Protein AF-W9IWP2-F1 (afdb_monomer_lite)

Sequence (991 aa):
MSSIQVEEDVYDVLVIGAGPCGLAISARLHEHTPAALFTDEEHRRFHWISKYGNKMPLKHVRSGKISPPKHAAKPQYKMLVLDADSDTWMGRWNRLFKMYDISHLRSPMLWHVDPLDRDALLAHAYANDRADELVEIRNCVGKEVSKHGRKKSGQRACGRRQEARVDINVRERNDYYNPSTSLFCDHCEKVAARYNLSSNMIRKEALQHLDYDEVKGISIDGEKLFTVTSNKVRRYARTVVLAVGPANVAKIPHIPSMPDGKLPQTCHSMHITEFPDPIVKARIAAKRTTNILVVGGGLTSAQLTDLAIRKGVTKVWHVMRGPLRIKHFDVGLEWMGKFKNAKQAQFYYADSDDERIEMIKEARGGGSITPVFHKRLKKHLLTKKLELFTETSLVDAQFDADNGTWSVQTNPPIDMPAMDYMYFATGIQTDFSSLPYLQTILEKYPIEGRGGFPCINNDLMWNDDVPLFMMGRLAALRLGPAAPNLGGAQVGAERIAWAIEDRVARPGDDEGEDYRKGYLSGHGNMYSSLACYIAPPPGSFSWTSLLRTKPQTLPITNTKEVRSLSFFHHVVAPVLSGPFDGSFWTYFVVQMAQSEPAARHAVLAISSLFESFEPTKESVADEFAIMHYNKAIGILTHDTKPCIDTVLLVCTLFICIEFLRGNQEAAITHASHGVQLLNSAGHKSRLSNTFAQMSIFPLFFVDEGAEFPLLQGDEGADLKNPVFYTISEAQNALEHLCIRVIRLVRDGNPYRLEVTDEPLQEWMFDEQAEAKQDLEAWEFAFERFRSRRGFAEREDTPTLAVITRHRLMKIWIVNCFRRGEMGYDGMKEDFITIVDCARKAAENLEAQHATPGKFMFDTGFNPMLHFTIFKCRYLALRVEALSLMRRLSSQQEALWNATLLYDMSRRIIEVEHGIDLSEDYDLYDERLPPDENRVRGFFFREGPEAESVIWDKNAETVYFLMGHPEGGVMFRKEYVRNKDLVSDCGQTFWM

Radius of gyration: 37.24 Å; chains: 1; bounding box: 84×76×112 Å

Organism: NCBI:txid660029

InterPro domains:
  IPR021858 Fungal transcription factor [PF11951] (565-684)
  IPR025700 L-lysine 6-monooxygenase/L-ornithine 5-monooxygenase [PF13434] (210-365)
  IPR036188 FAD/NAD(P)-binding domain superfamily [G3DSA:3.50.50.60] (3-62)
  IPR036188 FAD/NAD(P)-binding domain superfamily [G3DSA:3.50.50.60] (167-507)
  IPR036188 FAD/NAD(P)-binding domain superfamily [SSF51905] (11-503)

pLDDT: mean 83.32, std 17.32, range [24.81, 98.69]

Secondary structure (DSSP, 8-state):
----EEEEEEEEEEEE--SHHHHHHHHHHH-SS----EETTHHHH-TTTGGGGGGS-EE-TTT-PEEPPS--------EEEEESS-SSTTHHHHHHHHHTT--B-SS-TT--S-SS-TTHHHHHHHHTT-GGGPEE-TTTEEPPPPHHHHHHHTT---S--------EEGGGGGGSEEPBHHHHHHHHHHHHHHTT--GGGEEE--EEEEEEEE-TTT-STT-EEEEEEESSEEEEEEEEEE--TT-SPP-PPP-TTPPSSS-TTEEEGGG-SSSS-HHHHHHHHTT---EEEEE-SSHHHHHHHHHHHHTT-SEEEEE-SS---B-SSSS-GGGTSTTHHHHHHHHHH-SSHHHHHHHHHHHH-S--B-HHHHHHHHHHHHTTSEEEESS-EEEEEEEETTTTEEEEEEES----PPBSEEEE-------GGG-GGGHHHHHHS---EETTEE---TTSEEETTEEEEE-GGGGHHHH-TTTTSHHHHHHHHHHHHHHHHTTSPPTTTTS---TTGGGTTT-S-GGGGG-SS-PPPTT---STTTSS----------HHHHHHHHHIIIIITTTTTTTS-THIIIIIIHHHHHH-HHHHHHHHHHHHHHHT--TTS-----HHHHHHHHHHHHHHHHSSS--HHHHHHHHHHHHHHHHHHT-HHHHHHHHHHHHHHHHHTTT-STTHHHHHHHTTTHHHHSPTT--PPP----TT--TTS---SSHHHHHHHHHHHHHHHHHHHHHHHHHHTTS--PPPPHHHHHHHHHHHHHHHHHHHHHHHHHTTS-TGGGG-HHHHHHHHHHHHHHHHHHHTT-SSGGGGGGGHHHHHHHHHHHHHHHHHHHHTT----SEESS--HHHHHHHHHHH---HHHHHHHHHHHHHH--SEETTEEHHHHHHHHHHHHHHHHT--TTS---TT--PPPPGGGSEEEEESSSSTT-------TT-SEEEEEEE-TTSSEEEEEEE-S--S--S----EE--

Structure (mmCIF, N/CA/C/O backbone):
data_AF-W9IWP2-F1
#
_entry.id   AF-W9IWP2-F1
#
loop_
_atom_site.group_PDB
_atom_site.id
_atom_site.type_symbol
_atom_site.label_atom_id
_atom_site.label_alt_id
_atom_site.label_comp_id
_atom_site.label_asym_id
_atom_site.label_entity_id
_atom_site.label_seq_id
_atom_site.pdbx_PDB_ins_code
_atom_site.Cartn_x
_atom_site.Cartn_y
_atom_site.Cartn_z
_atom_site.occupancy
_atom_site.B_iso_or_equiv
_atom_site.auth_seq_id
_atom_site.auth_comp_id
_atom_site.auth_asym_id
_atom_site.auth_atom_id
_atom_site.pdbx_PDB_model_num
ATOM 1 N N . MET A 1 1 ? -10.532 40.175 28.109 1.00 44.94 1 MET A N 1
ATOM 2 C CA . MET A 1 1 ? -9.896 38.888 27.763 1.00 44.94 1 MET A CA 1
ATOM 3 C C . MET A 1 1 ? -8.582 38.842 28.515 1.00 44.94 1 MET A C 1
ATOM 5 O O . MET A 1 1 ? -7.728 39.669 28.232 1.00 44.94 1 MET A O 1
ATOM 9 N N . SER A 1 2 ? -8.471 38.011 29.554 1.00 45.62 2 SER A N 1
ATOM 10 C CA . SER A 1 2 ? -7.215 37.845 30.297 1.00 45.62 2 SER A CA 1
ATOM 11 C C . SER A 1 2 ? -6.118 37.446 29.315 1.00 45.62 2 SER A C 1
ATOM 13 O O . SER A 1 2 ? -6.330 36.517 28.535 1.00 45.62 2 SER A O 1
ATOM 15 N N . SER A 1 3 ? -4.988 38.151 29.316 1.00 64.75 3 SER A N 1
ATOM 16 C CA . SER A 1 3 ? -3.818 37.776 28.523 1.00 64.75 3 SER A CA 1
ATOM 17 C C . SER A 1 3 ? -3.474 36.316 28.828 1.00 64.75 3 SER A C 1
ATOM 19 O O . SER A 1 3 ? -3.171 35.997 29.979 1.00 64.75 3 SER A O 1
ATOM 21 N N . ILE A 1 4 ? -3.589 35.425 27.836 1.00 79.50 4 ILE A N 1
ATOM 22 C CA . ILE A 1 4 ? -3.108 34.043 27.963 1.00 79.50 4 ILE A CA 1
ATOM 23 C C . ILE A 1 4 ? -1.634 34.122 28.358 1.00 79.50 4 ILE A C 1
ATOM 25 O O . ILE A 1 4 ? -0.873 34.870 27.744 1.00 79.50 4 ILE A O 1
ATOM 29 N N . GLN A 1 5 ? -1.251 33.392 29.403 1.00 89.50 5 GLN A N 1
ATOM 30 C CA . GLN A 1 5 ? 0.135 33.345 29.848 1.00 89.50 5 GLN A CA 1
ATOM 31 C C . GLN A 1 5 ? 0.998 32.764 28.721 1.00 89.50 5 GLN A C 1
ATOM 33 O O . GLN A 1 5 ? 0.624 31.761 28.114 1.00 89.50 5 GLN A O 1
ATOM 38 N N . VAL A 1 6 ? 2.135 33.391 28.431 1.00 89.00 6 VAL A N 1
ATOM 39 C CA . VAL A 1 6 ? 3.089 32.916 27.422 1.00 89.00 6 VAL A CA 1
ATOM 40 C C . VAL A 1 6 ? 4.290 32.326 28.147 1.00 89.00 6 VAL A C 1
ATOM 42 O O . VAL A 1 6 ? 4.823 32.943 29.066 1.00 89.00 6 VAL A O 1
ATOM 45 N N . GLU A 1 7 ? 4.677 31.118 27.759 1.00 90.56 7 GLU A N 1
ATOM 46 C CA . GLU A 1 7 ? 5.910 30.465 28.186 1.00 90.56 7 GLU A CA 1
ATOM 47 C C . GLU A 1 7 ? 6.862 30.472 26.988 1.00 90.56 7 GLU A C 1
ATOM 49 O O . GLU A 1 7 ? 6.531 29.931 25.932 1.00 90.56 7 GLU A O 1
ATOM 54 N N . GLU A 1 8 ? 8.001 31.145 27.133 1.00 87.12 8 GLU A N 1
ATOM 55 C CA . GLU A 1 8 ? 8.959 31.362 26.038 1.00 87.12 8 GLU A CA 1
ATOM 56 C C . GLU A 1 8 ? 9.860 30.145 25.788 1.00 87.12 8 GLU A C 1
ATOM 58 O O . GLU A 1 8 ? 10.489 30.040 24.738 1.00 87.12 8 GLU A O 1
ATOM 63 N N . ASP A 1 9 ? 9.869 29.188 26.716 1.00 88.56 9 ASP A N 1
ATOM 64 C CA . ASP A 1 9 ? 10.590 27.931 26.582 1.00 88.56 9 ASP A CA 1
ATOM 65 C C . ASP A 1 9 ? 10.103 27.118 25.371 1.00 88.56 9 ASP A C 1
ATOM 67 O O . ASP A 1 9 ? 8.914 26.817 25.223 1.00 88.56 9 ASP A O 1
ATOM 71 N N . VAL A 1 10 ? 11.057 26.681 24.546 1.00 92.81 10 VAL A N 1
ATOM 72 C CA . VAL A 1 10 ? 10.806 25.775 23.420 1.00 92.81 10 VAL A CA 1
ATOM 73 C C . VAL A 1 10 ? 10.942 24.328 23.888 1.00 92.81 10 VAL A C 1
ATOM 75 O O . VAL A 1 10 ? 11.958 23.943 24.468 1.00 92.81 10 VAL A O 1
ATOM 78 N N . TYR A 1 11 ? 9.912 23.522 23.644 1.00 93.94 11 TYR A N 1
ATOM 79 C CA . TYR A 1 11 ? 9.922 22.076 23.872 1.00 93.94 11 TYR A CA 1
ATOM 80 C C . TYR A 1 11 ? 10.391 21.335 22.616 1.00 93.94 11 TYR A C 1
ATOM 82 O O . TYR A 1 11 ? 10.051 21.718 21.497 1.00 93.94 11 TYR A O 1
ATOM 90 N N . ASP A 1 12 ? 11.107 20.226 22.781 1.00 92.62 12 ASP A N 1
ATOM 91 C CA . ASP A 1 12 ? 11.477 19.378 21.642 1.00 92.62 12 ASP A CA 1
ATOM 92 C C . ASP A 1 12 ? 10.251 18.628 21.120 1.00 92.62 12 ASP A C 1
ATOM 94 O O . ASP A 1 12 ? 9.987 18.593 19.918 1.00 92.62 12 ASP A O 1
ATOM 98 N N . VAL A 1 13 ? 9.469 18.063 22.045 1.00 95.00 13 VAL A N 1
ATOM 99 C CA . VAL A 1 13 ? 8.292 17.248 21.735 1.00 95.00 13 VAL A CA 1
ATOM 100 C C . VAL A 1 13 ? 7.139 17.623 22.655 1.00 95.00 13 VAL A C 1
ATOM 102 O O . VAL A 1 13 ? 7.242 17.525 23.878 1.00 95.00 13 VAL A O 1
ATOM 105 N N . LEU A 1 14 ? 6.001 17.984 22.071 1.00 97.31 14 LEU A N 1
ATOM 106 C CA . LEU A 1 14 ? 4.769 18.222 22.811 1.00 97.31 14 LEU A CA 1
ATOM 107 C C . LEU A 1 14 ? 3.698 17.210 22.387 1.00 97.31 14 LEU A C 1
ATOM 109 O O . LEU A 1 14 ? 3.290 17.148 21.229 1.00 97.31 14 LEU A O 1
ATOM 113 N N . VAL A 1 15 ? 3.234 16.393 23.331 1.00 97.94 15 VAL A N 1
ATOM 114 C CA . VAL A 1 15 ? 2.224 15.352 23.090 1.00 97.94 15 VAL A CA 1
ATOM 115 C C . VAL A 1 15 ? 0.855 15.843 23.553 1.00 97.94 15 VAL A C 1
ATOM 117 O O . VAL A 1 15 ? 0.683 16.269 24.692 1.00 97.94 15 VAL A O 1
ATOM 120 N N . ILE A 1 16 ? -0.152 15.755 22.688 1.00 98.06 16 ILE A N 1
ATOM 121 C CA . ILE A 1 16 ? -1.538 16.101 23.007 1.00 98.06 16 ILE A CA 1
ATOM 122 C C . ILE A 1 16 ? -2.324 14.814 23.271 1.00 98.06 16 ILE A C 1
ATOM 124 O O . ILE A 1 16 ? -2.681 14.085 22.345 1.00 98.06 16 ILE A O 1
ATOM 128 N N . GLY A 1 17 ? -2.618 14.561 24.543 1.00 96.81 17 GLY A N 1
ATOM 129 C CA . GLY A 1 17 ? -3.380 13.428 25.061 1.00 96.81 17 GLY A CA 1
ATOM 130 C C . GLY A 1 17 ? -2.537 12.516 25.952 1.00 96.81 17 GLY A C 1
ATOM 131 O O . GLY A 1 17 ? -1.550 11.942 25.503 1.00 96.81 17 GLY A O 1
ATOM 132 N N . ALA A 1 18 ? -2.981 12.299 27.193 1.00 96.44 18 ALA A N 1
ATOM 133 C CA . ALA A 1 18 ? -2.338 11.428 28.183 1.00 96.44 18 ALA A CA 1
ATOM 134 C C . ALA A 1 18 ? -2.996 10.031 28.266 1.00 96.44 18 ALA A C 1
ATOM 136 O O . ALA A 1 18 ? -3.020 9.381 29.313 1.00 96.44 18 ALA A O 1
ATOM 137 N N . GLY A 1 19 ? -3.597 9.571 27.165 1.00 95.25 19 GLY A N 1
ATOM 138 C CA . GLY A 1 19 ? -4.181 8.233 27.042 1.00 95.25 19 GLY A CA 1
ATOM 139 C C . GLY A 1 19 ? -3.151 7.151 26.679 1.00 95.25 19 GLY A C 1
ATOM 140 O O . GLY A 1 19 ? -1.949 7.409 26.701 1.00 95.25 19 GLY A O 1
ATOM 141 N N . PRO A 1 20 ? -3.602 5.951 26.259 1.00 95.38 20 PRO A N 1
ATOM 142 C CA . PRO A 1 20 ? -2.693 4.859 25.908 1.00 95.38 20 PRO A CA 1
ATOM 143 C C . PRO A 1 20 ? -1.711 5.210 24.784 1.00 95.38 20 PRO A C 1
ATOM 145 O O . PRO A 1 20 ? -0.554 4.818 24.840 1.00 95.38 20 PRO A O 1
ATOM 148 N N . CYS A 1 21 ? -2.163 5.956 23.769 1.00 96.69 21 CYS A N 1
ATOM 149 C CA . CYS A 1 21 ? -1.297 6.417 22.682 1.00 96.69 21 CYS A CA 1
ATOM 150 C C . CYS A 1 21 ? -0.215 7.375 23.195 1.00 96.69 21 CYS A C 1
ATOM 152 O O . CYS A 1 21 ? 0.953 7.162 22.896 1.00 96.69 21 CYS A O 1
ATOM 154 N N . GLY A 1 22 ? -0.592 8.362 24.017 1.00 96.50 22 GLY A N 1
ATOM 155 C CA . GLY A 1 22 ? 0.349 9.309 24.619 1.00 96.50 22 GLY A CA 1
ATOM 156 C C . GLY A 1 22 ? 1.393 8.619 25.493 1.00 96.50 22 GLY A C 1
ATOM 157 O O . GLY A 1 22 ? 2.582 8.865 25.339 1.00 96.50 22 GLY A O 1
ATOM 158 N N . LEU A 1 23 ? 0.959 7.688 26.348 1.00 96.69 23 LEU A N 1
ATOM 159 C CA . LEU A 1 23 ? 1.875 6.933 27.201 1.00 96.69 23 LEU A CA 1
ATOM 160 C C . LEU A 1 23 ? 2.823 6.058 26.371 1.00 96.69 23 LEU A C 1
ATOM 162 O O . LEU A 1 23 ? 4.014 6.020 26.660 1.00 96.69 23 LEU A O 1
ATOM 166 N N . ALA A 1 24 ? 2.321 5.400 25.321 1.00 96.88 24 ALA A N 1
ATOM 167 C CA . ALA A 1 24 ? 3.144 4.572 24.443 1.00 96.88 24 ALA A CA 1
ATOM 168 C C . ALA A 1 24 ? 4.229 5.390 23.723 1.00 96.88 24 ALA A C 1
ATOM 170 O O . ALA A 1 24 ? 5.384 4.972 23.724 1.00 96.88 24 ALA A O 1
ATOM 171 N N . ILE A 1 25 ? 3.902 6.559 23.148 1.00 96.44 25 ILE A N 1
ATOM 172 C CA . ILE A 1 25 ? 4.914 7.402 22.484 1.00 96.44 25 ILE A CA 1
ATOM 173 C C . ILE A 1 25 ? 5.902 8.007 23.486 1.00 96.44 25 ILE A C 1
ATOM 175 O O . ILE A 1 25 ? 7.107 7.962 23.247 1.00 96.44 25 ILE A O 1
ATOM 179 N N . SER A 1 26 ? 5.431 8.497 24.637 1.00 95.69 26 SER A N 1
ATOM 180 C CA . SER A 1 26 ? 6.316 9.041 25.671 1.00 95.69 26 SER A CA 1
ATOM 181 C C . SER A 1 26 ? 7.266 7.976 26.220 1.00 95.69 26 SER A C 1
ATOM 183 O O . SER A 1 26 ? 8.462 8.237 26.321 1.00 95.69 26 SER A O 1
ATOM 185 N N . ALA A 1 27 ? 6.782 6.761 26.497 1.00 95.06 27 ALA A N 1
ATOM 186 C CA . ALA A 1 27 ? 7.630 5.643 26.910 1.00 95.06 27 ALA A CA 1
ATOM 187 C C . ALA A 1 27 ? 8.617 5.253 25.807 1.00 95.06 27 ALA A C 1
ATOM 189 O O . ALA A 1 27 ? 9.805 5.077 26.065 1.00 95.06 27 ALA A O 1
ATOM 190 N N . ARG A 1 28 ? 8.155 5.174 24.555 1.00 93.12 28 ARG A N 1
ATOM 191 C CA . ARG A 1 28 ? 8.997 4.769 23.429 1.00 93.12 28 ARG A CA 1
ATOM 192 C C . ARG A 1 28 ? 10.138 5.748 23.148 1.00 93.12 28 ARG A C 1
ATOM 194 O O . ARG A 1 28 ? 11.243 5.300 22.833 1.00 93.12 28 ARG A O 1
ATOM 201 N N . LEU A 1 29 ? 9.898 7.051 23.290 1.00 91.75 29 LEU A N 1
ATOM 202 C CA . LEU A 1 29 ? 10.927 8.086 23.144 1.00 91.75 29 LEU A CA 1
ATOM 203 C C . LEU A 1 29 ? 12.030 7.968 24.212 1.00 91.75 29 LEU A C 1
ATOM 205 O O . LEU A 1 29 ? 13.178 8.274 23.908 1.00 91.75 29 LEU A O 1
ATOM 209 N N . HIS A 1 30 ? 11.710 7.445 25.401 1.00 90.56 30 HIS A N 1
ATOM 210 C CA . HIS A 1 30 ? 12.668 7.201 26.490 1.00 90.56 30 HIS A CA 1
ATOM 211 C C . HIS A 1 30 ? 13.290 5.791 26.471 1.00 90.56 30 HIS A C 1
ATOM 213 O O . HIS A 1 30 ? 14.287 5.551 27.144 1.00 90.56 30 HIS A O 1
ATOM 219 N N . GLU A 1 31 ? 12.728 4.844 25.714 1.00 88.88 31 GLU A N 1
ATOM 220 C CA . GLU A 1 31 ? 13.259 3.482 25.606 1.00 88.88 31 GLU A CA 1
ATOM 221 C C . GLU A 1 31 ? 14.406 3.401 24.590 1.00 88.88 31 GLU A C 1
ATOM 223 O O . GLU A 1 31 ? 14.216 3.659 23.396 1.00 88.88 31 GLU A O 1
ATOM 228 N N . HIS A 1 32 ? 15.583 2.992 25.060 1.00 80.56 32 HIS A N 1
ATOM 229 C CA . HIS A 1 32 ? 16.807 2.844 24.271 1.00 80.56 32 HIS A CA 1
ATOM 230 C C . HIS A 1 32 ? 16.833 1.545 23.455 1.00 80.56 32 HIS A C 1
ATOM 232 O O . HIS A 1 32 ? 17.329 1.522 22.330 1.00 80.56 32 HIS A O 1
ATOM 238 N N . THR A 1 33 ? 16.283 0.468 24.008 1.00 79.06 33 THR A N 1
ATOM 239 C CA . THR A 1 33 ? 16.289 -0.889 23.455 1.00 79.06 33 THR A CA 1
ATOM 240 C C . THR A 1 33 ? 14.866 -1.445 23.410 1.00 79.06 33 THR A C 1
ATOM 242 O O . THR A 1 33 ? 14.516 -2.318 24.203 1.00 79.06 33 THR A O 1
ATOM 245 N N . PRO A 1 34 ? 14.011 -0.933 22.512 1.00 83.88 34 PRO A N 1
ATOM 246 C CA . PRO A 1 34 ? 12.625 -1.369 22.439 1.00 83.88 34 PRO A CA 1
ATOM 247 C C . PRO A 1 34 ? 12.527 -2.799 21.891 1.00 83.88 34 PRO A C 1
ATOM 249 O O . PRO A 1 34 ? 13.436 -3.316 21.235 1.00 83.88 34 PRO A O 1
ATOM 252 N N . ALA A 1 35 ? 11.387 -3.434 22.120 1.00 81.06 35 ALA A N 1
ATOM 253 C CA . ALA A 1 35 ? 11.059 -4.735 21.580 1.00 81.06 35 ALA A CA 1
ATOM 254 C C . ALA A 1 35 ? 11.032 -4.702 20.050 1.00 81.06 35 ALA A C 1
ATOM 256 O O . ALA A 1 35 ? 10.529 -3.769 19.421 1.00 81.06 35 ALA A O 1
ATOM 257 N N . ALA A 1 36 ? 11.481 -5.793 19.435 1.00 77.94 36 ALA A N 1
ATOM 258 C CA . ALA A 1 36 ? 11.299 -5.995 18.008 1.00 77.94 36 ALA A CA 1
ATOM 259 C C . ALA A 1 36 ? 9.818 -6.274 17.691 1.00 77.94 36 ALA A C 1
ATOM 261 O O . ALA A 1 36 ? 9.361 -7.420 17.744 1.00 77.94 36 ALA A O 1
ATOM 262 N N . LEU A 1 37 ? 9.070 -5.221 17.349 1.00 77.12 37 LEU A N 1
ATOM 263 C CA . LEU A 1 37 ? 7.677 -5.327 16.894 1.00 77.12 37 LEU A CA 1
ATOM 264 C C . LEU A 1 37 ? 7.561 -5.912 15.480 1.00 77.12 37 LEU A C 1
ATOM 266 O O . LEU A 1 37 ? 6.516 -6.462 15.132 1.00 77.12 37 LEU A O 1
ATOM 270 N N . PHE A 1 38 ? 8.632 -5.807 14.687 1.00 74.75 38 PHE A N 1
ATOM 271 C CA . PHE A 1 38 ? 8.709 -6.309 13.320 1.00 74.75 38 PHE A CA 1
ATOM 272 C C . PHE A 1 38 ? 9.781 -7.388 13.194 1.00 74.75 38 PHE A C 1
ATOM 274 O O . PHE A 1 38 ? 10.865 -7.328 13.786 1.00 74.75 38 PHE A O 1
ATOM 281 N N . THR A 1 39 ? 9.474 -8.396 12.393 1.00 70.56 39 THR A N 1
ATOM 282 C CA . THR A 1 39 ? 10.442 -9.416 12.002 1.00 70.56 39 THR A CA 1
ATOM 283 C C . THR A 1 39 ? 11.390 -8.905 10.923 1.00 70.56 39 THR A C 1
ATOM 285 O O . THR A 1 39 ? 11.080 -7.963 10.207 1.00 70.56 39 THR A O 1
ATOM 288 N N . ASP A 1 40 ? 12.538 -9.552 10.733 1.00 64.44 40 ASP A N 1
ATOM 289 C CA . ASP A 1 40 ? 13.454 -9.240 9.629 1.00 64.44 40 ASP A CA 1
ATOM 290 C C . ASP A 1 40 ? 12.851 -9.524 8.241 1.00 64.44 40 ASP A C 1
ATOM 292 O O . ASP A 1 40 ? 13.330 -9.012 7.237 1.00 64.44 40 ASP A O 1
ATOM 296 N N . GLU A 1 41 ? 11.816 -10.356 8.147 1.00 65.94 41 GLU A N 1
ATOM 297 C CA . GLU A 1 41 ? 11.023 -10.558 6.934 1.00 65.94 41 GLU A CA 1
ATOM 298 C C . GLU A 1 41 ? 9.992 -9.443 6.756 1.00 65.94 41 GLU A C 1
ATOM 300 O O . GLU A 1 41 ? 9.857 -8.910 5.660 1.00 65.94 41 GLU A O 1
ATOM 305 N N . GLU A 1 42 ? 9.324 -9.021 7.829 1.00 66.88 42 GLU A N 1
ATOM 306 C CA . GLU A 1 42 ? 8.465 -7.835 7.835 1.00 66.88 42 GLU A CA 1
ATOM 307 C C . GLU A 1 42 ? 9.224 -6.527 7.762 1.00 66.88 42 GLU A C 1
ATOM 309 O O . GLU A 1 42 ? 8.520 -5.576 7.483 1.00 66.88 42 GLU A O 1
ATOM 314 N N . HIS A 1 43 ? 10.553 -6.500 7.999 1.00 66.06 43 HIS A N 1
ATOM 315 C CA . HIS A 1 43 ? 11.559 -5.467 7.661 1.00 66.06 43 HIS A CA 1
ATOM 316 C C . HIS A 1 43 ? 11.999 -5.562 6.180 1.00 66.06 43 HIS A C 1
ATOM 318 O O . HIS A 1 43 ? 12.705 -4.720 5.631 1.00 66.06 43 HIS A O 1
ATOM 324 N N . ARG A 1 44 ? 11.541 -6.604 5.485 1.00 64.62 44 ARG A N 1
ATOM 325 C CA . ARG A 1 44 ? 11.775 -6.816 4.061 1.00 64.62 44 ARG A CA 1
ATOM 326 C C . ARG A 1 44 ? 10.546 -6.754 3.155 1.00 64.62 44 ARG A C 1
ATOM 328 O O . ARG A 1 44 ? 10.684 -6.416 1.996 1.00 64.62 44 ARG A O 1
ATOM 335 N N . ARG A 1 45 ? 9.327 -6.868 3.692 1.00 64.12 45 ARG A N 1
ATOM 336 C CA . ARG A 1 45 ? 8.007 -6.488 3.095 1.00 64.12 45 ARG A CA 1
ATOM 337 C C . ARG A 1 45 ? 7.403 -5.027 2.974 1.00 64.12 45 ARG A C 1
ATOM 339 O O . ARG A 1 45 ? 7.051 -4.632 1.887 1.00 64.12 45 ARG A O 1
ATOM 346 N N . PHE A 1 46 ? 7.243 -4.179 3.990 1.00 66.19 46 PHE A N 1
ATOM 347 C CA . PHE A 1 46 ? 6.605 -2.844 3.969 1.00 66.19 46 PHE A CA 1
ATOM 348 C C . PHE A 1 46 ? 7.486 -1.573 3.803 1.00 66.19 46 PHE A C 1
ATOM 350 O O . PHE A 1 46 ? 8.131 -1.161 4.763 1.00 66.19 46 PHE A O 1
ATOM 357 N N . HIS A 1 47 ? 7.377 -0.856 2.662 1.00 64.94 47 HIS A N 1
ATOM 358 C CA . HIS A 1 47 ? 8.185 0.326 2.226 1.00 64.94 47 HIS A CA 1
ATOM 359 C C . HIS A 1 47 ? 8.673 1.312 3.293 1.00 64.94 47 HIS A C 1
ATOM 361 O O . HIS A 1 47 ? 9.818 1.770 3.268 1.00 64.94 47 HIS A O 1
ATOM 367 N N . TRP A 1 48 ? 7.813 1.607 4.251 1.00 65.88 48 TRP A N 1
ATOM 368 C CA . TRP A 1 48 ? 8.033 2.620 5.265 1.00 65.88 48 TRP A CA 1
ATOM 369 C C . TRP A 1 48 ? 9.017 2.210 6.380 1.00 65.88 48 TRP A C 1
ATOM 371 O O . TRP A 1 48 ? 9.642 3.082 6.966 1.00 65.88 48 TRP A O 1
ATOM 381 N N . ILE A 1 49 ? 9.218 0.916 6.672 1.00 64.06 49 ILE A N 1
ATOM 382 C CA . ILE A 1 49 ? 10.082 0.494 7.802 1.00 64.06 49 ILE A CA 1
ATOM 383 C C . ILE A 1 49 ? 11.593 0.589 7.435 1.00 64.06 49 ILE A C 1
ATOM 385 O O . ILE A 1 49 ? 12.403 1.002 8.251 1.00 64.06 49 ILE A O 1
ATOM 389 N N . SER A 1 50 ? 12.000 0.253 6.203 1.00 61.62 50 SER A N 1
ATOM 390 C CA . SER A 1 50 ? 13.414 0.195 5.730 1.00 61.62 50 SER A CA 1
ATOM 391 C C . SER A 1 50 ? 14.091 1.547 5.701 1.00 61.62 50 SER A C 1
ATOM 393 O O . SER A 1 50 ? 15.318 1.572 5.748 1.00 61.62 50 SER A O 1
ATOM 395 N N . LYS A 1 51 ? 13.329 2.649 5.682 1.00 65.94 51 LYS A N 1
ATOM 396 C CA . LYS A 1 51 ? 13.872 3.992 5.927 1.00 65.94 51 LYS A CA 1
ATOM 397 C C . LYS A 1 51 ? 14.694 4.023 7.224 1.00 65.94 51 LYS A C 1
ATOM 399 O O . LYS A 1 51 ? 15.718 4.692 7.289 1.00 65.94 51 LYS A O 1
ATOM 404 N N . TYR A 1 52 ? 14.295 3.232 8.221 1.00 63.84 52 TYR A N 1
ATOM 405 C CA . TYR A 1 52 ? 14.953 3.148 9.522 1.00 63.84 52 TYR A CA 1
ATOM 406 C C . TYR A 1 52 ? 16.028 2.050 9.600 1.00 63.84 52 TYR A C 1
ATOM 408 O O . TYR A 1 52 ? 16.814 2.034 10.544 1.00 63.84 52 TYR A O 1
ATOM 416 N N . GLY A 1 53 ? 16.147 1.181 8.588 1.00 62.62 53 GLY A N 1
ATOM 417 C CA . GLY A 1 53 ? 17.263 0.247 8.399 1.00 62.62 53 GLY A CA 1
ATOM 418 C C . GLY A 1 53 ? 17.719 -0.488 9.671 1.00 62.62 53 GLY A C 1
ATOM 419 O O . GLY A 1 53 ? 16.943 -1.147 10.352 1.00 62.62 53 GLY A O 1
ATOM 420 N N . ASN A 1 54 ? 19.006 -0.357 10.011 1.00 58.91 54 ASN A N 1
ATOM 421 C CA . ASN A 1 54 ? 19.608 -0.975 11.205 1.00 58.91 54 ASN A CA 1
ATOM 422 C C . ASN A 1 54 ? 19.376 -0.180 12.509 1.00 58.91 54 ASN A C 1
ATOM 424 O O . ASN A 1 54 ? 19.990 -0.495 13.532 1.00 58.91 54 ASN A O 1
ATOM 428 N N . LYS A 1 55 ? 18.576 0.895 12.473 1.00 62.16 55 LYS A N 1
ATOM 429 C CA . LYS A 1 55 ? 18.236 1.674 13.670 1.00 62.16 55 LYS A CA 1
ATOM 430 C C . LYS A 1 55 ? 17.195 0.926 14.513 1.00 62.16 55 LYS A C 1
ATOM 432 O O . LYS A 1 55 ? 17.263 1.005 15.728 1.00 62.16 55 LYS A O 1
ATOM 437 N N . MET A 1 56 ? 16.321 0.123 13.897 1.00 69.19 56 MET A N 1
ATOM 438 C CA . MET A 1 56 ? 15.279 -0.654 14.584 1.00 69.19 56 MET A CA 1
ATOM 439 C C . MET A 1 56 ? 15.761 -2.012 15.125 1.00 69.19 56 MET A C 1
ATOM 441 O O . MET A 1 56 ? 16.527 -2.704 14.447 1.00 69.19 56 MET A O 1
ATOM 445 N N . PRO A 1 57 ? 15.247 -2.467 16.285 1.00 69.94 57 PRO A N 1
ATOM 446 C CA . PRO A 1 57 ? 15.402 -3.851 16.706 1.00 69.94 57 PRO A CA 1
ATOM 447 C C . PRO A 1 57 ? 14.527 -4.781 15.868 1.00 69.94 57 PRO A C 1
ATOM 449 O O . PRO A 1 57 ? 13.339 -4.532 15.656 1.00 69.94 57 PRO A O 1
ATOM 452 N N . LEU A 1 58 ? 15.118 -5.887 15.412 1.00 70.69 58 LEU A N 1
ATOM 453 C CA . LEU A 1 58 ? 14.474 -6.832 14.498 1.00 70.69 58 LEU A CA 1
ATOM 454 C C . LEU A 1 58 ? 14.530 -8.257 15.014 1.00 70.69 58 LEU A C 1
ATOM 456 O O . LEU A 1 58 ? 15.588 -8.746 15.410 1.00 70.69 58 LEU A O 1
ATOM 460 N N . LYS A 1 59 ? 13.395 -8.954 14.936 1.00 75.44 59 LYS A N 1
ATOM 461 C CA . LYS A 1 59 ? 13.311 -10.379 15.260 1.00 75.44 59 LYS A CA 1
ATOM 462 C C . LYS A 1 59 ? 13.579 -11.212 14.010 1.00 75.44 59 LYS A C 1
ATOM 464 O O . LYS A 1 59 ? 12.785 -11.205 13.073 1.00 75.44 59 LYS A O 1
ATOM 469 N N . HIS A 1 60 ? 14.668 -11.970 13.992 1.00 71.62 60 HIS A N 1
ATOM 470 C CA . HIS A 1 60 ? 15.010 -12.825 12.858 1.00 71.62 60 HIS A CA 1
ATOM 471 C C . HIS A 1 60 ? 14.125 -14.072 12.803 1.00 71.62 60 HIS A C 1
ATOM 473 O O . HIS A 1 60 ? 14.199 -14.920 13.692 1.00 71.62 60 HIS A O 1
ATOM 479 N N . VAL A 1 61 ? 13.328 -14.235 11.740 1.00 69.75 61 VAL A N 1
ATOM 480 C CA . VAL A 1 61 ? 12.339 -15.329 11.632 1.00 69.75 61 VAL A CA 1
ATOM 481 C C . VAL A 1 61 ? 12.992 -16.713 11.710 1.00 69.75 61 VAL A C 1
ATOM 483 O O . VAL A 1 61 ? 12.452 -17.619 12.338 1.00 69.75 61 VAL A O 1
ATOM 486 N N . ARG A 1 62 ? 14.170 -16.887 11.094 1.00 63.41 62 ARG A N 1
ATOM 487 C CA . ARG A 1 62 ? 14.849 -18.194 11.015 1.00 63.41 62 ARG A CA 1
ATOM 488 C C . ARG A 1 62 ? 15.599 -18.581 12.288 1.00 63.41 62 ARG A C 1
ATOM 490 O O . ARG A 1 62 ? 15.659 -19.761 12.608 1.00 63.41 62 ARG A O 1
ATOM 497 N N . SER A 1 63 ? 16.203 -17.615 12.979 1.00 67.44 63 SER A N 1
ATOM 498 C CA . SER A 1 63 ? 17.067 -17.881 14.139 1.00 67.44 63 SER A CA 1
ATOM 499 C C . SER A 1 63 ? 16.407 -17.558 15.478 1.00 67.44 63 SER A C 1
ATOM 501 O O . SER A 1 63 ? 16.939 -17.935 16.517 1.00 67.44 63 SER A O 1
ATOM 503 N N . GLY A 1 64 ? 15.295 -16.817 15.473 1.00 65.44 64 GLY A N 1
ATOM 504 C CA . GLY A 1 64 ? 14.661 -16.276 16.673 1.00 65.44 64 GLY A CA 1
ATOM 505 C C . GLY A 1 64 ? 15.467 -15.176 17.373 1.00 65.44 64 GLY A C 1
ATOM 506 O O . GLY A 1 64 ? 14.967 -14.600 18.335 1.00 65.44 64 GLY A O 1
ATOM 507 N N . LYS A 1 65 ? 16.687 -14.866 16.904 1.00 73.50 65 LYS A N 1
ATOM 508 C CA . LYS A 1 65 ? 17.558 -13.845 17.501 1.00 73.50 65 LYS A CA 1
ATOM 509 C C . LYS A 1 65 ? 16.977 -12.450 17.284 1.00 73.50 65 LYS A C 1
ATOM 511 O O . LYS A 1 65 ? 16.440 -12.166 16.214 1.00 73.50 65 LYS A O 1
ATOM 516 N N . ILE A 1 66 ? 17.127 -11.585 18.281 1.00 74.75 66 ILE A N 1
ATOM 517 C CA . ILE A 1 66 ? 16.782 -10.165 18.189 1.00 74.75 66 ILE A CA 1
ATOM 518 C C . ILE A 1 66 ? 18.068 -9.391 17.899 1.00 74.75 66 ILE A C 1
ATOM 520 O O . ILE A 1 66 ? 19.040 -9.515 18.644 1.00 74.75 66 ILE A O 1
ATOM 524 N N . SER A 1 67 ? 18.087 -8.635 16.803 1.00 69.88 67 SER A N 1
ATOM 525 C CA . SER A 1 67 ? 19.177 -7.705 16.503 1.00 69.88 67 SER A CA 1
ATOM 526 C C . SER A 1 67 ? 19.015 -6.437 17.340 1.00 69.88 67 SER A C 1
ATOM 528 O O . SER A 1 67 ? 17.937 -5.842 17.281 1.00 69.88 67 SER A O 1
ATOM 530 N N . PRO A 1 68 ? 20.035 -6.016 18.109 1.00 63.38 68 PRO A N 1
ATOM 531 C CA . PRO A 1 68 ? 19.975 -4.773 18.868 1.00 63.38 68 PRO A CA 1
ATOM 532 C C . PRO A 1 68 ? 20.088 -3.548 17.939 1.00 63.38 68 PRO A C 1
ATOM 534 O O . PRO A 1 68 ? 20.715 -3.645 16.878 1.00 63.38 68 PRO A O 1
ATOM 537 N N . PRO A 1 69 ? 19.522 -2.390 18.328 1.00 64.12 69 PRO A N 1
ATOM 538 C CA . PRO A 1 69 ? 19.698 -1.143 17.586 1.00 64.12 69 PRO A CA 1
ATOM 539 C C . PRO A 1 69 ? 21.177 -0.712 17.585 1.00 64.12 69 PRO A C 1
ATOM 541 O O . PRO A 1 69 ? 21.871 -0.837 18.594 1.00 64.12 69 PRO A O 1
ATOM 544 N N . LYS A 1 70 ? 21.682 -0.193 16.453 1.00 55.41 70 LYS A N 1
ATOM 545 C CA . LYS A 1 70 ? 23.106 0.190 16.288 1.00 55.41 70 LYS A CA 1
ATOM 546 C C . LYS A 1 70 ? 23.572 1.379 17.147 1.00 55.41 70 LYS A C 1
ATOM 548 O O . LYS A 1 70 ? 24.778 1.588 17.257 1.00 55.41 70 LYS A O 1
ATOM 553 N N . HIS A 1 71 ? 22.664 2.157 17.736 1.00 57.69 71 HIS A N 1
ATOM 554 C CA . HIS A 1 71 ? 22.999 3.348 18.523 1.00 57.69 71 HIS A CA 1
ATOM 555 C C . HIS A 1 71 ? 22.367 3.270 19.916 1.00 57.69 71 HIS A C 1
ATOM 557 O O . HIS A 1 71 ? 21.151 3.167 20.034 1.00 57.69 71 HIS A O 1
ATOM 563 N N . ALA A 1 72 ? 23.199 3.314 20.962 1.00 50.03 72 ALA A N 1
ATOM 564 C CA . ALA A 1 72 ? 22.765 3.160 22.353 1.00 50.03 72 ALA A CA 1
ATOM 565 C C . ALA A 1 72 ? 22.352 4.485 23.033 1.00 50.03 72 ALA A C 1
ATOM 567 O O . ALA A 1 72 ? 21.569 4.470 23.980 1.00 50.03 72 ALA A O 1
ATOM 568 N N . ALA A 1 73 ? 22.842 5.636 22.557 1.00 58.28 73 ALA A N 1
ATOM 569 C CA . ALA A 1 73 ? 22.548 6.940 23.154 1.00 58.28 73 ALA A CA 1
ATOM 570 C C . ALA A 1 73 ? 21.410 7.644 22.399 1.00 58.28 73 ALA A C 1
ATOM 572 O O . ALA A 1 73 ? 21.560 7.986 21.225 1.00 58.28 73 ALA A O 1
ATOM 573 N N . LYS A 1 74 ? 20.275 7.848 23.077 1.00 64.19 74 LYS A N 1
ATOM 574 C CA . LYS A 1 74 ? 19.157 8.662 22.582 1.00 64.19 74 LYS A CA 1
ATOM 575 C C . LYS A 1 74 ? 19.261 10.099 23.106 1.00 64.19 74 LYS A C 1
ATOM 577 O O . LYS A 1 74 ? 19.744 10.268 24.227 1.00 64.19 74 LYS A O 1
ATOM 582 N N . PRO A 1 75 ? 18.784 11.110 22.354 1.00 66.94 75 PRO A N 1
ATOM 583 C CA . PRO A 1 75 ? 18.658 12.467 22.873 1.00 66.94 75 PRO A CA 1
ATOM 584 C C . PRO A 1 75 ? 17.710 12.478 24.074 1.00 66.94 75 PRO A C 1
ATOM 586 O O . PRO A 1 75 ? 16.682 11.797 24.067 1.00 66.94 75 PRO A O 1
ATOM 589 N N . GLN A 1 76 ? 18.033 13.266 25.096 1.00 77.81 76 GLN A N 1
ATOM 590 C CA . GLN A 1 76 ? 17.072 13.567 26.148 1.00 77.81 76 GLN A CA 1
ATOM 591 C C . GLN A 1 76 ? 16.160 14.691 25.651 1.00 77.81 76 GLN A C 1
ATOM 593 O O . GLN A 1 76 ? 16.609 15.820 25.486 1.00 77.81 76 GLN A O 1
ATOM 598 N N . TYR A 1 77 ? 14.889 14.378 25.402 1.00 86.81 77 TYR A N 1
ATOM 599 C CA . TYR A 1 77 ? 13.917 15.352 24.906 1.00 86.81 77 TYR A CA 1
ATOM 600 C C . TYR A 1 77 ? 13.335 16.190 26.042 1.00 86.81 77 TYR A C 1
ATOM 602 O O . TYR A 1 77 ? 12.815 15.647 27.022 1.00 86.81 77 TYR A O 1
ATOM 610 N N . LYS A 1 78 ? 13.300 17.513 25.872 1.00 90.81 78 LYS A N 1
ATOM 611 C CA . LYS A 1 78 ? 12.440 18.391 26.666 1.00 90.81 78 LYS A CA 1
ATOM 612 C C . LYS A 1 78 ? 10.991 18.181 26.226 1.00 90.81 78 LYS A C 1
ATOM 614 O O . LYS A 1 78 ? 10.539 18.745 25.228 1.00 90.81 78 LYS A O 1
ATOM 619 N N . MET A 1 79 ? 10.272 17.331 26.960 1.00 92.88 79 MET A N 1
ATOM 620 C CA . MET A 1 79 ? 8.922 16.881 26.613 1.00 92.88 79 MET A CA 1
ATOM 621 C C . MET A 1 79 ? 7.842 17.454 27.535 1.00 92.88 79 MET A C 1
ATOM 623 O O . MET A 1 79 ? 8.046 17.588 28.741 1.00 92.88 79 MET A O 1
ATOM 627 N N . LEU A 1 80 ? 6.664 17.725 26.970 1.00 95.88 80 LEU A N 1
ATOM 628 C CA . LEU A 1 80 ? 5.448 18.056 27.716 1.00 95.88 80 LEU A CA 1
ATOM 629 C C . LEU A 1 80 ? 4.247 17.288 27.165 1.00 95.88 80 LEU A C 1
ATOM 631 O O . LEU A 1 80 ? 4.131 17.086 25.957 1.00 95.88 80 LEU A O 1
ATOM 635 N N . VAL A 1 81 ? 3.323 16.905 28.044 1.00 97.44 81 VAL A N 1
ATOM 636 C CA . VAL A 1 81 ? 2.068 16.247 27.674 1.00 97.44 81 VAL A CA 1
ATOM 637 C C . VAL A 1 81 ? 0.893 17.118 28.113 1.00 97.44 81 VAL A C 1
ATOM 639 O O . VAL A 1 81 ? 0.795 17.491 29.280 1.00 97.44 81 VAL A O 1
ATOM 642 N N . LEU A 1 82 ? -0.022 17.435 27.199 1.00 97.06 82 LEU A N 1
ATOM 643 C CA . LEU A 1 82 ? -1.253 18.169 27.505 1.00 97.06 82 LEU A CA 1
ATOM 644 C C . LEU A 1 82 ? -2.452 17.230 27.417 1.00 97.06 82 LEU A C 1
ATOM 646 O O . LEU A 1 82 ? -2.636 16.565 26.400 1.00 97.06 82 LEU A O 1
ATOM 650 N N . ASP A 1 83 ? -3.295 17.190 28.443 1.00 96.19 83 ASP A N 1
ATOM 651 C CA . ASP A 1 83 ? -4.534 16.414 28.422 1.00 96.19 83 ASP A CA 1
ATOM 652 C C . ASP A 1 83 ? -5.714 17.241 28.936 1.00 96.19 83 ASP A C 1
ATOM 654 O O . ASP A 1 83 ? -5.647 17.912 29.964 1.00 96.19 83 ASP A O 1
ATOM 658 N N . ALA A 1 84 ? -6.828 17.204 28.206 1.00 93.94 84 ALA A N 1
ATOM 659 C CA . ALA A 1 84 ? -7.995 18.018 28.531 1.00 93.94 84 ALA A CA 1
ATOM 660 C C . ALA A 1 84 ? -8.732 17.532 29.794 1.00 93.94 84 ALA A C 1
ATOM 662 O O . ALA A 1 84 ? -9.427 18.308 30.454 1.00 93.94 84 ALA A O 1
ATOM 663 N N . ASP A 1 85 ? -8.615 16.245 30.127 1.00 90.50 85 ASP A N 1
ATOM 664 C CA . ASP A 1 85 ? -9.400 15.582 31.161 1.00 90.50 85 ASP A CA 1
ATOM 665 C C . ASP A 1 85 ? -8.632 15.447 32.489 1.00 90.50 85 ASP A C 1
ATOM 667 O O . ASP A 1 85 ? -9.253 15.534 33.557 1.00 90.50 85 ASP A O 1
ATOM 671 N N . SER A 1 86 ? -7.310 15.243 32.438 1.00 91.81 86 SER A N 1
ATOM 672 C CA . SER A 1 86 ? -6.494 14.841 33.593 1.00 91.81 86 SER A CA 1
ATOM 673 C C . SER A 1 86 ? -5.083 15.441 33.599 1.00 91.81 86 SER A C 1
ATOM 675 O O . SER A 1 86 ? -4.554 15.833 32.571 1.00 91.81 86 SER A O 1
ATOM 677 N N . ASP A 1 87 ? -4.452 15.469 34.768 1.00 93.50 87 ASP A N 1
ATOM 678 C CA . ASP A 1 87 ? -3.015 15.712 34.992 1.00 93.50 87 ASP A CA 1
ATOM 679 C C . ASP A 1 87 ? -2.246 14.408 35.295 1.00 93.50 87 ASP A C 1
ATOM 681 O O . ASP A 1 87 ? -1.108 14.414 35.755 1.00 93.50 87 ASP A O 1
ATOM 685 N N . THR A 1 88 ? -2.879 13.264 35.040 1.00 93.81 88 THR A N 1
ATOM 686 C CA . THR A 1 88 ? -2.323 11.924 35.255 1.00 93.81 88 THR A CA 1
ATOM 687 C C . THR A 1 88 ? -2.512 11.059 34.018 1.00 93.81 88 THR A C 1
ATOM 689 O O . THR A 1 88 ? -3.510 11.189 33.295 1.00 93.81 88 THR A O 1
ATOM 692 N N . TRP A 1 89 ? -1.573 10.136 33.796 1.00 95.31 89 TRP A N 1
ATOM 693 C CA . TRP A 1 89 ? -1.674 9.142 32.733 1.00 95.31 89 TRP A CA 1
ATOM 694 C C . TRP A 1 89 ? -2.959 8.331 32.859 1.00 95.31 89 TRP A C 1
ATOM 696 O O . TRP A 1 89 ? -3.398 7.975 33.952 1.00 95.31 89 TRP A O 1
ATOM 706 N N . MET A 1 90 ? -3.564 8.015 31.716 1.00 94.12 90 MET A N 1
ATOM 707 C CA . MET A 1 90 ? -4.757 7.175 31.620 1.00 94.12 90 MET A CA 1
ATOM 708 C C . MET A 1 90 ? -5.985 7.746 32.353 1.00 94.12 90 MET A C 1
ATOM 710 O O . MET A 1 90 ? -6.973 7.034 32.512 1.00 94.12 90 MET A O 1
ATOM 714 N N . GLY A 1 91 ? -5.996 9.024 32.753 1.00 92.75 91 GLY A N 1
ATOM 715 C CA . GLY A 1 91 ? -7.049 9.589 33.606 1.00 92.75 91 GLY A CA 1
ATOM 716 C C . GLY A 1 91 ? -8.469 9.418 33.051 1.00 92.75 91 GLY A C 1
ATOM 717 O O . GLY A 1 91 ? -9.339 8.842 33.712 1.00 92.75 91 GLY A O 1
ATOM 718 N N . ARG A 1 92 ? -8.712 9.832 31.796 1.00 91.00 92 ARG A N 1
ATOM 719 C CA . ARG A 1 92 ? -10.016 9.620 31.133 1.00 91.00 92 ARG A CA 1
ATOM 720 C C . ARG A 1 92 ? -10.345 8.133 30.981 1.00 91.00 92 ARG A C 1
ATOM 722 O O . ARG A 1 92 ? -11.495 7.737 31.166 1.00 91.00 92 ARG A O 1
ATOM 729 N N . TRP A 1 93 ? -9.348 7.319 30.639 1.00 91.81 93 TRP A N 1
ATOM 730 C CA . TRP A 1 93 ? -9.504 5.879 30.438 1.00 91.81 93 TRP A CA 1
ATOM 731 C C . TRP A 1 93 ? -9.951 5.189 31.730 1.00 91.81 93 TRP A C 1
ATOM 733 O O . TRP A 1 93 ? -10.998 4.546 31.751 1.00 91.81 93 TRP A O 1
ATOM 743 N N . ASN A 1 94 ? -9.225 5.413 32.825 1.00 93.56 94 ASN A N 1
ATOM 744 C CA . ASN A 1 94 ? -9.516 4.877 34.151 1.00 93.56 94 ASN A CA 1
ATOM 745 C C . ASN A 1 94 ? -10.898 5.329 34.639 1.00 93.56 94 ASN A C 1
ATOM 747 O O . ASN A 1 94 ? -11.682 4.515 35.131 1.00 93.56 94 ASN A O 1
ATOM 751 N N . ARG A 1 95 ? -11.246 6.608 34.427 1.00 92.44 95 ARG A N 1
ATOM 752 C CA . ARG A 1 95 ? -12.576 7.148 34.747 1.00 92.44 95 ARG A CA 1
ATOM 753 C C . ARG A 1 95 ? -13.687 6.402 34.007 1.00 92.44 95 ARG A C 1
ATOM 755 O O . ARG A 1 95 ? -14.655 5.989 34.639 1.00 92.44 95 ARG A O 1
ATOM 762 N N . LEU A 1 96 ? -13.555 6.210 32.692 1.00 91.19 96 LEU A N 1
ATOM 763 C CA . LEU A 1 96 ? -14.566 5.528 31.875 1.00 91.19 96 LEU A CA 1
ATOM 764 C C . LEU A 1 96 ? -14.669 4.031 32.199 1.00 91.19 96 LEU A C 1
ATOM 766 O O . LEU A 1 96 ? -15.775 3.509 32.317 1.00 91.19 96 LEU A O 1
ATOM 770 N N . PHE A 1 97 ? -13.541 3.345 32.393 1.00 93.12 97 PHE A N 1
ATOM 771 C CA . PHE A 1 97 ? -13.534 1.926 32.759 1.00 93.12 97 PHE A CA 1
ATOM 772 C C . PHE A 1 97 ? -14.187 1.686 34.121 1.00 93.12 97 PHE A C 1
ATOM 774 O O . PHE A 1 97 ? -14.986 0.759 34.258 1.00 93.12 97 PHE A O 1
ATOM 781 N N . LYS A 1 98 ? -13.920 2.562 35.099 1.00 93.25 98 LYS A N 1
ATOM 782 C CA . LYS A 1 98 ? -14.595 2.551 36.401 1.00 93.25 98 LYS A CA 1
ATOM 783 C C . LYS A 1 98 ? -16.088 2.861 36.268 1.00 93.25 98 LYS A C 1
ATOM 785 O O . LYS A 1 98 ? -16.900 2.157 36.860 1.00 93.25 98 LYS A O 1
ATOM 790 N N . MET A 1 99 ? -16.454 3.875 35.477 1.00 92.75 99 MET A N 1
ATOM 791 C CA . MET A 1 99 ? -17.852 4.270 35.246 1.00 92.75 99 MET A CA 1
ATOM 792 C C . MET A 1 99 ? -18.691 3.117 34.689 1.00 92.75 99 MET A C 1
ATOM 794 O O . MET A 1 99 ? -19.818 2.897 35.123 1.00 92.75 99 MET A O 1
ATOM 798 N N . TYR A 1 100 ? -18.132 2.365 33.741 1.00 92.38 100 TYR A N 1
ATOM 799 C CA . TYR A 1 100 ? -18.822 1.255 33.085 1.00 92.38 100 TYR A CA 1
ATOM 800 C C . TYR A 1 100 ? -18.612 -0.103 33.757 1.00 92.38 100 TYR A C 1
ATOM 802 O O . TYR A 1 100 ? -19.096 -1.109 33.236 1.00 92.38 100 TYR A O 1
ATOM 810 N N . ASP A 1 101 ? -17.919 -0.139 34.900 1.00 92.75 101 ASP A N 1
ATOM 811 C CA . ASP A 1 101 ? -17.626 -1.364 35.648 1.00 92.75 101 ASP A CA 1
ATOM 812 C C . ASP A 1 101 ? -17.008 -2.454 34.746 1.00 92.75 101 ASP A C 1
ATOM 814 O O . ASP A 1 101 ? -17.433 -3.615 34.703 1.00 92.75 101 ASP A O 1
ATOM 818 N N . ILE A 1 102 ? -16.028 -2.037 33.936 1.00 93.19 102 ILE A N 1
ATOM 819 C CA . ILE A 1 102 ? -15.315 -2.915 33.009 1.00 93.19 102 ILE A CA 1
ATOM 820 C C . ILE A 1 102 ? -14.213 -3.621 33.789 1.00 93.19 102 ILE A C 1
ATOM 822 O O . ILE A 1 102 ? -13.191 -3.023 34.120 1.00 93.19 102 ILE A O 1
ATOM 826 N N . SER A 1 103 ? -14.412 -4.910 34.064 1.00 92.88 103 SER A N 1
ATOM 827 C CA . SER A 1 103 ? -13.459 -5.695 34.853 1.00 92.88 103 SER A CA 1
ATOM 828 C C . SER A 1 103 ? -12.253 -6.194 34.061 1.00 92.88 103 SER A C 1
ATOM 830 O O . SER A 1 103 ? -11.192 -6.364 34.648 1.00 92.88 103 SER A O 1
ATOM 832 N N . HIS A 1 104 ? -12.407 -6.443 32.758 1.00 94.31 104 HIS A N 1
ATOM 833 C CA . HIS A 1 104 ? -11.352 -6.973 31.891 1.00 94.31 104 HIS A CA 1
ATOM 834 C C . HIS A 1 104 ? -11.342 -6.247 30.552 1.00 94.31 104 HIS A C 1
ATOM 836 O O . HIS A 1 104 ? -12.391 -5.833 30.041 1.00 94.31 104 HIS A O 1
ATOM 842 N N . LEU A 1 105 ? -10.153 -6.128 29.970 1.00 93.12 105 LEU A N 1
ATOM 843 C CA . LEU A 1 105 ? -9.977 -5.554 28.645 1.00 93.12 105 LEU A CA 1
ATOM 844 C C . LEU A 1 105 ? -10.560 -6.479 27.571 1.00 93.12 105 LEU A C 1
ATOM 846 O O . LEU A 1 105 ? -10.671 -7.689 27.739 1.00 93.12 105 LEU A O 1
ATOM 850 N N . ARG A 1 106 ? -10.905 -5.893 26.421 1.00 90.12 106 ARG A N 1
ATOM 851 C CA . ARG A 1 106 ? -11.181 -6.655 25.193 1.00 90.12 106 ARG A CA 1
ATOM 852 C C . ARG A 1 106 ? -9.893 -7.063 24.473 1.00 90.12 106 ARG A C 1
ATOM 854 O O . ARG A 1 106 ? -9.876 -8.068 23.764 1.00 90.12 106 ARG A O 1
ATOM 861 N N . SER A 1 107 ? -8.845 -6.255 24.617 1.00 90.56 107 SER A N 1
ATOM 862 C CA . SER A 1 107 ? -7.551 -6.467 23.974 1.00 90.56 107 SER A CA 1
ATOM 863 C C . SER A 1 107 ? -6.842 -7.708 24.535 1.00 90.56 107 SER A C 1
ATOM 865 O O . SER A 1 107 ? -6.985 -7.985 25.730 1.00 90.56 107 SER A O 1
ATOM 867 N N . PRO A 1 108 ? -6.108 -8.452 23.690 1.00 91.00 108 PRO A N 1
ATOM 868 C CA . PRO A 1 108 ? -5.243 -9.541 24.131 1.00 91.00 108 PRO A CA 1
ATOM 869 C C . PRO A 1 108 ? -3.987 -9.004 24.844 1.00 91.00 108 PRO A C 1
ATOM 871 O O . PRO A 1 108 ? -3.687 -7.812 24.747 1.00 91.00 108 PRO A O 1
ATOM 874 N N . MET A 1 109 ? -3.240 -9.881 25.522 1.00 89.50 109 MET A N 1
ATOM 875 C CA . MET A 1 109 ? -2.061 -9.520 26.326 1.00 89.50 109 MET A CA 1
ATOM 876 C C . MET A 1 109 ? -0.982 -8.794 25.528 1.00 89.50 109 MET A C 1
ATOM 878 O O . MET A 1 109 ? -0.379 -7.871 26.057 1.00 89.50 109 MET A O 1
ATOM 882 N N . LEU A 1 110 ? -0.784 -9.159 24.258 1.00 86.69 110 LEU A N 1
ATOM 883 C CA . LEU A 1 110 ? 0.232 -8.555 23.387 1.00 86.69 110 LEU A CA 1
ATOM 884 C C . LEU A 1 110 ? -0.056 -7.090 23.001 1.00 86.69 110 LEU A C 1
ATOM 886 O O . LEU A 1 110 ? 0.762 -6.448 22.356 1.00 86.69 110 LEU A O 1
ATOM 890 N N . TRP A 1 111 ? -1.246 -6.570 23.317 1.00 90.25 111 TRP A N 1
ATOM 891 C CA . TRP A 1 111 ? -1.650 -5.198 23.011 1.00 90.25 111 TRP A CA 1
ATOM 892 C C . TRP A 1 111 ? -1.589 -4.339 24.276 1.00 90.25 111 TRP A C 1
ATOM 894 O O . TRP A 1 111 ? -2.604 -4.136 24.948 1.00 90.25 111 TRP A O 1
ATOM 904 N N . HIS A 1 112 ? -0.404 -3.806 24.570 1.00 92.75 112 HIS A N 1
ATOM 905 C CA . HIS A 1 112 ? -0.131 -2.940 25.723 1.00 92.75 112 HIS A CA 1
ATOM 906 C C . HIS A 1 112 ? 0.600 -1.654 25.310 1.00 92.75 112 HIS A C 1
ATOM 908 O O . HIS A 1 112 ? 0.648 -1.335 24.132 1.00 92.75 112 HIS A O 1
ATOM 914 N N . VAL A 1 113 ? 1.092 -0.859 26.262 1.00 92.94 113 VAL A N 1
ATOM 915 C CA . VAL A 1 113 ? 1.788 0.421 25.985 1.00 92.94 113 VAL A CA 1
ATOM 916 C C . VAL A 1 113 ? 3.307 0.337 26.148 1.00 92.94 113 VAL A C 1
ATOM 918 O O . VAL A 1 113 ? 4.013 1.200 25.646 1.00 92.94 113 VAL A O 1
ATOM 921 N N . ASP A 1 114 ? 3.796 -0.690 26.847 1.00 93.75 114 ASP A N 1
ATOM 922 C CA . ASP A 1 114 ? 5.223 -0.898 27.119 1.00 93.75 114 ASP A CA 1
ATOM 923 C C . ASP A 1 114 ? 6.034 -1.137 25.827 1.00 93.75 114 ASP A C 1
ATOM 925 O O . ASP A 1 114 ? 5.687 -2.051 25.071 1.00 93.75 114 ASP A O 1
ATOM 929 N N . PRO A 1 115 ? 7.082 -0.338 25.556 1.00 92.25 115 PRO A N 1
ATOM 930 C CA . PRO A 1 115 ? 7.968 -0.542 24.418 1.00 92.25 115 PRO A CA 1
ATOM 931 C C . PRO A 1 115 ? 9.097 -1.546 24.691 1.00 92.25 115 PRO A C 1
ATOM 933 O O . PRO A 1 115 ? 9.744 -1.936 23.729 1.00 92.25 115 PRO A O 1
ATOM 936 N N . LEU A 1 116 ? 9.368 -1.951 25.939 1.00 88.00 116 LEU A N 1
ATOM 937 C CA . LEU A 1 116 ? 10.550 -2.748 26.306 1.00 88.00 116 LEU A CA 1
ATOM 938 C C . LEU A 1 116 ? 10.505 -4.181 25.767 1.00 88.00 116 LEU A C 1
ATOM 940 O O . LEU A 1 116 ? 11.461 -4.668 25.170 1.00 88.00 116 LEU A O 1
ATOM 944 N N . ASP A 1 117 ? 9.392 -4.870 26.005 1.00 83.44 117 ASP A N 1
ATOM 945 C CA . ASP A 1 117 ? 9.205 -6.273 25.640 1.00 83.44 117 ASP A CA 1
ATOM 946 C C . ASP A 1 117 ? 7.780 -6.475 25.119 1.00 83.44 117 ASP A C 1
ATOM 948 O O . ASP A 1 117 ? 6.819 -5.942 25.667 1.00 83.44 117 ASP A O 1
ATOM 952 N N . ARG A 1 118 ? 7.643 -7.276 24.064 1.00 83.06 118 ARG A N 1
ATOM 953 C CA . ARG A 1 118 ? 6.358 -7.677 23.486 1.00 83.06 118 ARG A CA 1
ATOM 954 C C . ARG A 1 118 ? 5.507 -8.484 24.470 1.00 83.06 118 ARG A C 1
ATOM 956 O O . ARG A 1 118 ? 4.283 -8.458 24.384 1.00 83.06 118 ARG A O 1
ATOM 963 N N . ASP A 1 119 ? 6.152 -9.209 25.379 1.00 86.38 119 ASP A N 1
ATOM 964 C CA . ASP A 1 119 ? 5.480 -10.048 26.365 1.00 86.38 119 ASP A CA 1
ATOM 965 C C . ASP A 1 119 ? 5.448 -9.353 27.752 1.00 86.38 119 ASP A C 1
ATOM 967 O O . ASP A 1 119 ? 5.127 -9.983 28.761 1.00 86.38 119 ASP A O 1
ATOM 971 N N . ALA A 1 120 ? 5.737 -8.042 27.827 1.00 89.94 120 ALA A N 1
ATOM 972 C CA . ALA A 1 120 ? 5.925 -7.303 29.083 1.00 89.94 120 ALA A CA 1
ATOM 973 C C . ALA A 1 120 ? 4.719 -7.368 30.028 1.00 89.94 120 ALA A C 1
ATOM 975 O O . ALA A 1 120 ? 4.885 -7.547 31.234 1.00 89.94 120 ALA A O 1
ATOM 976 N N . LEU A 1 121 ? 3.495 -7.255 29.504 1.00 92.75 121 LEU A N 1
ATOM 977 C CA . LEU A 1 121 ? 2.290 -7.346 30.331 1.00 92.75 121 LEU A CA 1
ATOM 978 C C . LEU A 1 121 ? 2.085 -8.765 30.891 1.00 92.75 121 LEU A C 1
ATOM 980 O O . LEU A 1 121 ? 1.628 -8.927 32.023 1.00 92.75 121 LEU A O 1
ATOM 984 N N . LEU A 1 122 ? 2.447 -9.795 30.120 1.00 90.69 122 LEU A N 1
ATOM 985 C CA . LEU A 1 122 ? 2.393 -11.186 30.567 1.00 90.69 122 LEU A CA 1
ATOM 986 C C . LEU A 1 122 ? 3.457 -11.447 31.638 1.00 90.69 122 LEU A C 1
ATOM 988 O O . LEU A 1 122 ? 3.141 -11.982 32.699 1.00 90.69 122 LEU A O 1
ATOM 992 N N . ALA A 1 123 ? 4.693 -11.011 31.392 1.00 89.56 123 ALA A N 1
ATOM 993 C CA . ALA A 1 123 ? 5.785 -11.091 32.354 1.00 89.56 123 ALA A CA 1
ATOM 994 C C . ALA A 1 123 ? 5.438 -10.358 33.656 1.00 89.56 123 ALA A C 1
ATOM 996 O O . ALA A 1 123 ? 5.661 -10.889 34.740 1.00 89.56 123 ALA A O 1
ATOM 997 N N . HIS A 1 124 ? 4.815 -9.180 33.564 1.00 92.31 124 HIS A N 1
ATOM 998 C CA . HIS A 1 124 ? 4.334 -8.424 34.719 1.00 92.31 124 HIS A CA 1
ATOM 999 C C . HIS A 1 124 ? 3.268 -9.189 35.508 1.00 92.31 124 HIS A C 1
ATOM 1001 O O . HIS A 1 124 ? 3.324 -9.199 36.735 1.00 92.31 124 HIS A O 1
ATOM 1007 N N . ALA A 1 125 ? 2.327 -9.857 34.836 1.00 93.31 125 ALA A N 1
ATOM 1008 C CA . ALA A 1 125 ? 1.319 -10.678 35.506 1.00 93.31 125 ALA A CA 1
ATOM 1009 C C . ALA A 1 125 ? 1.959 -11.810 36.323 1.00 93.31 125 ALA A C 1
ATOM 1011 O O . ALA A 1 125 ? 1.621 -11.987 37.490 1.00 93.31 125 ALA A O 1
ATOM 1012 N N . TYR A 1 126 ? 2.921 -12.532 35.742 1.00 91.50 126 TYR A N 1
ATOM 1013 C CA . TYR A 1 126 ? 3.627 -13.609 36.440 1.00 91.50 126 TYR A CA 1
ATOM 1014 C C . TYR A 1 126 ? 4.547 -13.098 37.549 1.00 91.50 126 TYR A C 1
ATOM 1016 O O . TYR A 1 126 ? 4.527 -13.640 38.645 1.00 91.50 126 TYR A O 1
ATOM 1024 N N . ALA A 1 127 ? 5.311 -12.032 37.303 1.00 90.62 127 ALA A N 1
ATOM 1025 C CA . ALA A 1 127 ? 6.260 -11.481 38.272 1.00 90.62 127 ALA A CA 1
ATOM 1026 C C . ALA A 1 127 ? 5.594 -10.892 39.527 1.00 90.62 127 ALA A C 1
ATOM 1028 O O . ALA A 1 127 ? 6.285 -10.591 40.495 1.00 90.62 127 ALA A O 1
ATOM 1029 N N . ASN A 1 128 ? 4.278 -10.676 39.496 1.00 93.69 128 ASN A N 1
ATOM 1030 C CA . ASN A 1 128 ? 3.505 -10.167 40.628 1.00 93.69 128 ASN A CA 1
ATOM 1031 C C . ASN A 1 128 ? 2.480 -11.192 41.139 1.00 93.69 128 ASN A C 1
ATOM 1033 O O . ASN A 1 128 ? 1.610 -10.814 41.914 1.00 93.69 128 ASN A O 1
ATOM 1037 N N . ASP A 1 129 ? 2.558 -12.453 40.693 1.00 94.31 129 ASP A N 1
ATOM 1038 C CA . ASP A 1 129 ? 1.643 -13.538 41.077 1.00 94.31 129 ASP A CA 1
ATOM 1039 C C . ASP A 1 129 ? 0.156 -13.254 40.774 1.00 94.31 129 ASP A C 1
ATOM 1041 O O . ASP A 1 129 ? -0.734 -13.661 41.514 1.00 94.31 129 ASP A O 1
ATOM 1045 N N . ARG A 1 130 ? -0.126 -12.570 39.654 1.00 96.19 130 ARG A N 1
ATOM 1046 C CA . ARG A 1 130 ? -1.477 -12.149 39.212 1.00 96.19 130 ARG A CA 1
ATOM 1047 C C . ARG A 1 130 ? -1.962 -12.879 37.955 1.00 96.19 130 ARG A C 1
ATOM 1049 O O . ARG A 1 130 ? -2.773 -12.361 37.187 1.00 96.19 130 ARG A O 1
ATOM 1056 N N . ALA A 1 131 ? -1.421 -14.064 37.673 1.00 91.56 131 ALA A N 1
ATOM 1057 C CA . ALA A 1 131 ? -1.783 -14.843 36.483 1.00 91.56 131 ALA A CA 1
ATOM 1058 C C . ALA A 1 131 ? -3.237 -15.364 36.519 1.00 91.56 131 ALA A C 1
ATOM 1060 O O . ALA A 1 131 ? -3.809 -15.680 35.477 1.00 91.56 131 ALA A O 1
ATOM 1061 N N . ASP A 1 132 ? -3.848 -15.433 37.701 1.00 94.19 132 ASP A N 1
ATOM 1062 C CA . ASP A 1 132 ? -5.253 -15.781 37.929 1.00 94.19 132 ASP A CA 1
ATOM 1063 C C . ASP A 1 132 ? -6.236 -14.702 37.437 1.00 94.19 132 ASP A C 1
ATOM 1065 O O . ASP A 1 132 ? -7.394 -15.003 37.144 1.00 94.19 132 ASP A O 1
ATOM 1069 N N . GLU A 1 133 ? -5.767 -13.464 37.256 1.00 95.19 133 GLU A N 1
ATOM 1070 C CA . GLU A 1 133 ? -6.533 -12.365 36.658 1.00 95.19 133 GLU A CA 1
ATOM 1071 C C . GLU A 1 133 ? -6.624 -12.441 35.121 1.00 95.19 133 GLU A C 1
ATOM 1073 O O . GLU A 1 133 ? -7.268 -11.600 34.485 1.00 95.19 133 GLU A O 1
ATOM 1078 N N . LEU A 1 134 ? -5.978 -13.434 34.500 1.00 93.75 134 LEU A N 1
ATOM 1079 C CA . LEU A 1 134 ? -5.966 -13.626 33.053 1.00 93.75 134 LEU A CA 1
ATOM 1080 C C . LEU A 1 134 ? -7.123 -14.522 32.605 1.00 93.75 134 LEU A C 1
ATOM 1082 O O . LEU A 1 134 ? -7.212 -15.700 32.954 1.00 93.75 134 LEU A O 1
ATOM 1086 N N . VAL A 1 135 ? -7.990 -13.993 31.740 1.00 91.81 135 VAL A N 1
ATOM 1087 C CA . VAL A 1 135 ? -9.143 -14.740 31.216 1.00 91.81 135 VAL A CA 1
ATOM 1088 C C . VAL A 1 135 ? -8.868 -15.234 29.799 1.00 91.81 135 VAL A C 1
ATOM 1090 O O . VAL A 1 135 ? -8.658 -14.440 28.885 1.00 91.81 135 VAL A O 1
ATOM 1093 N N . GLU A 1 136 ? -8.913 -16.554 29.596 1.00 87.44 136 GLU A N 1
ATOM 1094 C CA . GLU A 1 136 ? -8.706 -17.166 28.276 1.00 87.44 136 GLU A CA 1
ATOM 1095 C C . GLU A 1 136 ? -9.768 -16.702 27.266 1.00 87.44 136 GLU A C 1
ATOM 1097 O O . GLU A 1 136 ? -10.982 -16.801 27.502 1.00 87.44 136 GLU A O 1
ATOM 1102 N N . ILE A 1 137 ? -9.313 -16.287 26.082 1.00 88.38 137 ILE A N 1
ATOM 1103 C CA . ILE A 1 137 ? -10.190 -15.983 24.953 1.00 88.38 137 ILE A CA 1
ATOM 1104 C C . ILE A 1 137 ? -10.560 -17.301 24.258 1.00 88.38 137 ILE A C 1
ATOM 1106 O O . ILE A 1 137 ? -9.878 -17.805 23.368 1.00 88.38 137 ILE A O 1
ATOM 1110 N N . ARG A 1 138 ? -11.664 -17.908 24.697 1.00 81.69 138 ARG A N 1
ATOM 1111 C CA . ARG A 1 138 ? -12.112 -19.212 24.177 1.00 81.69 138 ARG A CA 1
ATOM 1112 C C . ARG A 1 138 ? -12.475 -19.149 22.692 1.00 81.69 138 ARG A C 1
ATOM 1114 O O . ARG A 1 138 ? -13.029 -18.158 22.233 1.00 81.69 138 ARG A O 1
ATOM 1121 N N . ASN A 1 139 ? -12.274 -20.263 21.986 1.00 74.88 139 ASN A N 1
ATOM 1122 C CA . ASN A 1 139 ? -12.661 -20.478 20.582 1.00 74.88 139 ASN A CA 1
ATOM 1123 C C . ASN A 1 139 ? -11.956 -19.588 19.539 1.00 74.88 139 ASN A C 1
ATOM 1125 O O . ASN A 1 139 ? -12.407 -19.554 18.398 1.00 74.88 139 ASN A O 1
ATOM 1129 N N . CYS A 1 140 ? -10.859 -18.906 19.889 1.00 75.56 140 CYS A N 1
ATOM 1130 C CA . CYS A 1 140 ? -10.018 -18.212 18.906 1.00 75.56 140 CYS A CA 1
ATOM 1131 C C . CYS A 1 140 ? -8.671 -18.917 18.659 1.00 75.56 140 CYS A C 1
ATOM 1133 O O . CYS A 1 140 ? -8.143 -18.829 17.554 1.00 75.56 140 CYS A O 1
ATOM 1135 N N . VAL A 1 141 ? -8.163 -19.674 19.642 1.00 76.38 141 VAL A N 1
ATOM 1136 C CA . VAL A 1 141 ? -6.906 -20.444 19.573 1.00 76.38 141 VAL A CA 1
ATOM 1137 C C . VAL A 1 141 ? -7.180 -21.941 19.407 1.00 76.38 141 VAL A C 1
ATOM 1139 O O . VAL A 1 141 ? -8.049 -22.497 20.081 1.00 76.38 141 VAL A O 1
ATOM 1142 N N . GLY A 1 142 ? -6.400 -22.639 18.578 1.00 66.62 142 GLY A N 1
ATOM 1143 C CA . GLY A 1 142 ? -6.534 -24.092 18.429 1.00 66.62 142 GLY A CA 1
ATOM 1144 C C . GLY A 1 142 ? -5.504 -24.739 17.497 1.00 66.62 142 GLY A C 1
ATOM 1145 O O . GLY A 1 142 ? -4.621 -24.075 16.955 1.00 66.62 142 GLY A O 1
ATOM 1146 N N . LYS A 1 143 ? -5.570 -26.076 17.387 1.00 56.38 143 LYS A N 1
ATOM 1147 C CA . LYS A 1 143 ? -4.564 -26.894 16.684 1.00 56.38 143 LYS A CA 1
ATOM 1148 C C . LYS A 1 143 ? -4.610 -26.654 15.177 1.00 56.38 143 LYS A C 1
ATOM 1150 O O . LYS A 1 143 ? -5.674 -26.717 14.569 1.00 56.38 143 LYS A O 1
ATOM 1155 N N . GLU A 1 144 ? -3.440 -26.450 14.578 1.00 54.16 144 GLU A N 1
ATOM 1156 C CA . GLU A 1 144 ? -3.305 -26.327 13.130 1.00 54.16 144 GLU A CA 1
ATOM 1157 C C . GLU A 1 144 ? -3.692 -27.652 12.453 1.00 54.16 144 GLU A C 1
ATOM 1159 O O . GLU A 1 144 ? -3.082 -28.696 12.689 1.00 54.16 144 GLU A O 1
ATOM 1164 N N . VAL A 1 145 ? -4.748 -27.627 11.636 1.00 50.69 145 VAL A N 1
ATOM 1165 C CA . VAL A 1 145 ? -5.208 -28.802 10.886 1.00 50.69 145 VAL A CA 1
ATOM 1166 C C . VAL A 1 145 ? -4.426 -28.863 9.577 1.00 50.69 145 VAL A C 1
ATOM 1168 O O . VAL A 1 145 ? -4.502 -27.945 8.759 1.00 50.69 145 VAL A O 1
ATOM 1171 N N . SER A 1 146 ? -3.664 -29.938 9.364 1.00 49.84 146 SER A N 1
ATOM 1172 C CA . SER A 1 146 ? -2.863 -30.106 8.146 1.00 49.84 146 SER A CA 1
ATOM 1173 C C . SER A 1 146 ? -3.742 -30.127 6.884 1.00 49.84 146 SER A C 1
ATOM 1175 O O . SER A 1 146 ? -4.916 -30.503 6.930 1.00 49.84 146 SER A O 1
ATOM 1177 N N . LYS A 1 147 ? -3.171 -29.780 5.719 1.00 48.22 147 LYS A N 1
ATOM 1178 C CA . LYS A 1 147 ? -3.845 -29.890 4.403 1.00 48.22 147 LYS A CA 1
ATOM 1179 C C . LYS A 1 147 ? -4.420 -31.302 4.178 1.00 48.22 147 LYS A C 1
ATOM 1181 O O . LYS A 1 147 ? -5.511 -31.453 3.636 1.00 48.22 147 LYS A O 1
ATOM 1186 N N . HIS A 1 148 ? -3.721 -32.320 4.687 1.00 42.41 148 HIS A N 1
ATOM 1187 C CA . HIS A 1 148 ? -4.168 -33.714 4.723 1.00 42.41 148 HIS A CA 1
ATOM 1188 C C . HIS A 1 148 ? -5.359 -33.938 5.672 1.00 42.41 148 HIS A C 1
ATOM 1190 O O . HIS A 1 148 ? -6.309 -34.628 5.312 1.00 42.41 148 HIS A O 1
ATOM 1196 N N . GLY A 1 149 ? -5.348 -33.320 6.857 1.00 49.44 149 GLY A N 1
ATOM 1197 C CA . GLY A 1 149 ? -6.452 -33.362 7.819 1.00 49.44 149 GLY A CA 1
ATOM 1198 C C . GLY A 1 149 ? -7.740 -32.730 7.285 1.00 49.44 149 GLY A C 1
ATOM 1199 O O . GLY A 1 149 ? -8.804 -33.321 7.438 1.00 49.44 149 GLY A O 1
ATOM 1200 N N . ARG A 1 150 ? -7.636 -31.600 6.568 1.00 52.62 150 ARG A N 1
ATOM 1201 C CA . ARG A 1 150 ? -8.775 -30.949 5.888 1.00 52.62 150 ARG A CA 1
ATOM 1202 C C . ARG A 1 150 ? -9.378 -31.815 4.776 1.00 52.62 150 ARG A C 1
ATOM 1204 O O . ARG A 1 150 ? -10.596 -31.899 4.661 1.00 52.62 150 ARG A O 1
ATOM 1211 N N . LYS A 1 151 ? -8.543 -32.504 3.986 1.00 49.97 151 LYS A N 1
ATOM 1212 C CA . LYS A 1 151 ? -9.006 -33.427 2.930 1.00 49.97 151 LYS A CA 1
ATOM 1213 C C . LYS A 1 151 ? -9.717 -34.660 3.511 1.00 49.97 151 LYS A C 1
ATOM 1215 O O . LYS A 1 151 ? -10.640 -35.179 2.897 1.00 49.97 151 LYS A O 1
ATOM 1220 N N . LYS A 1 152 ? -9.320 -35.099 4.712 1.00 43.34 152 LYS A N 1
ATOM 1221 C CA . LYS A 1 152 ? -9.900 -36.257 5.415 1.00 43.34 152 LYS A CA 1
ATOM 1222 C C . LYS A 1 152 ? -11.193 -35.918 6.177 1.00 43.34 152 LYS A C 1
ATOM 1224 O O . LYS A 1 152 ? -12.059 -36.780 6.294 1.00 43.34 152 LYS A O 1
ATOM 1229 N N . SER A 1 153 ? -11.351 -34.684 6.673 1.00 48.66 153 SER A N 1
ATOM 1230 C CA . SER A 1 153 ? -12.572 -34.234 7.367 1.00 48.66 153 SER A CA 1
ATOM 1231 C C . SER A 1 153 ? -13.714 -33.856 6.415 1.00 48.66 153 SER A C 1
ATOM 1233 O O . SER A 1 153 ? -14.875 -33.976 6.795 1.00 48.66 153 SER A O 1
ATOM 1235 N N . GLY A 1 154 ? -13.412 -33.486 5.163 1.00 44.69 154 GLY A N 1
ATOM 1236 C CA . GLY A 1 154 ? -14.418 -33.163 4.139 1.00 44.69 154 GLY A CA 1
ATOM 1237 C C . GLY A 1 154 ? -15.358 -34.317 3.760 1.00 44.69 154 GLY A C 1
ATOM 1238 O O . GLY A 1 154 ? -16.410 -34.073 3.183 1.00 44.69 154 GLY A O 1
ATOM 1239 N N . GLN A 1 155 ? -15.026 -35.563 4.121 1.00 44.44 155 GLN A N 1
ATOM 1240 C CA . GLN A 1 155 ? -15.891 -36.734 3.910 1.00 44.44 155 GLN A CA 1
ATOM 1241 C C . GLN A 1 155 ? -16.836 -37.039 5.089 1.00 44.44 155 GLN A C 1
ATOM 1243 O O . GLN A 1 155 ? -17.639 -37.964 4.997 1.00 44.44 155 GLN A O 1
ATOM 1248 N N . ARG A 1 156 ? -16.764 -36.304 6.210 1.00 44.91 156 ARG A N 1
ATOM 1249 C CA . ARG A 1 156 ? -17.600 -36.556 7.399 1.00 44.91 156 ARG A CA 1
ATOM 1250 C C . ARG A 1 156 ? -18.026 -35.258 8.089 1.00 44.91 156 ARG A C 1
ATOM 1252 O O . ARG A 1 156 ? -17.475 -34.921 9.130 1.00 44.91 156 ARG A O 1
ATOM 1259 N N . ALA A 1 157 ? -19.039 -34.567 7.569 1.00 34.91 157 ALA A N 1
ATOM 1260 C CA . ALA A 1 157 ? -19.776 -33.580 8.366 1.00 34.91 157 ALA A CA 1
ATOM 1261 C C . ALA A 1 157 ? -21.204 -33.338 7.843 1.00 34.91 157 ALA A C 1
ATOM 1263 O O . ALA A 1 157 ? -21.502 -32.324 7.223 1.00 34.91 157 ALA A O 1
ATOM 1264 N N . CYS A 1 158 ? -22.114 -34.261 8.159 1.00 37.69 158 CYS A N 1
ATOM 1265 C CA . CYS A 1 158 ? -23.516 -33.923 8.397 1.00 37.69 158 CYS A CA 1
ATOM 1266 C C . CYS A 1 158 ? -23.654 -33.621 9.899 1.00 37.69 158 CYS A C 1
ATOM 1268 O O . CYS A 1 158 ? -23.548 -34.539 10.713 1.00 37.69 158 CYS A O 1
ATOM 1270 N N . GLY A 1 159 ? -23.861 -32.359 10.296 1.00 34.44 159 GLY A N 1
ATOM 1271 C CA . GLY A 1 159 ? -24.209 -32.045 11.688 1.00 34.44 159 GLY A CA 1
ATOM 1272 C C . GLY A 1 159 ? -24.013 -30.591 12.130 1.00 34.44 159 GLY A C 1
ATOM 1273 O O . GLY A 1 159 ? -22.948 -30.007 11.973 1.00 34.44 159 GLY A O 1
ATOM 1274 N N . ARG A 1 160 ? -25.059 -30.037 12.758 1.00 33.59 160 ARG A N 1
ATOM 1275 C CA . ARG A 1 160 ? -25.230 -28.675 13.307 1.00 33.59 160 ARG A CA 1
ATOM 1276 C C . ARG A 1 160 ? -24.234 -28.271 14.419 1.00 33.59 160 ARG A C 1
ATOM 1278 O O . ARG A 1 160 ? -24.638 -28.023 15.556 1.00 33.59 160 ARG A O 1
ATOM 1285 N N . ARG A 1 161 ? -22.944 -28.123 14.124 1.00 33.72 161 ARG A N 1
ATOM 1286 C CA . ARG A 1 161 ? -22.030 -27.334 14.970 1.00 33.72 161 ARG A CA 1
ATOM 1287 C C . ARG A 1 161 ? -21.352 -26.292 14.103 1.00 33.72 161 ARG A C 1
ATOM 1289 O O . ARG A 1 161 ? -20.659 -26.630 13.158 1.00 33.72 161 ARG A O 1
ATOM 1296 N N . GLN A 1 162 ? -21.591 -25.027 14.426 1.00 35.41 162 GLN A N 1
ATOM 1297 C CA . GLN A 1 162 ? -20.872 -23.893 13.863 1.00 35.41 162 GLN A CA 1
ATOM 1298 C C . GLN A 1 162 ? -19.387 -24.101 14.211 1.00 35.41 162 GLN A C 1
ATOM 1300 O O . GLN A 1 162 ? -18.980 -23.868 15.348 1.00 35.41 162 GLN A O 1
ATOM 1305 N N . GLU A 1 163 ? -18.615 -24.684 13.291 1.00 36.47 163 GLU A N 1
ATOM 1306 C CA . GLU A 1 163 ? -17.190 -24.943 13.483 1.00 36.47 163 GLU A CA 1
ATOM 1307 C C . GLU A 1 163 ? -16.503 -23.598 13.718 1.00 36.47 163 GLU A C 1
ATOM 1309 O O . GLU A 1 163 ? -16.479 -22.733 12.841 1.00 36.47 163 GLU A O 1
ATOM 1314 N N . ALA A 1 164 ? -15.987 -23.391 14.931 1.00 40.56 164 ALA A N 1
ATOM 1315 C CA . ALA A 1 164 ? -15.141 -22.249 15.225 1.00 40.56 164 ALA A CA 1
ATOM 1316 C C . ALA A 1 164 ? -13.952 -22.302 14.258 1.00 40.56 164 ALA A C 1
ATOM 1318 O O . ALA A 1 164 ? -13.138 -23.224 14.323 1.00 40.56 164 ALA A O 1
ATOM 1319 N N . ARG A 1 165 ? -13.879 -21.345 13.326 1.00 51.84 165 ARG A N 1
ATOM 1320 C CA . ARG A 1 165 ? -12.702 -21.142 12.480 1.00 51.84 165 ARG A CA 1
ATOM 1321 C C . ARG A 1 165 ? -11.547 -20.764 13.402 1.00 51.84 165 ARG A C 1
ATOM 1323 O O . ARG A 1 165 ? -11.477 -19.653 13.915 1.00 51.84 165 ARG A O 1
ATOM 1330 N N . VAL A 1 166 ? -10.706 -21.743 13.700 1.00 59.59 166 VAL A N 1
ATOM 1331 C CA . VAL A 1 166 ? -9.497 -21.558 14.493 1.00 59.59 166 VAL A CA 1
ATOM 1332 C C . VAL A 1 166 ? -8.435 -20.936 13.589 1.00 59.59 166 VAL A C 1
ATOM 1334 O O . VAL A 1 166 ? -7.832 -21.639 12.779 1.00 59.59 166 VAL A O 1
ATOM 1337 N N . ASP A 1 167 ? -8.216 -19.630 13.740 1.00 65.94 167 ASP A N 1
ATOM 1338 C CA . ASP A 1 167 ? -7.260 -18.861 12.929 1.00 65.94 167 ASP A CA 1
ATOM 1339 C C . ASP A 1 167 ? -5.976 -18.475 13.694 1.00 65.94 167 ASP A C 1
ATOM 1341 O O . ASP A 1 167 ? -5.023 -17.990 13.082 1.00 65.94 167 ASP A O 1
ATOM 1345 N N . ILE A 1 168 ? -5.915 -18.715 15.014 1.00 71.62 168 ILE A N 1
ATOM 1346 C CA . ILE A 1 168 ? -4.730 -18.471 15.857 1.00 71.62 168 ILE A CA 1
ATOM 1347 C C . ILE A 1 168 ? -4.084 -19.798 16.271 1.00 71.62 168 ILE A C 1
ATOM 1349 O O . ILE A 1 168 ? -4.754 -20.726 16.741 1.00 71.62 168 ILE A O 1
ATOM 1353 N N . ASN A 1 169 ? -2.760 -19.877 16.119 1.00 73.94 169 ASN A N 1
ATOM 1354 C CA . ASN A 1 169 ? -1.978 -21.074 16.414 1.00 73.94 169 ASN A CA 1
ATOM 1355 C C . ASN A 1 169 ? -1.876 -21.325 17.932 1.00 73.94 169 ASN A C 1
ATOM 1357 O O . ASN A 1 169 ? -1.672 -20.395 18.705 1.00 73.94 169 ASN A O 1
ATOM 1361 N N . VAL A 1 170 ? -1.933 -22.591 18.372 1.00 77.06 170 VAL A N 1
ATOM 1362 C CA . VAL A 1 170 ? -1.746 -22.972 19.794 1.00 77.06 170 VAL A CA 1
ATOM 1363 C C . VAL A 1 170 ? -0.449 -22.430 20.394 1.00 77.06 170 VAL A C 1
ATOM 1365 O O . VAL A 1 170 ? -0.418 -22.160 21.590 1.00 77.06 170 VAL A O 1
ATOM 1368 N N . ARG A 1 171 ? 0.608 -22.259 19.592 1.00 72.88 171 ARG A N 1
ATOM 1369 C CA . ARG A 1 171 ? 1.887 -21.700 20.056 1.00 72.88 171 ARG A CA 1
ATOM 1370 C C . ARG A 1 171 ? 1.762 -20.274 20.594 1.00 72.88 171 ARG A C 1
ATOM 1372 O O . ARG A 1 171 ? 2.546 -19.895 21.449 1.00 72.88 171 ARG A O 1
ATOM 1379 N N . GLU A 1 172 ? 0.771 -19.524 20.129 1.00 76.62 172 GLU A N 1
ATOM 1380 C CA . GLU A 1 172 ? 0.522 -18.137 20.534 1.00 76.62 172 GLU A CA 1
ATOM 1381 C C . GLU A 1 172 ? -0.502 -18.048 21.673 1.00 76.62 172 GLU A C 1
ATOM 1383 O O . GLU A 1 172 ? -0.903 -16.959 22.054 1.00 76.62 172 GLU A O 1
ATOM 1388 N N . ARG A 1 173 ? -0.952 -19.178 22.240 1.00 83.56 173 ARG A N 1
ATOM 1389 C CA . ARG A 1 173 ? -2.033 -19.229 23.241 1.00 83.56 173 ARG A CA 1
ATOM 1390 C C . ARG A 1 173 ? -1.870 -18.209 24.369 1.00 83.56 173 ARG A C 1
ATOM 1392 O O . ARG A 1 173 ? -2.857 -17.582 24.740 1.00 83.56 173 ARG A O 1
ATOM 1399 N N . ASN A 1 174 ? -0.657 -18.052 24.891 1.00 81.69 174 ASN A N 1
ATOM 1400 C CA . ASN A 1 174 ? -0.374 -17.177 26.031 1.00 81.69 174 ASN A CA 1
ATOM 1401 C C . ASN A 1 174 ? -0.582 -15.688 25.709 1.00 81.69 174 ASN A C 1
ATOM 1403 O O . ASN A 1 174 ? -0.884 -14.909 26.609 1.00 81.69 174 ASN A O 1
ATOM 1407 N N . ASP A 1 175 ? -0.530 -15.311 24.431 1.00 83.75 175 ASP A N 1
ATOM 1408 C CA . ASP A 1 175 ? -0.747 -13.934 23.988 1.00 83.75 175 ASP A CA 1
ATOM 1409 C C . ASP A 1 175 ? -2.248 -13.582 23.973 1.00 83.75 175 ASP A C 1
ATOM 1411 O O . ASP A 1 175 ? -2.623 -12.413 24.060 1.00 83.75 175 ASP A O 1
ATOM 1415 N N . TYR A 1 176 ? -3.134 -14.586 23.917 1.00 88.75 176 TYR A N 1
ATOM 1416 C CA . TYR A 1 176 ? -4.585 -14.433 23.745 1.00 88.75 176 TYR A CA 1
ATOM 1417 C C . TYR A 1 176 ? -5.375 -14.682 25.034 1.00 88.75 176 TYR A C 1
ATOM 1419 O O . TYR A 1 176 ? -6.362 -15.426 25.067 1.00 88.75 176 TYR A O 1
ATOM 1427 N N . TYR A 1 177 ? -4.960 -13.984 26.086 1.00 90.88 177 TYR A N 1
ATOM 1428 C CA . TYR A 1 177 ? -5.728 -13.790 27.313 1.00 90.88 177 TYR A CA 1
ATOM 1429 C C . TYR A 1 177 ? -6.180 -12.332 27.420 1.00 90.88 177 TYR A C 1
ATOM 1431 O O . TYR A 1 177 ? -5.522 -11.425 26.913 1.00 90.88 177 TYR A O 1
ATOM 1439 N N . ASN A 1 178 ? -7.319 -12.096 28.064 1.00 93.25 178 ASN A N 1
ATOM 1440 C CA . ASN A 1 178 ? -7.743 -10.757 28.444 1.00 93.25 178 ASN A CA 1
ATOM 1441 C C . ASN A 1 178 ? -7.256 -10.461 29.870 1.00 93.25 178 ASN A C 1
ATOM 1443 O O . ASN A 1 178 ? -7.670 -11.178 30.788 1.00 93.25 178 ASN A O 1
ATOM 1447 N N . PRO A 1 179 ? -6.429 -9.421 30.079 1.00 95.69 179 PRO A N 1
ATOM 1448 C CA . PRO A 1 179 ? -6.044 -8.997 31.417 1.00 95.69 179 PRO A CA 1
ATOM 1449 C C . PRO A 1 179 ? -7.216 -8.311 32.120 1.00 95.69 179 PRO A C 1
ATOM 1451 O O . PRO A 1 179 ? -8.075 -7.683 31.477 1.00 95.69 179 PRO A O 1
ATOM 1454 N N . SER A 1 180 ? -7.222 -8.368 33.450 1.00 96.44 180 SER A N 1
ATOM 1455 C CA . SER A 1 180 ? -8.075 -7.485 34.238 1.00 96.44 180 SER A CA 1
ATOM 1456 C C . SER A 1 180 ? -7.701 -6.015 33.999 1.00 96.44 180 SER A C 1
ATOM 1458 O O . SER A 1 180 ? -6.567 -5.668 33.653 1.00 96.44 180 SER A O 1
ATOM 1460 N N . THR A 1 181 ? -8.663 -5.121 34.211 1.00 95.56 181 THR A N 1
ATOM 1461 C CA . THR A 1 181 ? -8.426 -3.674 34.154 1.00 95.56 181 THR A CA 1
ATOM 1462 C C . THR A 1 181 ? -7.404 -3.241 35.205 1.00 95.56 181 THR A C 1
ATOM 1464 O O . THR A 1 181 ? -6.554 -2.409 34.911 1.00 95.56 181 THR A O 1
ATOM 1467 N N . SER A 1 182 ? -7.448 -3.825 36.408 1.00 95.62 182 SER A N 1
ATOM 1468 C CA . SER A 1 182 ? -6.506 -3.497 37.486 1.00 95.62 182 SER A CA 1
ATOM 1469 C C . SER A 1 182 ? -5.071 -3.879 37.125 1.00 95.62 182 SER A C 1
ATOM 1471 O O . SER A 1 182 ? -4.167 -3.073 37.323 1.00 95.62 182 SER A O 1
ATOM 1473 N N . LEU A 1 183 ? -4.868 -5.074 36.567 1.00 96.50 183 LEU A N 1
ATOM 1474 C CA . LEU A 1 183 ? -3.561 -5.545 36.118 1.00 96.50 183 LEU A CA 1
ATOM 1475 C C . LEU A 1 183 ? -2.989 -4.644 35.019 1.00 96.50 183 LEU A C 1
ATOM 1477 O O . LEU A 1 183 ? -1.819 -4.275 35.061 1.00 96.50 183 LEU A O 1
ATOM 1481 N N . PHE A 1 184 ? -3.825 -4.250 34.057 1.00 96.50 184 PHE A N 1
ATOM 1482 C CA . PHE A 1 184 ? -3.408 -3.353 32.984 1.00 96.50 184 PHE A CA 1
ATOM 1483 C C . PHE A 1 184 ? -3.051 -1.945 33.489 1.00 96.50 184 PHE A C 1
ATOM 1485 O O . PHE A 1 184 ? -2.049 -1.382 33.055 1.00 96.50 184 PHE A O 1
ATOM 1492 N N . CYS A 1 185 ? -3.840 -1.374 34.406 1.00 95.00 185 CYS A N 1
ATOM 1493 C CA . CYS A 1 185 ? -3.543 -0.067 35.003 1.00 95.00 185 CYS A CA 1
ATOM 1494 C C . CYS A 1 185 ? -2.218 -0.085 35.780 1.00 95.00 185 CYS A C 1
ATOM 1496 O O . CYS A 1 185 ? -1.383 0.783 35.550 1.00 95.00 185 CYS A O 1
ATOM 1498 N N . ASP A 1 186 ? -2.002 -1.103 36.618 1.00 95.56 186 ASP A N 1
ATOM 1499 C CA . ASP A 1 186 ? -0.751 -1.305 37.364 1.00 95.56 186 ASP A CA 1
ATOM 1500 C C . ASP A 1 186 ? 0.455 -1.448 36.415 1.00 95.56 186 ASP A C 1
ATOM 1502 O O . ASP A 1 186 ? 1.506 -0.844 36.619 1.00 95.56 186 ASP A O 1
ATOM 1506 N N . HIS A 1 187 ? 0.298 -2.168 35.302 1.00 95.94 187 HIS A N 1
ATOM 1507 C CA . HIS A 1 187 ? 1.337 -2.239 34.276 1.00 95.94 187 HIS A CA 1
ATOM 1508 C C . HIS A 1 187 ? 1.641 -0.872 33.635 1.00 95.94 187 HIS A C 1
ATOM 1510 O O . HIS A 1 187 ? 2.808 -0.507 33.515 1.00 95.94 187 HIS A O 1
ATOM 1516 N N . CYS A 1 188 ? 0.624 -0.080 33.275 1.00 95.94 188 CYS A N 1
ATOM 1517 C CA . CYS A 1 188 ? 0.818 1.280 32.756 1.00 95.94 188 CYS A CA 1
ATOM 1518 C C . CYS A 1 188 ? 1.536 2.197 33.761 1.00 95.94 188 CYS A C 1
ATOM 1520 O O . CYS A 1 188 ? 2.394 2.983 33.362 1.00 95.94 188 CYS A O 1
ATOM 1522 N N . GLU A 1 189 ? 1.215 2.089 35.052 1.00 94.56 189 GLU A N 1
ATOM 1523 C CA . GLU A 1 189 ? 1.897 2.827 36.121 1.00 94.56 189 GLU A CA 1
ATOM 1524 C C . GLU A 1 189 ? 3.370 2.418 36.225 1.00 94.56 189 GLU A C 1
ATOM 1526 O O . GLU A 1 189 ? 4.240 3.288 36.295 1.00 94.56 189 GLU A O 1
ATOM 1531 N N . LYS A 1 190 ? 3.680 1.117 36.133 1.00 94.06 190 LYS A N 1
ATOM 1532 C CA . LYS A 1 190 ? 5.074 0.647 36.102 1.00 94.06 190 LYS A CA 1
ATOM 1533 C C . LYS A 1 190 ? 5.829 1.096 34.856 1.00 94.06 190 LYS A C 1
ATOM 1535 O O . LYS A 1 190 ? 7.008 1.415 34.970 1.00 94.06 190 LYS A O 1
ATOM 1540 N N . VAL A 1 191 ? 5.181 1.161 33.692 1.00 95.19 191 VAL A N 1
ATOM 1541 C CA . VAL A 1 191 ? 5.779 1.734 32.474 1.00 95.19 191 VAL A CA 1
ATOM 1542 C C . VAL A 1 191 ? 6.111 3.209 32.694 1.00 95.19 191 VAL A C 1
ATOM 1544 O O . VAL A 1 191 ? 7.246 3.618 32.468 1.00 95.19 191 VAL A O 1
ATOM 1547 N N . ALA A 1 192 ? 5.157 4.001 33.193 1.00 94.50 192 ALA A N 1
ATOM 1548 C CA . ALA A 1 192 ? 5.388 5.415 33.477 1.00 94.50 192 ALA A CA 1
ATOM 1549 C C . ALA A 1 192 ? 6.521 5.620 34.497 1.00 94.50 192 ALA A C 1
ATOM 1551 O O . ALA A 1 192 ? 7.382 6.470 34.289 1.00 94.50 192 ALA A O 1
ATOM 1552 N N . ALA A 1 193 ? 6.563 4.808 35.557 1.00 93.19 193 ALA A N 1
ATOM 1553 C CA . ALA A 1 193 ? 7.623 4.852 36.559 1.00 93.19 193 ALA A CA 1
ATOM 1554 C C . ALA A 1 193 ? 8.994 4.469 35.980 1.00 93.19 193 ALA A C 1
ATOM 1556 O O . ALA A 1 193 ? 9.975 5.156 36.249 1.00 93.19 193 ALA A O 1
ATOM 1557 N N . ARG A 1 194 ? 9.071 3.416 35.151 1.00 93.19 194 ARG A N 1
ATOM 1558 C CA . ARG A 1 194 ? 10.331 2.932 34.557 1.00 93.19 194 ARG A CA 1
ATOM 1559 C C . ARG A 1 194 ? 11.036 4.006 33.732 1.00 93.19 194 ARG A C 1
ATOM 1561 O O . ARG A 1 194 ? 12.254 4.117 33.804 1.00 93.19 194 ARG A O 1
ATOM 1568 N N . TYR A 1 195 ? 10.275 4.786 32.968 1.00 91.88 195 TYR A N 1
ATOM 1569 C CA . TYR A 1 195 ? 10.814 5.836 32.098 1.00 91.88 195 TYR A CA 1
ATOM 1570 C C . TYR A 1 195 ? 10.754 7.235 32.722 1.00 91.88 195 TYR A C 1
ATOM 1572 O O . TYR A 1 195 ? 10.904 8.220 32.006 1.00 91.88 195 TYR A O 1
ATOM 1580 N N . ASN A 1 196 ? 10.523 7.345 34.037 1.00 90.06 196 ASN A N 1
ATOM 1581 C CA . ASN A 1 196 ? 10.407 8.622 34.752 1.00 90.06 196 ASN A CA 1
ATOM 1582 C C . ASN A 1 196 ? 9.389 9.596 34.124 1.00 90.06 196 ASN A C 1
ATOM 1584 O O . ASN A 1 196 ? 9.579 10.811 34.133 1.00 90.06 196 ASN A O 1
ATOM 1588 N N . LEU A 1 197 ? 8.275 9.075 33.603 1.00 91.62 197 LEU A N 1
ATOM 1589 C CA . LEU A 1 197 ? 7.191 9.860 33.004 1.00 91.62 197 LEU A CA 1
ATOM 1590 C C . LEU A 1 197 ? 6.262 10.395 34.098 1.00 91.62 197 LEU A C 1
ATOM 1592 O O . LEU A 1 197 ? 5.073 10.063 34.149 1.00 91.62 197 LEU A O 1
ATOM 1596 N N . SER A 1 198 ? 6.826 11.170 35.019 1.00 75.69 198 SER A N 1
ATOM 1597 C CA . SER A 1 198 ? 6.140 11.673 36.205 1.00 75.69 198 SER A CA 1
ATOM 1598 C C . SER A 1 198 ? 4.987 12.624 35.866 1.00 75.69 198 SER A C 1
ATOM 1600 O O . SER A 1 198 ? 4.917 13.22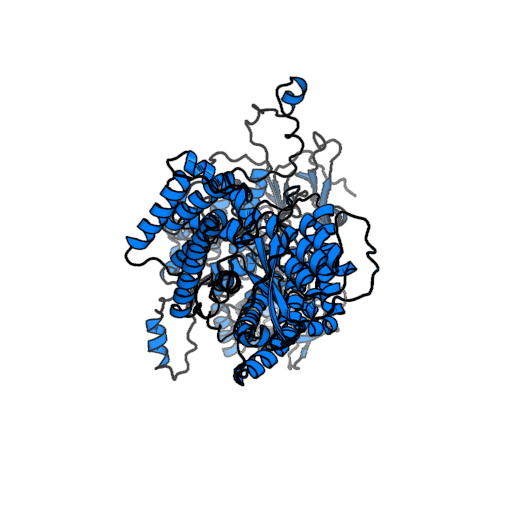5 34.794 1.00 75.69 198 SER A O 1
ATOM 1602 N N . SER A 1 199 ? 4.060 12.786 36.814 1.00 66.88 199 SER A N 1
ATOM 1603 C CA . SER A 1 199 ? 2.864 13.628 36.655 1.00 66.88 199 SER A CA 1
ATOM 1604 C C . SER A 1 199 ? 3.174 15.102 36.380 1.00 66.88 199 SER A C 1
ATOM 1606 O O . SER A 1 199 ? 2.373 15.782 35.753 1.00 66.88 199 SER A O 1
ATOM 1608 N N . ASN A 1 200 ? 4.345 15.604 36.779 1.00 80.38 200 ASN A N 1
ATOM 1609 C CA . ASN A 1 200 ? 4.788 16.972 36.479 1.00 80.38 200 ASN A CA 1
ATOM 1610 C C . ASN A 1 200 ? 4.948 17.257 34.971 1.00 80.38 200 ASN A C 1
ATOM 1612 O O . ASN A 1 200 ? 4.876 18.422 34.577 1.00 80.38 200 ASN A O 1
ATOM 1616 N N . MET A 1 201 ? 5.134 16.224 34.142 1.00 89.00 201 MET A N 1
ATOM 1617 C CA . MET A 1 201 ? 5.198 16.327 32.682 1.00 89.00 201 MET A CA 1
ATOM 1618 C C . MET A 1 201 ? 3.805 16.467 32.046 1.00 89.00 201 MET A C 1
ATOM 1620 O O . MET A 1 201 ? 3.692 16.893 30.898 1.00 89.00 201 MET A O 1
ATOM 1624 N N . ILE A 1 202 ? 2.737 16.128 32.775 1.00 95.19 202 ILE A N 1
ATOM 1625 C CA . ILE A 1 202 ? 1.362 16.183 32.278 1.00 95.19 202 ILE A CA 1
ATOM 1626 C C . ILE A 1 202 ? 0.683 17.439 32.811 1.00 95.19 202 ILE A C 1
ATOM 1628 O O . ILE A 1 202 ? 0.653 17.707 34.012 1.00 95.19 202 ILE A O 1
ATOM 1632 N N . ARG A 1 203 ? 0.079 18.215 31.916 1.00 94.94 203 ARG A N 1
ATOM 1633 C CA . ARG A 1 203 ? -0.728 19.380 32.275 1.00 94.94 203 ARG A CA 1
ATOM 1634 C C . ARG A 1 203 ? -2.177 19.138 31.901 1.00 94.94 203 ARG A C 1
ATOM 1636 O O . ARG A 1 203 ? -2.485 18.824 30.752 1.00 94.94 203 ARG A O 1
ATOM 1643 N N . LYS A 1 204 ? -3.073 19.361 32.867 1.00 95.69 204 LYS A N 1
ATOM 1644 C CA . LYS A 1 204 ? -4.515 19.392 32.619 1.00 95.69 204 LYS A CA 1
ATOM 1645 C C . LYS A 1 204 ? -4.891 20.666 31.861 1.00 95.69 204 LYS A C 1
ATOM 1647 O O . LYS A 1 204 ? -5.244 21.689 32.468 1.00 95.69 204 LYS A O 1
ATOM 1652 N N . GLU A 1 205 ? -4.759 20.604 30.547 1.00 95.31 205 GLU A N 1
ATOM 1653 C CA . GLU A 1 205 ? -4.872 21.699 29.591 1.00 95.31 205 GLU A CA 1
ATOM 1654 C C . GLU A 1 205 ? -5.488 21.180 28.285 1.00 95.31 205 GLU A C 1
ATOM 1656 O O . GLU A 1 205 ? -5.083 20.152 27.748 1.00 95.31 205 GLU A O 1
ATOM 1661 N N . ALA A 1 206 ? -6.480 21.899 27.762 1.00 94.88 206 ALA A N 1
ATOM 1662 C CA . ALA A 1 206 ? -7.120 21.577 26.494 1.00 94.88 206 ALA A CA 1
ATOM 1663 C C . ALA A 1 206 ? -6.481 22.399 25.373 1.00 94.88 206 ALA A C 1
ATOM 1665 O O . ALA A 1 206 ? -6.447 23.628 25.463 1.00 94.88 206 ALA A O 1
ATOM 1666 N N . LEU A 1 207 ? -6.008 21.731 24.319 1.00 96.81 207 LEU A N 1
ATOM 1667 C CA . LEU A 1 207 ? -5.529 22.393 23.107 1.00 96.81 207 LEU A CA 1
ATOM 1668 C C . LEU A 1 207 ? -6.673 23.185 22.457 1.00 96.81 207 LEU A C 1
ATOM 1670 O O . LEU A 1 207 ? -7.748 22.634 22.214 1.00 96.81 207 LEU A O 1
ATOM 1674 N N . GLN A 1 208 ? -6.436 24.464 22.175 1.00 96.06 208 GLN A N 1
ATOM 1675 C CA . GLN A 1 208 ? -7.405 25.354 21.532 1.00 96.06 208 GLN A CA 1
ATOM 1676 C C . GLN A 1 208 ? -6.976 25.755 20.126 1.00 96.06 208 GLN A C 1
ATOM 1678 O O . GLN A 1 208 ? -7.830 25.889 19.254 1.00 96.06 208 GLN A O 1
ATOM 1683 N N . HIS A 1 209 ? -5.674 25.932 19.902 1.00 97.38 209 HIS A N 1
ATOM 1684 C CA . HIS A 1 209 ? -5.145 26.402 18.628 1.00 97.38 209 HIS A CA 1
ATOM 1685 C C . HIS A 1 209 ? -3.713 25.914 18.404 1.00 97.38 209 HIS A C 1
ATOM 1687 O O . HIS A 1 209 ? -2.931 25.807 19.355 1.00 97.38 209 HIS A O 1
ATOM 1693 N N . LEU A 1 210 ? -3.409 25.601 17.146 1.00 97.88 210 LEU A N 1
ATOM 1694 C CA . LEU A 1 210 ? -2.102 25.174 16.674 1.00 97.88 210 LEU A CA 1
ATOM 1695 C C . LEU A 1 210 ? -1.743 25.963 15.409 1.00 97.88 210 LEU A C 1
ATOM 1697 O O . LEU A 1 210 ? -2.546 26.045 14.481 1.00 97.88 210 LEU A O 1
ATOM 1701 N N . ASP A 1 211 ? -0.531 26.507 15.373 1.00 97.81 211 ASP A N 1
ATOM 1702 C CA . ASP A 1 211 ? 0.075 27.151 14.202 1.00 97.81 211 ASP A CA 1
ATOM 1703 C C . ASP A 1 211 ? 1.530 26.691 14.065 1.00 97.81 211 ASP A C 1
ATOM 1705 O O . ASP A 1 211 ? 2.120 26.259 15.055 1.00 97.81 211 ASP A O 1
ATOM 1709 N N . TYR A 1 212 ? 2.095 26.769 12.863 1.00 97.75 212 TYR A N 1
ATOM 1710 C CA . TYR A 1 212 ? 3.473 26.383 12.565 1.00 97.75 212 TYR A CA 1
ATOM 1711 C C . TYR A 1 212 ? 4.131 27.418 11.653 1.00 97.75 212 TYR A C 1
ATOM 1713 O O . TYR A 1 212 ? 3.855 27.477 10.450 1.00 97.75 212 TYR A O 1
ATOM 1721 N N . ASP A 1 213 ? 4.976 28.261 12.241 1.00 96.25 213 ASP A N 1
ATOM 1722 C CA . ASP A 1 213 ? 5.604 29.384 11.548 1.00 96.25 213 ASP A CA 1
ATOM 1723 C C . ASP A 1 213 ? 6.849 29.887 12.291 1.00 96.25 213 ASP A C 1
ATOM 1725 O O . ASP A 1 213 ? 7.172 29.408 13.380 1.00 96.25 213 ASP A O 1
ATOM 1729 N N . GLU A 1 214 ? 7.544 30.859 11.707 1.00 95.19 214 GLU A N 1
ATOM 1730 C CA . GLU A 1 214 ? 8.596 31.595 12.408 1.00 95.19 214 GLU A CA 1
ATOM 1731 C C . GLU A 1 214 ? 7.978 32.481 13.504 1.00 95.19 214 GLU A C 1
ATOM 1733 O O . GLU A 1 214 ? 7.093 33.306 13.258 1.00 95.19 214 GLU A O 1
ATOM 1738 N N . VAL A 1 215 ? 8.443 32.315 14.744 1.00 92.88 215 VAL A N 1
ATOM 1739 C CA . VAL A 1 215 ? 7.946 33.054 15.905 1.00 92.88 215 VAL A CA 1
ATOM 1740 C C . VAL A 1 215 ? 8.950 34.137 16.274 1.00 92.88 215 VAL A C 1
ATOM 1742 O O . VAL A 1 215 ? 10.019 33.869 16.825 1.00 92.88 215 VAL A O 1
ATOM 1745 N N . LYS A 1 216 ? 8.579 35.394 16.016 1.00 89.19 216 LYS A N 1
ATOM 1746 C CA . LYS A 1 216 ? 9.426 36.558 16.296 1.00 89.19 216 LYS A CA 1
ATOM 1747 C C . LYS A 1 216 ? 9.894 36.579 17.757 1.00 89.19 216 LYS A C 1
ATOM 1749 O O . LYS A 1 216 ? 9.077 36.683 18.669 1.00 89.19 216 LYS A O 1
ATOM 1754 N N . GLY A 1 217 ? 11.212 36.560 17.952 1.00 86.56 217 GLY A N 1
ATOM 1755 C CA . GLY A 1 217 ? 11.855 36.622 19.269 1.00 86.56 217 GLY A CA 1
ATOM 1756 C C . GLY A 1 217 ? 12.024 35.275 19.976 1.00 86.56 217 GLY A C 1
ATOM 1757 O O . GLY A 1 217 ? 12.641 35.255 21.033 1.00 86.56 217 GLY A O 1
ATOM 1758 N N . ILE A 1 218 ? 11.516 34.177 19.402 1.00 90.00 218 ILE A N 1
ATOM 1759 C CA . ILE A 1 218 ? 11.674 32.813 19.934 1.00 90.00 218 ILE A CA 1
ATOM 1760 C C . ILE A 1 218 ? 12.437 31.927 18.943 1.00 90.00 218 ILE A C 1
ATOM 1762 O O . ILE A 1 218 ? 13.342 31.206 19.345 1.00 90.00 218 ILE A O 1
ATOM 1766 N N . SER A 1 219 ? 12.090 31.995 17.655 1.00 87.06 219 SER A N 1
ATOM 1767 C CA . SER A 1 219 ? 12.779 31.263 16.592 1.00 87.06 219 SER A CA 1
ATOM 1768 C C . SER A 1 219 ? 14.238 31.699 16.467 1.00 87.06 219 SER A C 1
ATOM 1770 O O . SER A 1 219 ? 14.529 32.893 16.365 1.00 87.06 219 SER A O 1
ATOM 1772 N N . ILE A 1 220 ? 15.145 30.724 16.427 1.00 85.88 220 ILE A N 1
ATOM 1773 C CA . ILE A 1 220 ? 16.573 30.917 16.159 1.00 85.88 220 ILE A CA 1
ATOM 1774 C C . ILE A 1 220 ? 16.849 30.547 14.694 1.00 85.88 220 ILE A C 1
ATOM 1776 O O . ILE A 1 220 ? 16.314 29.562 14.194 1.00 85.88 220 ILE A O 1
ATOM 1780 N N . ASP A 1 221 ? 17.646 31.352 13.985 1.00 84.00 221 ASP A N 1
ATOM 1781 C CA . ASP A 1 221 ? 18.072 31.101 12.594 1.00 84.00 221 ASP A CA 1
ATOM 1782 C C . ASP A 1 221 ? 16.931 30.836 11.587 1.00 84.00 221 ASP A C 1
ATOM 1784 O O . ASP A 1 221 ? 17.079 30.076 10.630 1.00 84.00 221 ASP A O 1
ATOM 1788 N N . GLY A 1 222 ? 15.774 31.477 11.792 1.00 81.75 222 GLY A N 1
ATOM 1789 C CA . GLY A 1 222 ? 14.603 31.317 10.922 1.00 81.75 222 GLY A CA 1
ATOM 1790 C C . GLY A 1 222 ? 13.897 29.965 11.071 1.00 81.75 222 GLY A C 1
ATOM 1791 O O . GLY A 1 222 ? 13.114 29.577 10.202 1.00 81.75 222 GLY A O 1
ATOM 1792 N N . GLU A 1 223 ? 14.161 29.221 12.151 1.00 90.38 223 GLU A N 1
ATOM 1793 C CA . GLU A 1 223 ? 13.480 27.955 12.411 1.00 90.38 223 GLU A CA 1
ATOM 1794 C C . GLU A 1 223 ? 11.975 28.161 12.633 1.00 90.38 223 GLU A C 1
ATOM 1796 O O . GLU A 1 223 ? 11.538 29.037 13.385 1.00 90.38 223 GLU A O 1
ATOM 1801 N N . LYS A 1 224 ? 11.155 27.318 12.005 1.00 94.38 224 LYS A N 1
ATOM 1802 C CA . LYS A 1 224 ? 9.714 27.302 12.264 1.00 94.38 224 LYS A CA 1
ATOM 1803 C C . LYS A 1 224 ? 9.417 26.490 13.517 1.00 94.38 224 LYS A C 1
ATOM 1805 O O . LYS A 1 224 ? 9.966 25.407 13.711 1.00 94.38 224 LYS A O 1
ATOM 1810 N N . LEU A 1 225 ? 8.514 27.000 14.347 1.00 96.31 225 LEU A N 1
ATOM 1811 C CA . LEU A 1 225 ? 8.084 26.362 15.586 1.00 96.31 225 LEU A CA 1
ATOM 1812 C C . LEU A 1 225 ? 6.565 26.235 15.609 1.00 96.31 225 LEU A C 1
ATOM 1814 O O . LEU A 1 225 ? 5.830 27.060 15.060 1.00 96.31 225 LEU A O 1
ATOM 1818 N N . PHE A 1 226 ? 6.074 25.214 16.303 1.00 98.00 226 PHE A N 1
ATOM 1819 C CA . PHE A 1 226 ? 4.667 25.146 16.646 1.00 98.00 226 PHE A CA 1
ATOM 1820 C C . PHE A 1 226 ? 4.353 26.158 17.732 1.00 98.00 226 PHE A C 1
ATOM 1822 O O . PHE A 1 226 ? 4.902 26.072 18.827 1.00 98.00 226 PHE A O 1
ATOM 1829 N N . THR A 1 227 ? 3.406 27.052 17.469 1.00 97.94 227 THR A N 1
ATOM 1830 C CA . THR A 1 227 ? 2.730 27.806 18.524 1.00 97.94 227 THR A CA 1
ATOM 1831 C C . THR A 1 227 ? 1.555 26.973 19.021 1.00 97.94 227 THR A C 1
ATOM 1833 O O . THR A 1 227 ? 0.551 26.808 18.328 1.00 97.94 227 THR A O 1
ATOM 1836 N N . VAL A 1 228 ? 1.680 26.436 20.233 1.00 97.88 228 VAL A N 1
ATOM 1837 C CA . VAL A 1 228 ? 0.680 25.574 20.870 1.00 97.88 228 VAL A CA 1
ATOM 1838 C C . VAL A 1 228 ? -0.078 26.394 21.907 1.00 97.88 228 VAL A C 1
ATOM 1840 O O . VAL A 1 228 ? 0.451 26.706 22.975 1.00 97.88 228 VAL A O 1
ATOM 1843 N N . THR A 1 229 ? -1.327 26.753 21.607 1.00 97.50 229 THR A N 1
ATOM 1844 C CA . THR A 1 229 ? -2.173 27.525 22.527 1.00 97.50 229 THR A CA 1
ATOM 1845 C C . THR A 1 229 ? -3.197 26.611 23.190 1.00 97.50 229 THR A C 1
ATOM 1847 O O . THR A 1 229 ? -4.095 26.069 22.537 1.00 97.50 229 THR A O 1
ATOM 1850 N N . SER A 1 230 ? -3.074 26.446 24.506 1.00 96.25 230 SER A N 1
ATOM 1851 C CA . SER A 1 230 ? -4.076 25.782 25.335 1.00 96.25 230 SER A CA 1
ATOM 1852 C C . SER A 1 230 ? -5.070 26.787 25.919 1.00 96.25 230 SER A C 1
ATOM 1854 O O . SER A 1 230 ? -4.910 28.000 25.807 1.00 96.25 230 SER A O 1
ATOM 1856 N N . ASN A 1 231 ? -6.078 26.284 26.629 1.00 94.94 231 ASN A N 1
ATOM 1857 C CA . ASN A 1 231 ? -7.009 27.108 27.400 1.00 94.94 231 ASN A CA 1
ATOM 1858 C C . ASN A 1 231 ? -6.378 27.870 28.582 1.00 94.94 231 ASN A C 1
ATOM 1860 O O . ASN A 1 231 ? -7.104 28.560 29.298 1.00 94.94 231 ASN A O 1
ATOM 1864 N N . LYS A 1 232 ? -5.072 27.714 28.832 1.00 94.25 232 LYS A N 1
ATOM 1865 C CA . LYS A 1 232 ? -4.352 28.383 29.923 1.00 94.25 232 LYS A CA 1
ATOM 1866 C C . LYS A 1 232 ? -3.100 29.112 29.446 1.00 94.25 232 LYS A C 1
ATOM 1868 O O . LYS A 1 232 ? -2.878 30.248 29.856 1.00 94.25 232 LYS A O 1
ATOM 1873 N N . VAL A 1 233 ? -2.288 28.455 28.619 1.00 95.62 233 VAL A N 1
ATOM 1874 C CA . VAL A 1 233 ? -0.922 28.887 28.304 1.00 95.62 233 VAL A CA 1
ATOM 1875 C C . VAL A 1 233 ? -0.646 28.732 26.809 1.00 95.62 233 VAL A C 1
ATOM 1877 O O . VAL A 1 233 ? -1.113 27.786 26.173 1.00 95.62 233 VAL A O 1
ATOM 1880 N N . ARG A 1 234 ? 0.139 29.653 26.253 1.00 96.25 234 ARG A N 1
ATOM 1881 C CA . ARG A 1 234 ? 0.761 29.533 24.932 1.00 96.25 234 ARG A CA 1
ATOM 1882 C C . ARG A 1 234 ? 2.218 29.109 25.095 1.00 96.25 234 ARG A C 1
ATOM 1884 O O . ARG A 1 234 ? 2.940 29.742 25.860 1.00 96.25 234 ARG A O 1
ATOM 1891 N N . ARG A 1 235 ? 2.626 28.063 24.375 1.00 95.81 235 ARG A N 1
ATOM 1892 C CA . ARG A 1 235 ? 3.990 27.510 24.384 1.00 95.81 235 ARG A CA 1
ATOM 1893 C C . ARG A 1 235 ? 4.494 27.265 22.971 1.00 95.81 235 ARG A C 1
ATOM 1895 O O . ARG A 1 235 ? 3.701 27.272 22.027 1.00 95.81 235 ARG A O 1
ATOM 1902 N N . TYR A 1 236 ? 5.785 26.973 22.863 1.00 97.00 236 TYR A N 1
ATOM 1903 C CA . TYR A 1 236 ? 6.439 26.688 21.595 1.00 97.00 236 TYR A CA 1
ATOM 1904 C C . TYR A 1 236 ? 7.023 25.278 21.578 1.00 97.00 236 TYR A C 1
ATOM 1906 O O . TYR A 1 236 ? 7.525 24.796 22.593 1.00 97.00 236 TYR A O 1
ATOM 1914 N N . ALA A 1 237 ? 6.935 24.593 20.440 1.00 96.06 237 ALA A N 1
ATOM 1915 C CA . ALA A 1 237 ? 7.492 23.253 20.293 1.00 96.06 237 ALA A CA 1
ATOM 1916 C C . ALA A 1 237 ? 8.096 23.031 18.905 1.00 96.06 237 ALA A C 1
ATOM 1918 O O . ALA A 1 237 ? 7.555 23.505 17.910 1.00 96.06 237 ALA A O 1
ATOM 1919 N N . ARG A 1 238 ? 9.180 22.257 18.825 1.00 94.56 238 ARG A N 1
ATOM 1920 C CA . ARG A 1 238 ? 9.761 21.815 17.546 1.00 94.56 238 ARG A CA 1
ATOM 1921 C C . ARG A 1 238 ? 8.886 20.759 16.877 1.00 94.56 238 ARG A C 1
ATOM 1923 O O . ARG A 1 238 ? 8.717 20.771 15.667 1.00 94.56 238 ARG A O 1
ATOM 1930 N N . THR A 1 239 ? 8.309 19.858 17.671 1.00 95.88 239 THR A N 1
ATOM 1931 C CA . THR A 1 239 ? 7.454 18.761 17.203 1.00 95.88 239 THR A CA 1
ATOM 1932 C C . THR A 1 239 ? 6.192 18.637 18.051 1.00 95.88 239 THR A C 1
ATOM 1934 O O . THR A 1 239 ? 6.243 18.767 19.277 1.00 95.88 239 THR A O 1
ATOM 1937 N N . VAL A 1 240 ? 5.062 18.308 17.415 1.00 98.25 240 VAL A N 1
ATOM 1938 C CA . VAL A 1 240 ? 3.792 18.026 18.104 1.00 98.25 240 VAL A CA 1
ATOM 1939 C C . VAL A 1 240 ? 3.258 16.647 17.721 1.00 98.25 240 VAL A C 1
ATOM 1941 O O . VAL A 1 240 ? 3.215 16.302 16.546 1.00 98.25 240 VAL A O 1
ATOM 1944 N N . VAL A 1 241 ? 2.800 15.862 18.702 1.00 98.44 241 VAL A N 1
ATOM 1945 C CA . VAL A 1 241 ? 2.150 14.555 18.486 1.00 98.44 241 VAL A CA 1
ATOM 1946 C C . VAL A 1 241 ? 0.697 14.603 18.957 1.00 98.44 241 VAL A C 1
ATOM 1948 O O . VAL A 1 241 ? 0.425 14.755 20.145 1.00 98.44 241 VAL A O 1
ATOM 1951 N N . LEU A 1 242 ? -0.261 14.415 18.050 1.00 98.12 242 LEU A N 1
ATOM 1952 C CA . LEU A 1 242 ? -1.687 14.328 18.361 1.00 98.12 242 LEU A CA 1
ATOM 1953 C C . LEU A 1 242 ? -2.097 12.888 18.698 1.00 98.12 242 LEU A C 1
ATOM 1955 O O . LEU A 1 242 ? -2.420 12.079 17.828 1.00 98.12 242 LEU A O 1
ATOM 1959 N N . ALA A 1 243 ? -2.152 12.595 19.998 1.00 97.06 243 ALA A N 1
ATOM 1960 C CA . ALA A 1 243 ? -2.610 11.341 20.598 1.00 97.06 243 ALA A CA 1
ATOM 1961 C C . ALA A 1 243 ? -4.015 11.482 21.235 1.00 97.06 243 ALA A C 1
ATOM 1963 O O . ALA A 1 243 ? -4.320 10.917 22.288 1.00 97.06 243 ALA A O 1
ATOM 1964 N N . VAL A 1 244 ? -4.903 12.218 20.562 1.00 93.81 244 VAL A N 1
ATOM 1965 C CA . VAL A 1 244 ? -6.202 12.722 21.065 1.00 93.81 244 VAL A CA 1
ATOM 1966 C C . VAL A 1 244 ? -7.352 11.698 21.081 1.00 93.81 244 VAL A C 1
ATOM 1968 O O . VAL A 1 244 ? -8.528 12.049 21.223 1.00 93.81 244 VAL A O 1
ATOM 1971 N N . GLY A 1 245 ? -7.053 10.408 20.918 1.00 89.69 245 GLY A N 1
ATOM 1972 C CA . GLY A 1 245 ? -8.056 9.342 20.926 1.00 89.69 245 GLY A CA 1
ATOM 1973 C C . GLY A 1 245 ? -9.090 9.496 19.793 1.00 89.69 245 GLY A C 1
ATOM 1974 O O . GLY A 1 245 ? -8.706 9.475 18.625 1.00 89.69 245 GLY A O 1
ATOM 1975 N N . PRO A 1 246 ? -10.404 9.606 20.081 1.00 87.88 246 PRO A N 1
ATOM 1976 C CA . PRO A 1 246 ? -11.427 9.809 19.050 1.00 87.88 246 PRO A CA 1
ATOM 1977 C C . PRO A 1 246 ? -11.327 11.126 18.266 1.00 87.88 246 PRO A C 1
ATOM 1979 O O . PRO A 1 246 ? -11.968 11.207 17.221 1.00 87.88 246 PRO A O 1
ATOM 1982 N N . ALA A 1 247 ? -10.560 12.108 18.764 1.00 88.12 247 ALA A N 1
ATOM 1983 C CA . ALA A 1 247 ? -10.377 13.471 18.245 1.00 88.12 247 ALA A CA 1
ATOM 1984 C C . ALA A 1 247 ? -11.640 14.353 18.226 1.00 88.12 247 ALA A C 1
ATOM 1986 O O . ALA A 1 247 ? -11.638 15.446 18.790 1.00 88.12 247 ALA A O 1
ATOM 1987 N N . ASN A 1 248 ? -12.723 13.880 17.612 1.00 92.88 248 ASN A N 1
ATOM 1988 C CA . ASN A 1 248 ? -13.979 14.610 17.484 1.00 92.88 248 ASN A CA 1
ATOM 1989 C C . ASN A 1 248 ? -14.858 14.474 18.740 1.00 92.88 248 ASN A C 1
ATOM 1991 O O . ASN A 1 248 ? -14.776 13.507 19.506 1.00 92.88 248 ASN A O 1
ATOM 1995 N N . VAL A 1 249 ? -15.747 15.450 18.936 1.00 89.19 249 VAL A N 1
ATOM 1996 C CA . VAL A 1 249 ? -16.728 15.454 20.031 1.00 89.19 249 VAL A CA 1
ATOM 1997 C C . VAL A 1 249 ? -17.844 14.454 19.736 1.00 89.19 249 VAL A C 1
ATOM 1999 O O . VAL A 1 249 ? -18.305 14.327 18.601 1.00 89.19 249 VAL A O 1
ATOM 2002 N N . ALA A 1 250 ? -18.304 13.746 20.766 1.00 90.44 250 ALA A N 1
ATOM 2003 C CA . ALA A 1 250 ? -19.430 12.840 20.623 1.00 90.44 250 ALA A CA 1
ATOM 2004 C C . ALA A 1 250 ? -20.742 13.607 20.424 1.00 90.44 250 ALA A C 1
ATOM 2006 O O . ALA A 1 250 ? -21.055 14.519 21.189 1.00 90.44 250 ALA A O 1
ATOM 2007 N N . LYS A 1 251 ? -21.526 13.211 19.419 1.00 89.88 251 LYS A N 1
ATOM 2008 C CA . LYS A 1 251 ? -22.808 13.838 19.087 1.00 89.88 251 LYS A CA 1
ATOM 2009 C C . LYS A 1 251 ? -23.940 12.830 19.248 1.00 89.88 251 LYS A C 1
ATOM 2011 O O . LYS A 1 251 ? -23.808 11.673 18.850 1.00 89.88 251 LYS A O 1
ATOM 2016 N N . ILE A 1 252 ? -25.043 13.280 19.840 1.00 92.50 252 ILE A N 1
ATOM 2017 C CA . ILE A 1 252 ? -26.305 12.539 19.821 1.00 92.50 252 ILE A CA 1
ATOM 2018 C C . ILE A 1 252 ? -26.902 12.724 18.416 1.00 92.50 252 ILE A C 1
ATOM 2020 O O . ILE A 1 252 ? -26.955 13.865 17.952 1.00 92.50 252 ILE A O 1
ATOM 2024 N N . PRO A 1 253 ? -27.293 11.647 17.708 1.00 91.06 253 PRO A N 1
ATOM 2025 C CA . PRO A 1 253 ? -27.982 11.777 16.429 1.00 91.06 253 PRO A CA 1
ATOM 2026 C C . PRO A 1 253 ? -29.269 12.584 16.604 1.00 91.06 253 PRO A C 1
ATOM 2028 O O . PRO A 1 253 ? -30.038 12.300 17.520 1.00 91.06 253 PRO A O 1
ATOM 2031 N N . HIS A 1 254 ? -29.503 13.565 15.734 1.00 90.50 254 HIS A N 1
ATOM 2032 C CA . HIS A 1 254 ? -30.776 14.275 15.724 1.00 90.50 254 HIS A CA 1
ATOM 2033 C C . HIS A 1 254 ? -31.872 13.323 15.237 1.00 90.50 254 HIS A C 1
ATOM 2035 O O . HIS A 1 254 ? -31.731 12.694 14.186 1.00 90.50 254 HIS A O 1
ATOM 2041 N N . ILE A 1 255 ? -32.928 13.200 16.031 1.00 94.31 255 ILE A N 1
ATOM 2042 C CA . ILE A 1 255 ? -34.121 12.417 15.721 1.00 94.31 255 ILE A CA 1
ATOM 2043 C C . ILE A 1 255 ? -35.274 13.420 15.619 1.00 94.31 255 ILE A C 1
ATOM 2045 O O . ILE A 1 255 ? -35.320 14.339 16.442 1.00 94.31 255 ILE A O 1
ATOM 2049 N N . PRO A 1 256 ? -36.181 13.271 14.640 1.00 95.31 256 PRO A N 1
ATOM 2050 C CA . PRO A 1 256 ? -37.377 14.100 14.540 1.00 95.31 256 PRO A CA 1
ATOM 2051 C C . PRO A 1 256 ? -38.115 14.254 15.882 1.00 95.31 256 PRO A C 1
ATOM 2053 O O . PRO A 1 256 ? -38.061 13.370 16.739 1.00 95.31 256 PRO A O 1
ATOM 2056 N N . SER A 1 257 ? -38.734 15.421 16.077 1.00 94.81 257 SER A N 1
ATOM 2057 C CA . SER A 1 257 ? -39.428 15.858 17.305 1.00 94.81 257 SER A CA 1
ATOM 2058 C C . SER A 1 257 ? -38.571 16.035 18.566 1.00 94.81 257 SER A C 1
ATOM 2060 O O . SER A 1 257 ? -39.095 16.469 19.597 1.00 94.81 257 SER A O 1
ATOM 2062 N N . MET A 1 258 ? -37.255 15.789 18.504 1.00 93.94 258 MET A N 1
ATOM 2063 C CA . MET A 1 258 ? -36.361 16.191 19.589 1.00 93.94 258 MET A CA 1
ATOM 2064 C C . MET A 1 258 ? -36.273 17.723 19.673 1.00 93.94 258 MET A C 1
ATOM 2066 O O . MET A 1 258 ? -36.138 18.379 18.640 1.00 93.94 258 MET A O 1
ATOM 2070 N N . PRO A 1 259 ? -36.297 18.308 20.886 1.00 88.88 259 PRO A N 1
ATOM 2071 C CA . PRO A 1 259 ? -36.160 19.745 21.063 1.00 88.88 259 PRO A CA 1
ATOM 2072 C C . PRO A 1 259 ? -34.760 20.218 20.661 1.00 88.88 259 PRO A C 1
ATOM 2074 O O . PRO A 1 259 ? -33.762 19.525 20.885 1.00 88.88 259 PRO A O 1
ATOM 2077 N N . ASP A 1 260 ? -34.679 21.433 20.127 1.00 83.81 260 ASP A N 1
ATOM 2078 C CA . ASP A 1 260 ? -33.402 22.067 19.821 1.00 83.81 260 ASP A CA 1
ATOM 2079 C C . ASP A 1 260 ? -32.632 22.420 21.106 1.00 83.81 260 ASP A C 1
ATOM 2081 O O . ASP A 1 260 ? -33.191 22.880 22.105 1.00 83.81 260 ASP A O 1
ATOM 2085 N N . GLY A 1 261 ? -31.312 22.220 21.089 1.00 83.88 261 GLY A N 1
ATOM 2086 C CA . GLY A 1 261 ? -30.424 22.574 22.199 1.00 83.88 261 GLY A CA 1
ATOM 2087 C C . GLY A 1 261 ? -30.174 21.442 23.201 1.00 83.88 261 GLY A C 1
ATOM 2088 O O . GLY A 1 261 ? -29.771 20.337 22.831 1.00 83.88 261 GLY A O 1
ATOM 2089 N N . LYS A 1 262 ? -30.285 21.737 24.506 1.00 85.12 262 LYS A N 1
ATOM 2090 C CA . LYS A 1 262 ? -29.929 20.782 25.569 1.00 85.12 262 LYS A CA 1
ATOM 2091 C C . LYS A 1 262 ? -31.042 19.752 25.752 1.00 85.12 262 LYS A C 1
ATOM 2093 O O . LYS A 1 262 ? -32.072 20.043 26.350 1.00 85.12 262 LYS A O 1
ATOM 2098 N N . LEU A 1 263 ? -30.783 18.529 25.303 1.00 92.12 263 LEU A N 1
ATOM 2099 C CA . LEU A 1 263 ? -31.731 17.423 25.398 1.00 92.12 263 LEU A CA 1
ATOM 2100 C C . LEU A 1 263 ? -31.918 16.954 26.861 1.00 92.12 263 LEU A C 1
ATOM 2102 O O . LEU A 1 263 ? -30.936 16.568 27.506 1.00 92.12 263 LEU A O 1
ATOM 2106 N N . PRO A 1 264 ? -33.150 16.952 27.406 1.00 93.25 264 PRO A N 1
ATOM 2107 C CA . PRO A 1 264 ? -33.422 16.472 28.761 1.00 93.25 264 PRO A CA 1
ATOM 2108 C C . PRO A 1 264 ? -33.347 14.942 28.837 1.00 93.25 264 PRO A C 1
ATOM 2110 O O . PRO A 1 264 ? -33.733 14.255 27.902 1.00 93.25 264 PRO A O 1
ATOM 2113 N N . GLN A 1 265 ? -32.888 14.384 29.961 1.00 95.12 265 GLN A N 1
ATOM 2114 C CA . GLN A 1 265 ? -32.897 12.929 30.223 1.00 95.12 265 GLN A CA 1
ATOM 2115 C C . GLN A 1 265 ? -32.325 12.057 29.085 1.00 95.12 265 GLN A C 1
ATOM 2117 O O . GLN A 1 265 ? -32.776 10.940 28.825 1.00 95.12 265 GLN A O 1
ATOM 2122 N N . THR A 1 266 ? -31.317 12.580 28.391 1.00 95.25 266 THR A N 1
ATOM 2123 C CA . THR A 1 266 ? -30.556 11.843 27.387 1.00 95.25 266 THR A CA 1
ATOM 2124 C C . THR A 1 266 ? -29.074 12.106 27.579 1.00 95.25 266 THR A C 1
ATOM 2126 O O . THR A 1 266 ? -28.669 13.167 28.060 1.00 95.25 266 THR A O 1
ATOM 2129 N N . CYS A 1 267 ? -28.241 11.142 27.200 1.00 94.38 267 CYS A N 1
ATOM 2130 C CA . CYS A 1 267 ? -26.800 11.331 27.238 1.00 94.38 267 CYS A CA 1
ATOM 2131 C C . CYS A 1 267 ? -26.099 10.448 26.207 1.00 94.38 267 CYS A C 1
ATOM 2133 O O . CYS A 1 267 ? -26.436 9.273 26.033 1.00 94.38 267 CYS A O 1
ATOM 2135 N N . HIS A 1 268 ? -25.084 10.997 25.539 1.00 95.62 268 HIS A N 1
ATOM 2136 C CA . HIS A 1 268 ? -24.139 10.172 24.797 1.00 95.62 268 HIS A CA 1
ATOM 2137 C C . HIS A 1 268 ? -23.221 9.447 25.785 1.00 95.62 268 HIS A C 1
ATOM 2139 O O . HIS A 1 268 ? -22.772 10.041 26.761 1.00 95.62 268 HIS A O 1
ATOM 2145 N N . SER A 1 269 ? -22.866 8.190 25.514 1.00 94.50 269 SER A N 1
ATOM 2146 C CA . SER A 1 269 ? -22.081 7.351 26.426 1.00 94.50 269 SER A CA 1
ATOM 2147 C C . SER A 1 269 ? -20.825 8.067 26.946 1.00 94.50 269 SER A C 1
ATOM 2149 O O . SER A 1 269 ? -20.571 8.108 28.146 1.00 94.50 269 SER A O 1
ATOM 2151 N N . MET A 1 270 ? -20.094 8.731 26.052 1.00 90.75 270 MET A N 1
ATOM 2152 C CA . MET A 1 270 ? -18.865 9.481 26.353 1.00 90.75 270 MET A CA 1
ATOM 2153 C C . MET A 1 270 ? -19.025 10.677 27.307 1.00 90.75 270 MET A C 1
ATOM 2155 O O . MET A 1 270 ? -18.006 11.198 27.759 1.00 90.75 270 MET A O 1
ATOM 2159 N N . HIS A 1 271 ? -20.253 11.118 27.593 1.00 91.12 271 HIS A N 1
ATOM 2160 C CA . HIS A 1 271 ? -20.566 12.253 28.470 1.00 91.12 271 HIS A CA 1
ATOM 2161 C C . HIS A 1 271 ? -21.217 11.823 29.796 1.00 91.12 271 HIS A C 1
ATOM 2163 O O . HIS A 1 271 ? -21.628 12.673 30.581 1.00 91.12 271 HIS A O 1
ATOM 2169 N N . ILE A 1 272 ? -21.303 10.517 30.068 1.00 92.19 272 ILE A N 1
ATOM 2170 C CA . ILE A 1 272 ? -21.848 9.997 31.326 1.00 92.19 272 ILE A CA 1
ATOM 2171 C C . ILE A 1 272 ? -20.922 10.383 32.488 1.00 92.19 272 ILE A C 1
ATOM 2173 O O . ILE A 1 272 ? -19.748 10.006 32.515 1.00 92.19 272 ILE A O 1
ATOM 2177 N N . THR A 1 273 ? -21.469 11.110 33.462 1.00 89.44 273 THR A N 1
ATOM 2178 C CA . THR A 1 273 ? -20.779 11.539 34.690 1.00 89.44 273 THR A CA 1
ATOM 2179 C C . THR A 1 273 ? -21.183 10.727 35.920 1.00 89.44 273 THR A C 1
ATOM 2181 O O . THR A 1 273 ? -20.374 10.578 36.830 1.00 89.44 273 THR A O 1
ATOM 2184 N N . GLU A 1 274 ? -22.392 10.165 35.932 1.00 92.19 274 GLU A N 1
ATOM 2185 C CA . GLU A 1 274 ? -22.895 9.228 36.940 1.00 92.19 274 GLU A CA 1
ATOM 2186 C C . GLU A 1 274 ? -23.780 8.173 36.259 1.00 92.19 274 GLU A C 1
ATOM 2188 O O . GLU A 1 274 ? -24.464 8.472 35.276 1.00 92.19 274 GLU A O 1
ATOM 2193 N N . PHE A 1 275 ? -23.754 6.930 36.757 1.00 93.94 275 PHE A N 1
ATOM 2194 C CA . PHE A 1 275 ? -24.552 5.839 36.203 1.00 93.94 275 PHE A CA 1
ATOM 2195 C C . PHE A 1 275 ? -25.191 4.928 37.280 1.00 93.94 275 PHE A C 1
ATOM 2197 O O . PHE A 1 275 ? -24.468 4.395 38.133 1.00 93.94 275 PHE A O 1
ATOM 2204 N N . PRO A 1 276 ? -26.511 4.640 37.201 1.00 94.56 276 PRO A N 1
ATOM 2205 C CA . PRO A 1 276 ? -27.494 5.278 36.316 1.00 94.56 276 PRO A CA 1
ATOM 2206 C C . PRO A 1 276 ? -27.615 6.779 36.601 1.00 94.56 276 PRO A C 1
ATOM 2208 O O . PRO A 1 276 ? -27.157 7.244 37.643 1.00 94.56 276 PRO A O 1
ATOM 2211 N N . ASP A 1 277 ? -28.224 7.526 35.684 1.00 95.88 277 ASP A N 1
ATOM 2212 C CA . ASP A 1 277 ? -28.462 8.960 35.871 1.00 95.88 277 ASP A CA 1
ATOM 2213 C C . ASP A 1 277 ? -29.199 9.230 37.206 1.00 95.88 277 ASP A C 1
ATOM 2215 O O . ASP A 1 277 ? -30.049 8.414 37.594 1.00 95.88 277 ASP A O 1
ATOM 2219 N N . PRO A 1 278 ? -28.910 10.338 37.921 1.00 96.25 278 PRO A N 1
ATOM 2220 C CA . PRO A 1 278 ? -29.552 10.661 39.196 1.00 96.25 278 PRO A CA 1
ATOM 2221 C C . PRO A 1 278 ? -31.081 10.560 39.183 1.00 96.25 278 PRO A C 1
ATOM 2223 O O . PRO A 1 278 ? -31.666 10.106 40.169 1.00 96.25 278 PRO A O 1
ATOM 2226 N N . ILE A 1 279 ? -31.735 10.910 38.069 1.00 94.94 279 ILE A N 1
ATOM 2227 C CA . ILE A 1 279 ? -33.196 10.819 37.944 1.00 94.94 279 ILE A CA 1
ATOM 2228 C C . ILE A 1 279 ? -33.651 9.357 37.959 1.00 94.94 279 ILE A C 1
ATOM 2230 O O . ILE A 1 279 ? -34.565 8.986 38.699 1.00 94.94 279 ILE A O 1
ATOM 2234 N N . VAL A 1 280 ? -32.976 8.501 37.193 1.00 96.62 280 VAL A N 1
ATOM 2235 C CA . VAL A 1 280 ? -33.238 7.057 37.177 1.00 96.62 280 VAL A CA 1
ATOM 2236 C C . VAL A 1 280 ? -32.967 6.461 38.558 1.00 96.62 280 VAL A C 1
ATOM 2238 O O . VAL A 1 280 ? -33.774 5.691 39.073 1.00 96.62 280 VAL A O 1
ATOM 2241 N N . LYS A 1 281 ? -31.857 6.843 39.196 1.00 96.62 281 LYS A N 1
ATOM 2242 C CA . LYS A 1 281 ? -31.473 6.376 40.533 1.00 96.62 281 LYS A CA 1
ATOM 2243 C C . LYS A 1 281 ? -32.521 6.740 41.588 1.00 96.62 281 LYS A C 1
ATOM 2245 O O . LYS A 1 281 ? -32.869 5.894 42.410 1.00 96.62 281 LYS A O 1
ATOM 2250 N N . ALA A 1 282 ? -33.070 7.954 41.533 1.00 96.44 282 ALA A N 1
ATOM 2251 C CA . ALA A 1 282 ? -34.163 8.383 42.402 1.00 96.44 282 ALA A CA 1
ATOM 2252 C C . ALA A 1 282 ? -35.441 7.560 42.165 1.00 96.44 282 ALA A C 1
ATOM 2254 O O . ALA A 1 282 ? -36.074 7.120 43.125 1.00 96.44 282 ALA A O 1
ATOM 2255 N N . ARG A 1 283 ? -35.790 7.275 40.900 1.00 95.81 283 ARG A N 1
ATOM 2256 C CA . ARG A 1 283 ? -36.938 6.414 40.551 1.00 95.81 283 ARG A CA 1
ATOM 2257 C C . ARG A 1 283 ? -36.752 4.981 41.066 1.00 95.81 283 ARG A C 1
ATOM 2259 O O . ARG A 1 283 ? -37.686 4.423 41.640 1.00 95.81 283 ARG A O 1
ATOM 2266 N N . ILE A 1 284 ? -35.543 4.423 40.953 1.00 96.81 284 ILE A N 1
ATOM 2267 C CA . ILE A 1 284 ? -35.188 3.108 41.516 1.00 96.81 284 ILE A CA 1
ATOM 2268 C C . ILE A 1 284 ? -35.319 3.116 43.046 1.00 96.81 284 ILE A C 1
ATOM 2270 O O . ILE A 1 284 ? -35.943 2.217 43.609 1.00 96.81 284 ILE A O 1
ATOM 2274 N N . ALA A 1 285 ? -34.776 4.130 43.729 1.00 96.56 285 ALA A N 1
ATOM 2275 C CA . ALA A 1 285 ? -34.860 4.253 45.188 1.00 96.56 285 ALA A CA 1
ATOM 2276 C C . ALA A 1 285 ? -36.314 4.372 45.678 1.00 96.56 285 ALA A C 1
ATOM 2278 O O . ALA A 1 285 ? -36.680 3.785 46.696 1.00 96.56 285 ALA A O 1
ATOM 2279 N N . ALA A 1 286 ? -37.162 5.054 44.904 1.00 96.50 286 ALA A N 1
ATOM 2280 C CA . ALA A 1 286 ? -38.601 5.148 45.129 1.00 96.50 286 ALA A CA 1
ATOM 2281 C C . ALA A 1 286 ? -39.382 3.875 44.736 1.00 96.50 286 ALA A C 1
ATOM 2283 O O . ALA A 1 286 ? -40.610 3.879 44.786 1.00 96.50 286 ALA A O 1
ATOM 2284 N N . LYS A 1 287 ? -38.700 2.792 44.330 1.00 95.12 287 LYS A N 1
ATOM 2285 C CA . LYS A 1 287 ? -39.299 1.527 43.864 1.00 95.12 287 LYS A CA 1
ATOM 2286 C C . LYS A 1 287 ? -40.282 1.704 42.696 1.00 95.12 287 LYS A C 1
ATOM 2288 O O . LYS A 1 287 ? -41.207 0.908 42.538 1.00 95.12 287 LYS A O 1
ATOM 2293 N N . ARG A 1 288 ? -40.090 2.737 41.868 1.00 94.56 288 ARG A N 1
ATOM 2294 C CA . ARG A 1 288 ? -40.862 2.935 40.635 1.00 94.56 288 ARG A CA 1
ATOM 2295 C C . ARG A 1 288 ? -40.345 1.998 39.545 1.00 94.56 288 ARG A C 1
ATOM 2297 O O . ARG A 1 288 ? -39.150 1.709 39.474 1.00 94.56 288 ARG A O 1
ATOM 2304 N N . THR A 1 289 ? -41.250 1.565 38.669 1.00 95.25 289 THR A N 1
ATOM 2305 C CA . THR A 1 289 ? -40.869 0.866 37.434 1.00 95.25 289 THR A CA 1
ATOM 2306 C C . THR A 1 289 ? -40.037 1.807 36.573 1.00 95.25 289 THR A C 1
ATOM 2308 O O . THR A 1 289 ? -40.429 2.958 36.392 1.00 95.25 289 THR A O 1
ATOM 2311 N N . THR A 1 290 ? -38.900 1.319 36.073 1.00 97.88 290 THR A N 1
ATOM 2312 C CA . THR A 1 290 ? -37.979 2.097 35.236 1.00 97.88 290 THR A CA 1
ATOM 2313 C C . THR A 1 290 ? -37.709 1.443 33.879 1.00 97.88 290 THR A C 1
ATOM 2315 O O . THR A 1 290 ? -37.276 0.289 33.822 1.00 97.88 290 THR A O 1
ATOM 2318 N N . ASN A 1 291 ? -37.926 2.192 32.800 1.00 98.12 291 ASN A N 1
ATOM 2319 C CA . ASN A 1 291 ? -37.656 1.850 31.408 1.00 98.12 291 ASN A CA 1
ATOM 2320 C C . ASN A 1 291 ? -36.543 2.747 30.854 1.00 98.12 291 ASN A C 1
ATOM 2322 O O . ASN A 1 291 ? -36.686 3.966 30.788 1.00 98.12 291 ASN A O 1
ATOM 2326 N N . ILE A 1 292 ? -35.438 2.146 30.417 1.00 98.25 292 ILE A N 1
ATOM 2327 C CA . ILE A 1 292 ? -34.335 2.874 29.774 1.00 98.25 292 ILE A CA 1
ATOM 2328 C C . ILE A 1 292 ? -34.166 2.394 28.347 1.00 98.25 292 ILE A C 1
ATOM 2330 O O . ILE A 1 292 ? -34.148 1.189 28.099 1.00 98.25 292 ILE A O 1
ATOM 2334 N N . LEU A 1 293 ? -33.943 3.335 27.435 1.00 98.50 293 LEU A N 1
ATOM 2335 C CA . LEU A 1 293 ? -33.580 3.050 26.056 1.00 98.50 293 LEU A CA 1
ATOM 2336 C C . LEU A 1 293 ? -32.064 3.161 25.867 1.00 98.50 293 LEU A C 1
ATOM 2338 O O . LEU A 1 293 ? -31.454 4.174 26.205 1.00 98.50 293 LEU A O 1
ATOM 2342 N N . VAL A 1 294 ? -31.446 2.127 25.305 1.00 98.56 294 VAL A N 1
ATOM 2343 C CA . VAL A 1 294 ? -30.032 2.116 24.911 1.00 98.56 294 VAL A CA 1
ATOM 2344 C C . VAL A 1 294 ? -29.943 1.983 23.396 1.00 98.56 294 VAL A C 1
ATOM 2346 O O . VAL A 1 294 ? -30.422 1.008 22.822 1.00 98.56 294 VAL A O 1
ATOM 2349 N N . VAL A 1 295 ? -29.290 2.944 22.745 1.00 98.06 295 VAL A N 1
ATOM 2350 C CA . VAL A 1 295 ? -29.137 2.992 21.285 1.00 98.06 295 VAL A CA 1
ATOM 2351 C C . VAL A 1 295 ? -27.690 2.695 20.905 1.00 98.06 295 VAL A C 1
ATOM 2353 O O . VAL A 1 295 ? -26.776 3.428 21.286 1.00 98.06 295 VAL A O 1
ATOM 2356 N N . GLY A 1 296 ? -27.465 1.630 20.133 1.00 96.75 296 GLY A N 1
ATOM 2357 C CA . GLY A 1 296 ? -26.145 1.276 19.603 1.00 96.75 296 GLY A CA 1
ATOM 2358 C C . GLY A 1 296 ? -25.944 -0.228 19.412 1.00 96.75 296 GLY A C 1
ATOM 2359 O O . GLY A 1 296 ? -26.500 -1.041 20.140 1.00 96.75 296 GLY A O 1
ATOM 2360 N N . GLY A 1 297 ? -25.121 -0.618 18.435 1.00 94.69 297 GLY A N 1
ATOM 2361 C CA . GLY A 1 297 ? -24.795 -2.029 18.150 1.00 94.69 297 GLY A CA 1
ATOM 2362 C C . GLY A 1 297 ? -23.414 -2.482 18.644 1.00 94.69 297 GLY A C 1
ATOM 2363 O O . GLY A 1 297 ? -22.938 -3.546 18.260 1.00 94.69 297 GLY A O 1
ATOM 2364 N N . GLY A 1 298 ? -22.718 -1.650 19.423 1.00 94.06 298 GLY A N 1
ATOM 2365 C CA . GLY A 1 298 ? -21.343 -1.891 19.867 1.00 94.06 298 GLY A CA 1
ATOM 2366 C C . GLY A 1 298 ? -21.224 -2.482 21.273 1.00 94.06 298 GLY A C 1
ATOM 2367 O O . GLY A 1 298 ? -22.208 -2.678 21.993 1.00 94.06 298 GLY A O 1
ATOM 2368 N N . LEU A 1 299 ? -19.982 -2.712 21.701 1.00 94.12 299 LEU A N 1
ATOM 2369 C CA . LEU A 1 299 ? -19.683 -3.229 23.034 1.00 94.12 299 LEU A CA 1
ATOM 2370 C C . LEU A 1 299 ? -20.157 -2.276 24.141 1.00 94.12 299 LEU A C 1
ATOM 2372 O O . LEU A 1 299 ? -20.742 -2.735 25.117 1.00 94.12 299 LEU A O 1
ATOM 2376 N N . THR A 1 300 ? -19.984 -0.962 23.964 1.00 95.00 300 THR A N 1
ATOM 2377 C CA . THR A 1 300 ? -20.413 0.049 24.944 1.00 95.00 300 THR A CA 1
ATOM 2378 C C . THR A 1 300 ? -21.917 -0.007 25.213 1.00 95.00 300 THR A C 1
ATOM 2380 O O . THR A 1 300 ? -22.325 -0.002 26.368 1.00 95.00 300 THR A O 1
ATOM 2383 N N . SER A 1 301 ? -22.759 -0.146 24.184 1.00 96.94 301 SER A N 1
ATOM 2384 C CA . SER A 1 301 ? -24.210 -0.314 24.370 1.00 96.94 301 SER A CA 1
ATOM 2385 C C . SER A 1 301 ? -24.562 -1.588 25.148 1.00 96.94 301 SER A C 1
ATOM 2387 O O . SER A 1 301 ? -25.439 -1.568 26.009 1.00 96.94 301 SER A O 1
ATOM 2389 N N . ALA A 1 302 ? -23.853 -2.695 24.902 1.00 97.00 302 ALA A N 1
ATOM 2390 C CA . ALA A 1 302 ? -24.064 -3.934 25.652 1.00 97.00 302 ALA A CA 1
ATOM 2391 C C . ALA A 1 302 ? -23.608 -3.819 27.117 1.00 97.00 302 ALA A C 1
ATOM 2393 O O . ALA A 1 302 ? -24.267 -4.351 28.009 1.00 97.00 302 ALA A O 1
ATOM 2394 N N . GLN A 1 303 ? -22.504 -3.109 27.366 1.00 96.69 303 GLN A N 1
ATOM 2395 C CA . GLN A 1 303 ? -22.000 -2.813 28.709 1.00 96.69 303 GLN A CA 1
ATOM 2396 C C . GLN A 1 303 ? -22.987 -1.955 29.499 1.00 96.69 303 GLN A C 1
ATOM 2398 O O . GLN A 1 303 ? -23.321 -2.311 30.625 1.00 96.69 303 GLN A O 1
ATOM 2403 N N . LEU A 1 304 ? -23.502 -0.880 28.895 1.00 97.25 304 LEU A N 1
ATOM 2404 C CA . LEU A 1 304 ? -24.510 -0.017 29.517 1.00 97.25 304 LEU A CA 1
ATOM 2405 C C . LEU A 1 304 ? -25.797 -0.781 29.828 1.00 97.25 304 LEU A C 1
ATOM 2407 O O . LEU A 1 304 ? -26.342 -0.634 30.916 1.00 97.25 304 LEU A O 1
ATOM 2411 N N . THR A 1 305 ? -26.245 -1.639 28.911 1.00 98.25 305 THR A N 1
ATOM 2412 C CA . THR A 1 305 ? -27.428 -2.487 29.112 1.00 98.25 305 THR A CA 1
ATOM 2413 C C . THR A 1 305 ? -27.250 -3.445 30.292 1.00 98.25 305 THR A C 1
ATOM 2415 O O . THR A 1 305 ? -28.098 -3.497 31.182 1.00 98.25 305 THR A O 1
ATOM 2418 N N . ASP A 1 306 ? -2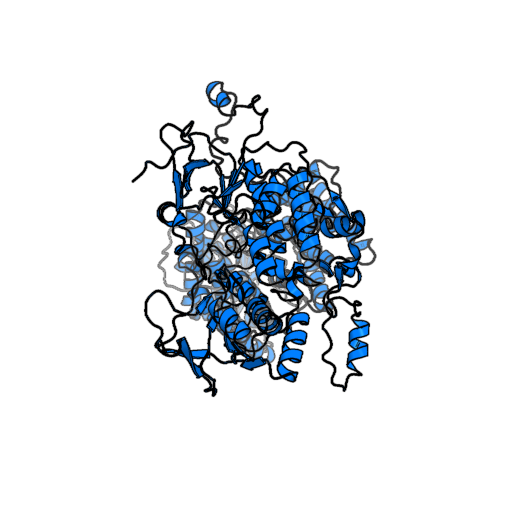6.132 -4.178 30.343 1.00 98.00 306 ASP A N 1
ATOM 2419 C CA . ASP A 1 306 ? -25.819 -5.066 31.469 1.00 98.00 306 ASP A CA 1
ATOM 2420 C C . ASP A 1 306 ? -25.716 -4.287 32.789 1.00 98.00 306 ASP A C 1
ATOM 2422 O O . ASP A 1 306 ? -26.277 -4.702 33.803 1.00 98.00 306 ASP A O 1
ATOM 2426 N N . LEU A 1 307 ? -25.031 -3.141 32.776 1.00 97.25 307 LEU A N 1
ATOM 2427 C CA . LEU A 1 307 ? -24.819 -2.312 33.958 1.00 97.25 307 LEU A CA 1
ATOM 2428 C C . LEU A 1 307 ? -26.127 -1.711 34.485 1.00 97.25 307 LEU A C 1
ATOM 2430 O O . LEU A 1 307 ? -26.349 -1.749 35.693 1.00 97.25 307 LEU A O 1
ATOM 2434 N N . ALA A 1 308 ? -27.004 -1.209 33.610 1.00 97.69 308 ALA A N 1
ATOM 2435 C CA . ALA A 1 308 ? -28.314 -0.664 33.977 1.00 97.69 308 ALA A CA 1
ATOM 2436 C C . ALA A 1 308 ? -29.122 -1.689 34.779 1.00 97.69 308 ALA A C 1
ATOM 2438 O O . ALA A 1 308 ? -29.566 -1.416 35.897 1.00 97.69 308 ALA A O 1
ATOM 2439 N N . ILE A 1 309 ? -29.232 -2.907 34.246 1.00 98.06 309 ILE A N 1
ATOM 2440 C CA . ILE A 1 309 ? -29.985 -3.992 34.879 1.00 98.06 309 ILE A CA 1
ATOM 2441 C C . ILE A 1 309 ? -29.340 -4.401 36.210 1.00 98.06 309 ILE A C 1
ATOM 2443 O O . ILE A 1 309 ? -30.042 -4.592 37.205 1.00 98.06 309 ILE A O 1
ATOM 2447 N N . ARG A 1 310 ? -28.002 -4.493 36.273 1.00 96.56 310 ARG A N 1
ATOM 2448 C CA . ARG A 1 310 ? -27.278 -4.793 37.525 1.00 96.56 310 ARG A CA 1
ATOM 2449 C C . ARG A 1 310 ? -27.430 -3.701 38.587 1.00 96.56 310 ARG A C 1
ATOM 2451 O O . ARG A 1 310 ? -27.334 -4.007 39.771 1.00 96.56 310 ARG A O 1
ATOM 2458 N N . LYS A 1 311 ? -27.676 -2.453 38.182 1.00 96.44 311 L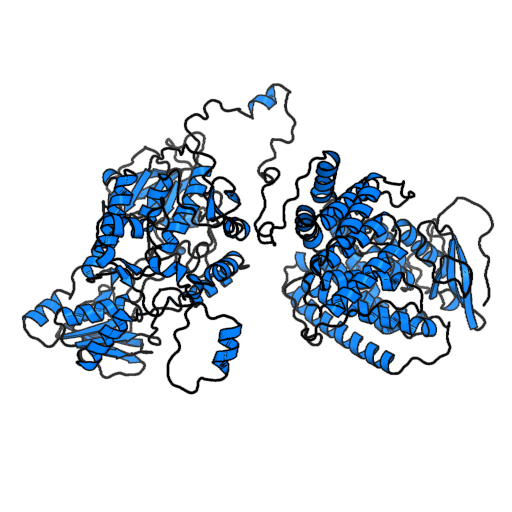YS A N 1
ATOM 2459 C CA . LYS A 1 311 ? -27.879 -1.294 39.067 1.00 96.44 311 LYS A CA 1
ATOM 2460 C C . LYS A 1 311 ? -29.346 -1.057 39.451 1.00 96.44 311 LYS A C 1
ATOM 2462 O O . LYS A 1 311 ? -29.628 -0.076 40.129 1.00 96.44 311 LYS A O 1
ATOM 2467 N N . GLY A 1 312 ? -30.258 -1.956 39.077 1.00 96.75 312 GLY A N 1
ATOM 2468 C CA . GLY A 1 312 ? -31.646 -1.945 39.552 1.00 96.75 312 GLY A CA 1
ATOM 2469 C C . GLY A 1 312 ? -32.669 -1.353 38.582 1.00 96.75 312 GLY A C 1
ATOM 2470 O O . GLY A 1 312 ? -33.823 -1.195 38.969 1.00 96.75 312 GLY A O 1
ATOM 2471 N N . VAL A 1 313 ? -32.288 -1.059 37.334 1.00 98.06 313 VAL A N 1
ATOM 2472 C CA . VAL A 1 313 ? -33.250 -0.673 36.288 1.00 98.06 313 VAL A CA 1
ATOM 2473 C C . VAL A 1 313 ? -34.213 -1.831 36.027 1.00 98.06 313 VAL A C 1
ATOM 2475 O O . VAL A 1 313 ? -33.786 -2.985 35.936 1.00 98.06 313 VAL A O 1
ATOM 2478 N N . THR A 1 314 ? -35.512 -1.532 35.927 1.00 97.88 314 THR A N 1
ATOM 2479 C CA . THR A 1 314 ? -36.549 -2.571 35.806 1.00 97.88 314 THR A CA 1
ATOM 2480 C C . THR A 1 314 ? -36.496 -3.249 34.443 1.00 97.88 314 THR A C 1
ATOM 2482 O O . THR A 1 314 ? -36.464 -4.481 34.376 1.00 97.88 314 THR A O 1
ATOM 2485 N N . LYS A 1 315 ? -36.452 -2.455 33.367 1.00 98.31 315 LYS A N 1
ATOM 2486 C CA . LYS A 1 315 ? -36.401 -2.949 31.993 1.00 98.31 315 LYS A CA 1
ATOM 2487 C C . LYS A 1 315 ? -35.527 -2.056 31.112 1.00 98.31 315 LYS A C 1
ATOM 2489 O O . LYS A 1 315 ? -35.608 -0.830 31.170 1.00 98.31 315 LYS A O 1
ATOM 2494 N N . VAL A 1 316 ? -34.689 -2.677 30.286 1.00 98.69 316 VAL A N 1
ATOM 2495 C CA . VAL A 1 316 ? -33.903 -1.986 29.256 1.00 98.69 316 VAL A CA 1
ATOM 2496 C C . VAL A 1 316 ? -34.423 -2.369 27.877 1.00 98.69 316 VAL A C 1
ATOM 2498 O O . VAL A 1 316 ? -34.624 -3.547 27.588 1.00 98.69 316 VAL A O 1
ATOM 2501 N N . TRP A 1 317 ? -34.604 -1.367 27.029 1.00 98.56 317 TRP A N 1
ATOM 2502 C CA . TRP A 1 317 ? -34.945 -1.493 25.620 1.00 98.56 317 TRP A CA 1
ATOM 2503 C C . TRP A 1 317 ? -33.689 -1.165 24.822 1.00 98.56 317 TRP A C 1
ATOM 2505 O O . TRP A 1 317 ? -33.177 -0.053 24.894 1.00 98.56 317 TRP A O 1
ATOM 2515 N N . HIS A 1 318 ? -33.124 -2.142 24.120 1.00 98.56 318 HIS A N 1
ATOM 2516 C CA . HIS A 1 318 ? -31.852 -1.988 23.417 1.00 98.56 318 HIS A CA 1
ATOM 2517 C C . HIS A 1 318 ? -32.087 -2.050 21.909 1.00 98.56 318 HIS A C 1
ATOM 2519 O O . HIS A 1 318 ? -32.426 -3.100 21.371 1.00 98.56 318 HIS A O 1
ATOM 2525 N N . VAL A 1 319 ? -31.882 -0.922 21.230 1.00 98.00 319 VAL A N 1
ATOM 2526 C CA . VAL A 1 319 ? -32.110 -0.753 19.789 1.00 98.00 319 VAL A CA 1
ATOM 2527 C C . VAL A 1 319 ? -30.789 -0.612 19.032 1.00 98.00 319 VAL A C 1
ATOM 2529 O O . VAL A 1 319 ? -29.879 0.112 19.454 1.00 98.00 319 VAL A O 1
ATOM 2532 N N . MET A 1 320 ? -30.681 -1.271 17.876 1.00 96.50 320 MET A N 1
ATOM 2533 C CA . MET A 1 320 ? -29.563 -1.097 16.948 1.00 96.50 320 MET A CA 1
ATOM 2534 C C . MET A 1 320 ? -29.993 -1.184 15.480 1.00 96.50 320 MET A C 1
ATOM 2536 O O . MET A 1 320 ? -30.737 -2.076 15.092 1.00 96.50 320 MET A O 1
ATOM 2540 N N . ARG A 1 321 ? -29.427 -0.307 14.640 1.00 94.31 321 ARG A N 1
ATOM 2541 C CA . ARG A 1 321 ? -29.777 -0.171 13.211 1.00 94.31 321 ARG A CA 1
ATOM 2542 C C . ARG A 1 321 ? -29.365 -1.330 12.298 1.00 94.31 321 ARG A C 1
ATOM 2544 O O . ARG A 1 321 ? -29.710 -1.330 11.129 1.00 94.31 321 ARG A O 1
ATOM 2551 N N . GLY A 1 322 ? -28.547 -2.258 12.783 1.00 92.44 322 GLY A N 1
ATOM 2552 C CA . GLY A 1 322 ? -27.999 -3.355 11.983 1.00 92.44 322 GLY A CA 1
ATOM 2553 C C . GLY A 1 322 ? -28.128 -4.697 12.697 1.00 92.44 322 GLY A C 1
ATOM 2554 O O . GLY A 1 322 ? -28.675 -4.747 13.801 1.00 92.44 322 GLY A O 1
ATOM 2555 N N . PRO A 1 323 ? -27.606 -5.782 12.105 1.00 93.44 323 PRO A N 1
ATOM 2556 C CA . PRO A 1 323 ? -27.666 -7.098 12.722 1.00 93.44 323 PRO A CA 1
ATOM 2557 C C . PRO A 1 323 ? -26.759 -7.179 13.956 1.00 93.44 323 PRO A C 1
ATOM 2559 O O . PRO A 1 323 ? -25.712 -6.524 14.029 1.00 93.44 323 PRO A O 1
ATOM 2562 N N . LEU A 1 324 ? -27.120 -8.048 14.903 1.00 93.38 324 LEU A N 1
ATOM 2563 C CA . LEU A 1 324 ? -26.288 -8.360 16.065 1.00 93.38 324 LEU A CA 1
ATOM 2564 C C . LEU A 1 324 ? -25.006 -9.089 15.624 1.00 93.38 324 LEU A C 1
ATOM 2566 O O . LEU A 1 324 ? -25.043 -10.251 15.221 1.00 93.38 324 LEU A O 1
ATOM 2570 N N . ARG A 1 325 ? -23.850 -8.425 15.743 1.00 92.75 325 ARG A N 1
ATOM 2571 C CA . ARG A 1 325 ? -22.536 -8.988 15.385 1.00 92.75 325 ARG A CA 1
ATOM 2572 C C . ARG A 1 325 ? -21.772 -9.415 16.632 1.00 92.75 325 ARG A C 1
ATOM 2574 O O . ARG A 1 325 ? -21.495 -8.596 17.508 1.00 92.75 325 ARG A O 1
ATOM 2581 N N . ILE A 1 326 ? -21.382 -10.687 16.687 1.00 91.81 326 ILE A N 1
ATOM 2582 C CA . ILE A 1 326 ? -20.616 -11.251 17.802 1.00 91.81 326 ILE A CA 1
ATOM 2583 C C . ILE A 1 326 ? -19.165 -11.422 17.359 1.00 91.81 326 ILE A C 1
ATOM 2585 O O . ILE A 1 326 ? -18.877 -12.243 16.491 1.00 91.81 326 ILE A O 1
ATOM 2589 N N . LYS A 1 327 ? -18.250 -10.652 17.953 1.00 89.88 327 LYS A N 1
ATOM 2590 C CA . LYS A 1 327 ? -16.814 -10.706 17.638 1.00 89.88 327 LYS A CA 1
ATOM 2591 C C . LYS A 1 327 ? -15.985 -10.657 18.912 1.00 89.88 327 LYS A C 1
ATOM 2593 O O . LYS A 1 327 ? -16.275 -9.871 19.813 1.00 89.88 327 LYS A O 1
ATOM 2598 N N . HIS A 1 328 ? -14.899 -11.423 18.969 1.00 87.12 328 HIS A N 1
ATOM 2599 C CA . HIS A 1 328 ? -13.934 -11.303 20.067 1.00 87.12 328 HIS A CA 1
ATOM 2600 C C . HIS A 1 328 ? -13.249 -9.930 20.061 1.00 87.12 328 HIS A C 1
ATOM 2602 O O . HIS A 1 328 ? -13.133 -9.304 21.111 1.00 87.12 328 HIS A O 1
ATOM 2608 N N . PHE A 1 329 ? -12.941 -9.394 18.877 1.00 88.19 329 PHE A N 1
ATOM 2609 C CA . PHE A 1 329 ? -12.151 -8.174 18.695 1.00 88.19 329 PHE A CA 1
ATOM 2610 C C . PHE A 1 329 ? -12.830 -7.184 17.742 1.00 88.19 329 PHE A C 1
ATOM 2612 O O . PHE A 1 329 ? -13.783 -7.538 17.047 1.00 88.19 329 PHE A O 1
ATOM 2619 N N . ASP A 1 330 ? -12.367 -5.931 17.750 1.00 85.00 330 ASP A N 1
ATOM 2620 C CA . ASP A 1 330 ? -12.893 -4.873 16.872 1.00 85.00 330 ASP A CA 1
ATOM 2621 C C . ASP A 1 330 ? -12.514 -5.064 15.399 1.00 85.00 330 ASP A C 1
ATOM 2623 O O . ASP A 1 330 ? -13.143 -4.467 14.532 1.00 85.00 330 ASP A O 1
ATOM 2627 N N . VAL A 1 331 ? -11.511 -5.897 15.127 1.00 88.94 331 VAL A N 1
ATOM 2628 C CA . VAL A 1 331 ? -11.075 -6.311 13.791 1.00 88.94 331 VAL A CA 1
ATOM 2629 C C . VAL A 1 331 ? -11.254 -7.823 13.641 1.00 88.94 331 VAL A C 1
ATOM 2631 O O . VAL A 1 331 ? -11.315 -8.544 14.642 1.00 88.94 331 VAL A O 1
ATOM 2634 N N . GLY A 1 332 ? -11.380 -8.308 12.405 1.00 83.94 332 GLY A N 1
ATOM 2635 C CA . GLY A 1 332 ? -11.448 -9.745 12.119 1.00 83.94 332 GLY A CA 1
ATOM 2636 C C . GLY A 1 332 ? -10.202 -10.513 12.584 1.00 83.94 332 GLY A C 1
ATOM 2637 O O . GLY A 1 332 ? -9.124 -9.935 12.742 1.00 83.94 332 GLY A O 1
ATOM 2638 N N . LEU A 1 333 ? -10.338 -11.824 12.825 1.00 83.06 333 LEU A N 1
ATOM 2639 C CA . LEU A 1 333 ? -9.220 -12.669 13.279 1.00 83.06 333 LEU A CA 1
ATOM 2640 C C . LEU A 1 333 ? -8.097 -12.736 12.239 1.00 83.06 333 LEU A C 1
ATOM 2642 O O . LEU A 1 333 ? -6.935 -12.882 12.602 1.00 83.06 333 LEU A O 1
ATOM 2646 N N . GLU A 1 334 ? -8.412 -12.550 10.961 1.00 82.88 334 GLU A N 1
ATOM 2647 C CA . GLU A 1 334 ? -7.451 -12.446 9.868 1.00 82.88 334 GLU A CA 1
ATOM 2648 C C . GLU A 1 334 ? -6.487 -11.257 10.005 1.00 82.88 334 GLU A C 1
ATOM 2650 O O . GLU A 1 334 ? -5.414 -11.291 9.414 1.00 82.88 334 GLU A O 1
ATOM 2655 N N . TRP A 1 335 ? -6.816 -10.248 10.822 1.00 85.44 335 TRP A N 1
ATOM 2656 C CA . TRP A 1 335 ? -5.948 -9.102 11.129 1.00 85.44 335 TRP A CA 1
ATOM 2657 C C . TRP A 1 335 ? -5.064 -9.304 12.361 1.00 85.44 335 TRP A C 1
ATOM 2659 O O . TRP A 1 335 ? -4.313 -8.402 12.731 1.00 85.44 335 TRP A O 1
ATOM 2669 N N . MET A 1 336 ? -5.161 -10.456 13.026 1.00 79.69 336 MET A N 1
ATOM 2670 C CA . MET A 1 336 ? -4.445 -10.710 14.281 1.00 79.69 336 MET A CA 1
ATOM 2671 C C . MET A 1 336 ? -3.808 -12.097 14.365 1.00 79.69 336 MET A C 1
ATOM 2673 O O . MET A 1 336 ? -2.740 -12.218 14.947 1.00 79.69 336 MET A O 1
ATOM 2677 N N . GLY A 1 337 ? -4.429 -13.115 13.771 1.00 76.06 337 GLY A N 1
ATOM 2678 C CA . GLY A 1 337 ? -3.930 -14.487 13.726 1.00 76.06 337 GLY A CA 1
ATOM 2679 C C . GLY A 1 337 ? -3.089 -14.775 12.482 1.00 76.06 337 GLY A C 1
ATOM 2680 O O . GLY A 1 337 ? -2.379 -13.916 11.964 1.00 76.06 337 GLY A O 1
ATOM 2681 N N . LYS A 1 338 ? -3.209 -15.996 11.951 1.00 73.38 338 LYS A N 1
ATOM 2682 C CA . LYS A 1 338 ? -2.350 -16.546 10.885 1.00 73.38 338 LYS A CA 1
ATOM 2683 C C . LYS A 1 338 ? -2.191 -15.663 9.639 1.00 73.38 338 LYS A C 1
ATOM 2685 O O . LYS A 1 338 ? -1.135 -15.679 9.013 1.00 73.38 338 LYS A O 1
ATOM 2690 N N . PHE A 1 339 ? -3.232 -14.927 9.254 1.00 77.50 339 PHE A N 1
ATOM 2691 C CA . PHE A 1 339 ? -3.241 -14.110 8.035 1.00 77.50 339 PHE A CA 1
ATOM 2692 C C . PHE A 1 339 ? -2.876 -12.639 8.268 1.00 77.50 339 PHE A C 1
ATOM 2694 O O . PHE A 1 339 ? -2.849 -11.879 7.299 1.00 77.50 339 PHE A O 1
ATOM 2701 N N . LYS A 1 340 ? -2.539 -12.248 9.508 1.00 82.75 340 LYS A N 1
ATOM 2702 C CA . LYS A 1 340 ? -2.242 -10.858 9.883 1.00 82.75 340 LYS A CA 1
ATOM 2703 C C . LYS A 1 340 ? -1.238 -10.219 8.932 1.00 82.75 340 LYS A C 1
ATOM 2705 O O . LYS A 1 340 ? -1.513 -9.159 8.383 1.00 82.75 340 LYS A O 1
ATOM 2710 N N . ASN A 1 341 ? -0.112 -10.884 8.689 1.00 79.25 341 ASN A N 1
ATOM 2711 C CA . ASN A 1 341 ? 0.973 -10.316 7.890 1.00 79.25 341 ASN A CA 1
ATOM 2712 C C . ASN A 1 341 ? 0.576 -10.155 6.419 1.00 79.25 341 ASN A C 1
ATOM 2714 O O . ASN A 1 341 ? 0.978 -9.188 5.781 1.00 79.25 341 ASN A O 1
ATOM 2718 N N . ALA A 1 342 ? -0.251 -11.063 5.890 1.00 79.06 342 ALA A N 1
ATOM 2719 C CA . ALA A 1 342 ? -0.787 -10.951 4.536 1.00 79.06 342 ALA A CA 1
ATOM 2720 C C . ALA A 1 342 ? -1.797 -9.799 4.427 1.00 79.06 342 ALA A C 1
ATOM 2722 O O . ALA A 1 342 ? -1.740 -9.029 3.474 1.00 79.06 342 ALA A O 1
ATOM 2723 N N . LYS A 1 343 ? -2.679 -9.634 5.421 1.00 85.25 343 LYS A N 1
ATOM 2724 C CA . LYS A 1 343 ? -3.643 -8.524 5.465 1.00 85.25 343 LYS A CA 1
ATOM 2725 C C . LYS A 1 343 ? -2.972 -7.168 5.664 1.00 85.25 343 LYS A C 1
ATOM 2727 O O . LYS A 1 343 ? -3.324 -6.209 4.987 1.00 85.25 343 LYS A O 1
ATOM 2732 N N . GLN A 1 344 ? -1.961 -7.097 6.526 1.00 85.00 344 GLN A N 1
ATOM 2733 C CA . GLN A 1 344 ? -1.135 -5.901 6.681 1.00 85.00 344 GLN A CA 1
ATOM 2734 C C . GLN A 1 344 ? -0.351 -5.584 5.404 1.00 85.00 344 GLN A C 1
ATOM 2736 O O . GLN A 1 344 ? -0.280 -4.419 5.031 1.00 85.00 344 GLN A O 1
ATOM 2741 N N . ALA A 1 345 ? 0.173 -6.597 4.701 1.00 81.38 345 ALA A N 1
ATOM 2742 C CA . ALA A 1 345 ? 0.804 -6.396 3.399 1.00 81.38 345 ALA A CA 1
ATOM 2743 C C . ALA A 1 345 ? -0.179 -5.798 2.389 1.00 81.38 345 ALA A C 1
ATOM 2745 O O . ALA A 1 345 ? 0.113 -4.741 1.849 1.00 81.38 345 ALA A O 1
ATOM 2746 N N . GLN A 1 346 ? -1.351 -6.416 2.202 1.00 86.06 346 GLN A N 1
ATOM 2747 C CA . GLN A 1 346 ? -2.404 -5.899 1.315 1.00 86.06 346 GLN A CA 1
ATOM 2748 C C . GLN A 1 346 ? -2.734 -4.434 1.632 1.00 86.06 346 GLN A C 1
ATOM 2750 O O . GLN A 1 346 ? -2.744 -3.598 0.741 1.00 86.06 346 GLN A O 1
ATOM 2755 N N . PHE A 1 347 ? -2.897 -4.099 2.913 1.00 90.94 347 PHE A N 1
ATOM 2756 C CA . PHE A 1 347 ? -3.182 -2.729 3.338 1.00 90.94 347 PHE A CA 1
ATOM 2757 C C . PHE A 1 347 ? -2.058 -1.731 3.034 1.00 90.94 347 PHE A C 1
ATOM 2759 O O . PHE A 1 347 ? -2.313 -0.606 2.600 1.00 90.94 347 PHE A O 1
ATOM 2766 N N . TYR A 1 348 ? -0.803 -2.108 3.288 1.00 84.38 348 TYR A N 1
ATOM 2767 C CA . TYR A 1 348 ? 0.327 -1.213 3.039 1.00 84.38 348 TYR A CA 1
ATOM 2768 C C . TYR A 1 348 ? 0.640 -1.068 1.545 1.00 84.38 348 TYR A C 1
ATOM 2770 O O . TYR A 1 348 ? 1.119 -0.006 1.158 1.00 84.38 348 TYR A O 1
ATOM 2778 N N . TYR A 1 349 ? 0.320 -2.076 0.729 1.00 83.00 349 TYR A N 1
ATOM 2779 C CA . TYR A 1 349 ? 0.492 -2.066 -0.728 1.00 83.00 349 TYR A CA 1
ATOM 2780 C C . TYR A 1 349 ? -0.688 -1.515 -1.521 1.00 83.00 349 TYR A C 1
ATOM 2782 O O . TYR A 1 349 ? -0.566 -1.406 -2.730 1.00 83.00 349 TYR A O 1
ATOM 2790 N N . ALA A 1 350 ? -1.789 -1.163 -0.858 1.00 83.69 350 ALA A N 1
ATOM 2791 C CA . ALA A 1 350 ? -2.929 -0.521 -1.496 1.00 83.69 350 ALA A CA 1
ATOM 2792 C C . ALA A 1 350 ? -2.496 0.697 -2.333 1.00 83.69 350 ALA A C 1
ATOM 2794 O O . ALA A 1 350 ? -1.734 1.546 -1.848 1.00 83.69 350 ALA A O 1
ATOM 2795 N N . ASP A 1 351 ? -3.019 0.804 -3.551 1.00 79.25 351 ASP A N 1
ATOM 2796 C CA . ASP A 1 351 ? -2.607 1.827 -4.521 1.00 79.25 351 ASP A CA 1
ATOM 2797 C C . ASP A 1 351 ? -3.199 3.207 -4.187 1.00 79.25 351 ASP A C 1
ATOM 2799 O O . ASP A 1 351 ? -2.713 4.237 -4.651 1.00 79.25 351 ASP A O 1
ATOM 2803 N N . SER A 1 352 ? -4.234 3.255 -3.337 1.00 89.06 352 SER A N 1
ATOM 2804 C CA . SER A 1 352 ? -4.909 4.497 -2.947 1.00 89.06 352 SER A CA 1
ATOM 2805 C C . SER A 1 352 ? -5.401 4.506 -1.497 1.00 89.06 352 SER A C 1
ATOM 2807 O O . SER A 1 352 ? -5.612 3.469 -0.863 1.00 89.06 352 SER A O 1
ATOM 2809 N N . ASP A 1 353 ? -5.636 5.707 -0.963 1.00 92.19 353 ASP A N 1
ATOM 2810 C CA . ASP A 1 353 ? -6.235 5.879 0.367 1.00 92.19 353 ASP A CA 1
ATOM 2811 C C . ASP A 1 353 ? -7.726 5.527 0.406 1.00 92.19 353 ASP A C 1
ATOM 2813 O O . ASP A 1 353 ? -8.226 5.109 1.453 1.00 92.19 353 ASP A O 1
ATOM 2817 N N . ASP A 1 354 ? -8.414 5.605 -0.733 1.00 93.19 354 ASP A N 1
ATOM 2818 C CA . ASP A 1 354 ? -9.793 5.140 -0.880 1.00 93.19 354 ASP A CA 1
ATOM 2819 C C . ASP A 1 354 ? -9.892 3.621 -0.685 1.00 93.19 354 ASP A C 1
ATOM 2821 O O . ASP A 1 354 ? -10.717 3.139 0.096 1.00 93.19 354 ASP A O 1
ATOM 2825 N N . GLU A 1 355 ? -8.974 2.864 -1.289 1.00 93.31 355 GLU A N 1
ATOM 2826 C CA . GLU A 1 355 ? -8.878 1.418 -1.086 1.00 93.31 355 GLU A CA 1
ATOM 2827 C C . GLU A 1 355 ? -8.600 1.079 0.389 1.00 93.31 355 GLU A C 1
ATOM 2829 O O . GLU A 1 355 ? -9.266 0.228 0.987 1.00 93.31 355 GLU A O 1
ATOM 2834 N N . ARG A 1 356 ? -7.675 1.809 1.033 1.00 94.94 356 ARG A N 1
ATOM 2835 C CA . ARG A 1 356 ? -7.366 1.634 2.463 1.00 94.94 356 ARG A CA 1
ATOM 2836 C C . ARG A 1 356 ? -8.582 1.874 3.356 1.00 94.94 356 ARG A C 1
ATOM 2838 O O . ARG A 1 356 ? -8.761 1.163 4.348 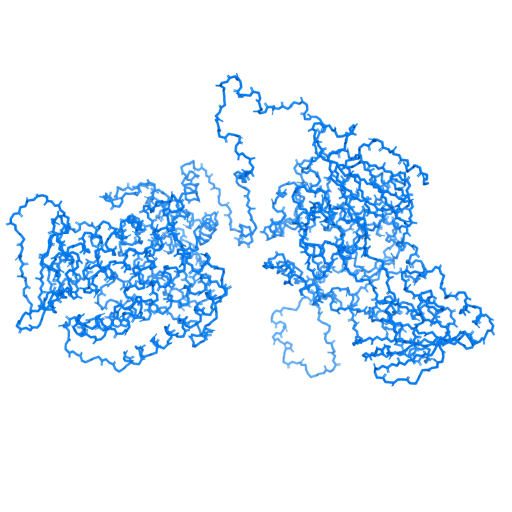1.00 94.94 356 ARG A O 1
ATOM 2845 N N . ILE A 1 357 ? -9.432 2.844 3.030 1.00 94.00 357 ILE A N 1
ATOM 2846 C CA . ILE A 1 357 ? -10.664 3.110 3.784 1.00 94.00 357 ILE A CA 1
ATOM 2847 C C . ILE A 1 357 ? -11.639 1.956 3.678 1.00 94.00 357 ILE A C 1
ATOM 2849 O O . ILE A 1 357 ? -12.203 1.556 4.700 1.00 94.00 357 ILE A O 1
ATOM 2853 N N . GLU A 1 358 ? -11.837 1.416 2.480 1.00 94.31 358 GLU A N 1
ATOM 2854 C CA . GLU A 1 358 ? -12.725 0.274 2.294 1.00 94.31 358 GLU A CA 1
ATOM 2855 C C . GLU A 1 358 ? -12.208 -0.948 3.059 1.00 94.31 358 GLU A C 1
ATOM 2857 O O . GLU A 1 358 ? -12.969 -1.551 3.820 1.00 94.31 358 GLU A O 1
ATOM 2862 N N . MET A 1 359 ? -10.895 -1.212 3.031 1.00 94.19 359 MET A N 1
ATOM 2863 C CA . MET A 1 359 ? -10.288 -2.252 3.872 1.00 94.19 359 MET A CA 1
ATOM 2864 C C . MET A 1 359 ? -10.532 -2.015 5.370 1.00 94.19 359 MET A C 1
ATOM 2866 O O . MET A 1 359 ? -10.835 -2.953 6.111 1.00 94.19 359 MET A O 1
ATOM 2870 N N . ILE A 1 360 ? -10.423 -0.768 5.851 1.00 94.00 360 ILE A N 1
ATOM 2871 C CA . ILE A 1 360 ? -10.687 -0.425 7.258 1.00 94.00 360 ILE A CA 1
ATOM 2872 C C . ILE A 1 360 ? -12.161 -0.654 7.612 1.00 94.00 360 ILE A C 1
ATOM 2874 O O . ILE A 1 360 ? -12.464 -1.226 8.669 1.00 94.00 360 ILE A O 1
ATOM 2878 N N . LYS A 1 361 ? -13.082 -0.213 6.747 1.00 91.81 361 LYS A N 1
ATOM 2879 C CA . LYS A 1 361 ? -14.530 -0.383 6.927 1.00 91.81 361 LYS A CA 1
ATOM 2880 C C . LYS A 1 361 ? -14.907 -1.860 6.960 1.00 91.81 361 LYS A C 1
ATOM 2882 O O . LYS A 1 361 ? -15.639 -2.266 7.868 1.00 91.81 361 LYS A O 1
ATOM 2887 N N . GLU A 1 362 ? -14.376 -2.655 6.035 1.00 92.12 362 GLU A N 1
ATOM 2888 C CA . GLU A 1 362 ? -14.602 -4.097 5.941 1.00 92.12 362 GLU A CA 1
ATOM 2889 C C . GLU A 1 362 ? -14.077 -4.820 7.189 1.00 92.12 362 GLU A C 1
ATOM 2891 O O . GLU A 1 362 ? -14.838 -5.491 7.894 1.00 92.12 362 GLU A O 1
ATOM 2896 N N . ALA A 1 363 ? -12.801 -4.603 7.529 1.00 91.69 363 ALA A N 1
ATOM 2897 C CA . ALA A 1 363 ? -12.131 -5.254 8.652 1.00 91.69 363 ALA A CA 1
ATOM 2898 C C . ALA A 1 363 ? -12.838 -5.004 9.990 1.00 91.69 363 ALA A C 1
ATOM 2900 O O . ALA A 1 363 ? -12.998 -5.915 10.813 1.00 91.69 363 ALA A O 1
ATOM 2901 N N . ARG A 1 364 ? -13.276 -3.758 10.222 1.00 89.94 364 ARG A N 1
ATOM 2902 C CA . ARG A 1 364 ? -13.988 -3.393 11.452 1.00 89.94 364 ARG A CA 1
ATOM 2903 C C . ARG A 1 364 ? -15.429 -3.885 11.410 1.00 89.94 364 ARG A C 1
ATOM 2905 O O . ARG A 1 364 ? -15.922 -4.469 12.378 1.00 89.94 364 ARG A O 1
ATOM 2912 N N . GLY A 1 365 ? -16.103 -3.721 10.273 1.00 85.94 365 GLY A N 1
ATOM 2913 C CA . GLY A 1 365 ? -17.459 -4.208 10.056 1.00 85.94 365 GLY A CA 1
ATOM 2914 C C . GLY A 1 365 ? -18.427 -3.717 11.135 1.00 85.94 365 GLY A C 1
ATOM 2915 O O . GLY A 1 365 ? -19.168 -4.522 11.702 1.00 85.94 365 GLY A O 1
ATOM 2916 N N . GLY A 1 366 ? -18.404 -2.419 11.444 1.00 86.00 366 GLY A N 1
ATOM 2917 C CA . GLY A 1 366 ? -19.333 -1.771 12.374 1.00 86.00 366 GLY A CA 1
ATOM 2918 C C . GLY A 1 366 ? -19.207 -2.184 13.849 1.00 86.00 366 GLY A C 1
ATOM 2919 O O . GLY A 1 366 ? -18.210 -2.750 14.293 1.00 86.00 366 GLY A O 1
ATOM 2920 N N . GLY A 1 367 ? -20.239 -1.852 14.630 1.00 88.19 367 GLY A N 1
ATOM 2921 C CA . GLY A 1 367 ? -20.326 -2.217 16.045 1.00 88.19 367 GLY A CA 1
ATOM 2922 C C . GLY A 1 367 ? -20.423 -3.731 16.238 1.00 88.19 367 GLY A C 1
ATOM 2923 O O . GLY A 1 367 ? -21.057 -4.430 15.450 1.00 88.19 367 GLY A O 1
ATOM 2924 N N . SER A 1 368 ? -19.777 -4.236 17.287 1.00 92.81 368 SER A N 1
ATOM 2925 C CA . SER A 1 368 ? -19.820 -5.649 17.655 1.00 92.81 368 SER A CA 1
ATOM 2926 C C . SER A 1 368 ? -19.830 -5.830 19.167 1.00 92.81 368 SER A C 1
ATOM 2928 O O . SER A 1 368 ? -19.348 -4.971 19.909 1.00 92.81 368 SER A O 1
ATOM 2930 N N . ILE A 1 369 ? -20.360 -6.967 19.615 1.00 94.19 369 ILE A N 1
ATOM 2931 C CA . ILE A 1 369 ? -20.445 -7.357 21.023 1.00 94.19 369 ILE A CA 1
ATOM 2932 C C . ILE A 1 369 ? -19.587 -8.607 21.242 1.00 94.19 369 ILE A C 1
ATOM 2934 O O . ILE A 1 369 ? -19.525 -9.497 20.392 1.00 94.19 369 ILE A O 1
ATOM 2938 N N . THR A 1 370 ? -18.912 -8.693 22.388 1.00 92.50 370 THR A N 1
ATOM 2939 C CA . THR A 1 370 ? -18.100 -9.871 22.717 1.00 92.50 370 THR A CA 1
ATOM 2940 C C . THR A 1 370 ? -18.978 -11.050 23.139 1.00 92.50 370 THR A C 1
ATOM 2942 O O . THR A 1 370 ? -20.059 -10.845 23.702 1.00 92.50 370 THR A O 1
ATOM 2945 N N . PRO A 1 371 ? -18.528 -12.305 22.957 1.00 92.50 371 PRO A N 1
ATOM 2946 C CA . PRO A 1 371 ? -19.285 -13.477 23.407 1.00 92.50 371 PRO A CA 1
ATOM 2947 C C . PRO A 1 371 ? -19.665 -13.439 24.894 1.00 92.50 371 PRO A C 1
ATOM 2949 O O . PRO A 1 371 ? -20.745 -13.896 25.268 1.00 92.50 371 PRO A O 1
ATOM 2952 N N . VAL A 1 372 ? -18.811 -12.847 25.736 1.00 90.88 372 VAL A N 1
ATOM 2953 C CA . VAL A 1 372 ? -19.064 -12.666 27.173 1.00 90.88 372 VAL A CA 1
ATOM 2954 C C . VAL A 1 372 ? -20.283 -11.776 27.407 1.00 90.88 372 VAL A C 1
ATOM 2956 O O . VAL A 1 372 ? -21.205 -12.178 28.119 1.00 90.88 372 VAL A O 1
ATOM 2959 N N . PHE A 1 373 ? -20.330 -10.596 26.785 1.00 94.06 373 PHE A N 1
ATOM 2960 C CA . PHE A 1 373 ? -21.473 -9.696 26.935 1.00 94.06 373 PHE A CA 1
ATOM 2961 C C . PHE A 1 373 ? -22.718 -10.238 26.241 1.00 94.06 373 PHE A C 1
ATOM 2963 O O . PHE A 1 373 ? -23.797 -10.163 26.814 1.00 94.06 373 PHE A O 1
ATOM 2970 N N . HIS A 1 374 ? -22.583 -10.899 25.093 1.00 96.19 374 HIS A N 1
ATOM 2971 C CA . HIS A 1 374 ? -23.708 -11.580 24.455 1.00 96.19 374 HIS A CA 1
ATOM 2972 C C . HIS A 1 374 ? -24.344 -12.638 25.377 1.00 96.19 374 HIS A C 1
ATOM 2974 O O . HIS A 1 374 ? -25.568 -12.710 25.485 1.00 96.19 374 HIS A O 1
ATOM 2980 N N . LYS A 1 375 ? -23.535 -13.411 26.117 1.00 95.31 375 LYS A N 1
ATOM 2981 C CA . LYS A 1 375 ? -24.036 -14.353 27.131 1.00 95.31 375 LYS A CA 1
ATOM 2982 C C . LYS A 1 375 ? -24.783 -13.638 28.267 1.00 95.31 375 LYS A C 1
ATOM 2984 O O . LYS A 1 375 ? -25.811 -14.144 28.716 1.00 95.31 375 LYS A O 1
ATOM 2989 N N . ARG A 1 376 ? -24.301 -12.474 28.722 1.00 96.00 376 ARG A N 1
ATOM 2990 C CA . ARG A 1 376 ? -24.991 -11.657 29.741 1.00 96.00 376 ARG A CA 1
ATOM 2991 C C . ARG A 1 376 ? -26.324 -11.112 29.224 1.00 96.00 376 ARG A C 1
ATOM 2993 O O . ARG A 1 376 ? -27.336 -11.299 29.889 1.00 96.00 376 ARG A O 1
ATOM 3000 N N . LEU A 1 377 ? -26.351 -10.546 28.016 1.00 97.75 377 LEU A N 1
ATOM 3001 C CA . LEU A 1 377 ? -27.584 -10.059 27.388 1.00 97.75 377 LEU A CA 1
ATOM 3002 C C . LEU A 1 377 ? -28.614 -11.185 27.225 1.00 97.75 377 LEU A C 1
ATOM 3004 O O . LEU A 1 377 ? -29.774 -11.002 27.577 1.00 97.75 377 LEU A O 1
ATOM 3008 N N . LYS A 1 378 ? -28.193 -12.389 26.810 1.00 97.75 378 LYS A N 1
ATOM 3009 C CA . LYS A 1 378 ? -29.072 -13.572 26.768 1.00 97.75 378 LYS A CA 1
ATOM 3010 C C . LYS A 1 378 ? -29.697 -13.906 28.124 1.00 97.75 378 LYS A C 1
ATOM 3012 O O . LYS A 1 378 ? -30.875 -14.240 28.179 1.00 97.75 378 LYS A O 1
ATOM 3017 N N . LYS A 1 379 ? -28.943 -13.796 29.222 1.00 97.69 379 LYS A N 1
ATOM 3018 C CA . LYS A 1 379 ? -29.484 -13.992 30.578 1.00 97.69 379 LYS A CA 1
ATOM 3019 C C . LYS A 1 379 ? -30.553 -12.943 30.917 1.00 97.69 379 LYS A C 1
ATOM 3021 O O . LYS A 1 379 ? -31.564 -13.274 31.534 1.00 97.69 379 LYS A O 1
ATOM 3026 N N . HIS A 1 380 ? -30.350 -11.696 30.504 1.00 98.12 380 HIS A N 1
ATOM 3027 C CA . HIS A 1 380 ? -31.311 -10.613 30.735 1.00 98.12 380 HIS A CA 1
ATOM 3028 C C . HIS A 1 380 ? -32.573 -10.745 29.874 1.00 98.12 380 HIS A C 1
ATOM 3030 O O . HIS A 1 380 ? -33.667 -10.497 30.376 1.00 98.12 380 HIS A O 1
ATOM 3036 N N . LEU A 1 381 ? -32.440 -11.230 28.634 1.00 97.56 381 LEU A N 1
ATOM 3037 C CA . LEU A 1 381 ? -33.568 -11.594 27.763 1.00 97.56 381 LEU A CA 1
ATOM 3038 C C . LEU A 1 381 ? -34.418 -12.703 28.401 1.00 97.56 381 LEU A C 1
ATOM 3040 O O . LEU A 1 381 ? -35.632 -12.571 28.517 1.00 97.56 381 LEU A O 1
ATOM 3044 N N . LEU A 1 382 ? -33.780 -13.768 28.904 1.00 97.25 382 LEU A N 1
ATOM 3045 C CA . LEU A 1 382 ? -34.480 -14.875 29.574 1.00 97.25 382 LEU A CA 1
ATOM 3046 C C . LEU A 1 382 ? -35.223 -14.433 30.842 1.00 97.25 382 LEU A C 1
ATOM 3048 O O . LEU A 1 382 ? -36.282 -14.969 31.152 1.00 97.25 382 LEU A O 1
ATOM 3052 N N . THR A 1 383 ? -34.686 -13.450 31.569 1.00 97.00 383 THR A N 1
ATOM 3053 C CA . THR A 1 383 ? -35.342 -12.886 32.761 1.00 97.00 383 THR A CA 1
ATOM 3054 C C . THR A 1 383 ? -36.324 -11.756 32.436 1.00 97.00 383 THR A C 1
ATOM 3056 O O . THR A 1 383 ? -36.854 -11.144 33.361 1.00 97.00 383 THR A O 1
ATOM 3059 N N . LYS A 1 384 ? -36.586 -11.482 31.146 1.00 96.94 384 LYS A N 1
ATOM 3060 C CA . LYS A 1 384 ? -37.474 -10.415 30.645 1.00 96.94 384 LYS A CA 1
ATOM 3061 C C . LYS A 1 384 ? -37.116 -9.002 31.134 1.00 96.94 384 LYS A C 1
ATOM 3063 O O . LYS A 1 384 ? -37.953 -8.104 31.118 1.00 96.94 384 LYS A O 1
ATOM 3068 N N . LYS A 1 385 ? -35.861 -8.795 31.548 1.00 98.00 385 LYS A N 1
ATOM 3069 C CA . LYS A 1 385 ? -35.321 -7.483 31.952 1.00 98.00 385 LYS A CA 1
ATOM 3070 C C . LYS A 1 385 ? -34.735 -6.692 30.781 1.00 98.00 385 LYS A C 1
ATOM 3072 O O . LYS A 1 385 ? -34.412 -5.518 30.933 1.00 98.00 385 LYS A O 1
ATOM 3077 N N . LEU A 1 386 ? -34.579 -7.337 29.629 1.00 98.56 386 LEU A N 1
ATOM 3078 C CA . LEU A 1 386 ? -34.064 -6.758 28.396 1.00 98.56 386 LEU A CA 1
ATOM 3079 C C . LEU A 1 386 ? -34.997 -7.110 27.239 1.00 98.56 386 LEU A C 1
ATOM 3081 O O . LEU A 1 386 ? -35.376 -8.271 27.118 1.00 98.56 386 LEU A O 1
ATOM 3085 N N . GLU A 1 387 ? -35.278 -6.137 26.380 1.00 98.12 387 GLU A N 1
ATOM 3086 C CA . GLU A 1 387 ? -35.758 -6.348 25.010 1.00 98.12 387 GLU A CA 1
ATOM 3087 C C . GLU A 1 387 ? -34.677 -5.872 24.043 1.00 98.12 387 GLU A C 1
ATOM 3089 O O . GLU A 1 387 ? -34.100 -4.799 24.233 1.00 98.12 387 GLU A O 1
ATOM 3094 N N . LEU A 1 388 ? -34.376 -6.670 23.022 1.00 97.75 388 LEU A N 1
ATOM 3095 C CA . LEU A 1 388 ? -33.295 -6.397 22.079 1.00 97.75 388 LEU A CA 1
ATOM 3096 C C . LEU A 1 388 ? -33.845 -6.362 20.655 1.00 97.75 388 LEU A C 1
ATOM 3098 O O . LEU A 1 388 ? -34.294 -7.387 20.147 1.00 97.75 388 LEU A O 1
ATOM 3102 N N . PHE A 1 389 ? -33.739 -5.207 20.005 1.00 97.81 389 PHE A N 1
ATOM 3103 C CA . PHE A 1 389 ? -34.244 -4.970 18.656 1.00 97.81 389 PHE A CA 1
ATOM 3104 C C . PHE A 1 389 ? -33.089 -4.674 17.700 1.00 97.81 389 PHE A C 1
ATOM 3106 O O . PHE A 1 389 ? -32.402 -3.653 17.808 1.00 97.81 389 PHE A O 1
ATOM 3113 N N . THR A 1 390 ? -32.854 -5.605 16.778 1.00 96.69 390 THR A N 1
ATOM 3114 C CA . THR A 1 390 ? -31.884 -5.466 15.686 1.00 96.69 390 THR A CA 1
ATOM 3115 C C . THR A 1 390 ? -32.546 -4.871 14.456 1.00 96.69 390 THR A C 1
ATOM 3117 O O . THR A 1 390 ? -33.766 -4.910 14.338 1.00 96.69 390 THR A O 1
ATOM 3120 N N . GLU A 1 391 ? -31.744 -4.331 13.536 1.00 96.75 391 GLU A N 1
ATOM 3121 C CA . GLU A 1 391 ? -32.243 -3.763 12.269 1.00 96.75 391 GLU A CA 1
ATOM 3122 C C . GLU A 1 391 ? -33.366 -2.735 12.483 1.00 96.75 391 GLU A C 1
ATOM 3124 O O . GLU A 1 391 ? -34.295 -2.608 11.696 1.00 96.75 391 GLU A O 1
ATOM 3129 N N . THR A 1 392 ? -33.269 -2.005 13.594 1.00 96.94 392 THR A N 1
ATOM 3130 C CA . THR A 1 392 ? -34.286 -1.077 14.073 1.00 96.94 392 THR A CA 1
ATOM 3131 C C . THR A 1 392 ? -33.652 0.291 14.275 1.00 96.94 392 THR A C 1
ATOM 3133 O O . THR A 1 392 ? -32.608 0.415 14.923 1.00 96.94 392 THR A O 1
ATOM 3136 N N . SER A 1 393 ? -34.279 1.327 13.729 1.00 96.56 393 SER A N 1
ATOM 3137 C CA . SER A 1 393 ? -33.835 2.717 13.877 1.00 96.56 393 SER A CA 1
ATOM 3138 C C . SER A 1 393 ? -34.907 3.556 14.557 1.00 96.56 393 SER A C 1
ATOM 3140 O O . SER A 1 393 ? -36.093 3.321 14.348 1.00 96.56 393 SER A O 1
ATOM 3142 N N . LEU A 1 394 ? -34.488 4.537 15.358 1.00 96.31 394 LEU A N 1
ATOM 3143 C CA . LEU A 1 394 ? -35.394 5.560 15.879 1.00 96.31 394 LEU A CA 1
ATOM 3144 C C . LEU A 1 394 ? -35.731 6.533 14.746 1.00 96.31 394 LEU A C 1
ATOM 3146 O O . LEU A 1 394 ? -34.816 7.013 14.077 1.00 96.31 394 LEU A O 1
ATOM 3150 N N . VAL A 1 395 ? -37.018 6.791 14.530 1.00 96.88 395 VAL A N 1
ATOM 3151 C CA . VAL A 1 395 ? -37.508 7.699 13.477 1.00 96.88 395 VAL A CA 1
ATOM 3152 C C . VAL A 1 395 ? -38.187 8.943 14.031 1.00 96.88 395 VAL A C 1
ATOM 3154 O O . VAL A 1 395 ? -38.271 9.930 13.314 1.00 96.88 395 VAL A O 1
ATOM 3157 N N . ASP A 1 396 ? -38.617 8.916 15.291 1.00 97.00 396 ASP A N 1
ATOM 3158 C CA . ASP A 1 396 ? -39.190 10.064 15.994 1.00 97.00 396 ASP A CA 1
ATOM 3159 C C . ASP A 1 396 ? -38.960 9.902 17.505 1.00 97.00 396 ASP A C 1
ATOM 3161 O O . ASP A 1 396 ? -38.914 8.773 18.011 1.00 97.00 396 ASP A O 1
ATOM 3165 N N . ALA A 1 397 ? -38.767 11.004 18.227 1.00 96.81 397 ALA A N 1
ATOM 3166 C CA . ALA A 1 397 ? -38.602 10.998 19.677 1.00 96.81 397 ALA A CA 1
ATOM 3167 C C . ALA A 1 397 ? -39.111 12.308 20.287 1.00 96.81 397 ALA A C 1
ATOM 3169 O O . ALA A 1 397 ? -38.523 13.365 20.076 1.00 96.81 397 ALA A O 1
ATOM 3170 N N . GLN A 1 398 ? -40.157 12.224 21.106 1.00 96.31 398 GLN A N 1
ATOM 3171 C CA . GLN A 1 398 ? -40.794 13.372 21.746 1.00 96.31 398 GLN A CA 1
ATOM 3172 C C . GLN A 1 398 ? -40.629 13.310 23.265 1.00 96.31 398 GLN A C 1
ATOM 3174 O O . GLN A 1 398 ? -40.830 12.263 23.887 1.00 96.31 398 GLN A O 1
ATOM 3179 N N . PHE A 1 399 ? -40.277 14.444 23.870 1.00 96.38 399 PHE A N 1
ATOM 3180 C CA . PHE A 1 399 ? -40.157 14.563 25.317 1.00 96.38 399 PHE A CA 1
ATOM 3181 C C . PHE A 1 399 ? -41.441 15.108 25.944 1.00 96.38 399 PHE A C 1
ATOM 3183 O O . PHE A 1 399 ? -41.890 16.197 25.595 1.00 96.38 399 PHE A O 1
ATOM 3190 N N . ASP A 1 400 ? -41.988 14.372 26.906 1.00 95.00 400 ASP A N 1
ATOM 3191 C CA . ASP A 1 400 ? -43.080 14.818 27.764 1.00 95.00 400 ASP A CA 1
ATOM 3192 C C . ASP A 1 400 ? -42.491 15.436 29.040 1.00 95.00 400 ASP A C 1
ATOM 3194 O O . ASP A 1 400 ? -41.910 14.739 29.881 1.00 95.00 400 ASP A O 1
ATOM 3198 N N . ALA A 1 401 ? -42.620 16.759 29.162 1.00 90.81 401 ALA A N 1
ATOM 3199 C CA . ALA A 1 401 ? -42.094 17.521 30.288 1.00 90.81 401 ALA A CA 1
ATOM 3200 C C . ALA A 1 401 ? -42.885 17.307 31.587 1.00 90.81 401 ALA A C 1
ATOM 3202 O O . ALA A 1 401 ? -42.282 17.365 32.660 1.00 90.81 401 ALA A O 1
ATOM 3203 N N . ASP A 1 402 ? -44.186 17.017 31.500 1.00 91.06 402 ASP A N 1
ATOM 3204 C CA . ASP A 1 402 ? -45.059 16.849 32.665 1.00 91.06 402 ASP A CA 1
ATOM 3205 C C . ASP A 1 402 ? -44.755 15.525 33.374 1.00 91.06 402 ASP A C 1
ATOM 3207 O O . ASP A 1 402 ? -44.627 15.464 34.599 1.00 91.06 402 ASP A O 1
ATOM 3211 N N . ASN A 1 403 ? -44.560 14.461 32.591 1.00 87.44 403 ASN A N 1
ATOM 3212 C CA . ASN A 1 403 ? -44.214 13.137 33.114 1.00 87.44 403 ASN A CA 1
ATOM 3213 C C . ASN A 1 403 ? -42.701 12.911 33.240 1.00 87.44 403 ASN A C 1
ATOM 3215 O O . ASN A 1 403 ? -42.252 11.989 33.933 1.00 87.44 403 ASN A O 1
ATOM 3219 N N . GLY A 1 404 ? -41.897 13.752 32.587 1.00 93.81 404 GLY A N 1
ATOM 3220 C CA . GLY A 1 404 ? -40.452 13.614 32.529 1.00 93.81 404 GLY A CA 1
ATOM 3221 C C . GLY A 1 404 ? -40.048 12.294 31.877 1.00 93.81 404 GLY A C 1
ATOM 3222 O O . GLY A 1 404 ? -39.256 11.547 32.463 1.00 93.81 404 GLY A O 1
ATOM 3223 N N . THR A 1 405 ? -40.580 11.998 30.694 1.00 96.31 405 THR A N 1
ATOM 3224 C CA . THR A 1 405 ? -40.317 10.754 29.951 1.00 96.31 405 THR A CA 1
ATOM 3225 C C . THR A 1 405 ? -40.262 10.991 28.444 1.00 96.31 405 THR A C 1
ATOM 3227 O O . THR A 1 405 ? -40.839 11.945 27.935 1.00 96.31 405 THR A O 1
ATOM 3230 N N . TRP A 1 406 ? -39.592 10.099 27.721 1.00 97.62 406 TRP A N 1
ATOM 3231 C CA . TRP A 1 406 ? -39.523 10.097 26.263 1.00 97.62 406 TRP A CA 1
ATOM 3232 C C . TRP A 1 406 ? -40.512 9.103 25.657 1.00 97.62 406 TRP A C 1
ATOM 3234 O O . TRP A 1 406 ? -40.537 7.937 26.051 1.00 97.62 406 TRP A O 1
ATOM 3244 N N . SER A 1 407 ? -41.272 9.545 24.659 1.00 97.06 407 SER A N 1
ATOM 3245 C CA . SER A 1 407 ? -41.977 8.676 23.716 1.00 97.06 407 SER A CA 1
ATOM 3246 C C . SER A 1 407 ? -41.131 8.545 22.454 1.00 97.06 407 SER A C 1
ATOM 3248 O O . SER A 1 407 ? -40.597 9.543 21.970 1.00 97.06 407 SER A O 1
ATOM 3250 N N . VAL A 1 408 ? -40.962 7.331 21.933 1.00 97.12 408 VAL A N 1
ATOM 3251 C CA . VAL A 1 408 ? -40.130 7.074 20.748 1.00 97.12 408 VAL A CA 1
ATOM 3252 C C . VAL A 1 408 ? -40.892 6.258 19.719 1.00 97.12 408 VAL A C 1
ATOM 3254 O O . VAL A 1 408 ? -41.644 5.353 20.070 1.00 97.12 408 VAL A O 1
ATOM 3257 N N . GLN A 1 409 ? -40.648 6.542 18.444 1.00 97.44 409 GLN A N 1
ATOM 3258 C CA . GLN A 1 409 ? -41.124 5.728 17.331 1.00 97.44 409 GLN A CA 1
ATOM 3259 C C . GLN A 1 409 ? -39.942 5.097 16.606 1.00 97.44 409 GLN A C 1
ATOM 3261 O O . GLN A 1 409 ? -38.866 5.693 16.468 1.00 97.44 409 GLN A O 1
ATOM 3266 N N . THR A 1 410 ? -40.145 3.876 16.121 1.00 97.75 410 THR A N 1
ATOM 3267 C CA . THR A 1 410 ? -39.108 3.090 15.454 1.00 97.75 410 THR A CA 1
ATOM 3268 C C . THR A 1 410 ? -39.534 2.634 14.068 1.00 97.75 410 THR A C 1
ATOM 3270 O O . THR A 1 410 ? -40.718 2.536 13.762 1.00 97.75 410 THR A O 1
ATOM 3273 N N . ASN A 1 411 ? -38.547 2.310 13.235 1.00 95.69 411 ASN A N 1
ATOM 3274 C CA . ASN A 1 411 ? -38.739 1.554 12.006 1.00 95.69 411 ASN A CA 1
ATOM 3275 C C . ASN A 1 411 ? -37.868 0.281 12.056 1.00 95.69 411 ASN A C 1
ATOM 3277 O O . ASN A 1 411 ? -36.644 0.426 12.178 1.00 95.69 411 ASN A O 1
ATOM 3281 N N . PRO A 1 412 ? -38.456 -0.930 11.983 1.00 97.31 412 PRO A N 1
ATOM 3282 C CA . PRO A 1 412 ? -39.903 -1.197 11.971 1.00 97.31 412 PRO A CA 1
ATOM 3283 C C . PRO A 1 412 ? -40.605 -0.721 13.265 1.00 97.31 412 PRO A C 1
ATOM 3285 O O . PRO A 1 412 ? -39.931 -0.576 14.291 1.00 97.31 412 PRO A O 1
ATOM 3288 N N . PRO A 1 413 ? -41.927 -0.449 13.241 1.00 96.69 413 PRO A N 1
ATOM 3289 C CA . PRO A 1 413 ? -42.673 -0.006 14.421 1.00 96.69 413 PRO A CA 1
ATOM 3290 C C . PRO A 1 413 ? -42.658 -1.047 15.542 1.00 96.69 413 PRO A C 1
ATOM 3292 O O . PRO A 1 413 ? -42.954 -2.221 15.316 1.00 96.69 413 PRO A O 1
ATOM 3295 N N . ILE A 1 414 ? -42.326 -0.607 16.755 1.00 96.12 414 ILE A N 1
ATOM 3296 C CA . ILE A 1 414 ? -42.331 -1.418 17.974 1.00 96.12 414 ILE A CA 1
ATOM 3297 C C . ILE A 1 414 ? -43.149 -0.677 19.024 1.00 96.12 414 ILE A C 1
ATOM 3299 O O . ILE A 1 414 ? -42.929 0.509 19.261 1.00 96.12 414 ILE A O 1
ATOM 3303 N N . ASP A 1 415 ? -44.058 -1.394 19.679 1.00 94.00 415 ASP A N 1
ATOM 3304 C CA . ASP A 1 415 ? -44.788 -0.878 20.831 1.00 94.00 415 ASP A CA 1
ATOM 3305 C C . ASP A 1 415 ? -43.843 -0.783 22.041 1.00 94.00 415 ASP A C 1
ATOM 3307 O O . ASP A 1 415 ? -43.431 -1.798 22.617 1.00 94.00 415 ASP A O 1
ATOM 3311 N N . MET A 1 416 ? -43.425 0.442 22.367 1.00 94.44 416 MET A N 1
ATOM 3312 C CA . MET A 1 416 ? -42.499 0.744 23.457 1.00 94.44 416 MET A CA 1
ATOM 3313 C C . MET A 1 416 ? -43.177 1.628 24.514 1.00 94.44 416 MET A C 1
ATOM 3315 O O . MET A 1 416 ? -43.881 2.572 24.162 1.00 94.44 416 MET A O 1
ATOM 3319 N N . PRO A 1 417 ? -42.935 1.385 25.816 1.00 96.19 417 PRO A N 1
ATOM 3320 C CA . PRO A 1 417 ? -43.428 2.259 26.871 1.00 96.19 417 PRO A CA 1
ATOM 3321 C C . PRO A 1 417 ? -42.705 3.611 26.852 1.00 96.19 417 PRO A C 1
ATOM 3323 O O . PRO A 1 417 ? -41.657 3.775 26.227 1.00 96.19 417 PRO A O 1
ATOM 3326 N N . ALA A 1 418 ? -43.212 4.565 27.629 1.00 96.56 418 ALA A N 1
ATOM 3327 C CA . ALA A 1 418 ? -42.479 5.792 27.903 1.00 96.56 418 ALA A CA 1
ATOM 3328 C C . ALA A 1 418 ? -41.135 5.483 28.599 1.00 96.56 418 ALA A C 1
ATOM 3330 O O . ALA A 1 418 ? -41.067 4.674 29.534 1.00 96.56 418 ALA A O 1
ATOM 3331 N N . MET A 1 419 ? -40.065 6.123 28.130 1.00 97.69 419 MET A N 1
ATOM 3332 C CA . MET A 1 419 ? -38.690 5.902 28.578 1.00 97.69 419 MET A CA 1
ATOM 3333 C C . MET A 1 419 ? -38.287 6.967 29.594 1.00 97.69 419 MET A C 1
ATOM 3335 O O . MET A 1 419 ? -38.392 8.162 29.330 1.00 97.69 419 MET A O 1
ATOM 3339 N N . ASP A 1 420 ? -37.766 6.554 30.745 1.00 97.50 420 ASP A N 1
ATOM 3340 C CA . ASP A 1 420 ? -37.261 7.486 31.757 1.00 97.50 420 ASP A CA 1
ATOM 3341 C C . ASP A 1 420 ? -35.970 8.174 31.303 1.00 97.50 420 ASP A C 1
ATOM 3343 O O . ASP A 1 420 ? -35.685 9.297 31.707 1.00 97.50 420 ASP A O 1
ATOM 3347 N N . TYR A 1 421 ? -35.162 7.479 30.498 1.00 97.94 421 TYR A N 1
ATOM 3348 C CA . TYR A 1 421 ? -33.871 7.978 30.039 1.00 97.94 421 TYR A CA 1
ATOM 3349 C C . TYR A 1 421 ? -33.418 7.290 28.750 1.00 97.94 421 TYR A C 1
ATOM 3351 O O . TYR A 1 421 ? -33.678 6.098 28.553 1.00 97.94 421 TYR A O 1
ATOM 3359 N N . MET A 1 422 ? -32.677 8.013 27.904 1.00 97.81 422 MET A N 1
ATOM 3360 C CA . MET A 1 422 ? -32.079 7.468 26.678 1.00 97.81 422 MET A CA 1
ATO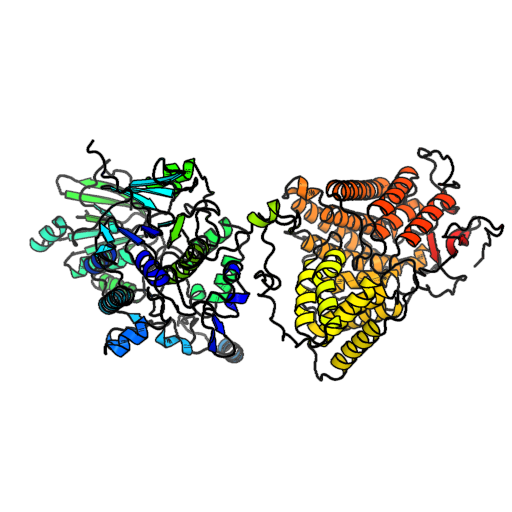M 3361 C C . MET A 1 422 ? -30.547 7.586 26.690 1.00 97.81 422 MET A C 1
ATOM 3363 O O . MET A 1 422 ? -29.989 8.682 26.776 1.00 97.81 422 MET A O 1
ATOM 3367 N N . TYR A 1 423 ? -29.847 6.460 26.546 1.00 97.75 423 TYR A N 1
ATOM 3368 C CA . TYR A 1 423 ? -28.392 6.421 26.381 1.00 97.75 423 TYR A CA 1
ATOM 3369 C C . TYR A 1 423 ? -28.002 6.145 24.929 1.00 97.75 423 TYR A C 1
ATOM 3371 O O . TYR A 1 423 ? -28.340 5.103 24.365 1.00 97.75 423 TYR A O 1
ATOM 3379 N N . PHE A 1 424 ? -27.200 7.037 24.350 1.00 97.44 424 PHE A N 1
ATOM 3380 C CA . PHE A 1 424 ? -26.665 6.896 22.997 1.00 97.44 424 PHE A CA 1
ATOM 3381 C C . PHE A 1 424 ? -25.223 6.396 23.037 1.00 97.44 424 PHE A C 1
ATOM 3383 O O . PHE A 1 424 ? -24.297 7.139 23.349 1.00 97.44 424 PHE A O 1
ATOM 3390 N N . ALA A 1 425 ? -25.014 5.129 22.694 1.00 96.38 425 ALA A N 1
ATOM 3391 C CA . ALA A 1 425 ? -23.697 4.527 22.499 1.00 96.38 425 ALA A CA 1
ATOM 3392 C C . ALA A 1 425 ? -23.409 4.362 20.997 1.00 96.38 425 ALA A C 1
ATOM 3394 O O . ALA A 1 425 ? -23.090 3.275 20.507 1.00 96.38 425 ALA A O 1
ATOM 3395 N N . THR A 1 426 ? -23.550 5.462 20.258 1.00 93.81 426 THR A N 1
ATOM 3396 C CA . THR A 1 426 ? -23.513 5.518 18.787 1.00 93.81 426 THR A CA 1
ATOM 3397 C C . THR A 1 426 ? -22.114 5.730 18.207 1.00 93.81 426 THR A C 1
ATOM 3399 O O . THR A 1 426 ? -21.947 5.762 16.990 1.00 93.81 426 THR A O 1
ATOM 3402 N N . GLY A 1 427 ? -21.092 5.799 19.063 1.00 91.06 427 GLY A N 1
ATOM 3403 C CA . GLY A 1 427 ? -19.706 6.018 18.658 1.00 91.06 427 GLY A CA 1
ATOM 3404 C C . GLY A 1 427 ? -19.415 7.478 18.304 1.00 91.06 427 GLY A C 1
ATOM 3405 O O . GLY A 1 427 ? -20.241 8.362 18.492 1.00 91.06 427 GLY A O 1
ATOM 3406 N N . ILE A 1 428 ? -18.201 7.730 17.817 1.00 91.25 428 ILE A N 1
ATOM 3407 C CA . ILE A 1 428 ? -17.732 9.060 17.408 1.00 91.25 428 ILE A CA 1
ATOM 3408 C C . ILE A 1 428 ? -17.257 8.940 15.965 1.00 91.25 428 ILE A C 1
ATOM 3410 O O . ILE A 1 428 ? -16.393 8.100 15.694 1.00 91.25 428 ILE A O 1
ATOM 3414 N N . GLN A 1 429 ? -17.831 9.748 15.072 1.00 88.44 429 GLN A N 1
ATOM 3415 C CA . GLN A 1 429 ? -17.371 9.881 13.690 1.00 88.44 429 GLN A CA 1
ATOM 3416 C C . GLN A 1 429 ? -16.052 10.647 13.646 1.00 88.44 429 GLN A C 1
ATOM 3418 O O . GLN A 1 429 ? -15.815 11.523 14.475 1.00 88.44 429 GLN A O 1
ATOM 3423 N N . THR A 1 430 ? -15.200 10.292 12.694 1.00 91.44 430 THR A N 1
ATOM 3424 C CA . THR A 1 430 ? -13.912 10.951 12.496 1.00 91.44 430 THR A CA 1
ATOM 3425 C C . THR A 1 430 ? -14.028 11.930 11.355 1.00 91.44 430 THR A C 1
ATOM 3427 O O . THR A 1 430 ? -14.522 11.568 10.294 1.00 91.44 430 THR A O 1
ATOM 3430 N N . ASP A 1 431 ? -13.596 13.155 11.616 1.00 94.56 431 ASP A N 1
ATOM 3431 C CA . ASP A 1 431 ? -13.482 14.214 10.628 1.00 94.56 431 ASP A CA 1
ATOM 3432 C C . ASP A 1 431 ? -12.398 15.186 11.095 1.00 94.56 431 ASP A C 1
ATOM 3434 O O . ASP A 1 431 ? -12.624 16.016 11.978 1.00 94.56 431 ASP A O 1
ATOM 3438 N N . PHE A 1 432 ? -11.189 15.042 10.556 1.00 95.62 432 PHE A N 1
ATOM 3439 C CA . PHE A 1 432 ? -10.075 15.912 10.933 1.00 95.62 432 PHE A CA 1
ATOM 3440 C C . PHE A 1 432 ? -10.284 17.365 10.490 1.00 95.62 432 PHE A C 1
ATOM 3442 O O . PHE A 1 432 ? -9.790 18.270 11.161 1.00 95.62 432 PHE A O 1
ATOM 3449 N N . SER A 1 433 ? -11.046 17.591 9.413 1.00 95.38 433 SER A N 1
ATOM 3450 C CA . SER A 1 433 ? -11.301 18.930 8.877 1.00 95.38 433 SER A CA 1
ATOM 3451 C C . SER A 1 433 ? -12.164 19.770 9.821 1.00 95.38 433 SER A C 1
ATOM 3453 O O . SER A 1 433 ? -12.029 20.989 9.875 1.00 95.38 433 SER A O 1
ATOM 3455 N N . SER A 1 434 ? -12.986 19.118 10.652 1.00 94.62 434 SER A N 1
ATOM 3456 C CA . SER A 1 434 ? -13.842 19.783 11.635 1.00 94.62 434 SER A CA 1
ATOM 3457 C C . SER A 1 434 ? -13.145 20.093 12.969 1.00 94.62 434 SER A C 1
ATOM 3459 O O . SER A 1 434 ? -13.823 20.500 13.918 1.00 94.62 434 SER A O 1
ATOM 3461 N N . LEU A 1 435 ? -11.849 19.796 13.131 1.00 95.75 435 LEU A N 1
ATOM 3462 C CA . LEU A 1 435 ? -11.146 19.970 14.406 1.00 95.75 435 LEU A CA 1
ATOM 3463 C C . LEU A 1 435 ? -10.755 21.449 14.599 1.00 95.75 435 LEU A C 1
ATOM 3465 O O . LEU A 1 435 ? -9.939 21.957 13.827 1.00 95.75 435 LEU A O 1
ATOM 3469 N N . PRO A 1 436 ? -11.276 22.156 15.626 1.00 94.62 436 PRO A N 1
ATOM 3470 C CA . PRO A 1 436 ? -11.085 23.607 15.747 1.00 94.62 436 PRO A CA 1
ATOM 3471 C C . PRO A 1 436 ? -9.621 24.028 15.900 1.00 94.62 436 PRO A C 1
ATOM 3473 O O . PRO A 1 436 ? -9.199 25.039 15.352 1.00 94.62 436 PRO A O 1
ATOM 3476 N N . TYR A 1 437 ? -8.823 23.226 16.605 1.00 95.69 437 TYR A N 1
ATOM 3477 C CA . TYR A 1 437 ? -7.412 23.525 16.842 1.00 95.69 437 TYR A CA 1
ATOM 3478 C C . TYR A 1 437 ? -6.515 23.296 15.616 1.00 95.69 437 TYR A C 1
ATOM 3480 O O . TYR A 1 437 ? -5.354 23.680 15.667 1.00 95.69 437 TYR A O 1
ATOM 3488 N N . LEU A 1 438 ? -7.022 22.686 14.534 1.00 96.94 438 LEU A N 1
ATOM 3489 C CA . LEU A 1 438 ? -6.268 22.450 13.295 1.00 96.94 438 LEU A CA 1
ATOM 3490 C C . LEU A 1 438 ? -6.567 23.458 12.182 1.00 96.94 438 LEU A C 1
ATOM 3492 O O . LEU A 1 438 ? -5.914 23.384 11.148 1.00 96.94 438 LEU A O 1
ATOM 3496 N N . GLN A 1 439 ? -7.518 24.382 12.357 1.00 97.56 439 GLN A N 1
ATOM 3497 C CA . GLN A 1 439 ? -7.983 25.238 11.253 1.00 97.56 439 GLN A CA 1
ATOM 3498 C C . GLN A 1 439 ? -6.843 26.048 10.616 1.00 97.56 439 GLN A C 1
ATOM 3500 O O . GLN A 1 439 ? -6.683 26.020 9.404 1.00 97.56 439 GLN A O 1
ATOM 3505 N N . THR A 1 440 ? -5.966 26.656 11.417 1.00 97.56 440 THR A N 1
ATOM 3506 C CA . THR A 1 440 ? -4.813 27.407 10.888 1.00 97.56 440 THR A CA 1
ATOM 3507 C C . THR A 1 440 ? -3.797 26.515 10.172 1.00 97.56 440 THR A C 1
ATOM 3509 O O . THR A 1 440 ? -3.260 26.906 9.139 1.00 97.56 440 THR A O 1
ATOM 3512 N N . ILE A 1 441 ? -3.550 25.299 10.672 1.00 97.56 441 ILE A N 1
ATOM 3513 C CA . ILE A 1 441 ? -2.681 24.334 9.983 1.00 97.56 441 ILE A CA 1
ATOM 3514 C C . ILE A 1 441 ? -3.305 23.897 8.652 1.00 97.56 441 ILE A C 1
ATOM 3516 O O . ILE A 1 441 ? -2.593 23.821 7.660 1.00 97.56 441 ILE A O 1
ATOM 3520 N N . LEU A 1 442 ? -4.618 23.649 8.608 1.00 96.81 442 LEU A N 1
ATOM 3521 C CA . LEU A 1 442 ? -5.348 23.296 7.384 1.00 96.81 442 LEU A CA 1
ATOM 3522 C C . LEU A 1 442 ? -5.307 24.417 6.339 1.00 96.81 442 LEU A C 1
ATOM 3524 O O . LEU A 1 442 ? -5.190 24.133 5.153 1.00 96.81 442 LEU A O 1
ATOM 3528 N N . GLU A 1 443 ? -5.390 25.672 6.779 1.00 97.12 443 GLU A N 1
ATOM 3529 C CA . GLU A 1 443 ? -5.304 26.849 5.911 1.00 97.12 443 GLU A CA 1
ATOM 3530 C C . GLU A 1 443 ? -3.891 27.049 5.346 1.00 97.12 443 GLU A C 1
ATOM 3532 O O . GLU A 1 443 ? -3.736 27.258 4.144 1.00 97.12 443 GLU A O 1
ATOM 3537 N N . LYS A 1 444 ? -2.853 26.980 6.193 1.00 97.31 444 LYS A N 1
ATOM 3538 C CA . LYS A 1 444 ? -1.457 27.222 5.782 1.00 97.31 444 LYS A CA 1
ATOM 3539 C C . LYS A 1 444 ? -0.817 26.030 5.066 1.00 97.31 444 LYS A C 1
ATOM 3541 O O . LYS A 1 444 ? 0.008 26.217 4.176 1.00 97.31 444 LYS A O 1
ATOM 3546 N N . TYR A 1 445 ? -1.172 24.816 5.473 1.00 96.94 445 TYR A N 1
ATOM 3547 C CA . TYR A 1 445 ? -0.562 23.563 5.033 1.00 96.94 445 TYR A CA 1
ATOM 3548 C C . TYR A 1 445 ? -1.661 22.540 4.705 1.00 96.94 445 TYR A C 1
ATOM 3550 O O . TYR A 1 445 ? -1.823 21.555 5.432 1.00 96.94 445 TYR A O 1
ATOM 3558 N N . PRO A 1 446 ? -2.457 22.761 3.646 1.00 96.19 446 PRO A N 1
ATOM 3559 C CA . PRO A 1 446 ? -3.567 21.879 3.314 1.00 96.19 446 PRO A CA 1
ATOM 3560 C C . PRO A 1 446 ? -3.079 20.465 2.988 1.00 96.19 446 PRO A C 1
ATOM 3562 O O . PRO A 1 446 ? -2.048 20.274 2.343 1.00 96.19 446 PRO A O 1
ATOM 3565 N N . ILE A 1 447 ? -3.855 19.468 3.411 1.00 95.69 447 ILE A N 1
ATOM 3566 C CA . ILE A 1 447 ? -3.666 18.064 3.035 1.00 95.69 447 ILE A CA 1
ATOM 3567 C C . ILE A 1 447 ? -4.995 17.470 2.590 1.00 95.69 447 ILE A C 1
ATOM 3569 O O . ILE A 1 447 ? -6.066 17.894 3.034 1.00 95.69 447 ILE A O 1
ATOM 3573 N N . GLU A 1 448 ? -4.925 16.454 1.737 1.00 95.25 448 GLU A N 1
ATOM 3574 C CA . GLU A 1 448 ? -6.116 15.719 1.342 1.00 95.25 448 GLU A CA 1
ATOM 3575 C C . GLU A 1 448 ? -6.738 14.958 2.518 1.00 95.25 448 GLU A C 1
ATOM 3577 O O . GLU A 1 448 ? -6.080 14.548 3.479 1.00 95.25 448 GLU A O 1
ATOM 3582 N N . GLY A 1 449 ? -8.047 14.760 2.413 1.00 93.50 449 GLY A N 1
ATOM 3583 C CA . GLY A 1 449 ? -8.831 13.954 3.325 1.00 93.50 449 GLY A CA 1
ATOM 3584 C C . GLY A 1 449 ? -9.585 12.870 2.579 1.00 93.50 449 GLY A C 1
ATOM 3585 O O . GLY A 1 449 ? -10.128 13.117 1.499 1.00 93.50 449 GLY A O 1
ATOM 3586 N N . ARG A 1 450 ? -9.684 11.682 3.173 1.00 94.06 450 ARG A N 1
ATOM 3587 C CA . ARG A 1 450 ? -10.541 10.605 2.670 1.00 94.06 450 ARG A CA 1
ATOM 3588 C C . ARG A 1 450 ? -11.345 10.003 3.818 1.00 94.06 450 ARG A C 1
ATOM 3590 O O . ARG A 1 450 ? -10.805 9.646 4.864 1.00 94.06 450 ARG A O 1
ATOM 3597 N N . GLY A 1 451 ? -12.671 9.946 3.666 1.00 88.81 451 GLY A N 1
ATOM 3598 C CA . GLY A 1 451 ? -13.581 9.390 4.680 1.00 88.81 451 GLY A CA 1
ATOM 3599 C C . GLY A 1 451 ? -13.471 10.027 6.075 1.00 88.81 451 GLY A C 1
ATOM 3600 O O . GLY A 1 451 ? -13.715 9.341 7.066 1.00 88.81 451 GLY A O 1
ATOM 3601 N N . GLY A 1 452 ? -13.067 11.301 6.149 1.00 92.50 452 GLY A N 1
ATOM 3602 C CA . GLY A 1 452 ? -12.839 12.034 7.398 1.00 92.50 452 GLY A CA 1
ATOM 3603 C C . GLY A 1 452 ? -11.464 11.815 8.045 1.00 92.50 452 GLY A C 1
ATOM 3604 O O . GLY A 1 452 ? -11.195 12.390 9.099 1.00 92.50 452 GLY A O 1
ATOM 3605 N N . PHE A 1 453 ? -10.580 11.026 7.428 1.00 96.00 453 PHE A N 1
ATOM 3606 C CA . PHE A 1 453 ? -9.198 10.820 7.869 1.00 96.00 453 PHE A CA 1
ATOM 3607 C C . PHE A 1 453 ? -8.217 11.678 7.051 1.00 96.00 453 PHE A C 1
ATOM 3609 O O . PHE A 1 453 ? -8.430 11.831 5.847 1.00 96.00 453 PHE A O 1
ATOM 3616 N N . PRO A 1 454 ? -7.146 12.205 7.673 1.00 96.75 454 PRO A N 1
ATOM 3617 C CA . PRO A 1 454 ? -6.111 12.964 6.976 1.00 96.75 454 PRO A CA 1
ATOM 3618 C C . PRO A 1 454 ? -5.162 12.046 6.189 1.00 96.75 454 PRO A C 1
ATOM 3620 O O . PRO A 1 454 ? -4.686 11.039 6.723 1.00 96.75 454 PRO A O 1
ATOM 3623 N N . CYS A 1 455 ? -4.832 12.418 4.951 1.00 96.44 455 CYS A N 1
ATOM 3624 C CA . CYS A 1 455 ? -3.854 11.736 4.095 1.00 96.44 455 CYS A CA 1
ATOM 3625 C C . CYS A 1 455 ? -2.410 12.107 4.483 1.00 96.44 455 CYS A C 1
ATOM 3627 O O . CYS A 1 455 ? -1.674 12.715 3.715 1.00 96.44 455 CYS A O 1
ATOM 3629 N N . ILE A 1 456 ? -2.011 11.734 5.701 1.00 95.75 456 ILE A N 1
ATOM 3630 C CA . ILE A 1 456 ? -0.662 11.947 6.256 1.00 95.75 456 ILE A CA 1
ATOM 3631 C C . ILE A 1 456 ? 0.398 11.063 5.578 1.00 95.75 456 ILE A C 1
ATOM 3633 O O . ILE A 1 456 ? 0.066 10.083 4.904 1.00 95.75 456 ILE A O 1
ATOM 3637 N N . ASN A 1 457 ? 1.684 11.351 5.781 1.00 93.12 457 ASN A N 1
ATOM 3638 C CA . ASN A 1 457 ? 2.774 10.553 5.216 1.00 93.12 457 ASN A CA 1
ATOM 3639 C C . ASN A 1 457 ? 3.003 9.223 5.982 1.00 93.12 457 ASN A C 1
ATOM 3641 O O . ASN A 1 457 ? 2.331 8.899 6.966 1.00 93.12 457 ASN A O 1
ATOM 3645 N N . ASN A 1 458 ? 3.969 8.421 5.528 1.00 90.19 458 ASN A N 1
ATOM 3646 C CA . ASN A 1 458 ? 4.261 7.099 6.099 1.00 90.19 458 ASN A CA 1
ATOM 3647 C C . ASN A 1 458 ? 4.843 7.121 7.526 1.00 90.19 458 ASN A C 1
ATOM 3649 O O . ASN A 1 458 ? 4.681 6.138 8.259 1.00 90.19 458 ASN A O 1
ATOM 3653 N N . ASP A 1 459 ? 5.429 8.249 7.928 1.00 90.50 459 ASP A N 1
ATOM 3654 C CA . ASP A 1 459 ? 5.964 8.505 9.271 1.00 90.50 459 ASP A CA 1
ATOM 3655 C C . ASP A 1 459 ? 4.859 8.935 10.255 1.00 90.50 459 ASP A C 1
ATOM 3657 O O . ASP A 1 459 ? 5.121 9.229 11.420 1.00 90.50 459 ASP A O 1
ATOM 3661 N N . LEU A 1 460 ? 3.604 8.939 9.789 1.00 96.25 460 LEU A N 1
ATOM 3662 C CA . LEU A 1 460 ? 2.421 9.446 10.483 1.00 96.25 460 LEU A CA 1
ATOM 3663 C C . LEU A 1 460 ? 2.452 10.962 10.699 1.00 96.25 460 LEU A C 1
ATOM 3665 O O . LEU A 1 460 ? 1.801 11.469 11.609 1.00 96.25 460 LEU A O 1
ATOM 3669 N N . MET A 1 461 ? 3.193 11.683 9.868 1.00 96.06 461 MET A N 1
ATOM 3670 C CA . MET A 1 461 ? 3.369 13.126 9.944 1.00 96.06 461 MET A CA 1
ATOM 3671 C C . MET A 1 461 ? 2.493 13.841 8.917 1.00 96.06 461 MET A C 1
ATOM 3673 O O . MET A 1 461 ? 2.229 13.300 7.843 1.00 96.06 461 MET A O 1
ATOM 3677 N N . TRP A 1 462 ? 2.039 15.048 9.253 1.00 96.81 462 TRP A N 1
ATOM 3678 C CA . TRP A 1 462 ? 1.116 15.856 8.457 1.00 96.81 462 TRP A CA 1
ATOM 3679 C C . TRP A 1 462 ? 1.537 15.948 6.987 1.00 96.81 462 TRP A C 1
ATOM 3681 O O . TRP A 1 462 ? 0.779 15.547 6.110 1.00 96.81 462 TRP A O 1
ATOM 3691 N N . ASN A 1 463 ? 2.773 16.380 6.745 1.00 93.75 463 ASN A N 1
ATOM 3692 C CA . ASN A 1 463 ? 3.518 16.271 5.491 1.00 93.75 463 ASN A CA 1
ATOM 3693 C C . ASN A 1 463 ? 5.018 16.397 5.815 1.00 93.75 463 ASN A C 1
ATOM 3695 O O . ASN A 1 463 ? 5.360 16.590 6.979 1.00 93.75 463 ASN A O 1
ATOM 3699 N N . ASP A 1 464 ? 5.904 16.303 4.822 1.00 89.19 464 ASP A N 1
ATOM 3700 C CA . ASP A 1 464 ? 7.358 16.276 5.051 1.00 89.19 464 ASP A CA 1
ATOM 3701 C C . ASP A 1 464 ? 7.940 17.559 5.686 1.00 89.19 464 ASP A C 1
ATOM 3703 O O . ASP A 1 464 ? 8.967 17.481 6.371 1.00 89.19 464 ASP A O 1
ATOM 3707 N N . ASP A 1 465 ? 7.237 18.690 5.573 1.00 91.19 465 ASP A N 1
ATOM 3708 C CA . ASP A 1 465 ? 7.673 20.010 6.050 1.00 91.19 465 ASP A CA 1
ATOM 3709 C C . ASP A 1 465 ? 7.102 20.401 7.424 1.00 91.19 465 ASP A C 1
ATOM 3711 O O . ASP A 1 465 ? 7.650 21.268 8.110 1.00 91.19 465 ASP A O 1
ATOM 3715 N N . VAL A 1 466 ? 5.995 19.779 7.842 1.00 95.88 466 VAL A N 1
ATOM 3716 C CA . VAL A 1 466 ? 5.268 20.115 9.075 1.00 95.88 466 VAL A CA 1
ATOM 3717 C C . VAL A 1 466 ? 5.379 18.950 10.066 1.00 95.88 466 VAL A C 1
ATOM 3719 O O . VAL A 1 466 ? 4.655 17.962 9.910 1.00 95.88 466 VAL A O 1
ATOM 3722 N N . PRO A 1 467 ? 6.214 19.051 11.126 1.00 95.88 467 PRO A N 1
ATOM 3723 C CA . PRO A 1 467 ? 6.451 17.994 12.117 1.00 95.88 467 PRO A CA 1
ATOM 3724 C C . PRO A 1 467 ? 5.290 17.809 13.116 1.00 95.88 467 PRO A C 1
ATOM 3726 O O . PRO A 1 467 ? 5.467 17.750 14.334 1.00 95.88 467 PRO A O 1
ATOM 3729 N N . LEU A 1 468 ? 4.069 17.723 12.585 1.00 98.12 468 LEU A N 1
ATOM 3730 C CA . LEU A 1 468 ? 2.836 17.423 13.297 1.00 98.12 468 LEU A CA 1
ATOM 3731 C C . LEU A 1 468 ? 2.474 15.957 13.062 1.00 98.12 468 LEU A C 1
ATOM 3733 O O . LEU A 1 468 ? 2.047 15.579 11.975 1.00 98.12 468 LEU A O 1
ATOM 3737 N N . PHE A 1 469 ? 2.618 15.126 14.084 1.00 98.31 469 PHE A N 1
ATOM 3738 C CA . PHE A 1 469 ? 2.374 13.691 14.002 1.00 98.31 469 PHE A CA 1
ATOM 3739 C C . PHE A 1 469 ? 0.968 13.328 14.466 1.00 98.31 469 PHE A C 1
ATOM 3741 O O . PHE A 1 469 ? 0.461 13.860 15.450 1.00 98.31 469 PHE A O 1
ATOM 3748 N N . MET A 1 470 ? 0.349 12.367 13.792 1.00 97.44 470 MET A N 1
ATOM 3749 C CA . MET A 1 470 ? -0.953 11.811 14.137 1.00 97.44 470 MET A CA 1
ATOM 3750 C C . MET A 1 470 ? -0.779 10.414 14.710 1.00 97.44 470 MET A C 1
ATOM 3752 O O . MET A 1 470 ? -0.076 9.577 14.151 1.00 97.44 470 MET A O 1
ATOM 3756 N N . MET A 1 471 ? -1.479 10.122 15.801 1.00 95.50 471 MET A N 1
ATOM 3757 C CA . MET A 1 471 ? -1.436 8.809 16.427 1.00 95.50 471 MET A CA 1
ATOM 3758 C C . MET A 1 471 ? -2.841 8.258 16.664 1.00 95.50 471 MET A C 1
ATOM 3760 O O . MET A 1 471 ? -3.822 8.985 16.839 1.00 95.50 471 MET A O 1
ATOM 3764 N N . GLY A 1 472 ? -2.957 6.932 16.668 1.00 94.75 472 GLY A N 1
ATOM 3765 C CA . GLY A 1 472 ? -4.227 6.260 16.900 1.00 94.75 472 GLY A CA 1
ATOM 3766 C C . GLY A 1 472 ? -5.196 6.450 15.734 1.00 94.75 472 GLY A C 1
ATOM 3767 O O . GLY A 1 472 ? -4.857 6.193 14.581 1.00 94.75 472 GLY A O 1
ATOM 3768 N N . ARG A 1 473 ? -6.431 6.883 16.018 1.00 94.44 473 ARG A N 1
ATOM 3769 C CA . ARG A 1 473 ? -7.512 6.903 15.019 1.00 94.44 473 ARG A CA 1
ATOM 3770 C C . ARG A 1 473 ? -7.221 7.810 13.819 1.00 94.44 473 ARG A C 1
ATOM 3772 O O . ARG A 1 473 ? -7.535 7.411 12.704 1.00 94.44 473 ARG A O 1
ATOM 3779 N N . LEU A 1 474 ? -6.618 8.979 14.030 1.00 96.19 474 LEU A N 1
ATOM 3780 C CA . LEU A 1 474 ? -6.291 9.909 12.940 1.00 96.19 474 LEU A CA 1
ATOM 3781 C C . LEU A 1 474 ? -5.208 9.362 11.995 1.00 96.19 474 LEU A C 1
ATOM 3783 O O . LEU A 1 474 ? -5.124 9.799 10.858 1.00 96.19 474 LEU A O 1
ATOM 3787 N N . ALA A 1 475 ? -4.442 8.357 12.423 1.00 97.00 475 ALA A N 1
ATOM 3788 C CA . ALA A 1 475 ? -3.409 7.706 11.621 1.00 97.00 475 ALA A CA 1
ATOM 3789 C C . ALA A 1 475 ? -3.876 6.403 10.943 1.00 97.00 475 ALA A C 1
ATOM 3791 O O . ALA A 1 475 ? -3.057 5.619 10.456 1.00 97.00 475 ALA A O 1
ATOM 3792 N N . ALA A 1 476 ? -5.187 6.131 10.909 1.00 95.88 476 ALA A N 1
ATOM 3793 C CA . ALA A 1 476 ? -5.719 4.855 10.429 1.00 95.88 476 ALA A CA 1
ATOM 3794 C C . ALA A 1 476 ? -5.336 4.530 8.974 1.00 95.88 476 ALA A C 1
ATOM 3796 O O . ALA A 1 476 ? -5.043 3.371 8.693 1.00 95.88 476 ALA A O 1
ATOM 3797 N N . LEU A 1 477 ? -5.236 5.530 8.087 1.00 95.94 477 LEU A N 1
ATOM 3798 C CA . LEU A 1 477 ? -4.818 5.341 6.686 1.00 95.94 477 LEU A CA 1
ATOM 3799 C C . LEU A 1 477 ? -3.378 4.829 6.531 1.00 95.94 477 LEU A C 1
ATOM 3801 O O . LEU A 1 477 ? -2.997 4.369 5.460 1.00 95.94 477 LEU A O 1
ATOM 3805 N N . ARG A 1 478 ? -2.565 4.878 7.590 1.00 95.00 478 ARG A N 1
ATOM 3806 C CA . ARG A 1 478 ? -1.172 4.403 7.582 1.00 95.00 478 ARG A CA 1
ATOM 3807 C C . ARG A 1 478 ? -0.914 3.270 8.567 1.00 95.00 478 ARG A C 1
ATOM 3809 O O . ARG A 1 478 ? 0.001 2.480 8.347 1.00 95.00 478 ARG A O 1
ATOM 3816 N N . LEU A 1 479 ? -1.714 3.166 9.630 1.00 93.50 479 LEU A N 1
ATOM 3817 C CA . LEU A 1 479 ? -1.610 2.131 10.667 1.00 93.50 479 LEU A CA 1
ATOM 3818 C C . LEU A 1 479 ? -2.537 0.925 10.443 1.00 93.50 479 LEU A C 1
ATOM 3820 O O . LEU A 1 479 ? -2.297 -0.144 11.005 1.00 93.50 479 LEU A O 1
ATOM 3824 N N . GLY A 1 480 ? -3.595 1.078 9.647 1.00 94.56 480 GLY A N 1
ATOM 3825 C CA . GLY A 1 480 ? -4.577 0.029 9.384 1.00 94.56 480 GLY A CA 1
ATOM 3826 C C . GLY A 1 480 ? -5.741 -0.020 10.384 1.00 94.56 480 GLY A C 1
ATOM 3827 O O . GLY A 1 480 ? -5.884 0.834 11.262 1.00 94.56 480 GLY A O 1
ATOM 3828 N N . PRO A 1 481 ? -6.614 -1.039 10.287 1.00 94.06 481 PRO A N 1
ATOM 3829 C CA . PRO A 1 481 ? -7.908 -1.067 10.981 1.00 94.06 481 PRO A CA 1
ATOM 3830 C C . PRO A 1 481 ? -7.823 -1.140 12.511 1.00 94.06 481 PRO A C 1
ATOM 3832 O O . PRO A 1 481 ? -8.792 -0.797 13.200 1.00 94.06 481 PRO A O 1
ATOM 3835 N N . ALA A 1 482 ? -6.679 -1.571 13.048 1.00 92.06 482 ALA A N 1
ATOM 3836 C CA . ALA A 1 482 ? -6.402 -1.633 14.481 1.00 92.06 482 ALA A CA 1
ATOM 3837 C C . ALA A 1 482 ? -5.839 -0.318 15.059 1.00 92.06 482 ALA A C 1
ATOM 3839 O O . ALA A 1 482 ? -5.627 -0.244 16.267 1.00 92.06 482 ALA A O 1
ATOM 3840 N N . ALA A 1 483 ? -5.636 0.727 14.244 1.00 94.19 483 ALA A N 1
ATOM 3841 C CA . ALA A 1 483 ? -5.113 2.021 14.695 1.00 94.19 483 ALA A CA 1
ATOM 3842 C C . ALA A 1 483 ? -5.851 2.623 15.912 1.00 94.19 483 ALA A C 1
ATOM 3844 O O . ALA A 1 483 ? -5.188 3.120 16.817 1.00 94.19 483 ALA A O 1
ATOM 3845 N N . PRO A 1 484 ? -7.196 2.541 16.024 1.00 91.94 484 PRO A N 1
ATOM 3846 C CA . PRO A 1 484 ? -7.912 3.060 17.194 1.00 91.94 484 PRO A CA 1
ATOM 3847 C C . PRO A 1 484 ? -7.761 2.222 18.480 1.00 91.94 484 PRO A C 1
ATOM 3849 O O . PRO A 1 484 ? -8.359 2.576 19.496 1.00 91.94 484 PRO A O 1
ATOM 3852 N N . ASN A 1 485 ? -7.055 1.089 18.434 1.00 90.75 485 ASN A N 1
ATOM 3853 C CA . ASN A 1 485 ? -6.904 0.125 19.526 1.00 90.75 485 ASN A CA 1
ATOM 3854 C C . ASN A 1 485 ? -5.475 0.163 20.113 1.00 90.75 485 ASN A C 1
ATOM 3856 O O . ASN A 1 485 ? -4.578 0.797 19.564 1.00 90.75 485 ASN A O 1
ATOM 3860 N N . LEU A 1 486 ? -5.242 -0.559 21.219 1.00 91.44 486 LEU A N 1
ATOM 3861 C CA . LEU A 1 486 ? -3.928 -0.627 21.883 1.00 91.44 486 LEU A CA 1
ATOM 3862 C C . LEU A 1 486 ? -2.812 -1.171 20.970 1.00 91.44 486 LEU A C 1
ATOM 3864 O O . LEU A 1 486 ? -1.700 -0.660 21.013 1.00 91.44 486 LEU A O 1
ATOM 3868 N N . GLY A 1 487 ? -3.112 -2.121 20.077 1.00 84.62 487 GLY A N 1
ATOM 3869 C CA . GLY A 1 487 ? -2.134 -2.584 19.082 1.00 84.62 487 GLY A CA 1
ATOM 3870 C C . GLY A 1 487 ? -1.696 -1.482 18.104 1.00 84.62 487 GLY A C 1
ATOM 3871 O O . GLY A 1 487 ? -0.539 -1.437 17.697 1.00 84.62 487 GLY A O 1
ATOM 3872 N N . GLY A 1 488 ? -2.596 -0.550 17.771 1.00 90.69 488 GLY A N 1
ATOM 3873 C CA . GLY A 1 488 ? -2.268 0.642 16.989 1.00 90.69 488 GLY A CA 1
ATOM 3874 C C . GLY A 1 488 ? -1.402 1.647 17.751 1.00 90.69 488 GLY A C 1
ATOM 3875 O O . GLY A 1 488 ? -0.599 2.340 17.133 1.00 90.69 488 GLY A O 1
ATOM 3876 N N . ALA A 1 489 ? -1.521 1.698 19.083 1.00 93.06 489 ALA A N 1
ATOM 3877 C CA . ALA A 1 489 ? -0.707 2.571 19.923 1.00 93.06 489 ALA A CA 1
ATOM 3878 C C . ALA A 1 489 ? 0.777 2.167 19.901 1.00 93.06 489 ALA A C 1
ATOM 3880 O O . ALA A 1 489 ? 1.620 3.028 19.695 1.00 93.06 489 ALA A O 1
ATOM 3881 N N . GLN A 1 490 ? 1.109 0.877 20.026 1.00 89.75 490 GLN A N 1
ATOM 3882 C CA . GLN A 1 490 ? 2.510 0.421 19.959 1.00 89.75 490 GLN A CA 1
ATOM 3883 C C . GLN A 1 490 ? 3.130 0.692 18.590 1.00 89.75 490 GLN A C 1
ATOM 3885 O O . GLN A 1 490 ? 4.196 1.292 18.493 1.00 89.75 490 GLN A O 1
ATOM 3890 N N . VAL A 1 491 ? 2.433 0.295 17.520 1.00 89.62 491 VAL A N 1
ATOM 3891 C CA . VAL A 1 491 ? 2.925 0.477 16.148 1.00 89.62 491 VAL A CA 1
ATOM 3892 C C . VAL A 1 491 ? 3.070 1.963 15.810 1.00 89.62 491 VAL A C 1
ATOM 3894 O O . VAL A 1 491 ? 4.047 2.351 15.177 1.00 89.62 491 VAL A O 1
ATOM 3897 N N . GLY A 1 492 ? 2.121 2.799 16.241 1.00 94.19 492 GLY A N 1
ATOM 3898 C CA . GLY A 1 492 ? 2.195 4.247 16.062 1.00 94.19 492 GLY A CA 1
ATOM 3899 C C . GLY A 1 492 ? 3.343 4.884 16.841 1.00 94.19 492 GLY A C 1
ATOM 3900 O O . GLY A 1 492 ? 4.066 5.700 16.279 1.00 94.19 492 GLY A O 1
ATOM 3901 N N . ALA A 1 493 ? 3.544 4.477 18.098 1.00 95.12 493 ALA A N 1
ATOM 3902 C CA . ALA A 1 493 ? 4.624 4.980 18.942 1.00 95.12 493 ALA A CA 1
ATOM 3903 C C . ALA A 1 493 ? 5.991 4.651 18.341 1.00 95.12 493 ALA A C 1
ATOM 3905 O O . ALA A 1 493 ? 6.854 5.521 18.273 1.00 95.12 493 ALA A O 1
ATOM 3906 N N . GLU A 1 494 ? 6.156 3.416 17.859 1.00 89.62 494 GLU A N 1
ATOM 3907 C CA . GLU A 1 494 ? 7.380 2.975 17.196 1.00 89.62 494 GLU A CA 1
ATOM 3908 C C . GLU A 1 494 ? 7.694 3.862 15.990 1.00 89.62 494 GLU A C 1
ATOM 3910 O O . GLU A 1 494 ? 8.786 4.411 15.910 1.00 89.62 494 GLU A O 1
ATOM 3915 N N . ARG A 1 495 ? 6.725 4.066 15.088 1.00 89.75 495 ARG A N 1
ATOM 3916 C CA . ARG A 1 495 ? 6.907 4.889 13.879 1.00 89.75 495 ARG A CA 1
ATOM 3917 C C . ARG A 1 495 ? 7.286 6.330 14.188 1.00 89.75 495 ARG A C 1
ATOM 3919 O O . ARG A 1 495 ? 8.253 6.843 13.635 1.00 89.75 495 ARG A O 1
ATOM 3926 N N . ILE A 1 496 ? 6.518 6.965 15.069 1.00 94.00 496 ILE A N 1
ATOM 3927 C CA . ILE A 1 496 ? 6.690 8.384 15.384 1.00 94.00 496 ILE A CA 1
ATOM 3928 C C . ILE A 1 496 ? 8.030 8.608 16.088 1.00 94.00 496 ILE A C 1
ATOM 3930 O O . ILE A 1 496 ? 8.727 9.559 15.755 1.00 94.00 496 ILE A O 1
ATOM 3934 N N . ALA A 1 497 ? 8.429 7.726 17.012 1.00 91.25 497 ALA A N 1
ATOM 3935 C CA . ALA A 1 497 ? 9.687 7.884 17.737 1.00 91.25 497 ALA A CA 1
ATOM 3936 C C . ALA A 1 497 ? 10.899 7.948 16.798 1.00 91.25 497 ALA A C 1
ATOM 3938 O O . ALA A 1 497 ? 11.730 8.839 16.945 1.00 91.25 497 ALA A O 1
ATOM 3939 N N . TRP A 1 498 ? 10.957 7.086 15.779 1.00 84.44 498 TRP A N 1
ATOM 3940 C CA . TRP A 1 498 ? 12.045 7.135 14.800 1.00 84.44 498 TRP A CA 1
ATOM 3941 C C . TRP A 1 498 ? 12.028 8.392 13.936 1.00 84.44 498 TRP A C 1
ATOM 3943 O O . TRP A 1 498 ? 13.079 8.954 13.643 1.00 84.44 498 TRP A O 1
ATOM 3953 N N . ALA A 1 499 ? 10.843 8.850 13.536 1.00 88.25 499 ALA A N 1
ATOM 3954 C CA . ALA A 1 499 ? 10.712 10.072 12.753 1.00 88.25 499 ALA A CA 1
ATOM 3955 C C . ALA A 1 499 ? 11.123 11.332 13.538 1.00 88.25 499 ALA A C 1
ATOM 3957 O O . ALA A 1 499 ? 11.593 12.298 12.938 1.00 88.25 499 ALA A O 1
ATOM 3958 N N . ILE A 1 500 ? 10.957 11.316 14.865 1.00 89.62 500 ILE A N 1
ATOM 3959 C CA . ILE A 1 500 ? 11.433 12.368 15.773 1.00 89.62 500 ILE A CA 1
ATOM 3960 C C . ILE A 1 500 ? 12.951 12.271 15.962 1.00 89.62 500 ILE A C 1
ATOM 3962 O O . ILE A 1 500 ? 13.644 13.280 15.864 1.00 89.62 500 ILE A O 1
ATOM 3966 N N . GLU A 1 501 ? 13.479 11.066 16.180 1.00 81.94 501 GLU A N 1
ATOM 3967 C CA . GLU A 1 501 ? 14.918 10.823 16.362 1.00 81.94 501 GLU A CA 1
ATOM 3968 C C . GLU A 1 501 ? 15.762 11.251 15.157 1.00 81.94 501 GLU A C 1
ATOM 3970 O O . GLU A 1 501 ? 16.890 11.702 15.335 1.00 81.94 501 GLU A O 1
ATOM 3975 N N . ASP A 1 502 ? 15.225 11.144 13.941 1.00 75.31 502 ASP A N 1
ATOM 3976 C CA . ASP A 1 502 ? 15.900 11.608 12.724 1.00 75.31 502 ASP A CA 1
ATOM 3977 C C . ASP A 1 502 ? 15.895 13.143 12.569 1.00 75.31 502 ASP A C 1
ATOM 3979 O O . ASP A 1 502 ? 16.615 13.665 11.720 1.00 75.31 502 ASP A O 1
ATOM 3983 N N . ARG A 1 503 ? 15.102 13.875 13.367 1.00 72.69 503 ARG A N 1
ATOM 3984 C CA . ARG A 1 503 ? 14.941 15.338 13.269 1.00 72.69 503 ARG A CA 1
ATOM 3985 C C . ARG A 1 503 ? 15.598 16.142 14.389 1.00 72.69 503 ARG A C 1
ATOM 3987 O O . ARG A 1 503 ? 15.836 17.331 14.200 1.00 72.69 503 ARG A O 1
ATOM 3994 N N . VAL A 1 504 ? 15.856 15.543 15.548 1.00 67.50 504 VAL A N 1
ATOM 3995 C CA . VAL A 1 504 ? 16.429 16.252 16.705 1.00 67.50 504 VAL A CA 1
ATOM 3996 C C . VAL A 1 504 ? 17.943 16.006 16.767 1.00 67.50 504 VAL A C 1
ATOM 3998 O O . VAL A 1 504 ? 18.380 14.859 16.855 1.00 67.50 504 VAL A O 1
ATOM 4001 N N . ALA A 1 505 ? 18.738 17.083 16.712 1.00 51.22 505 ALA A N 1
ATOM 4002 C CA . ALA A 1 505 ? 20.206 17.046 16.796 1.00 51.22 505 ALA A CA 1
ATOM 4003 C C . ALA A 1 505 ? 20.699 16.468 18.140 1.00 51.22 505 ALA A C 1
ATOM 4005 O O . ALA A 1 505 ? 20.025 16.607 19.165 1.00 51.22 505 ALA A O 1
ATOM 4006 N N . ARG A 1 506 ? 21.862 15.797 18.155 1.00 52.91 506 ARG A N 1
ATOM 4007 C CA . ARG A 1 506 ? 22.355 15.077 19.342 1.00 52.91 506 ARG A CA 1
ATOM 4008 C C . ARG A 1 506 ? 23.299 15.957 20.177 1.00 52.91 506 ARG A C 1
ATOM 4010 O O . ARG A 1 506 ? 24.128 16.670 19.616 1.00 52.91 506 ARG A O 1
ATOM 4017 N N . PRO A 1 507 ? 23.254 15.885 21.521 1.00 37.62 507 PRO A N 1
ATOM 4018 C CA . PRO A 1 507 ? 24.265 16.527 22.360 1.00 37.62 507 PRO A CA 1
ATOM 4019 C C . PRO A 1 507 ? 25.637 15.877 22.115 1.00 37.62 507 PRO A C 1
ATOM 4021 O O . PRO A 1 507 ? 25.788 14.676 22.346 1.00 37.62 507 PRO A O 1
ATOM 4024 N N . GLY A 1 508 ? 26.618 16.658 21.651 1.00 44.09 508 GLY A N 1
ATOM 4025 C CA . GLY A 1 508 ? 27.958 16.178 21.274 1.00 44.09 508 GLY A CA 1
ATOM 4026 C C . GLY A 1 508 ? 28.309 16.329 19.789 1.00 44.09 508 GLY A C 1
ATOM 4027 O O . GLY A 1 508 ? 29.448 16.061 19.426 1.00 44.09 508 GLY A O 1
ATOM 4028 N N . ASP A 1 509 ? 27.387 16.821 18.957 1.00 40.88 509 ASP A N 1
ATOM 4029 C CA . ASP A 1 509 ? 27.645 17.158 17.545 1.00 40.88 509 ASP A CA 1
ATOM 4030 C C . ASP A 1 509 ? 28.443 18.485 17.365 1.00 40.88 509 ASP A C 1
ATOM 4032 O O . ASP A 1 509 ? 28.526 19.014 16.260 1.00 40.88 509 ASP A O 1
ATOM 4036 N N . ASP A 1 510 ? 29.072 19.013 18.431 1.00 34.38 510 ASP A N 1
ATOM 4037 C CA . ASP A 1 510 ? 29.956 20.202 18.407 1.00 34.38 510 ASP A CA 1
ATOM 4038 C C . ASP A 1 510 ? 31.336 19.942 17.760 1.00 34.38 510 ASP A C 1
ATOM 4040 O O . ASP A 1 510 ? 32.123 20.869 17.572 1.00 34.38 510 ASP A O 1
ATOM 4044 N N . GLU A 1 511 ? 31.618 18.712 17.320 1.00 35.78 511 GLU A N 1
ATOM 4045 C CA . GLU A 1 511 ? 32.582 18.463 16.238 1.00 35.78 511 GLU A CA 1
ATOM 4046 C C . GLU A 1 511 ? 31.833 18.359 14.905 1.00 35.78 511 GLU A C 1
ATOM 4048 O O . GLU A 1 511 ? 31.849 17.346 14.206 1.00 35.78 511 GLU A O 1
ATOM 4053 N N . GLY A 1 512 ? 31.127 19.435 14.562 1.00 35.44 512 GLY A N 1
ATOM 4054 C CA . GLY A 1 512 ? 30.527 19.592 13.252 1.00 35.44 512 GLY A CA 1
ATOM 4055 C C . GLY A 1 512 ? 31.624 19.674 12.195 1.00 35.44 512 GLY A C 1
ATOM 4056 O O . GLY A 1 512 ? 32.283 20.706 12.050 1.00 35.44 512 GLY A O 1
ATOM 4057 N N . GLU A 1 513 ? 31.794 18.610 11.409 1.00 33.94 513 GLU A N 1
ATOM 4058 C CA . GLU A 1 513 ? 32.278 18.745 10.037 1.00 33.94 513 GLU A CA 1
ATOM 4059 C C . GLU A 1 513 ? 31.295 19.657 9.293 1.00 33.94 513 GLU A C 1
ATOM 4061 O O . GLU A 1 513 ? 30.291 19.238 8.722 1.00 33.94 513 GLU A O 1
ATOM 4066 N N . ASP A 1 514 ? 31.563 20.955 9.367 1.00 37.56 514 ASP A N 1
ATOM 4067 C CA . ASP A 1 514 ? 30.843 21.999 8.664 1.00 37.56 514 ASP A CA 1
ATOM 4068 C C . ASP A 1 514 ? 31.213 21.931 7.173 1.00 37.56 514 ASP A C 1
ATOM 4070 O O . ASP A 1 514 ? 32.152 22.579 6.696 1.00 37.56 514 ASP A O 1
ATOM 4074 N N . TYR A 1 515 ? 30.466 21.117 6.420 1.00 34.72 515 TYR A N 1
ATOM 4075 C CA . TYR A 1 515 ? 30.605 20.914 4.970 1.00 34.72 515 TYR A CA 1
ATOM 4076 C C . TYR A 1 515 ? 30.529 22.221 4.148 1.00 34.72 515 TYR A C 1
ATOM 4078 O O . TYR A 1 515 ? 30.845 22.217 2.956 1.00 34.72 515 TYR A O 1
ATOM 4086 N N . ARG A 1 516 ? 30.154 23.359 4.753 1.00 32.38 516 ARG A N 1
ATOM 4087 C CA . ARG A 1 516 ? 30.100 24.672 4.090 1.00 32.38 516 ARG A CA 1
ATOM 4088 C C . ARG A 1 516 ? 31.436 25.423 4.062 1.00 32.38 516 ARG A C 1
ATOM 4090 O O . ARG A 1 516 ? 31.618 26.264 3.182 1.00 32.38 516 ARG A O 1
ATOM 4097 N N . LYS A 1 517 ? 32.414 25.114 4.926 1.00 34.53 517 LYS A N 1
ATOM 4098 C CA . LYS A 1 517 ? 33.717 25.824 4.933 1.00 34.53 517 LYS A CA 1
ATOM 4099 C C . LYS A 1 517 ? 34.682 25.419 3.812 1.00 34.53 517 LYS A C 1
ATOM 4101 O O . LYS A 1 517 ? 35.612 26.169 3.519 1.00 34.53 517 LYS A O 1
ATOM 4106 N N . GLY A 1 518 ? 34.447 24.294 3.133 1.00 36.44 518 GLY A N 1
ATOM 4107 C CA . GLY A 1 518 ? 35.273 23.835 2.004 1.00 36.44 518 GLY A CA 1
ATOM 4108 C C . GLY A 1 518 ? 35.113 24.647 0.710 1.00 36.44 518 GLY A C 1
ATOM 4109 O O . GLY A 1 518 ? 35.949 24.540 -0.186 1.00 36.44 518 GLY A O 1
ATOM 4110 N N . TYR A 1 519 ? 34.070 25.481 0.605 1.00 32.28 519 TYR A N 1
ATOM 4111 C CA . TYR A 1 519 ? 33.773 26.244 -0.614 1.00 32.28 519 TYR A CA 1
ATOM 4112 C C . TYR A 1 519 ? 34.704 27.452 -0.817 1.00 32.28 519 TYR A C 1
ATOM 4114 O O . TYR A 1 519 ? 34.919 27.892 -1.941 1.00 32.28 519 TYR A O 1
ATOM 4122 N N . LEU A 1 520 ? 35.298 27.973 0.262 1.00 33.53 520 LEU A N 1
ATOM 4123 C CA . LEU A 1 520 ? 36.182 29.145 0.221 1.00 33.53 520 LEU A CA 1
ATOM 4124 C C . LEU A 1 520 ? 37.679 28.786 0.215 1.00 33.53 520 LEU A C 1
ATOM 4126 O O . LEU A 1 520 ? 38.509 29.668 0.016 1.00 33.53 520 LEU A O 1
ATOM 4130 N N . SER A 1 521 ? 38.036 27.509 0.400 1.00 38.25 521 SER A N 1
ATOM 4131 C CA . SER A 1 521 ? 39.431 27.037 0.484 1.00 38.25 521 SER A CA 1
ATOM 4132 C C . SER A 1 521 ? 39.886 26.172 -0.701 1.00 38.25 521 SER A C 1
ATOM 4134 O O . SER A 1 521 ? 41.005 25.655 -0.695 1.00 38.25 521 SER A O 1
ATOM 4136 N N . GLY A 1 522 ? 39.048 26.015 -1.734 1.00 31.06 522 GLY A N 1
ATOM 4137 C CA . GLY A 1 522 ? 39.439 25.407 -3.012 1.00 31.06 522 GLY A CA 1
ATOM 4138 C C . GLY A 1 522 ? 39.663 23.890 -2.992 1.00 31.06 522 GLY A C 1
ATOM 4139 O O . GLY A 1 522 ? 40.326 23.376 -3.886 1.00 31.06 522 GLY A O 1
ATOM 4140 N N . HIS A 1 523 ? 39.120 23.168 -2.006 1.00 31.91 523 HIS A N 1
ATOM 4141 C CA . HIS A 1 523 ? 39.300 21.713 -1.864 1.00 31.91 523 HIS A CA 1
ATOM 4142 C C . HIS A 1 523 ? 38.003 20.886 -2.037 1.00 31.91 523 HIS A C 1
ATOM 4144 O O . HIS A 1 523 ? 37.967 19.719 -1.657 1.00 31.91 523 HIS A O 1
ATOM 4150 N N . GLY A 1 524 ? 36.937 21.442 -2.634 1.00 31.38 524 GLY A N 1
ATOM 4151 C CA . GLY A 1 524 ? 35.656 20.742 -2.841 1.00 31.38 524 GLY A CA 1
ATOM 4152 C C . GLY A 1 524 ? 35.032 20.951 -4.228 1.00 31.38 524 GLY A C 1
ATOM 4153 O O . GLY A 1 524 ? 35.167 22.015 -4.824 1.00 31.38 524 GLY A O 1
ATOM 4154 N N . ASN A 1 525 ? 34.345 19.919 -4.734 1.00 36.44 525 ASN A N 1
ATOM 4155 C CA . ASN A 1 525 ? 33.679 19.871 -6.043 1.00 36.44 525 ASN A CA 1
ATOM 4156 C C . ASN A 1 525 ? 32.231 20.421 -5.981 1.00 36.44 525 ASN A C 1
ATOM 4158 O O . ASN A 1 525 ? 31.488 20.117 -5.053 1.00 36.44 525 ASN A O 1
ATOM 4162 N N . MET A 1 526 ? 31.828 21.155 -7.023 1.00 31.70 526 MET A N 1
ATOM 4163 C CA . MET A 1 526 ? 30.554 21.860 -7.256 1.00 31.70 526 MET A CA 1
ATOM 4164 C C . MET A 1 526 ? 29.276 20.984 -7.226 1.00 31.70 526 MET A C 1
ATOM 4166 O O . MET A 1 526 ? 28.173 21.514 -7.292 1.00 31.70 526 MET A O 1
ATOM 4170 N N . TYR A 1 527 ? 29.389 19.657 -7.107 1.00 30.73 527 TYR A N 1
ATOM 4171 C CA . TYR A 1 527 ? 28.247 18.724 -7.109 1.00 30.73 527 TYR A CA 1
ATOM 4172 C C . TYR A 1 527 ? 27.589 18.489 -5.736 1.00 30.73 527 TYR A C 1
ATOM 4174 O O . TYR A 1 527 ? 26.577 17.796 -5.658 1.00 30.73 527 TYR A O 1
ATOM 4182 N N . SER A 1 528 ? 28.117 19.044 -4.643 1.00 30.69 528 SER A N 1
ATOM 4183 C CA . SER A 1 528 ? 27.576 18.811 -3.292 1.00 30.69 528 SER A CA 1
ATOM 4184 C C . SER A 1 528 ? 26.414 19.735 -2.891 1.00 30.69 528 SER A C 1
ATOM 4186 O O . SER A 1 528 ? 25.730 19.450 -1.912 1.00 30.69 528 SER A O 1
ATOM 4188 N N . SER A 1 529 ? 26.135 20.809 -3.638 1.00 28.81 529 SER A N 1
ATOM 4189 C CA . SER A 1 529 ? 25.078 21.789 -3.325 1.00 28.81 529 SER A CA 1
ATOM 4190 C C . SER A 1 529 ? 23.700 21.480 -3.936 1.00 28.81 529 SER A C 1
ATOM 4192 O O . SER A 1 529 ? 22.750 22.216 -3.681 1.00 28.81 529 SER A O 1
ATOM 4194 N N . LEU A 1 530 ? 23.553 20.383 -4.691 1.00 27.30 530 LEU A N 1
ATOM 4195 C CA . LEU A 1 530 ? 22.287 19.959 -5.324 1.00 27.30 530 LEU A CA 1
ATOM 4196 C C . LEU A 1 530 ? 21.507 18.885 -4.531 1.00 27.30 530 LEU A C 1
ATOM 4198 O O . LEU A 1 530 ? 20.508 18.350 -5.010 1.00 27.30 530 LEU A O 1
ATOM 4202 N N . ALA A 1 531 ? 21.916 18.562 -3.302 1.00 29.84 531 ALA A N 1
ATOM 4203 C CA . ALA A 1 531 ? 21.310 17.497 -2.502 1.00 29.84 531 ALA A CA 1
ATOM 4204 C C . ALA A 1 531 ? 20.034 17.937 -1.740 1.00 29.84 531 ALA A C 1
ATOM 4206 O O . ALA A 1 531 ? 20.019 17.982 -0.515 1.00 29.84 531 ALA A O 1
ATOM 4207 N N . CYS A 1 532 ? 18.932 18.200 -2.455 1.00 24.81 532 CYS A N 1
ATOM 4208 C CA . CYS A 1 532 ? 17.573 17.897 -1.952 1.00 24.81 532 CYS A CA 1
ATOM 4209 C C . CYS A 1 532 ? 17.044 16.553 -2.486 1.00 24.81 532 CYS A C 1
ATOM 4211 O O . CYS A 1 532 ? 15.891 16.190 -2.279 1.00 24.81 532 CYS A O 1
ATOM 4213 N N . TYR A 1 533 ? 17.918 15.765 -3.108 1.00 26.23 533 TYR A N 1
ATOM 4214 C CA . TYR A 1 533 ? 17.715 14.341 -3.310 1.00 26.23 533 TYR A CA 1
ATOM 4215 C C . TYR A 1 533 ? 18.903 13.617 -2.677 1.00 26.23 533 TYR A C 1
ATOM 4217 O O . TYR A 1 533 ? 19.997 13.577 -3.239 1.00 26.23 533 TYR A O 1
ATOM 4225 N N . ILE A 1 534 ? 18.713 13.075 -1.473 1.00 32.09 534 ILE A N 1
ATOM 4226 C CA . ILE A 1 534 ? 19.649 12.088 -0.938 1.00 32.09 534 ILE A CA 1
ATOM 4227 C C . ILE A 1 534 ? 19.308 10.782 -1.650 1.00 32.09 534 ILE A C 1
ATOM 4229 O O . ILE A 1 534 ? 18.349 10.096 -1.294 1.00 32.09 534 ILE A O 1
ATOM 4233 N N . ALA A 1 535 ? 20.081 10.451 -2.684 1.00 32.34 535 ALA A N 1
ATOM 4234 C CA . ALA A 1 535 ? 20.119 9.082 -3.173 1.00 32.34 535 ALA A CA 1
ATOM 4235 C C . ALA A 1 535 ? 20.484 8.161 -1.988 1.00 32.34 535 ALA A C 1
ATOM 4237 O O . ALA A 1 535 ? 21.339 8.536 -1.177 1.00 32.34 535 ALA A O 1
ATOM 4238 N N . PRO A 1 536 ? 19.838 6.989 -1.843 1.00 30.59 536 PRO A N 1
ATOM 4239 C CA . PRO A 1 536 ? 20.039 6.128 -0.685 1.00 30.59 536 PRO A CA 1
ATOM 4240 C C . PRO A 1 536 ? 21.533 5.805 -0.521 1.00 30.59 536 PRO A C 1
ATOM 4242 O O . PRO A 1 536 ? 22.204 5.599 -1.539 1.00 30.59 536 PRO A O 1
ATOM 4245 N N . PRO A 1 537 ? 22.083 5.722 0.713 1.00 33.62 537 PRO A N 1
ATOM 4246 C CA . PRO A 1 537 ? 23.456 5.271 0.888 1.00 33.62 537 PRO A CA 1
ATOM 4247 C C . PRO A 1 537 ? 23.633 3.936 0.154 1.00 33.62 537 PRO A C 1
ATOM 4249 O O . PRO A 1 537 ? 22.701 3.115 0.191 1.00 33.62 537 PRO A O 1
ATOM 4252 N N . PRO A 1 538 ? 24.786 3.704 -0.500 1.00 31.86 538 PRO A N 1
ATOM 4253 C CA . PRO A 1 538 ? 25.045 2.476 -1.238 1.00 31.86 538 PRO A CA 1
ATOM 4254 C C . PRO A 1 538 ? 24.635 1.258 -0.400 1.00 31.86 538 PRO A C 1
ATOM 4256 O O . PRO A 1 538 ? 25.203 1.002 0.661 1.00 31.86 538 PRO A O 1
ATOM 4259 N N . GLY A 1 539 ? 23.592 0.545 -0.838 1.00 35.25 539 GLY A N 1
ATOM 4260 C CA . GLY A 1 539 ? 23.051 -0.621 -0.130 1.00 35.25 539 GLY A CA 1
ATOM 4261 C C . GLY A 1 539 ? 21.799 -0.413 0.739 1.00 35.25 539 GLY A C 1
ATOM 4262 O O . GLY A 1 539 ? 21.440 -1.334 1.474 1.00 35.25 539 GLY A O 1
ATOM 4263 N N . SER A 1 540 ? 21.095 0.721 0.666 1.00 29.78 540 SER A N 1
ATOM 4264 C CA . SER A 1 540 ? 19.741 0.846 1.242 1.00 29.78 540 SER A CA 1
ATOM 4265 C C . SER A 1 540 ? 18.658 0.547 0.197 1.00 29.78 540 SER A C 1
ATOM 4267 O O . SER A 1 540 ? 18.631 1.113 -0.891 1.00 29.78 540 SER A O 1
ATOM 4269 N N . PHE A 1 541 ? 17.791 -0.414 0.526 1.00 36.75 541 PHE A N 1
ATOM 4270 C CA . PHE A 1 541 ? 16.801 -1.003 -0.375 1.00 36.75 541 PHE A CA 1
ATOM 4271 C C . PHE A 1 541 ? 15.382 -0.553 -0.012 1.00 36.75 541 PHE A C 1
ATOM 4273 O O . PHE A 1 541 ? 15.010 -0.499 1.160 1.00 36.75 541 PHE A O 1
ATOM 4280 N N . SER A 1 542 ? 14.564 -0.301 -1.033 1.00 33.75 542 SER A N 1
ATOM 4281 C CA . SER A 1 542 ? 13.112 -0.175 -0.894 1.00 33.75 542 SER A CA 1
ATOM 4282 C C . SER A 1 542 ? 12.474 -1.560 -0.656 1.00 33.75 542 SER A C 1
ATOM 4284 O O . SER A 1 542 ? 13.135 -2.593 -0.731 1.00 33.75 542 SER A O 1
ATOM 4286 N N . TRP A 1 543 ? 11.182 -1.643 -0.366 1.00 33.12 543 TRP A N 1
ATOM 4287 C CA . TRP A 1 543 ? 10.572 -2.894 0.082 1.00 33.12 543 TRP A CA 1
ATOM 4288 C C . TRP A 1 543 ? 9.950 -3.773 -0.983 1.00 33.12 543 TRP A C 1
ATOM 4290 O O . TRP A 1 543 ? 9.939 -4.987 -0.824 1.00 33.12 543 TRP A O 1
ATOM 4300 N N . THR A 1 544 ? 9.587 -3.222 -2.129 1.00 36.22 544 THR A N 1
ATOM 4301 C CA . THR A 1 544 ? 9.519 -3.967 -3.384 1.00 36.22 544 THR A CA 1
ATOM 4302 C C . THR A 1 544 ? 10.850 -4.684 -3.635 1.00 36.22 544 THR A C 1
ATOM 4304 O O . THR A 1 544 ? 10.846 -5.814 -4.125 1.00 36.22 544 THR A O 1
ATOM 4307 N N . SER A 1 545 ? 11.982 -4.113 -3.194 1.00 36.72 545 SER A N 1
ATOM 4308 C CA . SER A 1 545 ? 13.318 -4.721 -3.300 1.00 36.72 545 SER A CA 1
ATOM 4309 C C . SER A 1 545 ? 13.669 -5.730 -2.197 1.00 36.72 545 SER A C 1
ATOM 4311 O O . SER A 1 545 ? 14.668 -6.432 -2.332 1.00 36.72 545 SER A O 1
ATOM 4313 N N . LEU A 1 546 ? 12.879 -5.866 -1.130 1.00 31.59 546 LEU A N 1
ATOM 4314 C CA . LEU A 1 546 ? 13.180 -6.798 -0.038 1.00 31.59 546 LEU A CA 1
ATOM 4315 C C . LEU A 1 546 ? 12.115 -7.915 0.126 1.00 31.59 546 LEU A C 1
ATOM 4317 O O . LEU A 1 546 ? 12.431 -8.974 0.677 1.00 31.59 546 LEU A O 1
ATOM 4321 N N . LEU A 1 547 ? 10.883 -7.725 -0.379 1.00 33.62 547 LEU A N 1
ATOM 4322 C CA . LEU A 1 547 ? 9.757 -8.669 -0.256 1.00 33.62 547 LEU A CA 1
ATOM 4323 C C . LEU A 1 547 ? 9.855 -9.815 -1.265 1.00 33.62 547 LEU A C 1
ATOM 4325 O O . LEU A 1 547 ? 9.212 -10.859 -1.143 1.00 33.62 547 LEU A O 1
ATOM 4329 N N . ARG A 1 548 ? 10.724 -9.654 -2.251 1.00 37.84 548 ARG A N 1
ATOM 4330 C CA . ARG A 1 548 ? 11.136 -10.759 -3.096 1.00 37.84 548 ARG A CA 1
ATOM 4331 C C . ARG A 1 548 ? 11.924 -11.771 -2.268 1.00 37.84 548 ARG A C 1
ATOM 4333 O O . ARG A 1 548 ? 12.609 -11.430 -1.304 1.00 37.84 548 ARG A O 1
ATOM 4340 N N . THR A 1 549 ? 11.732 -13.044 -2.592 1.00 30.88 549 THR A N 1
ATOM 4341 C CA . THR A 1 549 ? 12.321 -14.205 -1.918 1.00 30.88 549 THR A CA 1
ATOM 4342 C C . THR A 1 549 ? 13.801 -13.926 -1.634 1.00 30.88 549 THR A C 1
ATOM 4344 O O . THR A 1 549 ? 14.547 -13.826 -2.593 1.00 30.88 549 THR A O 1
ATOM 4347 N N . LYS A 1 550 ? 14.234 -13.717 -0.369 1.00 40.62 550 LYS A N 1
ATOM 4348 C CA . LYS A 1 550 ? 15.648 -13.366 -0.102 1.00 40.62 550 LYS A CA 1
ATOM 4349 C C . LYS A 1 550 ? 16.505 -14.555 -0.461 1.00 40.62 550 LYS A C 1
ATOM 4351 O O . LYS A 1 550 ? 16.405 -15.571 0.244 1.00 40.62 550 LYS A O 1
ATOM 4356 N N . PRO A 1 551 ? 17.352 -14.437 -1.471 1.00 39.56 551 PRO A N 1
ATOM 4357 C CA . PRO A 1 551 ? 18.017 -15.617 -1.926 1.00 39.56 551 PRO A CA 1
ATOM 4358 C C . PRO A 1 551 ? 19.481 -15.487 -1.396 1.00 39.56 551 PRO A C 1
ATOM 4360 O O . PRO A 1 551 ? 19.927 -14.410 -0.991 1.00 39.56 551 PRO A O 1
ATOM 4363 N N . GLN A 1 552 ? 20.154 -16.606 -1.125 1.00 43.22 552 GLN A N 1
ATOM 4364 C CA . GLN A 1 552 ? 21.313 -16.668 -0.212 1.00 43.22 552 GLN A CA 1
ATOM 4365 C C . GLN A 1 552 ? 22.462 -15.752 -0.679 1.00 43.22 552 GLN A C 1
ATOM 4367 O O . GLN A 1 552 ? 23.096 -16.067 -1.669 1.00 43.22 552 GLN A O 1
ATOM 4372 N N . THR A 1 553 ? 22.768 -14.638 0.001 1.00 54.31 553 THR A N 1
ATOM 4373 C CA . THR A 1 553 ? 23.825 -13.713 -0.461 1.00 54.31 553 THR A CA 1
ATOM 4374 C C . THR A 1 553 ? 25.175 -14.422 -0.501 1.00 54.31 553 THR A C 1
ATOM 4376 O O . THR A 1 553 ? 25.803 -14.604 0.544 1.00 54.31 553 THR A O 1
ATOM 4379 N N . LEU A 1 554 ? 25.621 -14.852 -1.684 1.00 57.78 554 LEU A N 1
ATOM 4380 C CA . LEU A 1 554 ? 26.887 -15.575 -1.781 1.00 57.78 554 LEU A CA 1
ATOM 4381 C C . LEU A 1 554 ? 28.034 -14.577 -1.538 1.00 57.78 554 LEU A C 1
ATOM 4383 O O . LEU A 1 554 ? 27.978 -13.453 -2.056 1.00 57.78 554 LEU A O 1
ATOM 4387 N N . PRO A 1 555 ? 29.063 -14.938 -0.763 1.00 55.47 555 PRO A N 1
ATOM 4388 C CA . PRO A 1 555 ? 30.208 -14.068 -0.525 1.00 55.47 555 PRO A CA 1
ATOM 4389 C C . PRO A 1 555 ? 30.913 -13.745 -1.849 1.00 55.47 555 PRO A C 1
ATOM 4391 O O . PRO A 1 555 ? 3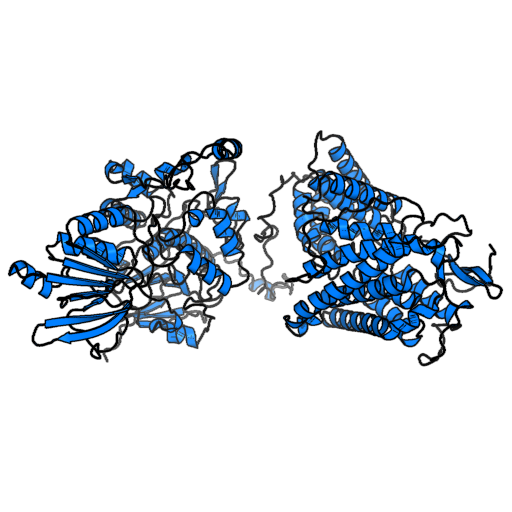1.079 -14.624 -2.693 1.00 55.47 555 PRO A O 1
ATOM 4394 N N . ILE A 1 556 ? 31.294 -12.481 -2.049 1.00 59.75 556 ILE A N 1
ATOM 4395 C CA . ILE A 1 556 ? 32.112 -12.051 -3.190 1.00 59.75 556 ILE A CA 1
ATOM 4396 C C . ILE A 1 556 ? 33.483 -11.694 -2.632 1.00 59.75 556 ILE A C 1
ATOM 4398 O O . ILE A 1 556 ? 33.604 -10.778 -1.824 1.00 59.75 556 ILE A O 1
ATOM 4402 N N . THR A 1 557 ? 34.507 -12.437 -3.033 1.00 56.06 557 THR A N 1
ATOM 4403 C CA . THR A 1 557 ? 35.889 -12.229 -2.578 1.00 56.06 557 THR A CA 1
ATOM 4404 C C . THR A 1 557 ? 36.752 -11.528 -3.628 1.00 56.06 557 THR A C 1
ATOM 4406 O O . THR A 1 557 ? 37.851 -11.085 -3.309 1.00 56.06 557 THR A O 1
ATOM 4409 N N . ASN A 1 558 ? 36.261 -11.397 -4.866 1.00 77.19 558 ASN A N 1
ATOM 4410 C CA . ASN A 1 558 ? 36.995 -10.846 -6.001 1.00 77.19 558 ASN A CA 1
ATOM 4411 C C . ASN A 1 558 ? 36.500 -9.434 -6.362 1.00 77.19 558 ASN A C 1
ATOM 4413 O O . ASN A 1 558 ? 35.335 -9.234 -6.706 1.00 77.19 558 ASN A O 1
ATOM 4417 N N . THR A 1 559 ? 37.398 -8.449 -6.341 1.00 80.25 559 THR A N 1
ATOM 4418 C CA . THR A 1 559 ? 37.121 -7.042 -6.675 1.00 80.25 559 THR A CA 1
ATOM 4419 C C . THR A 1 559 ? 36.595 -6.848 -8.100 1.00 80.25 559 THR A C 1
ATOM 4421 O O . THR A 1 559 ? 35.737 -5.988 -8.310 1.00 80.25 559 THR A O 1
ATOM 4424 N N . LYS A 1 560 ? 37.036 -7.662 -9.074 1.00 84.88 560 LYS A N 1
ATOM 4425 C CA . LYS A 1 560 ? 36.532 -7.605 -10.460 1.00 84.88 560 LYS A CA 1
ATOM 4426 C C . LYS A 1 560 ? 35.072 -8.061 -10.550 1.00 84.88 560 LYS A C 1
ATOM 4428 O O . LYS A 1 560 ? 34.288 -7.459 -11.282 1.00 84.88 560 LYS A O 1
ATOM 4433 N N . GLU A 1 561 ? 34.678 -9.055 -9.753 1.00 87.31 561 GLU A N 1
ATOM 4434 C CA . GLU A 1 561 ? 33.285 -9.515 -9.669 1.00 87.31 561 GLU A CA 1
ATOM 4435 C C . GLU A 1 561 ? 32.379 -8.463 -9.008 1.00 87.31 561 GLU A C 1
ATOM 4437 O O . GLU A 1 561 ? 31.283 -8.201 -9.501 1.00 87.31 561 GLU A O 1
ATOM 4442 N N . VAL A 1 562 ? 32.847 -7.796 -7.941 1.00 84.62 562 VAL A N 1
ATOM 4443 C CA . VAL A 1 562 ? 32.095 -6.706 -7.283 1.00 84.62 562 VAL A CA 1
ATOM 4444 C C . VAL A 1 562 ? 31.844 -5.546 -8.248 1.00 84.62 562 VAL A C 1
ATOM 4446 O O . VAL A 1 562 ? 30.708 -5.081 -8.361 1.00 84.62 562 VAL A O 1
ATOM 4449 N N . ARG A 1 563 ? 32.880 -5.097 -8.975 1.00 90.50 563 ARG A N 1
ATOM 4450 C CA . ARG A 1 563 ? 32.739 -4.052 -10.002 1.00 90.50 563 ARG A CA 1
ATOM 4451 C C . ARG A 1 563 ? 31.731 -4.475 -11.066 1.00 90.50 563 ARG A C 1
ATOM 4453 O O . ARG A 1 563 ? 30.844 -3.694 -11.383 1.00 90.50 563 ARG A O 1
ATOM 4460 N N . SER A 1 564 ? 31.849 -5.696 -11.583 1.00 89.50 564 SER A N 1
ATOM 4461 C CA . SER A 1 564 ? 30.993 -6.202 -12.662 1.00 89.50 564 SER A CA 1
ATOM 4462 C C . SER A 1 564 ? 29.522 -6.284 -12.237 1.00 89.50 564 SER A C 1
ATOM 4464 O O . SER A 1 564 ? 28.640 -5.884 -12.992 1.00 89.50 564 SER A O 1
ATOM 4466 N N . LEU A 1 565 ? 29.230 -6.719 -11.005 1.00 89.38 565 LEU A N 1
ATOM 4467 C CA . LEU A 1 565 ? 27.863 -6.709 -10.462 1.00 89.38 565 LEU A CA 1
ATOM 4468 C C . LEU A 1 565 ? 27.328 -5.286 -10.256 1.00 89.38 565 LEU A C 1
ATOM 4470 O O . LEU A 1 565 ? 26.157 -5.023 -10.525 1.00 89.38 565 LEU A O 1
ATOM 4474 N N . SER A 1 566 ? 28.181 -4.358 -9.811 1.00 86.38 566 SER A N 1
ATOM 4475 C CA . SER A 1 566 ? 27.812 -2.943 -9.694 1.00 86.38 566 SER A CA 1
ATOM 4476 C C . SER A 1 566 ? 27.524 -2.320 -11.062 1.00 86.38 566 SER A C 1
ATOM 4478 O O . SER A 1 566 ? 26.529 -1.614 -11.217 1.00 86.38 566 SER A O 1
ATOM 4480 N N . PHE A 1 567 ? 28.350 -2.625 -12.066 1.00 91.38 567 PHE A N 1
ATOM 4481 C CA . PHE A 1 567 ? 28.156 -2.184 -13.445 1.00 91.38 567 PHE A CA 1
ATOM 4482 C C . PHE A 1 567 ? 26.844 -2.724 -14.020 1.00 91.38 567 PHE A C 1
ATOM 4484 O O . PHE A 1 567 ? 26.075 -1.964 -14.604 1.00 91.38 567 PHE A O 1
ATOM 4491 N N . PHE A 1 568 ? 26.517 -3.996 -13.758 1.00 93.69 568 PHE A N 1
ATOM 4492 C CA . PHE A 1 568 ? 25.221 -4.547 -14.146 1.00 93.69 568 PHE A CA 1
ATOM 4493 C C . PHE A 1 568 ? 24.062 -3.743 -13.558 1.00 93.69 568 PHE A C 1
ATOM 4495 O O . PHE A 1 568 ? 23.158 -3.344 -14.279 1.00 93.69 568 PHE A O 1
ATOM 4502 N N . HIS A 1 569 ? 24.097 -3.494 -12.248 1.00 89.00 569 HIS A N 1
ATOM 4503 C CA . HIS A 1 569 ? 23.001 -2.847 -11.532 1.00 89.00 569 HIS A CA 1
ATOM 4504 C C . HIS A 1 569 ? 22.750 -1.407 -11.994 1.00 89.00 569 HIS A C 1
ATOM 4506 O O . HIS A 1 569 ? 21.599 -1.011 -12.147 1.00 89.00 569 HIS A O 1
ATOM 4512 N N . HIS A 1 570 ? 23.815 -0.630 -12.209 1.00 86.12 570 HIS A N 1
ATOM 4513 C CA . HIS A 1 570 ? 23.700 0.807 -12.470 1.00 86.12 570 HIS A CA 1
ATOM 4514 C C . HIS A 1 570 ? 23.723 1.176 -13.955 1.00 86.12 570 HIS A C 1
ATOM 4516 O O . HIS A 1 570 ? 23.262 2.259 -14.298 1.00 86.12 570 HIS A O 1
ATOM 4522 N N . VAL A 1 571 ? 24.267 0.315 -14.821 1.00 89.56 571 VAL A N 1
ATOM 4523 C CA . VAL A 1 571 ? 24.457 0.626 -16.247 1.00 89.56 571 VAL A CA 1
ATOM 4524 C C . VAL A 1 571 ? 23.695 -0.345 -17.135 1.00 89.56 571 VAL A C 1
ATOM 4526 O O . VAL A 1 571 ? 22.924 0.099 -17.975 1.00 89.56 571 VAL A O 1
ATOM 4529 N N . VAL A 1 572 ? 23.873 -1.655 -16.946 1.00 92.38 572 VAL A N 1
ATOM 4530 C CA . VAL A 1 572 ? 23.305 -2.655 -17.866 1.00 92.38 572 VAL A CA 1
ATOM 4531 C C . VAL A 1 572 ? 21.803 -2.833 -17.640 1.00 92.38 572 VAL A C 1
ATOM 4533 O O . VAL A 1 572 ? 21.005 -2.614 -18.542 1.00 92.38 572 VAL A O 1
ATOM 4536 N N . ALA A 1 573 ? 21.386 -3.195 -16.428 1.00 91.00 573 ALA A N 1
ATOM 4537 C CA . ALA A 1 573 ? 20.003 -3.544 -16.118 1.00 91.00 573 ALA A CA 1
ATOM 4538 C C . ALA A 1 573 ? 18.965 -2.455 -16.472 1.00 91.00 573 ALA A C 1
ATOM 4540 O O . ALA A 1 573 ? 17.906 -2.829 -16.974 1.00 91.00 573 ALA A O 1
ATOM 4541 N N . PRO A 1 574 ? 19.226 -1.144 -16.268 1.00 88.62 574 PRO A N 1
ATOM 4542 C CA . PRO A 1 574 ? 18.271 -0.092 -16.623 1.00 88.62 574 PRO A CA 1
ATOM 4543 C C . PRO A 1 574 ? 18.000 0.054 -18.125 1.00 88.62 574 PRO A C 1
ATOM 4545 O O . PRO A 1 574 ? 16.946 0.561 -18.487 1.00 88.62 574 PRO A O 1
ATOM 4548 N N . VAL A 1 575 ? 18.925 -0.371 -18.996 1.00 87.19 575 VAL A N 1
ATOM 4549 C CA . VAL A 1 575 ? 18.801 -0.163 -20.452 1.00 87.19 575 VAL A CA 1
ATOM 4550 C C . VAL A 1 575 ? 18.286 -1.396 -21.201 1.00 87.19 575 VAL A C 1
ATOM 4552 O O . VAL A 1 575 ? 17.812 -1.266 -22.326 1.00 87.19 575 VAL A O 1
ATOM 4555 N N . LEU A 1 576 ? 18.320 -2.587 -20.585 1.00 88.88 576 LEU A N 1
ATOM 4556 C CA . LEU A 1 576 ? 17.954 -3.846 -21.252 1.00 88.88 576 LEU A CA 1
ATOM 4557 C C . LEU A 1 576 ? 16.490 -3.900 -21.723 1.00 88.88 576 LEU A C 1
ATOM 4559 O O . LEU A 1 576 ? 16.233 -4.480 -22.773 1.00 88.88 576 LEU A O 1
ATOM 4563 N N . SER A 1 577 ? 15.546 -3.292 -21.000 1.00 84.62 577 SER A N 1
ATOM 4564 C CA . SER A 1 577 ? 14.118 -3.268 -21.387 1.00 84.62 577 SER A CA 1
ATOM 4565 C C . SER A 1 577 ? 13.736 -2.108 -22.308 1.00 84.62 577 SER A C 1
ATOM 4567 O O . SER A 1 577 ? 12.582 -2.013 -22.727 1.00 84.62 577 SER A O 1
ATOM 4569 N N . GLY A 1 578 ? 14.665 -1.198 -22.615 1.00 83.00 578 GLY A N 1
ATOM 4570 C CA . GLY A 1 578 ? 14.346 -0.007 -23.395 1.00 83.00 578 GLY A CA 1
ATOM 4571 C C . GLY A 1 578 ? 13.209 0.811 -22.764 1.00 83.00 578 GLY A C 1
ATOM 4572 O O . GLY A 1 578 ? 13.309 1.161 -21.589 1.00 83.00 578 GLY A O 1
ATOM 4573 N N . PRO A 1 579 ? 12.127 1.120 -23.507 1.00 76.06 579 PRO A N 1
ATOM 4574 C CA . PRO A 1 579 ? 10.998 1.879 -22.977 1.00 76.06 579 PRO A CA 1
ATOM 4575 C C . PRO A 1 579 ? 10.011 1.039 -22.146 1.00 76.06 579 PRO A C 1
ATOM 4577 O O . PRO A 1 579 ? 9.063 1.607 -21.617 1.00 76.06 579 PRO A O 1
ATOM 4580 N N . PHE A 1 580 ? 10.166 -0.285 -22.049 1.00 81.25 580 PHE A N 1
ATOM 4581 C CA . PHE A 1 580 ? 9.237 -1.154 -21.310 1.00 81.25 580 PHE A CA 1
ATOM 4582 C C . PHE A 1 580 ? 9.612 -1.275 -19.831 1.00 81.25 580 PHE A C 1
ATOM 4584 O O . PHE A 1 580 ? 10.636 -0.757 -19.385 1.00 81.25 580 PHE A O 1
ATOM 4591 N N . ASP A 1 581 ? 8.773 -1.960 -19.048 1.00 77.88 581 ASP A N 1
ATOM 4592 C CA . ASP A 1 581 ? 9.011 -2.150 -17.617 1.00 77.88 581 ASP A CA 1
ATOM 4593 C C . ASP A 1 581 ? 10.355 -2.854 -17.347 1.00 77.88 581 ASP A C 1
ATOM 4595 O O . ASP A 1 581 ? 10.501 -4.068 -17.490 1.00 77.88 581 ASP A O 1
ATOM 4599 N N . GLY A 1 582 ? 11.338 -2.081 -16.880 1.00 82.12 582 GLY A N 1
ATOM 4600 C CA . GLY A 1 582 ? 12.667 -2.568 -16.521 1.00 82.12 582 GLY A CA 1
ATOM 4601 C C . GLY A 1 582 ? 12.720 -3.380 -15.226 1.00 82.12 582 GLY A C 1
ATOM 4602 O O . GLY A 1 582 ? 13.812 -3.788 -14.812 1.00 82.12 582 GLY A O 1
ATOM 4603 N N . SER A 1 583 ? 11.595 -3.608 -14.534 1.00 82.75 583 SER A N 1
ATOM 4604 C CA . SER A 1 583 ? 11.574 -4.227 -13.203 1.00 82.75 583 SER A CA 1
ATOM 4605 C C . SER A 1 583 ? 12.091 -5.674 -13.168 1.00 82.75 583 SER A C 1
ATOM 4607 O O . SER A 1 583 ? 12.580 -6.143 -12.124 1.00 82.75 583 SER A O 1
ATOM 4609 N N . PHE A 1 584 ? 12.040 -6.373 -14.307 1.00 87.00 584 PHE A N 1
ATOM 4610 C CA . PHE A 1 584 ? 12.647 -7.689 -14.489 1.00 87.00 584 PHE A CA 1
ATOM 4611 C C . PHE A 1 584 ? 14.176 -7.623 -14.330 1.00 87.00 584 PHE A C 1
ATOM 4613 O O . PHE A 1 584 ? 14.744 -8.277 -13.453 1.00 87.00 584 PHE A O 1
ATOM 4620 N N . TRP A 1 585 ? 14.855 -6.768 -15.092 1.00 90.69 585 TRP A N 1
ATOM 4621 C CA . TRP A 1 585 ? 16.314 -6.656 -15.043 1.00 90.69 585 TRP A CA 1
ATOM 4622 C C . TRP A 1 585 ? 16.804 -5.938 -13.785 1.00 90.69 585 TRP A C 1
ATOM 4624 O O . TRP A 1 585 ? 17.675 -6.448 -13.081 1.00 90.69 585 TRP A O 1
ATOM 4634 N N . THR A 1 586 ? 16.209 -4.786 -13.464 1.00 87.00 586 THR A N 1
ATOM 4635 C CA . THR A 1 586 ? 16.666 -3.888 -12.384 1.00 87.00 586 THR A CA 1
ATOM 4636 C C . THR A 1 586 ? 16.442 -4.453 -10.987 1.00 87.00 586 THR A C 1
ATOM 4638 O O . THR A 1 586 ? 17.217 -4.172 -10.074 1.00 87.00 586 THR A O 1
ATOM 4641 N N . TYR A 1 587 ? 15.427 -5.300 -10.809 1.00 83.12 587 TYR A N 1
ATOM 4642 C CA . TYR A 1 587 ? 15.146 -5.892 -9.509 1.00 83.12 587 TYR A CA 1
ATOM 4643 C C . TYR A 1 587 ? 15.222 -7.425 -9.517 1.00 83.12 587 TYR A C 1
ATOM 4645 O O . TYR A 1 587 ? 15.669 -7.991 -8.522 1.00 83.12 587 TYR A O 1
ATOM 4653 N N . PHE A 1 588 ? 14.721 -8.144 -10.540 1.00 86.31 588 PHE A N 1
ATOM 4654 C CA . PHE A 1 588 ? 14.516 -9.610 -10.417 1.00 86.31 588 PHE A CA 1
ATOM 4655 C C . PHE A 1 588 ? 15.812 -10.347 -10.676 1.00 86.31 588 PHE A C 1
ATOM 4657 O O . PHE A 1 588 ? 16.289 -11.076 -9.807 1.00 86.31 588 PHE A O 1
ATOM 4664 N N . VAL A 1 589 ? 16.431 -10.057 -11.815 1.00 89.56 589 VAL A N 1
ATOM 4665 C CA . VAL A 1 589 ? 17.746 -10.582 -12.173 1.00 89.56 589 VAL A CA 1
ATOM 4666 C C . VAL A 1 589 ? 18.795 -10.181 -11.138 1.00 89.56 589 VAL A C 1
ATOM 4668 O O . VAL A 1 589 ? 19.547 -11.034 -10.677 1.00 89.56 589 VAL A O 1
ATOM 4671 N N . VAL A 1 590 ? 18.801 -8.919 -10.694 1.00 88.12 590 VAL A N 1
ATOM 4672 C CA . VAL A 1 590 ? 19.747 -8.428 -9.674 1.00 88.12 590 VAL A CA 1
ATOM 4673 C C . VAL A 1 590 ? 19.638 -9.214 -8.369 1.00 88.12 590 VAL A C 1
ATOM 4675 O O . VAL A 1 590 ? 20.652 -9.615 -7.799 1.00 88.12 590 VAL A O 1
ATOM 4678 N N . GLN A 1 591 ? 18.424 -9.481 -7.890 1.00 83.88 591 GLN A N 1
ATOM 4679 C CA . GLN A 1 591 ? 18.248 -10.272 -6.674 1.00 83.88 591 GLN A CA 1
ATOM 4680 C C . GLN A 1 591 ? 18.647 -11.724 -6.867 1.00 83.88 591 GLN A C 1
ATOM 4682 O O . GLN A 1 591 ? 19.325 -12.280 -6.008 1.00 83.88 591 GLN A O 1
ATOM 4687 N N . MET A 1 592 ? 18.273 -12.324 -7.993 1.00 85.38 592 MET A N 1
ATOM 4688 C CA . MET A 1 592 ? 18.606 -13.712 -8.281 1.00 85.38 592 MET A CA 1
ATOM 4689 C C . MET A 1 592 ? 20.115 -13.915 -8.483 1.00 85.38 592 MET A C 1
ATOM 4691 O O . MET A 1 592 ? 20.671 -14.924 -8.059 1.00 85.38 592 MET A O 1
ATOM 4695 N N . ALA A 1 593 ? 20.821 -12.925 -9.028 1.00 88.06 593 ALA A N 1
ATOM 4696 C CA . ALA A 1 593 ? 22.279 -12.913 -9.102 1.00 88.06 593 ALA A CA 1
ATOM 4697 C C . ALA A 1 593 ? 22.949 -12.777 -7.724 1.00 88.06 593 ALA A C 1
ATOM 4699 O O . ALA A 1 593 ? 24.078 -13.231 -7.515 1.00 88.06 593 ALA A O 1
ATOM 4700 N N . GLN A 1 594 ? 22.273 -12.187 -6.735 1.00 83.12 594 GLN A N 1
ATOM 4701 C CA . GLN A 1 594 ? 22.798 -12.170 -5.370 1.00 83.12 594 GLN A CA 1
ATOM 4702 C C . GLN A 1 594 ? 22.739 -13.547 -4.716 1.00 83.12 594 GLN A C 1
ATOM 4704 O O . GLN A 1 594 ? 23.492 -13.780 -3.769 1.00 83.12 594 GLN A O 1
ATOM 4709 N N . SER A 1 595 ? 21.944 -14.469 -5.247 1.00 79.75 595 SER A N 1
ATOM 4710 C CA . SER A 1 595 ? 21.525 -15.634 -4.496 1.00 79.75 595 SER A CA 1
ATOM 4711 C C . SER A 1 595 ? 21.674 -17.005 -5.095 1.00 79.75 595 SER A C 1
ATOM 4713 O O . SER A 1 595 ? 21.836 -17.973 -4.362 1.00 79.75 595 SER A O 1
ATOM 4715 N N . GLU A 1 596 ? 21.519 -17.081 -6.406 1.00 85.75 596 GLU A N 1
ATOM 4716 C CA . GLU A 1 596 ? 21.629 -18.300 -7.167 1.00 85.75 596 GLU A CA 1
ATOM 4717 C C . GLU A 1 596 ? 23.012 -18.243 -7.809 1.00 85.75 596 GLU A C 1
ATOM 4719 O O . GLU A 1 596 ? 23.266 -17.357 -8.634 1.00 85.75 596 GLU A O 1
ATOM 4724 N N . PRO A 1 597 ? 23.941 -19.134 -7.424 1.00 88.38 597 PRO A N 1
ATOM 4725 C CA . PRO A 1 597 ? 25.314 -19.090 -7.919 1.00 88.38 597 PRO A CA 1
ATOM 4726 C C . PRO A 1 597 ? 25.406 -19.105 -9.448 1.00 88.38 597 PRO A C 1
ATOM 4728 O O . PRO A 1 597 ? 26.225 -18.390 -10.024 1.00 88.38 597 PRO A O 1
ATOM 4731 N N . ALA A 1 598 ? 24.531 -19.868 -10.110 1.00 88.88 598 ALA A N 1
ATOM 4732 C CA . ALA A 1 598 ? 24.461 -19.918 -11.565 1.00 88.88 598 ALA A CA 1
ATOM 4733 C C . ALA A 1 598 ? 24.029 -18.570 -12.171 1.00 88.88 598 ALA A C 1
ATOM 4735 O O . ALA A 1 598 ? 24.711 -18.049 -13.053 1.00 88.88 598 ALA A O 1
ATOM 4736 N N . ALA A 1 599 ? 22.964 -17.951 -11.646 1.00 91.88 599 ALA A N 1
ATOM 4737 C CA . ALA A 1 599 ? 22.497 -16.645 -12.115 1.00 91.88 599 ALA A CA 1
ATOM 4738 C C . ALA A 1 599 ? 23.539 -15.544 -11.875 1.00 91.88 599 ALA A C 1
ATOM 4740 O O . ALA A 1 599 ? 23.735 -14.681 -12.728 1.00 91.88 599 ALA A O 1
ATOM 4741 N N . ARG A 1 600 ? 24.267 -15.600 -10.749 1.00 92.50 600 ARG A N 1
ATOM 4742 C CA . ARG A 1 600 ? 25.376 -14.679 -10.473 1.00 92.50 600 ARG A CA 1
ATOM 4743 C C . ARG A 1 600 ? 26.429 -14.719 -11.565 1.00 92.50 600 ARG A C 1
ATOM 4745 O O . ARG A 1 600 ? 26.854 -13.679 -12.056 1.00 92.50 600 ARG A O 1
ATOM 4752 N N . HIS A 1 601 ? 26.891 -15.920 -11.888 1.00 93.19 601 HIS A N 1
ATOM 4753 C CA . HIS A 1 601 ? 27.943 -16.101 -12.869 1.00 93.19 601 HIS A CA 1
ATOM 4754 C C . HIS A 1 601 ? 27.476 -15.704 -14.274 1.00 93.19 601 HIS A C 1
ATOM 4756 O O . HIS A 1 601 ? 28.223 -15.038 -14.983 1.00 93.19 601 HIS A O 1
ATOM 4762 N N . ALA A 1 602 ? 26.220 -15.974 -14.632 1.00 95.56 602 ALA A N 1
ATOM 4763 C CA . ALA A 1 602 ? 25.650 -15.458 -15.872 1.00 95.56 602 ALA A CA 1
ATOM 4764 C C . ALA A 1 602 ? 25.628 -13.912 -15.906 1.00 95.56 602 ALA A C 1
ATOM 4766 O O . ALA A 1 602 ? 26.087 -13.318 -16.875 1.00 95.56 602 ALA A O 1
ATOM 4767 N N . VAL A 1 603 ? 25.203 -13.240 -14.827 1.00 96.50 603 VAL A N 1
ATOM 4768 C CA . VAL A 1 603 ? 25.223 -11.764 -14.750 1.00 96.50 603 VAL A CA 1
ATOM 4769 C C . VAL A 1 603 ? 26.637 -11.190 -14.856 1.00 96.50 603 VAL A C 1
ATOM 4771 O O . VAL A 1 603 ? 26.835 -10.196 -15.545 1.00 96.50 603 VAL A O 1
ATOM 4774 N N . LEU A 1 604 ? 27.632 -11.817 -14.225 1.00 94.56 604 LEU A N 1
ATOM 4775 C CA . LEU A 1 604 ? 29.032 -11.395 -14.343 1.00 94.56 604 LEU A CA 1
ATOM 4776 C C . LEU A 1 604 ? 29.537 -11.453 -15.789 1.00 94.56 604 LEU A C 1
ATOM 4778 O O . LEU A 1 604 ? 30.246 -10.547 -16.226 1.00 94.56 604 LEU A O 1
ATOM 4782 N N . ALA A 1 605 ? 29.150 -12.495 -16.527 1.00 94.50 605 ALA A N 1
ATOM 4783 C CA . ALA A 1 605 ? 29.462 -12.608 -17.943 1.00 94.50 605 ALA A CA 1
ATOM 4784 C C . ALA A 1 605 ? 28.754 -11.522 -18.768 1.00 94.50 605 ALA A C 1
ATOM 4786 O O . ALA A 1 605 ? 29.411 -10.875 -19.580 1.00 94.50 605 ALA A O 1
ATOM 4787 N N . ILE A 1 606 ? 27.468 -11.251 -18.502 1.00 95.50 606 ILE A N 1
ATOM 4788 C CA . ILE A 1 606 ? 26.726 -10.158 -19.155 1.00 95.50 606 ILE A CA 1
ATOM 4789 C C . ILE A 1 606 ? 27.427 -8.816 -18.929 1.00 95.50 606 ILE A C 1
ATOM 4791 O O . ILE A 1 606 ? 27.645 -8.084 -19.887 1.00 95.50 606 ILE A O 1
ATOM 4795 N N . SER A 1 607 ? 27.816 -8.490 -17.694 1.00 94.50 607 SER A N 1
ATOM 4796 C CA . SER A 1 607 ? 28.492 -7.224 -17.385 1.00 94.50 607 SER A CA 1
ATOM 4797 C C . SER A 1 607 ? 29.768 -7.019 -18.188 1.00 94.50 607 SER A C 1
ATOM 4799 O O . SER A 1 607 ? 29.991 -5.934 -18.714 1.00 94.50 607 SER A O 1
ATOM 4801 N N . SER A 1 608 ? 30.601 -8.057 -18.255 1.00 92.69 608 SER A N 1
ATOM 4802 C CA . SER A 1 608 ? 31.903 -8.001 -18.918 1.00 92.69 608 SER A CA 1
ATOM 4803 C C . SER A 1 608 ? 31.746 -7.861 -20.437 1.00 92.69 608 SER A C 1
ATOM 4805 O O . SER A 1 608 ? 32.369 -6.999 -21.062 1.00 92.69 608 SER A O 1
ATOM 4807 N N . LEU A 1 609 ? 30.807 -8.623 -21.011 1.00 91.44 609 LEU A N 1
ATOM 4808 C CA . LEU A 1 609 ? 30.459 -8.528 -22.427 1.00 91.44 609 LEU A CA 1
ATOM 4809 C C . LEU A 1 609 ? 29.846 -7.174 -22.774 1.00 91.44 609 LEU A C 1
ATOM 4811 O O . LEU A 1 609 ? 30.209 -6.590 -23.784 1.00 91.44 609 LEU A O 1
ATOM 4815 N N . PHE A 1 610 ? 28.954 -6.646 -21.934 1.00 91.81 610 PHE A N 1
ATOM 4816 C CA . PHE A 1 610 ? 28.307 -5.357 -22.171 1.00 91.81 610 PHE A CA 1
ATOM 4817 C C . PHE A 1 610 ? 29.300 -4.191 -22.101 1.00 91.81 610 PHE A C 1
ATOM 4819 O O . PHE A 1 610 ? 29.214 -3.247 -22.881 1.00 91.81 610 PHE A O 1
ATOM 4826 N N . GLU A 1 611 ? 30.260 -4.238 -21.176 1.00 89.69 611 GLU A N 1
ATOM 4827 C CA . GLU A 1 611 ? 31.267 -3.184 -21.014 1.00 89.69 611 GLU A CA 1
ATOM 4828 C C . GLU A 1 611 ? 32.180 -3.054 -22.241 1.00 89.69 611 GLU A C 1
ATOM 4830 O O . GLU A 1 611 ? 32.552 -1.946 -22.631 1.00 89.69 611 GLU A O 1
ATOM 4835 N N . SER A 1 612 ? 32.488 -4.184 -22.876 1.00 84.81 612 SER A N 1
ATOM 4836 C CA . SER A 1 612 ? 33.249 -4.255 -24.124 1.00 84.81 612 SER A CA 1
ATOM 4837 C C . SER A 1 612 ? 32.366 -4.246 -25.379 1.00 84.81 612 SER A C 1
ATOM 4839 O O . SER A 1 612 ? 32.889 -4.334 -26.490 1.00 84.81 612 SER A O 1
ATOM 4841 N N . PHE A 1 613 ? 31.041 -4.127 -25.224 1.00 85.19 613 PHE A N 1
ATOM 4842 C CA . PHE A 1 613 ? 30.103 -4.257 -26.330 1.00 85.19 613 PHE A CA 1
ATOM 4843 C C . PHE A 1 613 ? 30.188 -3.060 -27.275 1.00 85.19 613 PHE A C 1
ATOM 4845 O O . PHE A 1 613 ? 29.824 -1.923 -26.947 1.00 85.19 613 PHE A O 1
ATOM 4852 N N . GLU A 1 614 ? 30.621 -3.362 -28.493 1.00 79.69 614 GLU A N 1
ATOM 4853 C CA . GLU A 1 614 ? 30.546 -2.484 -29.645 1.00 79.69 614 GLU A CA 1
ATOM 4854 C C . GLU A 1 614 ? 29.903 -3.270 -30.796 1.00 79.69 614 GLU A C 1
ATOM 4856 O O . GLU A 1 614 ? 30.531 -4.187 -31.326 1.00 79.69 614 GLU A O 1
ATOM 4861 N N . PRO A 1 615 ? 28.663 -2.944 -31.205 1.00 68.00 615 PRO A N 1
ATOM 4862 C CA . PRO A 1 615 ? 27.923 -3.746 -32.182 1.00 68.00 615 PRO A CA 1
ATOM 4863 C C . PRO A 1 615 ? 28.569 -3.800 -33.574 1.00 68.00 615 PRO A C 1
ATOM 4865 O O . PRO A 1 615 ? 28.205 -4.647 -34.384 1.00 68.00 615 PRO A O 1
ATOM 4868 N N . THR A 1 616 ? 29.525 -2.913 -33.860 1.00 63.28 616 THR A N 1
ATOM 4869 C CA . THR A 1 616 ? 30.261 -2.836 -35.130 1.00 63.28 616 THR A CA 1
ATOM 4870 C C . THR A 1 616 ? 31.604 -3.573 -35.122 1.00 63.28 616 THR A C 1
ATOM 4872 O O . THR A 1 616 ? 32.254 -3.627 -36.165 1.00 63.28 616 THR A O 1
ATOM 4875 N N . LYS A 1 617 ? 32.038 -4.139 -33.986 1.00 66.12 617 LYS A N 1
ATOM 4876 C CA . LYS A 1 617 ? 33.295 -4.897 -33.871 1.00 66.12 617 LYS A CA 1
ATOM 4877 C C . LYS A 1 617 ? 33.032 -6.367 -33.550 1.00 66.12 617 LYS A C 1
ATOM 4879 O O . LYS A 1 617 ? 32.063 -6.712 -32.876 1.00 66.12 617 LYS A O 1
ATOM 4884 N N . GLU A 1 618 ? 33.917 -7.244 -34.022 1.00 59.50 618 GLU A N 1
ATOM 4885 C CA . GLU A 1 618 ? 33.896 -8.646 -33.608 1.00 59.50 618 GLU A CA 1
ATOM 4886 C C . GLU A 1 618 ? 34.153 -8.762 -32.102 1.00 59.50 618 GLU A C 1
ATOM 4888 O O . GLU A 1 618 ? 34.994 -8.059 -31.536 1.00 59.50 618 GLU A O 1
ATOM 4893 N N . SER A 1 619 ? 33.398 -9.650 -31.451 1.00 59.09 619 SER A N 1
ATOM 4894 C CA . SER A 1 619 ? 33.520 -9.891 -30.017 1.00 59.09 619 SER A CA 1
ATOM 4895 C C . SER A 1 619 ? 34.897 -10.490 -29.731 1.00 59.09 619 SER A C 1
ATOM 4897 O O . SER A 1 619 ? 35.189 -11.622 -30.115 1.00 59.09 619 SER A O 1
ATOM 4899 N N . VAL A 1 620 ? 35.758 -9.717 -29.069 1.00 61.50 620 VAL A N 1
ATOM 4900 C CA . VAL A 1 620 ? 37.047 -10.208 -28.571 1.00 61.50 620 VAL A CA 1
ATOM 4901 C C . VAL A 1 620 ? 36.773 -11.257 -27.494 1.00 61.50 620 VAL A C 1
ATOM 4903 O O . VAL A 1 620 ? 35.861 -11.087 -26.684 1.00 61.50 620 VAL A O 1
ATOM 4906 N N . ALA A 1 621 ? 37.552 -12.342 -27.478 1.00 64.88 621 ALA A N 1
ATOM 4907 C CA . ALA A 1 621 ? 37.415 -13.396 -26.480 1.00 64.88 621 ALA A CA 1
ATOM 4908 C C . ALA A 1 621 ? 37.575 -12.825 -25.059 1.00 64.88 621 ALA A C 1
ATOM 4910 O O . ALA A 1 621 ? 38.680 -12.547 -24.598 1.00 64.88 621 ALA A O 1
ATOM 4911 N N . ASP A 1 622 ? 36.452 -12.652 -24.364 1.00 79.75 622 ASP A N 1
ATOM 4912 C CA . ASP A 1 622 ? 36.433 -12.214 -22.977 1.00 79.75 622 ASP A CA 1
ATOM 4913 C C . ASP A 1 622 ? 36.599 -13.436 -22.066 1.00 79.75 622 ASP A C 1
ATOM 4915 O O . ASP A 1 622 ? 35.635 -14.116 -21.700 1.00 79.75 622 ASP A O 1
ATOM 4919 N N . GLU A 1 623 ? 37.853 -13.731 -21.714 1.00 85.06 623 GLU A N 1
ATOM 4920 C CA . GLU A 1 623 ? 38.212 -14.845 -20.827 1.00 85.06 623 GLU A CA 1
ATOM 4921 C C . GLU A 1 623 ? 37.428 -14.816 -19.504 1.00 85.06 623 GLU A C 1
ATOM 4923 O O . GLU A 1 623 ? 37.078 -15.868 -18.962 1.00 85.06 623 GLU A O 1
ATOM 4928 N N . PHE A 1 624 ? 37.105 -13.622 -18.993 1.00 87.94 624 PHE A N 1
ATOM 4929 C CA . PHE A 1 624 ? 36.352 -13.466 -17.752 1.00 87.94 624 PHE A CA 1
ATOM 4930 C C . PHE A 1 624 ? 34.878 -13.837 -17.944 1.00 87.94 624 PHE A C 1
ATOM 4932 O O . PHE A 1 624 ? 34.317 -14.566 -17.118 1.00 87.94 624 PHE A O 1
ATOM 4939 N N . ALA A 1 625 ? 34.267 -13.403 -19.049 1.00 89.31 625 ALA A N 1
ATOM 4940 C CA . ALA A 1 625 ? 32.904 -13.789 -19.395 1.00 89.31 625 ALA A CA 1
ATOM 4941 C C . ALA A 1 625 ? 32.781 -15.298 -19.653 1.00 89.31 625 ALA A C 1
ATOM 4943 O O . ALA A 1 625 ? 31.880 -15.934 -19.107 1.00 89.31 625 ALA A O 1
ATOM 4944 N N . ILE A 1 626 ? 33.712 -15.894 -20.407 1.00 87.94 626 ILE A N 1
ATOM 4945 C CA . ILE A 1 626 ? 33.716 -17.333 -20.725 1.00 87.94 626 ILE A CA 1
ATOM 4946 C C . ILE A 1 626 ? 33.888 -18.178 -19.458 1.00 87.94 626 ILE A C 1
ATOM 4948 O O . ILE A 1 626 ? 33.160 -19.153 -19.251 1.00 87.94 626 ILE A O 1
ATOM 4952 N N . MET A 1 627 ? 34.819 -17.799 -18.578 1.00 92.25 627 MET A N 1
ATOM 4953 C CA . MET A 1 627 ? 35.022 -18.481 -17.299 1.00 92.25 627 MET A CA 1
ATOM 4954 C C . MET A 1 627 ? 33.728 -18.503 -16.474 1.00 92.25 627 MET A C 1
ATOM 4956 O O . MET A 1 627 ? 33.339 -19.554 -15.957 1.00 92.25 627 MET A O 1
ATOM 4960 N N . HIS A 1 628 ? 33.048 -17.361 -16.342 1.00 93.12 628 HIS A N 1
ATOM 4961 C CA . HIS A 1 628 ? 31.813 -17.278 -15.569 1.00 93.12 628 HIS A CA 1
ATOM 4962 C C . HIS A 1 628 ? 30.633 -17.977 -16.252 1.00 93.12 628 HIS A C 1
ATOM 4964 O O . HIS A 1 628 ? 29.890 -18.686 -15.577 1.00 93.12 628 HIS A O 1
ATOM 4970 N N . TYR A 1 629 ? 30.514 -17.891 -17.574 1.00 89.88 629 TYR A N 1
ATOM 4971 C CA . TYR A 1 629 ? 29.535 -18.653 -18.347 1.00 89.88 629 TYR A CA 1
ATOM 4972 C C . TYR A 1 629 ? 29.642 -20.163 -18.076 1.00 89.88 629 TYR A C 1
ATOM 4974 O O . TYR A 1 629 ? 28.680 -20.796 -17.638 1.00 89.88 629 TYR A O 1
ATOM 4982 N N . ASN A 1 630 ? 30.845 -20.731 -18.210 1.00 88.44 630 ASN A N 1
ATOM 4983 C CA . ASN A 1 630 ? 31.089 -22.156 -17.963 1.00 88.44 630 ASN A CA 1
ATOM 4984 C C . ASN A 1 630 ? 30.854 -22.545 -16.499 1.00 88.44 630 ASN A C 1
ATOM 4986 O O . ASN A 1 630 ? 30.344 -23.628 -16.208 1.00 88.44 630 ASN A O 1
ATOM 4990 N N . LYS A 1 631 ? 31.178 -21.652 -15.558 1.00 88.62 631 LYS A N 1
ATOM 4991 C CA . LYS A 1 631 ? 30.922 -21.879 -14.132 1.00 88.62 631 LYS A CA 1
ATOM 4992 C C . LYS A 1 631 ? 29.424 -21.914 -13.818 1.00 88.62 631 LYS A C 1
ATOM 4994 O O . LYS A 1 631 ? 29.010 -22.729 -12.997 1.00 88.62 631 LYS A O 1
ATOM 4999 N N . ALA A 1 632 ? 28.613 -21.086 -14.481 1.00 88.75 632 ALA A N 1
ATOM 5000 C CA . ALA A 1 632 ? 27.157 -21.130 -14.361 1.00 88.75 632 ALA A CA 1
ATOM 5001 C C . ALA A 1 632 ? 26.584 -22.468 -14.862 1.00 88.75 632 ALA A C 1
ATOM 5003 O O . ALA A 1 632 ? 25.774 -23.073 -14.159 1.00 88.75 632 ALA A O 1
ATOM 5004 N N . ILE A 1 633 ? 27.060 -22.963 -16.012 1.00 84.25 633 ILE A N 1
ATOM 5005 C CA . ILE A 1 633 ? 26.679 -24.282 -16.548 1.00 84.25 633 ILE A CA 1
ATOM 5006 C C . ILE A 1 633 ? 27.058 -25.393 -15.569 1.00 84.25 633 ILE A C 1
ATOM 5008 O O . ILE A 1 633 ? 26.200 -26.185 -15.188 1.00 84.25 633 ILE A O 1
ATOM 5012 N N . GLY A 1 634 ? 28.312 -25.412 -15.102 1.00 80.12 634 GLY A N 1
ATOM 5013 C CA . GLY A 1 634 ? 28.798 -26.442 -14.181 1.00 80.12 634 GLY A CA 1
ATOM 5014 C C . GLY A 1 634 ? 27.958 -26.547 -12.904 1.00 80.12 634 GLY A C 1
ATOM 5015 O O . GLY A 1 634 ? 27.684 -27.644 -12.425 1.00 80.12 634 GLY A O 1
ATOM 5016 N N . ILE A 1 635 ? 27.490 -25.415 -12.372 1.00 84.19 635 ILE A N 1
ATOM 5017 C CA . ILE A 1 635 ? 26.620 -25.388 -11.188 1.00 84.19 635 ILE A CA 1
ATOM 5018 C C . ILE A 1 635 ? 25.259 -26.025 -11.484 1.00 84.19 635 ILE A C 1
ATOM 5020 O O . ILE A 1 635 ? 24.777 -26.817 -10.677 1.00 84.19 635 ILE A O 1
ATOM 5024 N N . LEU A 1 636 ? 24.655 -25.720 -12.635 1.00 79.25 636 LEU A N 1
ATOM 5025 C CA . LEU A 1 636 ? 23.363 -26.291 -13.022 1.00 79.25 636 LEU A CA 1
ATOM 5026 C C . LEU A 1 636 ? 23.436 -27.796 -13.303 1.00 79.25 636 LEU A C 1
ATOM 5028 O O . LEU A 1 636 ? 22.465 -28.501 -13.048 1.00 79.25 636 LEU A O 1
ATOM 5032 N N . THR A 1 637 ? 24.569 -28.295 -13.805 1.00 74.31 637 THR A N 1
ATOM 5033 C CA . THR A 1 637 ? 24.746 -29.718 -14.140 1.00 74.31 637 THR A CA 1
ATOM 5034 C C . THR A 1 637 ? 25.153 -30.587 -12.951 1.00 74.31 637 THR A C 1
ATOM 5036 O O . THR A 1 637 ? 24.904 -31.790 -12.965 1.00 74.31 637 THR A O 1
ATOM 5039 N N . HIS A 1 638 ? 25.805 -30.014 -11.933 1.00 70.81 638 HIS A N 1
ATOM 5040 C CA . HIS A 1 638 ? 26.255 -30.757 -10.748 1.00 70.81 638 HIS A CA 1
ATOM 5041 C C . HIS A 1 638 ? 25.228 -30.799 -9.608 1.00 70.81 638 HIS A C 1
ATOM 5043 O O . HIS A 1 638 ? 25.325 -31.673 -8.744 1.00 70.81 638 HIS A O 1
ATOM 5049 N N . ASP A 1 639 ? 24.253 -29.888 -9.584 1.00 63.59 639 ASP A N 1
ATOM 5050 C CA . ASP A 1 639 ? 23.191 -29.894 -8.579 1.00 63.59 639 ASP A CA 1
ATOM 5051 C C . ASP A 1 639 ? 22.075 -30.882 -8.958 1.00 63.59 639 ASP A C 1
ATOM 5053 O O . ASP A 1 639 ? 21.623 -30.940 -10.099 1.00 63.59 639 ASP A O 1
ATOM 5057 N N . THR A 1 640 ? 21.616 -31.697 -8.006 1.00 51.38 640 THR A N 1
ATOM 5058 C CA . THR A 1 640 ? 20.798 -32.878 -8.342 1.00 51.38 640 THR A CA 1
ATOM 5059 C C . THR A 1 640 ? 19.329 -32.564 -8.632 1.00 51.38 640 THR A C 1
ATOM 5061 O O . THR A 1 640 ? 18.671 -33.416 -9.231 1.00 51.38 640 THR A O 1
ATOM 5064 N N . LYS A 1 641 ? 18.806 -31.376 -8.259 1.00 60.09 641 LYS A N 1
ATOM 5065 C CA . LYS A 1 641 ? 17.442 -30.886 -8.595 1.00 60.09 641 LYS A CA 1
ATOM 5066 C C . LYS A 1 641 ? 17.313 -29.344 -8.516 1.00 60.09 641 LYS A C 1
ATOM 5068 O O . LYS A 1 641 ? 16.725 -28.849 -7.548 1.00 60.09 641 LYS A O 1
ATOM 5073 N N . PRO A 1 642 ? 17.808 -28.567 -9.496 1.00 67.19 642 PRO A N 1
ATOM 5074 C CA . PRO A 1 642 ? 17.598 -27.119 -9.518 1.00 67.19 642 PRO A CA 1
ATOM 5075 C C . PRO A 1 642 ? 16.107 -26.762 -9.673 1.00 67.19 642 PRO A C 1
ATOM 5077 O O . PRO A 1 642 ? 15.336 -27.473 -10.320 1.00 67.19 642 PRO A O 1
ATOM 5080 N N . CYS A 1 643 ? 15.680 -25.653 -9.058 1.00 79.88 643 CYS A N 1
ATOM 5081 C CA . CYS A 1 643 ? 14.314 -25.141 -9.199 1.00 79.88 643 CYS A CA 1
ATOM 5082 C C . CYS A 1 643 ? 14.041 -24.728 -10.655 1.00 79.88 643 CYS A C 1
ATOM 5084 O O . CYS A 1 643 ? 14.886 -24.082 -11.273 1.00 79.88 643 CYS A O 1
ATOM 5086 N N . ILE A 1 644 ? 12.845 -25.027 -11.175 1.00 81.00 644 ILE A N 1
ATOM 5087 C CA . ILE A 1 644 ? 12.434 -24.671 -12.546 1.00 81.00 644 ILE A CA 1
ATOM 5088 C C . ILE A 1 644 ? 12.591 -23.166 -12.806 1.00 81.00 644 ILE A C 1
ATOM 5090 O O . ILE A 1 644 ? 13.166 -22.788 -13.820 1.00 81.00 644 ILE A O 1
ATOM 5094 N N . ASP A 1 645 ? 12.182 -22.310 -11.862 1.00 83.38 645 ASP A N 1
ATOM 5095 C CA . ASP A 1 645 ? 12.337 -20.851 -11.984 1.00 83.38 645 ASP A CA 1
ATOM 5096 C C . ASP A 1 645 ? 13.814 -20.416 -12.068 1.00 83.38 645 ASP A C 1
ATOM 5098 O O . ASP A 1 645 ? 14.130 -19.439 -12.745 1.00 83.38 645 ASP A O 1
ATOM 5102 N N . THR A 1 646 ? 14.731 -21.139 -11.412 1.00 84.38 646 THR A N 1
ATOM 5103 C CA . THR A 1 646 ? 16.176 -20.863 -11.485 1.00 84.38 646 THR A CA 1
ATOM 5104 C C . THR A 1 646 ? 16.735 -21.253 -12.849 1.00 84.38 646 THR A C 1
ATOM 5106 O O . THR A 1 646 ? 17.505 -20.491 -13.427 1.00 84.38 646 THR A O 1
ATOM 5109 N N . VAL A 1 647 ? 16.342 -22.414 -13.382 1.00 84.94 647 VAL A N 1
ATOM 5110 C CA . VAL A 1 647 ? 16.789 -22.874 -14.707 1.00 84.94 647 VAL A CA 1
ATOM 5111 C C . VAL A 1 647 ? 16.270 -21.940 -15.798 1.00 84.94 647 VAL A C 1
ATOM 5113 O O . VAL A 1 647 ? 17.062 -21.456 -16.600 1.00 84.94 647 VAL A O 1
ATOM 5116 N N . LEU A 1 648 ? 14.975 -21.609 -15.775 1.00 87.94 648 LEU A N 1
ATOM 5117 C CA . LEU A 1 648 ? 14.359 -20.671 -16.719 1.00 87.94 648 LEU A CA 1
ATOM 5118 C C . LEU A 1 648 ? 15.026 -19.292 -16.670 1.00 87.94 648 LEU A C 1
ATOM 5120 O O . LEU A 1 648 ? 15.349 -18.728 -17.712 1.00 87.94 648 LEU A O 1
ATOM 5124 N N . LEU A 1 649 ? 15.315 -18.770 -15.476 1.00 90.94 649 LEU A N 1
ATOM 5125 C CA . LEU A 1 649 ? 16.066 -17.525 -15.354 1.00 90.94 649 LEU A CA 1
ATOM 5126 C C . LEU A 1 649 ? 17.452 -17.629 -15.998 1.00 90.94 649 LEU A C 1
ATOM 5128 O O . LEU A 1 649 ? 17.856 -16.722 -16.719 1.00 90.94 649 LEU A O 1
ATOM 5132 N N . VAL A 1 650 ? 18.213 -18.689 -15.723 1.00 90.44 650 VAL A N 1
ATOM 5133 C CA . VAL A 1 650 ? 19.563 -18.805 -16.289 1.00 90.44 650 VAL A CA 1
ATOM 5134 C C . VAL A 1 650 ? 19.502 -18.966 -17.810 1.00 90.44 650 VAL A C 1
ATOM 5136 O O . VAL A 1 650 ? 20.322 -18.356 -18.487 1.00 90.44 650 VAL A O 1
ATOM 5139 N N . CYS A 1 651 ? 18.495 -19.657 -18.358 1.00 90.31 651 CYS A N 1
ATOM 5140 C CA . CYS A 1 651 ? 18.222 -19.675 -19.799 1.00 90.31 651 CYS A CA 1
ATOM 5141 C C . CYS A 1 651 ? 18.020 -18.256 -20.355 1.00 90.31 651 CYS A C 1
ATOM 5143 O O . CYS A 1 651 ? 18.688 -17.889 -21.315 1.00 90.31 651 CYS A O 1
ATOM 5145 N N . THR A 1 652 ? 17.190 -17.421 -19.720 1.00 93.12 652 THR A N 1
ATOM 5146 C CA . THR A 1 652 ? 17.045 -15.998 -20.080 1.00 93.12 652 THR A CA 1
ATOM 5147 C C . THR A 1 652 ? 18.382 -15.247 -20.070 1.00 93.12 652 THR A C 1
ATOM 5149 O O . THR A 1 652 ? 18.690 -14.497 -20.997 1.00 93.12 652 THR A O 1
ATOM 5152 N N . LEU A 1 653 ? 19.196 -15.432 -19.027 1.00 95.25 653 LEU A N 1
ATOM 5153 C CA . LEU A 1 653 ? 20.488 -14.750 -18.915 1.00 95.25 653 LEU A CA 1
ATOM 5154 C C . LEU A 1 653 ? 21.479 -15.233 -19.975 1.00 95.25 653 LEU A C 1
ATOM 5156 O O . LEU A 1 653 ? 22.231 -14.428 -20.515 1.00 95.25 653 LEU A O 1
ATOM 5160 N N . PHE A 1 654 ? 21.458 -16.521 -20.306 1.00 93.44 654 PHE A N 1
ATOM 5161 C CA . PHE A 1 654 ? 22.263 -17.072 -21.385 1.00 93.44 654 PHE A CA 1
ATOM 5162 C C . PHE A 1 654 ? 21.823 -16.547 -22.745 1.00 93.44 654 PHE A C 1
ATOM 5164 O O . PHE A 1 654 ? 22.689 -16.146 -23.508 1.00 93.44 654 PHE A O 1
ATOM 5171 N N . ILE A 1 655 ? 20.522 -16.415 -23.018 1.00 92.75 655 ILE A N 1
ATOM 5172 C CA . ILE A 1 655 ? 20.037 -15.742 -24.236 1.00 92.75 655 ILE A CA 1
ATOM 5173 C C . ILE A 1 655 ? 20.636 -14.331 -24.342 1.00 92.75 655 ILE A C 1
ATOM 5175 O O . ILE A 1 655 ? 21.158 -13.968 -25.389 1.00 92.75 655 ILE A O 1
ATOM 5179 N N . CYS A 1 656 ? 20.650 -13.559 -23.249 1.00 93.94 656 CYS A N 1
ATOM 5180 C CA . CYS A 1 656 ? 21.253 -12.220 -23.230 1.00 93.94 656 CYS A CA 1
ATOM 5181 C C . CYS A 1 656 ? 22.769 -12.248 -23.509 1.00 93.94 656 CYS A C 1
ATOM 5183 O O . CYS A 1 656 ? 23.273 -11.439 -24.287 1.00 93.94 656 CYS A O 1
ATOM 5185 N N . ILE A 1 657 ? 23.497 -13.207 -22.928 1.00 93.06 657 ILE A N 1
ATOM 5186 C CA . ILE A 1 657 ? 24.926 -13.419 -23.218 1.00 93.06 657 ILE A CA 1
ATOM 5187 C C . ILE A 1 657 ? 25.138 -13.736 -24.696 1.00 93.06 657 ILE A C 1
ATOM 5189 O O . ILE A 1 657 ? 26.019 -13.158 -25.329 1.00 93.06 657 ILE A O 1
ATOM 5193 N N . GLU A 1 658 ? 24.336 -14.638 -25.251 1.00 90.75 658 GLU A N 1
ATOM 5194 C CA . GLU A 1 658 ? 24.453 -15.027 -26.648 1.00 90.75 658 GLU A CA 1
ATOM 5195 C C . GLU A 1 658 ? 24.066 -13.877 -27.592 1.00 90.75 658 GLU A C 1
ATOM 5197 O O . GLU A 1 658 ? 24.725 -13.703 -28.613 1.00 90.75 658 GLU A O 1
ATOM 5202 N N . PHE A 1 659 ? 23.112 -13.010 -27.231 1.00 89.69 659 PHE A N 1
ATOM 5203 C CA . PHE A 1 659 ? 22.831 -11.772 -27.972 1.00 89.69 659 PHE A CA 1
ATOM 5204 C C . PHE A 1 659 ? 24.033 -10.824 -27.987 1.00 89.69 659 PHE A C 1
ATOM 5206 O O . PHE A 1 659 ? 24.425 -10.353 -29.052 1.00 89.69 659 PHE A O 1
ATOM 5213 N N . LEU A 1 660 ? 24.671 -10.594 -26.835 1.00 89.25 660 LEU A N 1
ATOM 5214 C CA . LEU A 1 660 ? 25.862 -9.740 -26.739 1.00 89.25 660 LEU A CA 1
ATOM 5215 C C . LEU A 1 660 ? 27.063 -10.312 -27.507 1.00 89.25 660 LEU A C 1
ATOM 5217 O O . LEU A 1 660 ? 27.876 -9.560 -28.041 1.00 89.25 660 LEU A O 1
ATOM 5221 N N . ARG A 1 661 ? 27.166 -11.641 -27.597 1.00 85.12 661 ARG A N 1
ATOM 5222 C CA . ARG A 1 661 ? 28.179 -12.331 -28.413 1.00 85.12 661 ARG A CA 1
ATOM 5223 C C . ARG A 1 661 ? 27.799 -12.387 -29.897 1.00 85.12 661 ARG A C 1
ATOM 5225 O O . ARG A 1 661 ? 28.670 -12.573 -30.745 1.00 85.12 661 ARG A O 1
ATOM 5232 N N . GLY A 1 662 ? 26.522 -12.194 -30.225 1.00 81.31 662 GLY A N 1
ATOM 5233 C CA . GLY A 1 662 ? 25.962 -12.406 -31.559 1.00 81.31 662 GLY A CA 1
ATOM 5234 C C . GLY A 1 662 ? 25.892 -13.882 -31.963 1.00 81.31 662 GLY A C 1
ATOM 5235 O O . GLY A 1 662 ? 26.015 -14.187 -33.142 1.00 81.31 662 GLY A O 1
ATOM 5236 N N . ASN A 1 663 ? 25.748 -14.795 -31.002 1.00 83.50 663 ASN A N 1
ATOM 5237 C CA . ASN A 1 663 ? 25.660 -16.236 -31.228 1.00 83.50 663 ASN A CA 1
ATOM 5238 C C . ASN A 1 663 ? 24.194 -16.694 -31.258 1.00 83.50 663 ASN A C 1
ATOM 5240 O O . ASN A 1 663 ? 23.616 -17.131 -30.263 1.00 83.50 663 ASN A O 1
ATOM 5244 N N . GLN A 1 664 ? 23.576 -16.562 -32.422 1.00 82.56 664 GLN A N 1
ATOM 5245 C CA . GLN A 1 664 ? 22.153 -16.826 -32.604 1.00 82.56 664 GLN A CA 1
ATOM 5246 C C . GLN A 1 664 ? 21.747 -18.281 -32.313 1.00 82.56 664 GLN A C 1
ATOM 5248 O O . GLN A 1 664 ? 20.738 -18.501 -31.643 1.00 82.56 664 GLN A O 1
ATOM 5253 N N . GLU A 1 665 ? 22.522 -19.267 -32.771 1.00 82.69 665 GLU A N 1
ATOM 5254 C CA . GLU A 1 665 ? 22.201 -20.695 -32.613 1.00 82.69 665 GLU A CA 1
ATOM 5255 C C . GLU A 1 665 ? 22.079 -21.086 -31.132 1.00 82.69 665 GLU A C 1
ATOM 5257 O O . GLU A 1 665 ? 21.104 -21.715 -30.703 1.00 82.69 665 GLU A O 1
ATOM 5262 N N . ALA A 1 666 ? 23.029 -20.633 -30.310 1.00 83.94 666 ALA A N 1
ATOM 5263 C CA . ALA A 1 666 ? 22.987 -20.873 -28.875 1.00 83.94 666 ALA A CA 1
ATOM 5264 C C . ALA A 1 666 ? 21.819 -20.132 -28.201 1.00 83.94 666 ALA A C 1
ATOM 5266 O O . ALA A 1 666 ? 21.170 -20.697 -27.319 1.00 83.94 666 ALA A O 1
ATOM 5267 N N . ALA A 1 667 ? 21.498 -18.904 -28.629 1.00 88.25 667 ALA A N 1
ATOM 5268 C CA . ALA A 1 667 ? 20.344 -18.165 -28.112 1.00 88.25 667 ALA A CA 1
ATOM 5269 C C . ALA A 1 667 ? 19.024 -18.911 -28.383 1.00 88.25 667 ALA A C 1
ATOM 5271 O O . ALA A 1 667 ? 18.214 -19.089 -27.470 1.00 88.25 667 ALA A O 1
ATOM 5272 N N . ILE A 1 668 ? 18.830 -19.402 -29.612 1.00 86.38 668 ILE A N 1
ATOM 5273 C CA . ILE A 1 668 ? 17.664 -20.206 -30.012 1.00 86.38 668 ILE A CA 1
ATOM 5274 C C . ILE A 1 668 ? 17.587 -21.491 -29.183 1.00 86.38 668 ILE A C 1
ATOM 5276 O O . ILE A 1 668 ? 16.520 -21.838 -28.675 1.00 86.38 668 ILE A O 1
ATOM 5280 N N . THR A 1 669 ? 18.719 -22.171 -28.996 1.00 85.69 669 THR A N 1
ATOM 5281 C CA . THR A 1 669 ? 18.801 -23.399 -28.196 1.00 85.69 669 THR A CA 1
ATOM 5282 C C . THR A 1 669 ? 18.355 -23.157 -26.750 1.00 85.69 669 THR A C 1
ATOM 5284 O O . THR A 1 669 ? 17.534 -23.907 -26.216 1.00 85.69 669 THR A O 1
ATOM 5287 N N . HIS A 1 670 ? 18.825 -22.076 -26.116 1.00 88.56 670 HIS A N 1
ATOM 5288 C CA . HIS A 1 670 ? 18.408 -21.704 -24.756 1.00 88.56 670 HIS A CA 1
ATOM 5289 C C . HIS A 1 670 ? 16.919 -21.349 -24.672 1.00 88.56 670 HIS A C 1
ATOM 5291 O O . HIS A 1 670 ? 16.256 -21.736 -23.707 1.00 88.56 670 HIS A O 1
ATOM 5297 N N . ALA A 1 671 ? 16.377 -20.665 -25.685 1.00 88.62 671 ALA A N 1
ATOM 5298 C CA . ALA A 1 671 ? 14.949 -20.365 -25.765 1.00 88.62 671 ALA A CA 1
ATOM 5299 C C . ALA A 1 671 ? 14.106 -21.643 -25.911 1.00 88.62 671 ALA A C 1
ATOM 5301 O O . ALA A 1 671 ? 13.135 -21.822 -25.176 1.00 88.62 671 ALA A O 1
ATOM 5302 N N . SER A 1 672 ? 14.513 -22.565 -26.789 1.00 86.44 672 SER A N 1
ATOM 5303 C CA . SER A 1 672 ? 13.823 -23.838 -27.032 1.00 86.44 672 SER A CA 1
ATOM 5304 C C . SER A 1 672 ? 13.754 -24.697 -25.766 1.00 86.44 672 SER A C 1
ATOM 5306 O O . SER A 1 672 ? 12.667 -25.094 -25.334 1.00 86.44 672 SER A O 1
ATOM 5308 N N . HIS A 1 673 ? 14.891 -24.900 -25.091 1.00 84.88 673 HIS A N 1
ATOM 5309 C CA . HIS A 1 673 ? 14.932 -25.641 -23.827 1.00 84.88 673 HIS A CA 1
ATOM 5310 C C . HIS A 1 673 ? 14.063 -24.995 -22.740 1.00 84.88 673 HIS A C 1
ATOM 5312 O O . HIS A 1 673 ? 13.375 -25.699 -21.997 1.00 84.88 673 HIS A O 1
ATOM 5318 N N . GLY A 1 674 ? 14.056 -23.660 -22.654 1.00 87.12 674 GLY A N 1
ATOM 5319 C CA . GLY A 1 674 ? 13.223 -22.940 -21.696 1.00 87.12 674 GLY A CA 1
ATOM 5320 C C . GLY A 1 674 ? 11.724 -23.122 -21.947 1.00 87.12 674 GLY A C 1
ATOM 5321 O O . GLY A 1 674 ? 10.974 -23.400 -21.011 1.00 87.12 674 GLY A O 1
ATOM 5322 N N . VAL A 1 675 ? 11.279 -23.062 -23.206 1.00 86.00 675 VAL A N 1
ATOM 5323 C CA . VAL A 1 675 ? 9.868 -23.291 -23.564 1.00 86.00 675 VAL A CA 1
ATOM 5324 C C . VAL A 1 675 ? 9.443 -24.734 -23.281 1.00 86.00 675 VAL A C 1
ATOM 5326 O O . VAL A 1 675 ? 8.392 -24.953 -22.677 1.00 86.00 675 VAL A O 1
ATOM 5329 N N . GLN A 1 676 ? 10.264 -25.728 -23.637 1.00 85.62 676 GLN A N 1
ATOM 5330 C CA . GLN A 1 676 ? 9.976 -27.136 -23.331 1.00 85.62 676 GLN A CA 1
ATOM 5331 C C . GLN A 1 676 ? 9.841 -27.372 -21.821 1.00 85.62 676 GLN A C 1
ATOM 5333 O O . GLN A 1 676 ? 8.897 -28.027 -21.365 1.00 85.62 676 GLN A O 1
ATOM 5338 N N . LEU A 1 677 ? 10.751 -26.793 -21.032 1.00 84.75 677 LEU A N 1
ATOM 5339 C CA . LEU A 1 677 ? 10.705 -26.869 -19.576 1.00 84.75 677 LEU A CA 1
ATOM 5340 C C . LEU A 1 677 ? 9.428 -26.223 -19.023 1.00 84.75 677 LEU A C 1
ATOM 5342 O O . LEU A 1 677 ? 8.760 -26.817 -18.173 1.00 84.75 677 LEU A O 1
ATOM 5346 N N . LEU A 1 678 ? 9.057 -25.044 -19.524 1.00 83.31 678 LEU A N 1
ATOM 5347 C CA . LEU A 1 678 ? 7.874 -24.313 -19.076 1.00 83.31 678 LEU A CA 1
ATOM 5348 C C . LEU A 1 678 ? 6.567 -25.061 -19.385 1.00 83.31 678 LEU A C 1
ATOM 5350 O O . LEU A 1 678 ? 5.710 -25.173 -18.502 1.00 83.31 678 LEU A O 1
ATOM 5354 N N . ASN A 1 679 ? 6.452 -25.644 -20.582 1.00 84.19 679 ASN A N 1
ATOM 5355 C CA . ASN A 1 679 ? 5.323 -26.497 -20.962 1.00 84.19 679 ASN A CA 1
ATOM 5356 C C . ASN A 1 679 ? 5.221 -27.725 -20.044 1.00 84.19 679 ASN A C 1
ATOM 5358 O O . ASN A 1 679 ? 4.156 -28.023 -19.506 1.00 84.19 679 ASN A O 1
ATOM 5362 N N . SER A 1 680 ? 6.345 -28.407 -19.784 1.00 80.31 680 SER A N 1
ATOM 5363 C CA . SER A 1 680 ? 6.372 -29.587 -18.902 1.00 80.31 680 SER A CA 1
ATOM 5364 C C . SER A 1 680 ? 5.965 -29.273 -17.452 1.00 80.31 680 SER A C 1
ATOM 5366 O O . SER A 1 680 ? 5.456 -30.137 -16.735 1.00 80.31 680 SER A O 1
ATOM 5368 N N . ALA A 1 681 ? 6.153 -28.022 -17.020 1.00 75.94 681 ALA A N 1
ATOM 5369 C CA . ALA A 1 681 ? 5.812 -27.532 -15.687 1.00 75.94 681 ALA A CA 1
ATOM 5370 C C . ALA A 1 681 ? 4.351 -27.052 -15.553 1.00 75.94 681 ALA A C 1
ATOM 5372 O O . ALA A 1 681 ? 3.913 -26.724 -14.443 1.00 75.94 681 ALA A O 1
ATOM 5373 N N . GLY A 1 682 ? 3.596 -26.995 -16.658 1.00 69.44 682 GLY A N 1
ATOM 5374 C CA . GLY A 1 682 ? 2.210 -26.525 -16.700 1.00 69.44 682 GLY A CA 1
ATOM 5375 C C . GLY A 1 682 ? 2.053 -25.037 -16.372 1.00 69.44 682 GLY A C 1
ATOM 5376 O O . GLY A 1 682 ? 1.184 -24.694 -15.573 1.00 69.44 682 GLY A O 1
ATOM 5377 N N . HIS A 1 683 ? 2.934 -24.179 -16.904 1.00 65.31 683 HIS A N 1
ATOM 5378 C CA . HIS A 1 683 ? 2.861 -22.702 -16.850 1.00 65.31 683 HIS A CA 1
ATOM 5379 C C . HIS A 1 683 ? 2.821 -22.044 -15.455 1.00 65.31 683 HIS A C 1
ATOM 5381 O O . HIS A 1 683 ? 2.581 -20.846 -15.330 1.00 65.31 683 HIS A O 1
ATOM 5387 N N . LYS A 1 684 ? 3.146 -22.774 -14.381 1.00 65.19 684 LYS A N 1
ATOM 5388 C CA . LYS A 1 684 ? 3.138 -22.267 -12.987 1.00 65.19 684 LYS A CA 1
ATOM 5389 C C . LYS A 1 684 ? 4.367 -21.430 -12.598 1.00 65.19 684 LYS A C 1
ATOM 5391 O O . LYS A 1 684 ? 4.608 -21.231 -11.405 1.00 65.19 684 LYS A O 1
ATOM 5396 N N . SER A 1 685 ? 5.157 -20.978 -13.573 1.00 77.00 685 SER A N 1
ATOM 5397 C CA . SER A 1 685 ? 6.355 -20.167 -13.337 1.00 77.00 685 SER A CA 1
ATOM 5398 C C . SER A 1 685 ? 6.020 -18.679 -13.286 1.00 77.00 685 SER A C 1
ATOM 5400 O O . SER A 1 685 ? 5.111 -18.196 -13.953 1.00 77.00 685 SER A O 1
ATOM 5402 N N . ARG A 1 686 ? 6.812 -17.921 -12.525 1.00 75.50 686 ARG A N 1
ATOM 5403 C CA . ARG A 1 686 ? 6.769 -16.449 -12.546 1.00 75.50 686 ARG A CA 1
ATOM 5404 C C . ARG A 1 686 ? 7.385 -15.851 -13.816 1.00 75.50 686 ARG A C 1
ATOM 5406 O O . ARG A 1 686 ? 7.263 -14.650 -14.018 1.00 75.50 686 ARG A O 1
ATOM 5413 N N . LEU A 1 687 ? 8.054 -16.670 -14.631 1.00 81.75 687 LEU A N 1
ATOM 5414 C CA . LEU A 1 687 ? 8.742 -16.272 -15.863 1.00 81.75 687 LEU A CA 1
ATOM 5415 C C . LEU A 1 687 ? 7.941 -16.583 -17.131 1.00 81.75 687 LEU A C 1
ATOM 5417 O O . LEU A 1 687 ? 8.466 -16.410 -18.227 1.00 81.75 687 LEU A O 1
ATOM 5421 N N . SER A 1 688 ? 6.684 -17.022 -17.003 1.00 80.94 688 SER A N 1
ATOM 5422 C CA . SER A 1 688 ? 5.854 -17.400 -18.151 1.00 80.94 688 SER A CA 1
ATOM 5423 C C . SER A 1 688 ? 5.744 -16.279 -19.194 1.00 80.94 688 SER A C 1
ATOM 5425 O O . SER A 1 688 ? 5.988 -16.532 -20.369 1.00 80.94 688 SER A O 1
ATOM 5427 N N . ASN A 1 689 ? 5.485 -15.036 -18.772 1.00 79.00 689 ASN A N 1
ATOM 5428 C CA . ASN A 1 689 ? 5.373 -13.891 -19.691 1.00 79.00 689 ASN A CA 1
ATOM 5429 C C . ASN A 1 689 ? 6.724 -13.531 -20.323 1.00 79.00 689 ASN A C 1
ATOM 5431 O O . ASN A 1 689 ? 6.813 -13.321 -21.525 1.00 79.00 689 ASN A O 1
ATOM 5435 N N . THR A 1 690 ? 7.803 -13.557 -19.538 1.00 83.31 690 THR A N 1
ATOM 5436 C CA . THR A 1 690 ? 9.165 -13.327 -20.040 1.00 83.31 690 THR A CA 1
ATOM 5437 C C . THR A 1 690 ? 9.540 -14.333 -21.134 1.00 83.31 690 THR A C 1
ATOM 5439 O O . THR A 1 690 ? 10.146 -13.969 -22.138 1.00 83.31 690 THR A O 1
ATOM 5442 N N . PHE A 1 691 ? 9.148 -15.600 -20.977 1.00 81.19 691 PHE A N 1
ATOM 5443 C CA . PHE A 1 691 ? 9.359 -16.612 -22.009 1.00 81.19 691 PHE A CA 1
ATOM 5444 C C . PHE A 1 691 ? 8.390 -16.494 -23.182 1.00 81.19 691 PHE A C 1
ATOM 5446 O O . PHE A 1 691 ? 8.782 -16.861 -24.284 1.00 81.19 691 PHE A O 1
ATOM 5453 N N . ALA A 1 692 ? 7.179 -15.960 -23.003 1.00 78.25 692 ALA A N 1
ATOM 5454 C CA . ALA A 1 692 ? 6.318 -15.599 -24.129 1.00 78.25 692 ALA A CA 1
ATOM 5455 C C . ALA A 1 692 ? 7.013 -14.549 -25.010 1.00 78.25 692 ALA A C 1
ATOM 5457 O O . ALA A 1 692 ? 7.222 -14.792 -26.198 1.00 78.25 692 ALA A O 1
ATOM 5458 N N . GLN A 1 693 ? 7.515 -13.470 -24.410 1.00 81.12 693 GLN A N 1
ATOM 5459 C CA . GLN A 1 693 ? 8.305 -12.453 -25.100 1.00 81.12 693 GLN A CA 1
ATOM 5460 C C . GLN A 1 693 ? 9.542 -13.041 -25.802 1.00 81.12 693 GLN A C 1
ATOM 5462 O O . GLN A 1 693 ? 9.768 -12.810 -26.988 1.00 81.12 693 GLN A O 1
ATOM 5467 N N . MET A 1 694 ? 10.328 -13.866 -25.103 1.00 81.00 694 MET A N 1
ATOM 5468 C CA . MET A 1 694 ? 11.519 -14.511 -25.678 1.00 81.00 694 MET A CA 1
ATOM 5469 C C . MET A 1 694 ? 11.193 -15.584 -26.712 1.00 81.00 694 MET A C 1
ATOM 5471 O O . MET A 1 694 ? 12.061 -15.929 -27.500 1.00 81.00 694 MET A O 1
ATOM 5475 N N . SER A 1 695 ? 9.973 -16.115 -26.746 1.00 82.00 695 SER A N 1
ATOM 5476 C CA . SER A 1 695 ? 9.560 -17.070 -27.780 1.00 82.00 695 SER A CA 1
ATOM 5477 C C . SER A 1 695 ? 9.315 -16.391 -29.124 1.00 82.00 695 SER A C 1
ATOM 5479 O O . SER A 1 695 ? 9.185 -17.085 -30.126 1.00 82.00 695 SER A O 1
ATOM 5481 N N . ILE A 1 696 ? 9.259 -15.056 -29.163 1.00 82.94 696 ILE A N 1
ATOM 5482 C CA . ILE A 1 696 ? 9.042 -14.289 -30.389 1.00 82.94 696 ILE A CA 1
ATOM 5483 C C . ILE A 1 696 ? 10.322 -14.222 -31.231 1.00 82.94 696 ILE A C 1
ATOM 5485 O O . ILE A 1 696 ? 10.256 -14.456 -32.434 1.00 82.94 696 ILE A O 1
ATOM 5489 N N . PHE A 1 697 ? 11.490 -13.944 -30.633 1.00 84.94 697 PHE A N 1
ATOM 5490 C CA . PHE A 1 697 ? 12.722 -13.766 -31.416 1.00 84.94 697 PHE A CA 1
ATOM 5491 C C . PHE A 1 697 ? 13.105 -15.008 -32.245 1.00 84.94 697 PHE A C 1
ATOM 5493 O O . PHE A 1 697 ? 13.376 -14.827 -33.427 1.00 84.94 697 PHE A O 1
ATOM 5500 N N . PRO A 1 698 ? 13.073 -16.261 -31.736 1.00 85.06 698 PRO A N 1
ATOM 5501 C CA . PRO A 1 698 ? 13.478 -17.429 -32.511 1.00 85.06 698 PRO A CA 1
ATOM 5502 C C . PRO A 1 698 ? 12.629 -17.586 -33.770 1.00 85.06 698 PRO A C 1
ATOM 5504 O O . PRO A 1 698 ? 13.137 -18.005 -34.800 1.00 85.06 698 PRO A O 1
ATOM 5507 N N . LEU A 1 699 ? 11.364 -17.156 -33.740 1.00 81.62 699 LEU A N 1
ATOM 5508 C CA . LEU A 1 699 ? 10.485 -17.188 -34.908 1.00 81.62 699 LEU A CA 1
ATOM 5509 C C . LEU A 1 699 ? 10.947 -16.255 -36.043 1.00 81.62 699 LEU A C 1
ATOM 5511 O O . LEU A 1 699 ? 10.477 -16.399 -37.163 1.00 81.62 699 LEU A O 1
ATOM 5515 N N . PHE A 1 700 ? 11.868 -15.323 -35.810 1.00 78.94 700 PHE A N 1
ATOM 5516 C CA . PHE A 1 700 ? 12.485 -14.518 -36.872 1.00 78.94 700 PHE A CA 1
ATOM 5517 C C . PHE A 1 700 ? 13.823 -15.073 -37.369 1.00 78.94 700 PHE A C 1
ATOM 5519 O O . PHE A 1 700 ? 14.337 -14.606 -38.379 1.00 78.94 700 PHE A O 1
ATOM 5526 N N . PHE A 1 701 ? 14.394 -16.042 -36.657 1.00 77.31 701 PHE A N 1
ATOM 5527 C CA . PHE A 1 701 ? 15.808 -16.410 -36.758 1.00 77.31 701 PHE A CA 1
ATOM 5528 C C . PHE A 1 701 ? 16.038 -17.923 -36.944 1.00 77.31 701 PHE A C 1
ATOM 5530 O O . PHE A 1 701 ? 17.150 -18.345 -37.241 1.00 77.31 701 PHE A O 1
ATOM 5537 N N . VAL A 1 702 ? 15.009 -18.747 -36.754 1.00 74.12 702 VAL A N 1
ATOM 5538 C CA . VAL A 1 702 ? 15.016 -20.191 -37.024 1.00 74.12 702 VAL A CA 1
ATOM 5539 C C . VAL A 1 702 ? 14.674 -20.445 -38.494 1.00 74.12 702 VAL A C 1
ATOM 5541 O O . VAL A 1 702 ? 13.799 -19.766 -39.047 1.00 74.12 702 VAL A O 1
ATOM 5544 N N . ASP A 1 703 ? 15.313 -21.451 -39.093 1.00 65.88 703 ASP A N 1
ATOM 5545 C CA . ASP A 1 703 ? 15.068 -21.885 -40.471 1.00 65.88 703 ASP A CA 1
ATOM 5546 C C . ASP A 1 703 ? 13.604 -22.256 -40.728 1.00 65.88 703 ASP A C 1
ATOM 5548 O O . ASP A 1 703 ? 12.879 -22.717 -39.838 1.00 65.88 703 ASP A O 1
ATOM 5552 N N . GLU A 1 704 ? 13.139 -22.040 -41.958 1.00 59.06 704 GLU A N 1
ATOM 5553 C CA . GLU A 1 704 ? 11.825 -22.523 -42.382 1.00 59.06 704 GLU A CA 1
ATOM 5554 C C . GLU A 1 704 ? 11.800 -24.063 -42.306 1.00 59.06 704 GLU A C 1
ATOM 5556 O O . GLU A 1 704 ? 12.680 -24.738 -42.831 1.00 59.06 704 GLU A O 1
ATOM 5561 N N . GLY A 1 705 ? 10.824 -24.622 -41.580 1.00 56.41 705 GLY A N 1
ATOM 5562 C CA . GLY A 1 705 ? 10.704 -26.066 -41.328 1.00 56.41 705 GLY A CA 1
ATOM 5563 C C . GLY A 1 705 ? 11.376 -26.588 -40.050 1.00 56.41 705 GLY A C 1
ATOM 5564 O O . GLY A 1 705 ? 11.071 -27.702 -39.627 1.00 56.41 705 GLY A O 1
ATOM 5565 N N . ALA A 1 706 ? 12.228 -25.805 -39.379 1.00 62.41 706 ALA A N 1
ATOM 5566 C CA . ALA A 1 706 ? 12.778 -26.203 -38.084 1.00 62.41 706 ALA A CA 1
ATOM 5567 C C . ALA A 1 706 ? 11.736 -26.029 -36.958 1.00 62.41 706 ALA A C 1
ATOM 5569 O O . ALA A 1 706 ? 11.182 -24.946 -36.745 1.00 62.41 706 ALA A O 1
ATOM 5570 N N . GLU A 1 707 ? 11.460 -27.110 -36.220 1.00 64.25 707 GLU A N 1
ATOM 5571 C CA . GLU A 1 707 ? 10.469 -27.111 -35.141 1.00 64.25 707 GLU A CA 1
ATOM 5572 C C . GLU A 1 707 ? 10.975 -26.330 -33.915 1.00 64.25 707 GLU A C 1
ATOM 5574 O O . GLU A 1 707 ? 11.853 -26.781 -33.176 1.00 64.25 707 GLU A O 1
ATOM 5579 N N . PHE A 1 708 ? 10.377 -25.163 -33.650 1.00 76.69 708 PHE A N 1
ATOM 5580 C CA . PHE A 1 708 ? 10.501 -24.483 -32.358 1.00 76.69 708 PHE A CA 1
ATOM 5581 C C . PHE A 1 708 ? 9.293 -24.826 -31.470 1.00 76.69 708 PHE A C 1
ATOM 5583 O O . PHE A 1 708 ? 8.149 -24.706 -31.919 1.00 76.69 708 PHE A O 1
ATOM 5590 N N . PRO A 1 709 ? 9.497 -25.216 -30.198 1.00 78.81 709 PRO A N 1
ATOM 5591 C CA . PRO A 1 709 ? 8.416 -25.663 -29.326 1.00 78.81 709 PRO A CA 1
ATOM 5592 C C . PRO A 1 709 ? 7.306 -24.612 -29.155 1.00 78.81 709 PRO A C 1
ATOM 5594 O O . PRO A 1 709 ? 7.541 -23.415 -28.957 1.00 78.81 709 PRO A O 1
ATOM 5597 N N . LEU A 1 710 ? 6.054 -25.074 -29.196 1.00 72.12 710 LEU A N 1
ATOM 5598 C CA . LEU A 1 710 ? 4.885 -24.228 -28.979 1.00 72.12 710 LEU A CA 1
ATOM 5599 C C . LEU A 1 710 ? 4.735 -23.916 -27.492 1.00 72.12 710 LEU A C 1
ATOM 5601 O O . LEU A 1 710 ? 4.546 -24.839 -26.708 1.00 72.12 710 LEU A O 1
ATOM 5605 N N . LEU A 1 711 ? 4.768 -22.642 -27.092 1.00 72.62 711 LEU A N 1
ATOM 5606 C CA . LEU A 1 711 ? 4.326 -22.264 -25.752 1.00 72.62 711 LEU A CA 1
ATOM 5607 C C . LEU A 1 711 ? 2.823 -22.566 -25.644 1.00 72.62 711 LEU A C 1
ATOM 5609 O O . LEU A 1 711 ? 2.036 -21.972 -26.381 1.00 72.62 711 LEU A O 1
ATOM 5613 N N . GLN A 1 712 ? 2.439 -23.519 -24.792 1.00 68.31 712 GLN A N 1
ATOM 5614 C CA . GLN A 1 712 ? 1.030 -23.878 -24.599 1.00 68.31 712 GLN A CA 1
ATOM 5615 C C . GLN A 1 712 ? 0.299 -22.758 -23.826 1.00 68.31 712 GLN A C 1
ATOM 5617 O O . GLN A 1 712 ? 0.914 -22.012 -23.062 1.00 68.31 712 GLN A O 1
ATOM 5622 N N . GLY A 1 713 ? -0.993 -22.554 -24.096 1.00 58.31 713 GLY A N 1
ATOM 5623 C CA . GLY A 1 713 ? -1.770 -21.454 -23.509 1.00 58.31 713 GLY A CA 1
ATOM 5624 C C . GLY A 1 713 ? -2.134 -21.685 -22.037 1.00 58.31 713 GLY A C 1
ATOM 5625 O O . GLY A 1 713 ? -2.287 -22.824 -21.600 1.00 58.31 713 GLY A O 1
ATOM 5626 N N . ASP A 1 714 ? -2.311 -20.602 -21.275 1.00 53.78 714 ASP A N 1
ATOM 5627 C CA . ASP A 1 714 ? -2.899 -20.652 -19.930 1.00 53.78 714 ASP A CA 1
ATOM 5628 C C . ASP A 1 714 ? -4.429 -20.774 -20.059 1.00 53.78 714 ASP A C 1
ATOM 5630 O O . ASP A 1 714 ? -5.085 -19.849 -20.540 1.00 53.78 714 ASP A O 1
ATOM 5634 N N . GLU A 1 715 ? -5.012 -21.905 -19.641 1.00 45.69 715 GLU A N 1
ATOM 5635 C CA . GLU A 1 715 ? -6.453 -22.226 -19.755 1.00 45.69 715 GLU A CA 1
ATOM 5636 C C . GLU A 1 715 ? -7.388 -21.221 -19.027 1.00 45.69 715 GLU A C 1
ATOM 5638 O O . GLU A 1 715 ? -8.609 -21.379 -19.049 1.00 45.69 715 GLU A O 1
ATOM 5643 N N . GLY A 1 716 ? -6.840 -20.196 -18.360 1.00 42.28 716 GLY A N 1
ATOM 5644 C CA . GLY A 1 716 ? -7.568 -19.193 -17.575 1.00 42.28 716 GLY A CA 1
ATOM 5645 C C . GLY A 1 716 ? -7.652 -17.771 -18.152 1.00 42.28 716 GLY A C 1
ATOM 5646 O O . GLY A 1 716 ? -8.320 -16.942 -17.531 1.00 42.28 716 GLY A O 1
ATOM 5647 N N . ALA A 1 717 ? -7.004 -17.448 -19.279 1.00 54.75 717 ALA A N 1
ATOM 5648 C CA . ALA A 1 717 ? -7.048 -16.097 -19.856 1.00 54.75 717 ALA A CA 1
ATOM 5649 C C . ALA A 1 717 ? -8.257 -15.915 -20.796 1.00 54.75 717 ALA A C 1
ATOM 5651 O O . ALA A 1 717 ? -8.360 -16.576 -21.827 1.00 54.75 717 ALA A O 1
ATOM 5652 N N . ASP A 1 718 ? -9.170 -14.996 -20.462 1.00 57.97 718 ASP A N 1
ATOM 5653 C CA . ASP A 1 718 ? -10.298 -14.629 -21.332 1.00 57.97 718 ASP A CA 1
ATOM 5654 C C . ASP A 1 718 ? -9.815 -13.722 -22.479 1.00 57.97 718 ASP A C 1
ATOM 5656 O O . ASP A 1 718 ? -9.877 -12.493 -22.402 1.00 57.97 718 ASP A O 1
ATOM 5660 N N . LEU A 1 719 ? -9.292 -14.343 -23.542 1.00 65.12 719 LEU A N 1
ATOM 5661 C CA . LEU A 1 719 ? -8.824 -13.661 -24.757 1.00 65.12 719 LEU A CA 1
ATOM 5662 C C . LEU A 1 719 ? -9.954 -12.935 -25.508 1.00 65.12 719 LEU A C 1
ATOM 5664 O O . LEU A 1 719 ? -9.684 -12.000 -26.256 1.00 65.12 719 LEU A O 1
ATOM 5668 N N . LYS A 1 720 ? -11.218 -13.313 -25.272 1.00 68.56 720 LYS A N 1
ATOM 5669 C CA . LYS A 1 720 ? -12.377 -12.785 -26.006 1.00 68.56 720 LYS A CA 1
ATOM 5670 C C . LYS A 1 720 ? -12.885 -11.459 -25.447 1.00 68.56 720 LYS A C 1
ATOM 5672 O O . LYS A 1 720 ? -13.585 -10.731 -26.148 1.00 68.56 720 LYS A O 1
ATOM 5677 N N . ASN A 1 721 ? -12.562 -11.128 -24.195 1.00 75.25 721 ASN A N 1
ATOM 5678 C CA . ASN A 1 721 ? -12.932 -9.849 -23.586 1.00 75.25 721 ASN A CA 1
ATOM 5679 C C . ASN A 1 721 ? -11.899 -9.372 -22.549 1.00 75.25 721 ASN A C 1
ATOM 5681 O O . ASN A 1 721 ? -12.200 -9.298 -21.350 1.00 75.25 721 ASN A O 1
ATOM 5685 N N . PRO A 1 722 ? -10.676 -9.027 -22.986 1.00 84.94 722 PRO A N 1
ATOM 5686 C CA . PRO A 1 722 ? -9.625 -8.647 -22.061 1.00 84.94 722 PRO A CA 1
ATOM 5687 C C . PRO A 1 722 ? -9.946 -7.339 -21.312 1.00 84.94 722 PRO A C 1
ATOM 5689 O O . PRO A 1 722 ? -10.665 -6.446 -21.779 1.00 84.94 722 PRO A O 1
ATOM 5692 N N . VAL A 1 723 ? -9.400 -7.205 -20.103 1.00 86.31 723 VAL A N 1
ATOM 5693 C CA . VAL A 1 723 ? -9.465 -5.984 -19.287 1.00 86.31 723 VAL A CA 1
ATOM 5694 C C . VAL A 1 723 ? -8.053 -5.657 -18.824 1.00 86.31 723 VAL A C 1
ATOM 5696 O O . VAL A 1 723 ? -7.400 -6.506 -18.228 1.00 86.31 723 VAL A O 1
ATOM 5699 N N . PHE A 1 724 ? -7.606 -4.427 -19.076 1.00 90.81 724 PHE A N 1
ATOM 5700 C CA . PHE A 1 724 ? -6.273 -3.968 -18.692 1.00 90.81 724 PHE A CA 1
ATOM 5701 C C . PHE A 1 724 ? -6.359 -2.874 -17.629 1.00 90.81 724 PHE A C 1
ATOM 5703 O O . PHE A 1 724 ? -7.186 -1.959 -17.728 1.00 90.81 724 PHE A O 1
ATOM 5710 N N . TYR A 1 725 ? -5.480 -2.968 -16.636 1.00 87.50 725 TYR A N 1
ATOM 5711 C CA . TYR A 1 725 ? -5.243 -1.965 -15.600 1.00 87.50 725 TYR A CA 1
ATOM 5712 C C . TYR A 1 725 ? -3.846 -1.346 -15.721 1.00 87.50 725 TYR A C 1
ATOM 5714 O O . TYR A 1 725 ? -3.615 -0.264 -15.183 1.00 87.50 725 TYR A O 1
ATOM 5722 N N . THR A 1 726 ? -2.929 -1.991 -16.453 1.00 89.81 726 THR A N 1
ATOM 5723 C CA . THR A 1 726 ? -1.568 -1.496 -16.713 1.00 89.81 726 THR A CA 1
ATOM 5724 C C . THR A 1 726 ? -1.140 -1.702 -18.172 1.00 89.81 726 THR A C 1
ATOM 5726 O O . THR A 1 726 ? -1.674 -2.561 -18.876 1.00 89.81 726 THR A O 1
ATOM 5729 N N . ILE A 1 727 ? -0.134 -0.942 -18.629 1.00 90.06 727 ILE A N 1
ATOM 5730 C CA . ILE A 1 727 ? 0.476 -1.145 -19.957 1.00 90.06 727 ILE A CA 1
ATOM 5731 C C . ILE A 1 727 ? 1.153 -2.515 -20.057 1.00 90.06 727 ILE A C 1
ATOM 5733 O O . ILE A 1 727 ? 1.033 -3.167 -21.090 1.00 90.06 727 ILE A O 1
ATOM 5737 N N . SER A 1 728 ? 1.804 -2.983 -18.989 1.00 87.25 728 SER A N 1
ATOM 5738 C CA . SER A 1 728 ? 2.457 -4.296 -18.970 1.00 87.25 728 SER A CA 1
ATOM 5739 C C . SER A 1 728 ? 1.456 -5.440 -19.165 1.00 87.25 728 SER A C 1
ATOM 5741 O O . SER A 1 728 ? 1.758 -6.402 -19.861 1.00 87.25 728 SER A O 1
ATOM 5743 N N . GLU A 1 729 ? 0.244 -5.344 -18.605 1.00 88.12 729 GLU A N 1
ATOM 5744 C CA . GLU A 1 729 ? -0.830 -6.319 -18.863 1.00 88.12 729 GLU A CA 1
ATOM 5745 C C . GLU A 1 729 ? -1.264 -6.318 -20.333 1.00 88.12 729 GLU A C 1
ATOM 5747 O O . GLU A 1 729 ? -1.394 -7.386 -20.931 1.00 88.12 729 GLU A O 1
ATOM 5752 N N . ALA A 1 730 ? -1.439 -5.132 -20.927 1.00 91.25 730 ALA A N 1
ATOM 5753 C CA . ALA A 1 730 ? -1.791 -5.004 -22.339 1.00 91.25 730 ALA A CA 1
ATOM 5754 C C . ALA A 1 730 ? -0.690 -5.559 -23.260 1.00 91.25 730 ALA A C 1
ATOM 5756 O O . ALA A 1 730 ? -0.994 -6.285 -24.207 1.00 91.25 730 ALA A O 1
ATOM 5757 N N . GLN A 1 731 ? 0.579 -5.266 -22.957 1.00 89.69 731 GLN A N 1
ATOM 5758 C CA . GLN A 1 731 ? 1.740 -5.789 -23.678 1.00 89.69 731 GLN A CA 1
ATOM 5759 C C . GLN A 1 731 ? 1.805 -7.319 -23.602 1.00 89.69 731 GLN A C 1
ATOM 5761 O O . GLN A 1 731 ? 1.870 -7.965 -24.643 1.00 89.69 731 GLN A O 1
ATOM 5766 N N . ASN A 1 732 ? 1.735 -7.902 -22.401 1.00 86.19 732 ASN A N 1
ATOM 5767 C CA . ASN A 1 732 ? 1.806 -9.356 -22.220 1.00 86.19 732 ASN A CA 1
ATOM 5768 C C . ASN A 1 732 ? 0.685 -10.073 -22.991 1.00 86.19 732 ASN A C 1
ATOM 5770 O O . ASN A 1 732 ? 0.920 -11.088 -23.642 1.00 86.19 732 ASN A O 1
ATOM 5774 N N . ALA A 1 733 ? -0.537 -9.529 -22.958 1.00 87.81 733 ALA A N 1
ATOM 5775 C CA . ALA A 1 733 ? -1.652 -10.073 -23.730 1.00 87.81 733 ALA A CA 1
ATOM 5776 C C . ALA A 1 733 ? -1.397 -10.003 -25.248 1.00 87.81 733 ALA A C 1
ATOM 5778 O O . ALA A 1 733 ? -1.724 -10.944 -25.970 1.00 87.81 733 ALA A O 1
ATOM 5779 N N . LEU A 1 734 ? -0.775 -8.920 -25.731 1.00 90.38 734 LEU A N 1
ATOM 5780 C CA . LEU A 1 734 ? -0.418 -8.761 -27.140 1.00 90.38 734 LEU A CA 1
ATOM 5781 C C . LEU A 1 734 ? 0.698 -9.725 -27.571 1.00 90.38 734 LEU A C 1
ATOM 5783 O O . LEU A 1 734 ? 0.643 -10.248 -28.677 1.00 90.38 734 LEU A O 1
ATOM 5787 N N . GLU A 1 735 ? 1.685 -10.006 -26.717 1.00 86.56 735 GLU A N 1
ATOM 5788 C CA . GLU A 1 735 ? 2.802 -10.913 -27.030 1.00 86.56 735 GLU A CA 1
ATOM 5789 C C . GLU A 1 735 ? 2.333 -12.339 -27.349 1.00 86.56 735 GLU A C 1
ATOM 5791 O O . GLU A 1 735 ? 2.842 -12.962 -28.282 1.00 86.56 735 GLU A O 1
ATOM 5796 N N . HIS A 1 736 ? 1.305 -12.833 -26.656 1.00 83.69 736 HIS A N 1
ATOM 5797 C CA . HIS A 1 736 ? 0.684 -14.117 -26.992 1.00 83.69 736 HIS A CA 1
ATOM 5798 C C . HIS A 1 736 ? 0.036 -14.111 -28.384 1.00 83.69 736 HIS A C 1
ATOM 5800 O O . HIS A 1 736 ? 0.164 -15.090 -29.124 1.00 83.69 736 HIS A O 1
ATOM 5806 N N . LEU A 1 737 ? -0.610 -13.006 -28.770 1.00 88.12 737 LEU A N 1
ATOM 5807 C CA . LEU A 1 737 ? -1.159 -12.837 -30.117 1.00 88.12 737 LEU A CA 1
ATOM 5808 C C . LEU A 1 737 ? -0.042 -12.727 -31.162 1.00 88.12 737 LEU A C 1
ATOM 5810 O O . LEU A 1 737 ? -0.141 -13.355 -32.212 1.00 88.12 737 LEU A O 1
ATOM 5814 N N . CYS A 1 738 ? 1.053 -12.020 -30.863 1.00 88.88 738 CYS A N 1
ATOM 5815 C CA . CYS A 1 738 ? 2.218 -11.936 -31.745 1.00 88.88 738 CYS A CA 1
ATOM 5816 C C . CYS A 1 738 ? 2.777 -13.324 -32.081 1.00 88.88 738 CYS A C 1
ATOM 5818 O O . CYS A 1 738 ? 3.033 -13.607 -33.247 1.00 88.88 738 CYS A O 1
ATOM 5820 N N . ILE A 1 739 ? 2.929 -14.210 -31.089 1.00 85.69 739 ILE A N 1
ATOM 5821 C CA . ILE A 1 739 ? 3.422 -15.580 -31.310 1.00 85.69 739 ILE A CA 1
ATOM 5822 C C . ILE A 1 739 ? 2.519 -16.338 -32.291 1.00 85.69 739 ILE A C 1
ATOM 5824 O O . ILE A 1 739 ? 3.027 -16.973 -33.215 1.00 85.69 739 ILE A O 1
ATOM 5828 N N . ARG A 1 740 ? 1.192 -16.267 -32.107 1.00 87.31 740 ARG A N 1
ATOM 5829 C CA . ARG A 1 740 ? 0.211 -16.919 -32.993 1.00 87.31 740 ARG A CA 1
ATOM 5830 C C . ARG A 1 740 ? 0.294 -16.373 -34.416 1.00 87.31 740 ARG A C 1
ATOM 5832 O O . ARG A 1 740 ? 0.438 -17.141 -35.362 1.00 87.31 740 ARG A O 1
ATOM 5839 N N . VAL A 1 741 ? 0.292 -15.046 -34.555 1.00 90.69 741 VAL A N 1
ATOM 5840 C CA . VAL A 1 741 ? 0.351 -14.360 -35.854 1.00 90.69 741 VAL A CA 1
ATOM 5841 C C . VAL A 1 741 ? 1.651 -14.678 -36.592 1.00 90.69 741 VAL A C 1
ATOM 5843 O O . VAL A 1 741 ? 1.607 -15.036 -37.764 1.00 90.69 741 VAL A O 1
ATOM 5846 N N . ILE A 1 742 ? 2.807 -14.584 -35.929 1.00 87.69 742 ILE A N 1
ATOM 5847 C CA . ILE A 1 742 ? 4.112 -14.837 -36.560 1.00 87.69 742 ILE A CA 1
ATOM 5848 C C . ILE A 1 742 ? 4.223 -16.292 -37.014 1.00 87.69 742 ILE A C 1
ATOM 5850 O O . ILE A 1 742 ? 4.728 -16.548 -38.104 1.00 87.69 742 ILE A O 1
ATOM 5854 N N . ARG A 1 743 ? 3.735 -17.247 -36.214 1.00 85.69 743 ARG A N 1
ATOM 5855 C CA . ARG A 1 743 ? 3.701 -18.663 -36.611 1.00 85.69 743 ARG A CA 1
ATOM 5856 C C . ARG A 1 743 ? 2.859 -18.872 -37.853 1.00 85.69 743 ARG A C 1
ATOM 5858 O O . ARG A 1 743 ? 3.359 -19.424 -38.821 1.00 85.69 743 ARG A O 1
ATOM 5865 N N . LEU A 1 744 ? 1.648 -18.325 -37.866 1.00 89.12 744 LEU A N 1
ATOM 5866 C CA . LEU A 1 744 ? 0.770 -18.439 -39.021 1.00 89.12 744 LEU A CA 1
ATOM 5867 C C . LEU A 1 744 ? 1.371 -17.799 -40.282 1.00 89.12 744 LEU A C 1
ATOM 5869 O O . LEU A 1 744 ? 1.219 -18.328 -41.381 1.00 89.12 744 LEU A O 1
ATOM 5873 N N . VAL A 1 745 ? 2.087 -16.677 -40.133 1.00 87.94 745 VAL A N 1
ATOM 5874 C CA . VAL A 1 745 ? 2.848 -16.057 -41.230 1.00 87.94 745 VAL A CA 1
ATOM 5875 C C . VAL A 1 745 ? 3.954 -16.989 -41.725 1.00 87.94 745 VAL A C 1
ATOM 5877 O O . VAL A 1 745 ? 4.100 -17.135 -42.933 1.00 87.94 745 VAL A O 1
ATOM 5880 N N . ARG A 1 746 ? 4.712 -17.634 -40.828 1.00 85.12 746 ARG A N 1
ATOM 5881 C CA . ARG A 1 746 ? 5.760 -18.596 -41.208 1.00 85.12 746 ARG A CA 1
ATOM 5882 C C . ARG A 1 746 ? 5.187 -19.823 -41.907 1.00 85.12 746 ARG A C 1
ATOM 5884 O O . ARG A 1 746 ? 5.701 -20.201 -42.949 1.00 85.12 746 ARG A O 1
ATOM 5891 N N . ASP A 1 747 ? 4.109 -20.399 -41.389 1.00 85.31 747 ASP A N 1
ATOM 5892 C CA . ASP A 1 747 ? 3.464 -21.566 -41.999 1.00 85.31 747 ASP A CA 1
ATOM 5893 C C . ASP A 1 747 ? 2.869 -21.213 -43.374 1.00 85.31 747 ASP A C 1
ATOM 5895 O O . ASP A 1 747 ? 2.837 -22.036 -44.286 1.00 85.31 747 ASP A O 1
ATOM 5899 N N . GLY A 1 748 ? 2.435 -19.960 -43.551 1.00 86.31 748 GLY A N 1
ATOM 5900 C CA . GLY A 1 748 ? 1.968 -19.425 -44.828 1.00 86.31 748 GLY A CA 1
ATOM 5901 C C . GLY A 1 748 ? 3.076 -18.957 -45.778 1.00 86.31 748 GLY A C 1
ATOM 5902 O O . GLY A 1 748 ? 2.799 -18.788 -46.966 1.00 86.31 748 GLY A O 1
ATOM 5903 N N . ASN A 1 749 ? 4.310 -18.741 -45.305 1.00 85.81 749 ASN A N 1
ATOM 5904 C CA . ASN A 1 749 ? 5.394 -18.165 -46.108 1.00 85.81 749 ASN A CA 1
ATOM 5905 C C . ASN A 1 749 ? 5.739 -18.997 -47.343 1.00 85.81 749 ASN A C 1
ATOM 5907 O O . ASN A 1 749 ? 5.836 -18.381 -48.400 1.00 85.81 749 ASN A O 1
ATOM 5911 N N . PRO A 1 750 ? 5.862 -20.337 -47.284 1.00 84.31 750 PRO A N 1
ATOM 5912 C CA . PRO A 1 750 ? 6.153 -21.124 -48.478 1.00 84.31 750 PRO A CA 1
ATOM 5913 C C . PRO A 1 750 ? 5.141 -20.878 -49.604 1.00 84.31 750 PRO A C 1
ATOM 5915 O O . PRO A 1 750 ? 5.517 -20.721 -50.762 1.00 84.31 750 PRO A O 1
ATOM 5918 N N . TYR A 1 751 ? 3.852 -20.775 -49.264 1.00 85.38 751 TYR A N 1
ATOM 5919 C CA . TYR A 1 751 ? 2.801 -20.442 -50.226 1.00 85.38 751 TYR A CA 1
ATOM 5920 C C . TYR A 1 751 ? 2.874 -18.973 -50.669 1.00 85.38 751 TYR A C 1
ATOM 5922 O O . TYR A 1 751 ? 2.727 -18.672 -51.852 1.00 85.38 751 TYR A O 1
ATOM 5930 N N . ARG A 1 752 ? 3.085 -18.048 -49.721 1.00 85.12 752 ARG A N 1
ATOM 5931 C CA . ARG A 1 752 ? 3.137 -16.591 -49.940 1.00 85.12 752 ARG A CA 1
ATOM 5932 C C . ARG A 1 752 ? 4.319 -16.171 -50.816 1.00 85.12 752 ARG A C 1
ATOM 5934 O O . ARG A 1 752 ? 4.181 -15.261 -51.622 1.00 85.12 752 ARG A O 1
ATOM 5941 N N . LEU A 1 753 ? 5.466 -16.811 -50.620 1.00 80.50 753 LEU A N 1
ATOM 5942 C CA . LEU A 1 753 ? 6.724 -16.573 -51.321 1.00 80.50 753 LEU A CA 1
ATOM 5943 C C . LEU A 1 753 ? 6.849 -17.402 -52.605 1.00 80.50 753 LEU A C 1
ATOM 5945 O O . LEU A 1 753 ? 7.901 -17.358 -53.230 1.00 80.50 753 LEU A O 1
ATOM 5949 N N . GLU A 1 754 ? 5.795 -18.130 -52.995 1.00 79.75 754 GLU A N 1
ATOM 5950 C CA . GLU A 1 754 ? 5.769 -18.983 -54.193 1.00 79.75 754 GLU A CA 1
ATOM 5951 C C . GLU A 1 754 ? 6.874 -20.058 -54.201 1.00 79.75 754 GLU A C 1
ATOM 5953 O O . GLU A 1 754 ? 7.316 -20.507 -55.252 1.00 79.75 754 GLU A O 1
ATOM 5958 N N . VAL A 1 755 ? 7.299 -20.500 -53.012 1.00 77.38 755 VAL A N 1
ATOM 5959 C CA . VAL A 1 755 ? 8.219 -21.635 -52.828 1.00 77.38 755 VAL A CA 1
ATOM 5960 C C . VAL A 1 755 ? 7.475 -22.960 -53.014 1.00 77.38 755 VAL A C 1
ATOM 5962 O O . VAL A 1 755 ? 8.051 -23.945 -53.468 1.00 77.38 755 VAL A O 1
ATOM 5965 N N . THR A 1 756 ? 6.180 -22.993 -52.679 1.00 79.88 756 THR A N 1
ATOM 5966 C CA . THR A 1 756 ? 5.297 -24.141 -52.913 1.00 79.88 756 THR A CA 1
ATOM 5967 C C . THR A 1 756 ? 3.971 -23.725 -53.544 1.00 79.88 756 THR A C 1
ATOM 5969 O O . THR A 1 756 ? 3.401 -22.672 -53.238 1.00 79.88 756 THR A O 1
ATOM 5972 N N . ASP A 1 757 ? 3.450 -24.610 -54.392 1.00 81.31 757 ASP A N 1
ATOM 5973 C CA . ASP A 1 757 ? 2.095 -24.541 -54.939 1.00 81.31 757 ASP A CA 1
ATOM 5974 C C . ASP A 1 757 ? 1.082 -25.394 -54.175 1.00 81.31 757 ASP A C 1
ATOM 5976 O O . ASP A 1 757 ? -0.090 -25.461 -54.555 1.00 81.31 757 ASP A O 1
ATOM 5980 N N . GLU A 1 758 ? 1.501 -26.018 -53.073 1.00 85.88 758 GLU A N 1
ATOM 5981 C CA . GLU A 1 758 ? 0.571 -26.711 -52.192 1.00 85.88 758 GLU A CA 1
ATOM 5982 C C . GLU A 1 758 ? -0.483 -25.737 -51.633 1.00 85.88 758 GLU A C 1
ATOM 5984 O O . GLU A 1 758 ? -0.152 -24.623 -51.208 1.00 85.88 758 GLU A O 1
ATOM 5989 N N . PRO A 1 759 ? -1.771 -26.125 -51.637 1.00 87.19 759 PRO A N 1
ATOM 5990 C CA . PRO A 1 759 ? -2.826 -25.280 -51.105 1.00 87.19 759 PRO A CA 1
ATOM 5991 C C . PRO A 1 759 ? -2.689 -25.135 -49.587 1.00 87.19 759 PRO A C 1
ATOM 5993 O O . PRO A 1 759 ? -2.379 -26.092 -48.876 1.00 87.19 759 PRO A O 1
ATOM 5996 N N . LEU A 1 760 ? -2.997 -23.937 -49.087 1.00 90.50 760 LEU A N 1
ATOM 5997 C CA . LEU A 1 760 ? -3.077 -23.668 -47.652 1.00 90.50 760 LEU A CA 1
ATOM 5998 C C . LEU A 1 760 ? -4.115 -24.576 -46.982 1.00 90.50 760 LEU A C 1
ATOM 6000 O O . LEU A 1 760 ? -5.194 -24.824 -47.526 1.00 90.50 760 LEU A O 1
ATOM 6004 N N . GLN A 1 761 ? -3.792 -25.050 -45.782 1.00 92.06 761 GLN A N 1
ATOM 6005 C CA . GLN A 1 761 ? -4.656 -25.951 -45.025 1.00 92.06 761 GLN A CA 1
ATOM 6006 C C . GLN A 1 761 ? -5.819 -25.189 -44.369 1.00 92.06 761 GLN A C 1
ATOM 6008 O O . GLN A 1 761 ? -5.677 -24.030 -43.986 1.00 92.06 761 GLN A O 1
ATOM 6013 N N . GLU A 1 762 ? -6.972 -25.846 -44.201 1.00 91.50 762 GLU A N 1
ATOM 6014 C CA . GLU A 1 762 ? -8.203 -25.222 -43.676 1.00 91.50 762 GLU A CA 1
ATOM 6015 C C . GLU A 1 762 ? -8.005 -24.581 -42.292 1.00 91.50 762 GLU A C 1
ATOM 6017 O O . GLU A 1 762 ? -8.375 -23.425 -42.093 1.00 91.50 762 GLU A O 1
ATOM 6022 N N . TRP A 1 763 ? -7.303 -25.271 -41.383 1.00 92.00 763 TRP A N 1
ATOM 6023 C CA . TRP A 1 763 ? -7.013 -24.764 -40.035 1.00 92.00 763 TRP A CA 1
ATOM 6024 C C . TRP A 1 763 ? -6.258 -23.428 -40.043 1.00 92.00 763 TRP A C 1
ATOM 6026 O O . TRP A 1 763 ? -6.376 -22.651 -39.100 1.00 92.00 763 TRP A O 1
ATOM 6036 N N . MET A 1 764 ? -5.492 -23.141 -41.102 1.00 93.44 764 MET A N 1
ATOM 6037 C CA . MET A 1 764 ? -4.742 -21.893 -41.221 1.00 93.44 764 MET A CA 1
ATOM 6038 C C . MET A 1 764 ? -5.684 -20.708 -41.446 1.00 93.44 764 MET A C 1
ATOM 6040 O O . MET A 1 764 ? -5.448 -19.620 -40.923 1.00 93.44 764 MET A O 1
ATOM 6044 N N . PHE A 1 765 ? -6.767 -20.906 -42.204 1.00 94.44 765 PHE A N 1
ATOM 6045 C CA . PHE A 1 765 ? -7.796 -19.885 -42.402 1.00 94.44 765 PHE A CA 1
ATOM 6046 C C . PHE A 1 765 ? -8.626 -19.670 -41.135 1.00 94.44 765 PHE A C 1
ATOM 6048 O O . PHE A 1 765 ? -8.927 -18.521 -40.803 1.00 94.44 765 PHE A O 1
ATOM 6055 N N . ASP A 1 766 ? -8.936 -20.746 -40.410 1.00 92.44 766 ASP A N 1
ATOM 6056 C CA . ASP A 1 766 ? -9.630 -20.668 -39.122 1.00 92.44 766 ASP A CA 1
ATOM 6057 C C . ASP A 1 766 ? -8.797 -19.895 -38.089 1.00 92.44 766 ASP A C 1
ATOM 6059 O O . ASP A 1 766 ? -9.281 -18.923 -37.504 1.00 92.44 766 ASP A O 1
ATOM 6063 N N . GLU A 1 767 ? -7.513 -20.241 -37.939 1.00 92.06 767 GLU A N 1
ATOM 6064 C CA . GLU A 1 767 ? -6.582 -19.543 -37.044 1.00 92.06 767 GLU A CA 1
ATOM 6065 C C . GLU A 1 767 ? -6.401 -18.072 -37.457 1.00 92.06 767 GLU A C 1
ATOM 6067 O O . GLU A 1 767 ? -6.357 -17.185 -36.604 1.00 92.06 767 GLU A O 1
ATOM 6072 N N . GLN A 1 768 ? -6.363 -17.775 -38.764 1.00 95.44 768 GLN A N 1
ATOM 6073 C CA . GLN A 1 768 ? -6.312 -16.397 -39.264 1.00 95.44 768 GLN A CA 1
ATOM 6074 C C . GLN A 1 768 ? -7.551 -15.595 -38.849 1.00 95.44 768 GLN A C 1
ATOM 6076 O O . GLN A 1 768 ? -7.436 -14.422 -38.483 1.00 95.44 768 GLN A O 1
ATOM 6081 N N . ALA A 1 769 ? -8.739 -16.195 -38.955 1.00 94.12 769 ALA A N 1
ATOM 6082 C CA . ALA A 1 769 ? -9.995 -15.551 -38.595 1.00 94.12 769 ALA A CA 1
ATOM 6083 C C . ALA A 1 769 ? -10.093 -15.317 -37.081 1.00 94.12 769 ALA A C 1
ATOM 6085 O O . ALA A 1 769 ? -10.472 -14.222 -36.663 1.00 94.12 769 ALA A O 1
ATOM 6086 N N . GLU A 1 770 ? -9.702 -16.300 -36.268 1.00 92.00 770 GLU A N 1
ATOM 6087 C CA . GLU A 1 770 ? -9.704 -16.188 -34.807 1.00 92.00 770 GLU A CA 1
ATOM 6088 C C . GLU A 1 770 ? -8.681 -15.154 -34.319 1.00 92.00 770 GLU A C 1
ATOM 6090 O O . GLU A 1 770 ? -9.031 -14.248 -33.565 1.00 92.00 770 GLU A O 1
ATOM 6095 N N . ALA A 1 771 ? -7.444 -15.191 -34.824 1.00 91.38 771 ALA A N 1
ATOM 6096 C CA . ALA A 1 771 ? -6.417 -14.217 -34.456 1.00 91.38 771 ALA A CA 1
ATOM 6097 C C . ALA A 1 771 ? -6.802 -12.773 -34.837 1.00 91.38 771 ALA A C 1
ATOM 6099 O O . ALA A 1 771 ? -6.468 -11.837 -34.109 1.00 91.38 771 ALA A O 1
ATOM 6100 N N . LYS A 1 772 ? -7.531 -12.571 -35.947 1.00 94.38 772 LYS A N 1
ATOM 6101 C CA . LYS A 1 772 ? -8.098 -11.256 -36.309 1.00 94.38 772 LYS A CA 1
ATOM 6102 C C . LYS A 1 772 ? -9.114 -10.777 -35.276 1.00 94.38 772 LYS A C 1
ATOM 6104 O O . LYS A 1 772 ? -9.006 -9.642 -34.818 1.00 94.38 772 LYS A O 1
ATOM 6109 N N . GLN A 1 773 ? -10.058 -11.636 -34.890 1.00 93.50 773 GLN A N 1
ATOM 6110 C CA . GLN A 1 773 ? -11.065 -11.302 -33.878 1.00 93.50 773 GLN A CA 1
ATOM 6111 C C . GLN A 1 773 ? -10.422 -10.977 -32.527 1.00 93.50 773 GLN A C 1
ATOM 6113 O O . GLN A 1 773 ? -10.796 -9.999 -31.883 1.00 93.50 773 GLN A O 1
ATOM 6118 N N . ASP A 1 774 ? -9.414 -11.746 -32.120 1.00 92.56 774 ASP A N 1
ATOM 6119 C CA . ASP A 1 774 ? -8.721 -11.519 -30.853 1.00 92.56 774 ASP A CA 1
ATOM 6120 C C . ASP A 1 774 ? -7.896 -10.221 -30.867 1.00 92.56 774 ASP A C 1
ATOM 6122 O O . ASP A 1 774 ? -7.858 -9.502 -29.867 1.00 92.56 774 ASP A O 1
ATOM 6126 N N . LEU A 1 775 ? -7.279 -9.859 -32.001 1.00 94.25 775 LEU A N 1
ATOM 6127 C CA . LEU A 1 775 ? -6.602 -8.565 -32.165 1.00 94.25 775 LEU A CA 1
ATOM 6128 C C . LEU A 1 775 ? -7.579 -7.381 -32.100 1.00 94.25 775 LEU A C 1
ATOM 6130 O O . LEU A 1 775 ? -7.222 -6.335 -31.550 1.00 94.25 775 LEU A O 1
ATOM 6134 N N . GLU A 1 776 ? -8.794 -7.527 -32.631 1.00 94.44 776 GLU A N 1
ATOM 6135 C CA . GLU A 1 776 ? -9.860 -6.519 -32.529 1.00 94.44 776 GLU A CA 1
ATOM 6136 C C . GLU A 1 776 ? -10.389 -6.398 -31.091 1.00 94.44 776 GLU A C 1
ATOM 6138 O O . GLU A 1 776 ? -10.556 -5.291 -30.570 1.00 94.44 776 GLU A O 1
ATOM 6143 N N . ALA A 1 777 ? -10.602 -7.527 -30.407 1.00 93.88 777 ALA A N 1
ATOM 6144 C CA . ALA A 1 777 ? -11.015 -7.554 -29.005 1.00 93.88 777 ALA A CA 1
ATOM 6145 C C . ALA A 1 777 ? -9.954 -6.919 -28.091 1.00 93.88 777 ALA A C 1
ATOM 6147 O O . ALA A 1 777 ? -10.282 -6.120 -27.204 1.00 93.88 777 ALA A O 1
ATOM 6148 N N . TRP A 1 778 ? -8.677 -7.224 -28.341 1.00 95.75 778 TRP A N 1
ATOM 6149 C CA . TRP A 1 778 ? -7.549 -6.595 -27.662 1.00 95.75 778 TRP A CA 1
ATOM 6150 C C . TRP A 1 778 ? -7.539 -5.080 -27.894 1.00 95.75 778 TRP A C 1
ATOM 6152 O O . TRP A 1 778 ? -7.400 -4.325 -26.931 1.00 95.75 778 TRP A O 1
ATOM 6162 N N . GLU A 1 779 ? -7.756 -4.616 -29.131 1.00 95.75 779 GLU A N 1
ATOM 6163 C CA . GLU A 1 779 ? -7.787 -3.185 -29.460 1.00 95.75 779 GLU A CA 1
ATOM 6164 C C . GLU A 1 779 ? -8.893 -2.456 -28.695 1.00 95.75 779 GLU A C 1
ATOM 6166 O O . GLU A 1 779 ? -8.641 -1.441 -28.045 1.00 95.75 779 GLU A O 1
ATOM 6171 N N . PHE A 1 780 ? -10.109 -3.005 -28.689 1.00 94.88 780 PHE A N 1
ATOM 6172 C CA . PHE A 1 780 ? -11.229 -2.419 -27.956 1.00 94.88 780 PHE A CA 1
ATOM 6173 C C . PHE A 1 780 ? -10.940 -2.303 -26.450 1.00 94.88 780 PHE A C 1
ATOM 6175 O O . PHE A 1 780 ? -11.203 -1.270 -25.818 1.00 94.88 780 PHE A O 1
ATOM 6182 N N . ALA A 1 781 ? -10.370 -3.354 -25.858 1.00 95.06 781 ALA A N 1
ATOM 6183 C CA . ALA A 1 781 ? -9.981 -3.359 -24.454 1.00 95.06 781 ALA A CA 1
ATOM 6184 C C . ALA A 1 781 ? -8.868 -2.348 -24.152 1.00 95.06 781 ALA A C 1
ATOM 6186 O O . ALA A 1 781 ? -8.937 -1.646 -23.134 1.00 95.06 781 ALA A O 1
ATOM 6187 N N . PHE A 1 782 ? -7.875 -2.256 -25.039 1.00 96.00 782 PHE A N 1
ATOM 6188 C CA . PHE A 1 782 ? -6.765 -1.321 -24.934 1.00 96.00 782 PHE A CA 1
ATOM 6189 C C . PHE A 1 782 ? -7.246 0.123 -25.014 1.00 96.00 782 PHE A C 1
ATOM 6191 O O . PHE A 1 782 ? -6.858 0.940 -24.181 1.00 96.00 782 PHE A O 1
ATOM 6198 N N . GLU A 1 783 ? -8.174 0.433 -25.916 1.00 94.94 783 GLU A N 1
ATOM 6199 C CA . GLU A 1 783 ? -8.716 1.784 -26.027 1.00 94.94 783 GLU A CA 1
ATOM 6200 C C . GLU A 1 783 ? -9.577 2.186 -24.837 1.00 94.94 783 GLU A C 1
ATOM 6202 O O . GLU A 1 783 ? -9.477 3.308 -24.326 1.00 94.94 783 GLU A O 1
ATOM 6207 N N . ARG A 1 784 ? -10.361 1.248 -24.300 1.00 93.88 784 ARG A N 1
ATOM 6208 C CA . ARG A 1 784 ? -11.076 1.468 -23.041 1.00 93.88 784 ARG A CA 1
ATOM 6209 C C . ARG A 1 784 ? -10.105 1.781 -21.900 1.00 93.88 784 ARG A C 1
ATOM 6211 O O . ARG A 1 784 ? -10.383 2.685 -21.115 1.00 93.88 784 ARG A O 1
ATOM 6218 N N . PHE A 1 785 ? -8.986 1.066 -21.805 1.00 94.75 785 PHE A N 1
ATOM 6219 C CA . PHE A 1 785 ? -7.936 1.339 -20.823 1.00 94.75 785 PHE A CA 1
ATOM 6220 C C . PHE A 1 785 ? -7.277 2.710 -21.057 1.00 94.75 785 PHE A C 1
ATOM 6222 O O . PHE A 1 785 ? -7.256 3.545 -20.151 1.00 94.75 785 PHE A O 1
ATOM 6229 N N . ARG A 1 786 ? -6.841 3.000 -22.288 1.00 93.38 786 ARG A N 1
ATOM 6230 C CA . ARG A 1 786 ? -6.181 4.255 -22.677 1.00 93.38 786 ARG A CA 1
ATOM 6231 C C . ARG A 1 786 ? -7.068 5.479 -22.435 1.00 93.38 786 ARG A C 1
ATOM 6233 O O . ARG A 1 786 ? -6.594 6.491 -21.922 1.00 93.38 786 ARG A O 1
ATOM 6240 N N . SER A 1 787 ? -8.374 5.376 -22.694 1.00 90.75 787 SER A N 1
ATOM 6241 C CA . SER A 1 787 ? -9.350 6.455 -22.461 1.00 90.75 787 SER A CA 1
ATOM 6242 C C . SER A 1 787 ? -9.496 6.871 -20.990 1.00 90.75 787 SER A C 1
ATOM 6244 O O . SER A 1 787 ? -9.965 7.977 -20.712 1.00 90.75 787 SER A O 1
ATOM 6246 N N . ARG A 1 788 ? -9.081 6.015 -20.047 1.00 88.94 788 ARG A N 1
ATOM 6247 C CA . ARG A 1 788 ? -9.117 6.280 -18.600 1.00 88.94 788 ARG A CA 1
ATOM 6248 C C . ARG A 1 788 ? -7.822 6.903 -18.073 1.00 88.94 788 ARG A C 1
ATOM 6250 O O . ARG A 1 788 ? -7.823 7.395 -16.949 1.00 88.94 788 ARG A O 1
ATOM 6257 N N . ARG A 1 789 ? -6.742 6.905 -18.864 1.00 88.38 789 ARG A N 1
ATOM 6258 C CA . ARG A 1 789 ? -5.446 7.498 -18.492 1.00 88.38 789 ARG A CA 1
ATOM 6259 C C . ARG A 1 789 ? -5.430 9.011 -18.717 1.00 88.38 789 ARG A C 1
ATOM 6261 O O . ARG A 1 789 ? -6.202 9.532 -19.533 1.00 88.38 789 ARG A O 1
ATOM 6268 N N . GLY A 1 790 ? -4.539 9.712 -18.012 1.00 82.56 790 GLY A N 1
ATOM 6269 C CA . GLY A 1 790 ? -4.275 11.140 -18.227 1.00 82.56 790 GLY A CA 1
ATOM 6270 C C . GLY A 1 790 ? -3.736 11.427 -19.635 1.00 82.56 790 GLY A C 1
ATOM 6271 O O . GLY A 1 790 ? -3.225 10.531 -20.294 1.00 82.56 790 GLY A O 1
ATOM 6272 N N . PHE A 1 791 ? -3.847 12.668 -20.120 1.00 80.50 791 PHE A N 1
ATOM 6273 C CA . PHE A 1 791 ? -3.483 13.023 -21.503 1.00 80.50 791 PHE A CA 1
ATOM 6274 C C . PHE A 1 791 ? -2.024 12.676 -21.857 1.00 80.50 791 PHE A C 1
ATOM 6276 O O . PHE A 1 791 ? -1.794 11.987 -22.844 1.00 80.50 791 PHE A O 1
ATOM 6283 N N . ALA A 1 792 ? -1.061 13.063 -21.011 1.00 77.88 792 ALA A N 1
ATOM 6284 C CA . ALA A 1 792 ? 0.366 12.785 -21.225 1.00 77.88 792 ALA A CA 1
ATOM 6285 C C . ALA A 1 792 ? 0.701 11.281 -21.222 1.00 77.88 792 ALA A C 1
ATOM 6287 O O . ALA A 1 792 ? 1.614 10.830 -21.901 1.00 77.88 792 ALA A O 1
ATOM 6288 N N . GLU A 1 793 ? -0.070 10.491 -20.482 1.00 78.50 793 GLU A N 1
ATOM 6289 C CA . GLU A 1 793 ? 0.110 9.047 -20.364 1.00 78.50 793 GLU A CA 1
ATOM 6290 C C . GLU A 1 793 ? -0.432 8.258 -21.564 1.00 78.50 793 GLU A C 1
ATOM 6292 O O . GLU A 1 793 ? -0.052 7.111 -21.778 1.00 78.50 793 GLU A O 1
ATOM 6297 N N . ARG A 1 794 ? -1.338 8.839 -22.360 1.00 85.44 794 ARG A N 1
ATOM 6298 C CA . ARG A 1 794 ? -1.894 8.174 -23.554 1.00 85.44 794 ARG A CA 1
ATOM 6299 C C . ARG A 1 794 ? -0.905 8.101 -24.711 1.00 85.44 794 ARG A C 1
ATOM 6301 O O . ARG A 1 794 ? -1.136 7.337 -25.645 1.00 85.44 794 ARG A O 1
ATOM 6308 N N . GLU A 1 795 ? 0.146 8.907 -24.648 1.00 89.31 795 GLU A N 1
ATOM 6309 C CA . GLU A 1 795 ? 1.154 9.063 -25.695 1.00 89.31 795 GLU A CA 1
ATOM 6310 C C . GLU A 1 795 ? 2.574 8.892 -25.135 1.00 89.31 795 GLU A C 1
ATOM 6312 O O . GLU A 1 795 ? 3.539 9.371 -25.724 1.00 89.31 795 GLU A O 1
ATOM 6317 N N . ASP A 1 796 ? 2.719 8.197 -23.999 1.00 91.19 796 ASP A N 1
ATOM 6318 C CA . ASP A 1 796 ? 4.035 7.800 -23.501 1.00 91.19 796 ASP A CA 1
ATOM 6319 C C . ASP A 1 796 ? 4.687 6.753 -24.436 1.00 91.19 796 ASP A C 1
ATOM 6321 O O . ASP A 1 796 ? 4.015 5.980 -25.126 1.00 91.19 796 ASP A O 1
ATOM 6325 N N . THR A 1 797 ? 6.023 6.726 -24.491 1.00 91.38 797 THR A N 1
ATOM 6326 C CA . THR A 1 797 ? 6.791 5.826 -25.375 1.00 91.38 797 THR A CA 1
ATOM 6327 C C . THR A 1 797 ? 6.400 4.337 -25.269 1.00 91.38 797 THR A C 1
ATOM 6329 O O . THR A 1 797 ? 6.269 3.702 -26.320 1.00 91.38 797 THR A O 1
ATOM 6332 N N . PRO A 1 798 ? 6.161 3.755 -24.070 1.00 91.25 798 PRO A N 1
ATOM 6333 C CA . PRO A 1 798 ? 5.673 2.380 -23.959 1.00 91.25 798 PRO A CA 1
ATOM 6334 C C . PRO A 1 798 ? 4.310 2.175 -24.641 1.00 91.25 798 PRO A C 1
ATOM 6336 O O . PRO A 1 798 ? 4.137 1.204 -25.381 1.00 91.25 798 PRO A O 1
ATOM 6339 N N . THR A 1 799 ? 3.355 3.096 -24.446 1.00 93.50 799 THR A N 1
ATOM 6340 C CA . THR A 1 799 ? 2.028 3.044 -25.085 1.00 93.50 799 THR A CA 1
ATOM 6341 C C . THR A 1 799 ? 2.149 3.097 -26.605 1.00 93.50 799 THR A C 1
ATOM 6343 O O . THR A 1 799 ? 1.544 2.280 -27.300 1.00 93.50 799 THR A O 1
ATOM 6346 N N . LEU A 1 800 ? 2.974 4.007 -27.129 1.00 95.25 800 LEU A N 1
ATOM 6347 C CA . LEU A 1 800 ? 3.212 4.159 -28.568 1.00 95.25 800 LEU A CA 1
ATOM 6348 C C . LEU A 1 800 ? 3.844 2.905 -29.186 1.00 95.25 800 LEU A C 1
ATOM 6350 O O . LEU A 1 800 ? 3.456 2.480 -30.277 1.00 95.25 800 LEU A O 1
ATOM 6354 N N . ALA A 1 801 ? 4.775 2.262 -28.480 1.00 92.69 801 ALA A N 1
ATOM 6355 C CA . ALA A 1 801 ? 5.400 1.034 -28.955 1.00 92.69 801 ALA A CA 1
ATOM 6356 C C . ALA A 1 801 ? 4.426 -0.157 -28.960 1.00 92.69 801 ALA A C 1
ATOM 6358 O O . ALA A 1 801 ? 4.454 -0.980 -29.875 1.00 92.69 801 ALA A O 1
ATOM 6359 N N . VAL A 1 802 ? 3.529 -0.243 -27.973 1.00 93.88 802 VAL A N 1
ATOM 6360 C CA . VAL A 1 802 ? 2.466 -1.261 -27.927 1.00 93.88 802 VAL A CA 1
ATOM 6361 C C . VAL A 1 802 ? 1.455 -1.067 -29.066 1.00 93.88 802 VAL A C 1
ATOM 6363 O O . VAL A 1 802 ? 1.114 -2.039 -29.739 1.00 93.88 802 VAL A O 1
ATOM 6366 N N . ILE A 1 803 ? 1.050 0.176 -29.357 1.00 95.56 803 ILE A N 1
ATOM 6367 C CA . ILE A 1 803 ? 0.196 0.497 -30.518 1.00 95.56 803 ILE A CA 1
ATOM 6368 C C . ILE A 1 803 ? 0.883 0.080 -31.820 1.00 95.56 803 ILE A C 1
ATOM 6370 O O . ILE A 1 803 ? 0.270 -0.567 -32.667 1.00 95.56 803 ILE A O 1
ATOM 6374 N N . THR A 1 804 ? 2.169 0.405 -31.958 1.00 95.56 804 THR A N 1
ATOM 6375 C CA . THR A 1 804 ? 2.965 0.054 -33.141 1.00 95.56 804 THR A CA 1
ATOM 6376 C C . THR A 1 804 ? 2.976 -1.460 -33.370 1.00 95.56 804 THR A C 1
ATOM 6378 O O . THR A 1 804 ? 2.696 -1.917 -34.479 1.00 95.56 804 THR A O 1
ATOM 6381 N N . ARG A 1 805 ? 3.210 -2.260 -32.318 1.00 93.50 805 ARG A N 1
ATOM 6382 C CA . ARG A 1 805 ? 3.171 -3.730 -32.409 1.00 93.50 805 ARG A CA 1
ATOM 6383 C C . ARG A 1 805 ? 1.803 -4.260 -32.806 1.00 93.50 805 ARG A C 1
ATOM 6385 O O . ARG A 1 805 ? 1.727 -5.140 -33.658 1.00 93.50 805 ARG A O 1
ATOM 6392 N N . HIS A 1 806 ? 0.732 -3.729 -32.220 1.00 96.19 806 HIS A N 1
ATOM 6393 C CA . HIS A 1 806 ? -0.629 -4.148 -32.556 1.00 96.19 806 HIS A CA 1
ATOM 6394 C C . HIS A 1 806 ? -0.943 -3.902 -34.035 1.00 96.19 806 HIS A C 1
ATOM 6396 O O . HIS A 1 806 ? -1.374 -4.820 -34.735 1.00 96.19 806 HIS A O 1
ATOM 6402 N N . ARG A 1 807 ? -0.644 -2.695 -34.534 1.00 97.12 807 ARG A N 1
ATOM 6403 C CA . ARG A 1 807 ? -0.837 -2.326 -35.945 1.00 97.12 807 ARG A CA 1
ATOM 6404 C C . ARG A 1 807 ? -0.045 -3.237 -36.878 1.00 97.12 807 ARG A C 1
ATOM 6406 O O . ARG A 1 807 ? -0.583 -3.699 -37.880 1.00 97.12 807 ARG A O 1
ATOM 6413 N N . LEU A 1 808 ? 1.192 -3.573 -36.517 1.00 94.56 808 LEU A N 1
ATOM 6414 C CA . LEU A 1 808 ? 2.000 -4.532 -37.270 1.00 94.56 808 LEU A CA 1
ATOM 6415 C C . LEU A 1 808 ? 1.388 -5.933 -37.305 1.00 94.56 808 LEU A C 1
ATOM 6417 O O . LEU A 1 808 ? 1.300 -6.519 -38.383 1.00 94.56 808 LEU A O 1
ATOM 6421 N N . MET A 1 809 ? 0.915 -6.457 -36.169 1.00 95.50 809 MET A N 1
ATOM 6422 C CA . MET A 1 809 ? 0.267 -7.775 -36.139 1.00 95.50 809 MET A CA 1
ATOM 6423 C C . MET A 1 809 ? -0.996 -7.797 -37.000 1.00 95.50 809 MET A C 1
ATOM 6425 O O . MET A 1 809 ? -1.228 -8.763 -37.725 1.00 95.50 809 MET A O 1
ATOM 6429 N N . LYS A 1 810 ? -1.771 -6.707 -36.990 1.00 96.31 810 LYS A N 1
ATOM 6430 C CA . LYS A 1 810 ? -2.937 -6.528 -37.861 1.00 96.31 810 LYS A CA 1
ATOM 6431 C C . LYS A 1 810 ? -2.545 -6.533 -39.347 1.00 96.31 810 LYS A C 1
ATOM 6433 O O . LYS A 1 810 ? -3.189 -7.207 -40.148 1.00 96.31 810 LYS A O 1
ATOM 6438 N N . ILE A 1 811 ? -1.467 -5.842 -39.723 1.00 96.25 811 ILE A N 1
ATOM 6439 C CA . ILE A 1 811 ? -0.941 -5.850 -41.100 1.00 96.25 811 ILE A CA 1
ATOM 6440 C C . ILE A 1 811 ? -0.511 -7.262 -41.522 1.00 96.25 811 ILE A C 1
ATOM 6442 O O . ILE A 1 811 ? -0.854 -7.702 -42.624 1.00 96.25 811 ILE A O 1
ATOM 6446 N N . TRP A 1 812 ? 0.202 -7.984 -40.653 1.00 93.25 812 TRP A N 1
ATOM 6447 C CA . TRP A 1 812 ? 0.642 -9.360 -40.897 1.00 93.25 812 TRP A CA 1
ATOM 6448 C C . TRP A 1 812 ? -0.517 -10.323 -41.072 1.00 93.25 812 TRP A C 1
ATOM 6450 O O . TRP A 1 812 ? -0.597 -10.989 -42.103 1.00 93.25 812 TRP A O 1
ATOM 6460 N N . ILE A 1 813 ? -1.449 -10.364 -40.122 1.00 95.31 813 ILE A N 1
ATOM 6461 C CA . ILE A 1 813 ? -2.530 -11.351 -40.146 1.00 95.31 813 ILE A CA 1
ATOM 6462 C C . ILE A 1 813 ? -3.484 -11.144 -41.328 1.00 95.31 813 ILE A C 1
ATOM 6464 O O . ILE A 1 813 ? -4.070 -12.097 -41.832 1.00 95.31 813 ILE A O 1
ATOM 6468 N N . VAL A 1 814 ? -3.648 -9.908 -41.815 1.00 94.50 814 VAL A N 1
ATOM 6469 C CA . VAL A 1 814 ? -4.489 -9.609 -42.987 1.00 94.50 814 VAL A CA 1
ATOM 6470 C C . VAL A 1 814 ? -3.843 -10.082 -44.294 1.00 94.50 814 VAL A C 1
ATOM 6472 O O . VAL A 1 814 ? -4.560 -10.480 -45.216 1.00 94.50 814 VAL A O 1
ATOM 6475 N N . ASN A 1 815 ? -2.510 -10.076 -44.369 1.00 92.38 815 ASN A N 1
ATOM 6476 C CA . ASN A 1 815 ? -1.758 -10.325 -45.602 1.00 92.38 815 ASN A CA 1
ATOM 6477 C C . ASN A 1 815 ? -0.976 -11.653 -45.612 1.00 92.38 815 ASN A C 1
ATOM 6479 O O . ASN A 1 815 ? -0.381 -11.978 -46.635 1.00 92.38 815 ASN A O 1
ATOM 6483 N N . CYS A 1 816 ? -1.008 -12.444 -44.532 1.00 89.81 816 CYS A N 1
ATOM 6484 C CA . CYS A 1 816 ? -0.185 -13.651 -44.350 1.00 89.81 816 CYS A CA 1
ATOM 6485 C C . CYS A 1 816 ? -0.322 -14.712 -45.458 1.00 89.81 816 CYS A C 1
ATOM 6487 O O . CYS A 1 816 ? 0.604 -15.485 -45.666 1.00 89.81 816 CYS A O 1
ATOM 6489 N N . PHE A 1 817 ? -1.436 -14.724 -46.198 1.00 91.88 817 PHE A N 1
ATOM 6490 C CA . PHE A 1 817 ? -1.733 -15.706 -47.252 1.00 91.88 817 PHE A CA 1
ATOM 6491 C C . PHE A 1 817 ? -1.813 -15.108 -48.665 1.00 91.88 817 PHE A C 1
ATOM 6493 O O . PHE A 1 817 ? -2.325 -15.747 -49.581 1.00 91.88 817 PHE A O 1
ATOM 6500 N N . ARG A 1 818 ? -1.366 -13.863 -48.876 1.00 88.25 818 ARG A N 1
ATOM 6501 C CA . ARG A 1 818 ? -1.414 -13.211 -50.197 1.00 88.25 818 ARG A CA 1
ATOM 6502 C C . ARG A 1 818 ? -0.076 -13.357 -50.929 1.00 88.25 818 ARG A C 1
ATOM 6504 O O . ARG A 1 818 ? 0.926 -12.872 -50.427 1.00 88.25 818 ARG A O 1
ATOM 6511 N N . ARG A 1 819 ? -0.073 -13.954 -52.130 1.00 83.44 819 ARG A N 1
ATOM 6512 C CA . ARG A 1 819 ? 1.142 -14.160 -52.956 1.00 83.44 819 ARG A CA 1
ATOM 6513 C C . ARG A 1 819 ? 1.793 -12.870 -53.491 1.00 83.44 819 ARG A C 1
ATOM 6515 O O . ARG A 1 819 ? 2.981 -12.853 -53.772 1.00 83.44 819 ARG A O 1
ATOM 6522 N N . GLY A 1 820 ? 1.027 -11.784 -53.612 1.00 80.94 820 GLY A N 1
ATOM 6523 C CA . GLY A 1 820 ? 1.522 -10.483 -54.081 1.00 80.94 820 GLY A CA 1
ATOM 6524 C C . GLY A 1 820 ? 1.730 -9.470 -52.956 1.00 80.94 820 GLY A C 1
ATOM 6525 O O . GLY A 1 820 ? 1.092 -9.541 -51.903 1.00 80.94 820 GLY A O 1
ATOM 6526 N N . GLU A 1 821 ? 2.558 -8.461 -53.216 1.00 88.38 821 GLU A N 1
ATOM 6527 C CA . GLU A 1 821 ? 2.914 -7.416 -52.245 1.00 88.38 821 GLU A CA 1
ATOM 6528 C C . GLU A 1 821 ? 1.953 -6.212 -52.307 1.00 88.38 821 GLU A C 1
ATOM 6530 O O . GLU A 1 821 ? 1.924 -5.358 -51.424 1.00 88.38 821 GLU A O 1
ATOM 6535 N N . MET A 1 822 ? 1.086 -6.165 -53.318 1.00 90.12 822 MET A N 1
ATOM 6536 C CA . MET A 1 822 ? 0.104 -5.091 -53.520 1.00 90.12 822 MET A CA 1
ATOM 6537 C C . MET A 1 822 ? -0.994 -5.050 -52.442 1.00 90.12 822 MET A C 1
ATOM 6539 O O . MET A 1 822 ? -1.658 -4.032 -52.261 1.00 90.12 822 MET A O 1
ATOM 6543 N N . GLY A 1 823 ? -1.205 -6.152 -51.711 1.00 89.31 823 GLY A N 1
ATOM 6544 C CA . GLY A 1 823 ? -2.215 -6.232 -50.648 1.00 89.31 823 GLY A CA 1
ATOM 6545 C C . GLY A 1 823 ? -1.973 -5.256 -49.490 1.00 89.31 823 GLY A C 1
ATOM 6546 O O . GLY A 1 823 ? -2.929 -4.834 -48.837 1.00 89.31 823 GLY A O 1
ATOM 6547 N N . TYR A 1 824 ? -0.718 -4.848 -49.278 1.00 94.19 824 TYR A N 1
ATOM 6548 C CA . TYR A 1 824 ? -0.334 -3.926 -48.211 1.00 94.19 824 TYR A CA 1
ATOM 6549 C C . TYR A 1 824 ? -0.843 -2.492 -48.427 1.00 94.19 824 TYR A C 1
ATOM 6551 O O . TYR A 1 824 ? -1.007 -1.768 -47.446 1.00 94.19 824 TYR A O 1
ATOM 6559 N N . ASP A 1 825 ? -1.180 -2.089 -49.658 1.00 94.56 825 ASP A N 1
ATOM 6560 C CA . ASP A 1 825 ? -1.741 -0.758 -49.950 1.00 94.56 825 ASP A CA 1
ATOM 6561 C C . ASP A 1 825 ? -3.032 -0.489 -49.163 1.00 94.56 825 ASP A C 1
ATOM 6563 O O . ASP A 1 825 ? -3.268 0.624 -48.690 1.00 94.56 825 ASP A O 1
ATOM 6567 N N . GLY A 1 826 ? -3.853 -1.530 -48.968 1.00 95.00 826 GLY A N 1
ATOM 6568 C CA . GLY A 1 826 ? -5.095 -1.451 -48.194 1.00 95.00 826 GLY A CA 1
ATOM 6569 C C . GLY A 1 826 ? -4.885 -1.144 -46.706 1.00 95.00 826 GLY A C 1
ATOM 6570 O O . GLY A 1 826 ? -5.849 -0.843 -46.011 1.00 95.00 826 GLY A O 1
ATOM 6571 N N . MET A 1 827 ? -3.638 -1.190 -46.228 1.00 96.25 827 MET A N 1
ATOM 6572 C CA . MET A 1 827 ? -3.248 -0.944 -44.838 1.00 96.25 827 MET A CA 1
ATOM 6573 C C . MET A 1 827 ? -2.580 0.428 -44.636 1.00 96.25 827 MET A C 1
ATOM 6575 O O . MET A 1 827 ? -1.907 0.645 -43.629 1.00 96.25 827 MET A O 1
ATOM 6579 N N . LYS A 1 828 ? -2.737 1.370 -45.581 1.00 96.06 828 LYS A N 1
ATOM 6580 C CA . LYS A 1 828 ? -2.110 2.706 -45.526 1.00 96.06 828 LYS A CA 1
ATOM 6581 C C . LYS A 1 828 ? -2.314 3.422 -44.184 1.00 96.06 828 LYS A C 1
ATOM 6583 O O . LYS A 1 828 ? -1.350 3.936 -43.627 1.00 96.06 828 LYS A O 1
ATOM 6588 N N . GLU A 1 829 ? -3.534 3.427 -43.650 1.00 98.00 829 GLU A N 1
ATOM 6589 C CA . GLU A 1 829 ? -3.856 4.094 -42.376 1.00 98.00 829 GLU A CA 1
ATOM 6590 C C . GLU A 1 829 ? -3.129 3.468 -41.175 1.00 98.00 829 GLU A C 1
ATOM 6592 O O . GLU A 1 829 ? -2.695 4.168 -40.256 1.00 98.00 829 GLU A O 1
ATOM 6597 N N . ASP A 1 830 ? -2.941 2.145 -41.189 1.00 97.81 830 ASP A N 1
ATOM 6598 C CA . ASP A 1 830 ? -2.175 1.453 -40.155 1.00 97.81 830 ASP A CA 1
ATOM 6599 C C . ASP A 1 830 ? -0.678 1.820 -40.253 1.00 97.81 830 ASP A C 1
ATOM 6601 O O . ASP A 1 830 ? -0.047 2.059 -39.223 1.00 97.81 830 ASP A O 1
ATOM 6605 N N . PHE A 1 831 ? -0.121 1.970 -41.467 1.00 98.06 831 PHE A N 1
ATOM 6606 C CA . PHE A 1 831 ? 1.247 2.477 -41.662 1.00 98.06 831 PHE A CA 1
ATOM 6607 C C . PHE A 1 831 ? 1.416 3.933 -41.211 1.00 98.06 831 PHE A C 1
ATOM 6609 O O . PHE A 1 831 ? 2.407 4.242 -40.551 1.00 98.06 831 PHE A O 1
ATOM 6616 N N . ILE A 1 832 ? 0.454 4.814 -41.512 1.00 98.25 832 ILE A N 1
ATOM 6617 C CA . ILE A 1 832 ? 0.451 6.202 -41.015 1.00 98.25 832 ILE A CA 1
ATOM 6618 C C . ILE A 1 832 ? 0.477 6.198 -39.485 1.00 98.25 832 ILE A C 1
ATOM 6620 O O . ILE A 1 832 ? 1.334 6.835 -38.880 1.00 98.25 832 ILE A O 1
ATOM 6624 N N . THR A 1 833 ? -0.391 5.398 -38.858 1.00 98.00 833 THR A N 1
ATOM 6625 C CA . THR A 1 833 ? -0.446 5.280 -37.394 1.00 98.00 833 THR A CA 1
ATOM 6626 C C . THR A 1 833 ? 0.892 4.827 -36.802 1.00 98.00 833 THR A C 1
ATOM 6628 O O . THR A 1 833 ? 1.313 5.351 -35.770 1.00 98.00 833 THR A O 1
ATOM 6631 N N . ILE A 1 834 ? 1.571 3.861 -37.434 1.00 98.19 834 ILE A N 1
ATOM 6632 C CA . ILE A 1 834 ? 2.894 3.385 -37.003 1.00 98.19 834 ILE A CA 1
ATOM 6633 C C . ILE A 1 834 ? 3.930 4.514 -37.057 1.00 98.19 834 ILE A C 1
ATOM 6635 O O . ILE A 1 834 ? 4.629 4.749 -36.068 1.00 98.19 834 ILE A O 1
ATOM 6639 N N . VAL A 1 835 ? 4.015 5.228 -38.183 1.00 98.31 835 VAL A N 1
ATOM 6640 C CA . VAL A 1 835 ? 4.975 6.328 -38.360 1.00 98.31 835 VAL A CA 1
ATOM 6641 C C . VAL A 1 835 ? 4.678 7.472 -37.387 1.00 98.31 835 VAL A C 1
ATOM 6643 O O . VAL A 1 835 ? 5.600 7.988 -36.759 1.00 98.31 835 VAL A O 1
ATOM 6646 N N . ASP A 1 836 ? 3.406 7.804 -37.164 1.00 98.00 836 ASP A N 1
ATOM 6647 C CA . ASP A 1 836 ? 2.989 8.818 -36.193 1.00 98.00 836 ASP A CA 1
ATOM 6648 C C . ASP A 1 836 ? 3.355 8.439 -34.754 1.00 98.00 836 ASP A C 1
ATOM 6650 O O . ASP A 1 836 ? 3.860 9.276 -34.000 1.00 98.00 836 ASP A O 1
ATOM 6654 N N . CYS A 1 837 ? 3.143 7.177 -34.363 1.00 97.69 837 CYS A N 1
ATOM 6655 C CA . CYS A 1 837 ? 3.547 6.698 -33.043 1.00 97.69 837 CYS A CA 1
ATOM 6656 C C . CYS A 1 837 ? 5.065 6.779 -32.864 1.00 97.69 837 CYS A C 1
ATOM 6658 O O . CYS A 1 837 ? 5.540 7.228 -31.822 1.00 97.69 837 CYS A O 1
ATOM 6660 N N . ALA A 1 838 ? 5.830 6.378 -33.880 1.00 97.19 838 ALA A N 1
ATOM 6661 C CA . ALA A 1 838 ? 7.282 6.477 -33.853 1.00 97.19 838 ALA A CA 1
ATOM 6662 C C . ALA A 1 838 ? 7.748 7.944 -33.798 1.00 97.19 838 ALA A C 1
ATOM 6664 O O . ALA A 1 838 ? 8.628 8.275 -33.007 1.00 97.19 838 ALA A O 1
ATOM 6665 N N . ARG A 1 839 ? 7.120 8.857 -34.547 1.00 97.75 839 ARG A N 1
ATOM 6666 C CA . ARG A 1 839 ? 7.441 10.291 -34.496 1.00 97.75 839 ARG A CA 1
ATOM 6667 C C . ARG A 1 839 ? 7.265 10.860 -33.092 1.00 97.75 839 ARG A C 1
ATOM 6669 O O . ARG A 1 839 ? 8.208 11.434 -32.554 1.00 97.75 839 ARG A O 1
ATOM 6676 N N . LYS A 1 840 ? 6.112 10.610 -32.467 1.00 96.12 840 LYS A N 1
ATOM 6677 C CA . LYS A 1 840 ? 5.836 11.033 -31.084 1.00 96.12 840 LYS A CA 1
ATOM 6678 C C . LYS A 1 840 ? 6.809 10.412 -30.084 1.00 96.12 840 LYS A C 1
ATOM 6680 O O . LYS A 1 840 ? 7.266 11.078 -29.162 1.00 96.12 840 LYS A O 1
ATOM 6685 N N . ALA A 1 841 ? 7.173 9.143 -30.271 1.00 95.00 841 ALA A N 1
ATOM 6686 C CA . ALA A 1 841 ? 8.169 8.486 -29.431 1.00 95.00 841 ALA A CA 1
ATOM 6687 C C . ALA A 1 841 ? 9.548 9.159 -29.552 1.00 95.00 841 ALA A C 1
ATOM 6689 O O . ALA A 1 841 ? 10.249 9.293 -28.548 1.00 95.00 841 ALA A O 1
ATOM 6690 N N . ALA A 1 842 ? 9.924 9.607 -30.755 1.00 94.81 842 ALA A N 1
ATOM 6691 C CA . ALA A 1 842 ? 11.187 10.301 -30.991 1.00 94.81 842 ALA A CA 1
ATOM 6692 C C . ALA A 1 842 ? 11.171 11.694 -30.352 1.00 94.81 842 ALA A C 1
ATOM 6694 O O . ALA A 1 842 ? 12.111 12.054 -29.650 1.00 94.81 842 ALA A O 1
ATOM 6695 N N . GLU A 1 843 ? 10.070 12.429 -30.512 1.00 94.31 843 GLU A N 1
ATOM 6696 C CA . GLU A 1 843 ? 9.852 13.727 -29.865 1.00 94.31 843 GLU A CA 1
ATOM 6697 C C . GLU A 1 843 ? 9.905 13.614 -28.334 1.00 94.31 843 GLU A C 1
ATOM 6699 O O . GLU A 1 843 ? 10.551 14.428 -27.677 1.00 94.31 843 GLU A O 1
ATOM 6704 N N . ASN A 1 844 ? 9.299 12.572 -27.753 1.00 92.25 844 ASN A N 1
ATOM 6705 C CA . ASN A 1 844 ? 9.370 12.301 -26.315 1.00 92.25 844 ASN A CA 1
ATOM 6706 C C . ASN A 1 844 ? 10.809 12.046 -25.844 1.00 92.25 844 ASN A C 1
ATOM 6708 O O . ASN A 1 844 ? 11.210 12.546 -24.793 1.00 92.25 844 ASN A O 1
ATOM 6712 N N . LEU A 1 845 ? 11.585 11.267 -26.605 1.00 89.69 845 LEU A N 1
ATOM 6713 C CA . LEU A 1 845 ? 12.982 10.969 -26.286 1.00 89.69 845 LEU A CA 1
ATOM 6714 C C . LEU A 1 845 ? 13.846 12.241 -26.336 1.00 89.69 845 LEU A C 1
ATOM 6716 O O . LEU A 1 845 ? 14.649 12.494 -25.436 1.00 89.69 845 LEU A O 1
ATOM 6720 N N . GLU A 1 846 ? 13.629 13.071 -27.355 1.00 90.38 846 GLU A N 1
ATOM 6721 C CA . GLU A 1 846 ? 14.317 14.348 -27.556 1.00 90.38 846 GLU A CA 1
ATOM 6722 C C . GLU A 1 846 ? 13.961 15.371 -26.470 1.00 90.38 846 GLU A C 1
ATOM 6724 O O . GLU A 1 846 ? 14.854 16.023 -25.922 1.00 90.38 846 GLU A O 1
ATOM 6729 N N . ALA A 1 847 ? 12.680 15.466 -26.099 1.00 88.69 847 ALA A N 1
ATOM 6730 C CA . ALA A 1 847 ? 12.198 16.326 -25.019 1.00 88.69 847 ALA A CA 1
ATOM 6731 C C . ALA A 1 847 ? 12.789 15.946 -23.651 1.00 88.69 847 ALA A C 1
ATOM 6733 O O . ALA A 1 847 ? 12.944 16.800 -22.781 1.00 88.69 847 ALA A O 1
ATOM 6734 N N . GLN A 1 848 ? 13.149 14.674 -23.465 1.00 86.00 848 GLN A N 1
ATOM 6735 C CA . GLN A 1 848 ? 13.821 14.171 -22.264 1.00 86.00 848 GLN A CA 1
ATOM 6736 C C . GLN A 1 848 ? 15.352 14.309 -22.321 1.00 86.00 848 GLN A C 1
ATOM 6738 O O . GLN A 1 848 ? 16.030 13.905 -21.378 1.00 86.00 848 GLN A O 1
ATOM 6743 N N . HIS A 1 849 ? 15.909 14.861 -23.407 1.00 84.31 849 HIS A N 1
ATOM 6744 C CA . HIS A 1 849 ? 17.352 14.917 -23.671 1.00 84.31 849 HIS A CA 1
ATOM 6745 C C . HIS A 1 849 ? 18.045 13.546 -23.575 1.00 84.31 849 HIS A C 1
ATOM 6747 O O . HIS A 1 849 ? 19.214 13.445 -23.193 1.00 84.31 849 HIS A O 1
ATOM 6753 N N . ALA A 1 850 ? 17.318 12.481 -23.917 1.00 82.75 850 ALA A N 1
ATOM 6754 C CA . ALA A 1 850 ? 17.822 11.118 -23.912 1.00 82.75 850 ALA A CA 1
ATOM 6755 C C . ALA A 1 850 ? 18.358 10.728 -25.298 1.00 82.75 850 ALA A C 1
ATOM 6757 O O . ALA A 1 850 ? 17.962 11.278 -26.323 1.00 82.75 850 ALA A O 1
ATOM 6758 N N . THR A 1 851 ? 19.272 9.758 -25.329 1.00 79.12 851 THR A N 1
ATOM 6759 C CA . THR A 1 851 ? 19.782 9.167 -26.575 1.00 79.12 851 THR A CA 1
ATOM 6760 C C . THR A 1 851 ? 19.529 7.662 -26.576 1.00 79.12 851 THR A C 1
ATOM 6762 O O . THR A 1 851 ? 19.519 7.055 -25.499 1.00 79.12 851 THR A O 1
ATOM 6765 N N . PRO A 1 852 ? 19.319 7.039 -27.751 1.00 83.44 852 PRO A N 1
ATOM 6766 C CA . PRO A 1 852 ? 19.172 5.592 -27.834 1.00 83.44 852 PRO A CA 1
ATOM 6767 C C . PRO A 1 852 ? 20.400 4.852 -27.289 1.00 83.44 852 PRO A C 1
ATOM 6769 O O . PRO A 1 852 ? 21.546 5.260 -27.495 1.00 83.44 852 PRO A O 1
ATOM 6772 N N . GLY A 1 853 ? 20.157 3.749 -26.581 1.00 84.50 853 GLY A N 1
ATOM 6773 C CA . GLY A 1 853 ? 21.206 2.951 -25.952 1.00 84.50 853 GLY A CA 1
ATOM 6774 C C . GLY A 1 853 ? 22.048 2.145 -26.948 1.00 84.50 853 GLY A C 1
ATOM 6775 O O . GLY A 1 853 ? 21.728 2.009 -28.127 1.00 84.50 853 GLY A O 1
ATOM 6776 N N . LYS A 1 854 ? 23.141 1.545 -26.463 1.00 87.69 854 LYS A N 1
ATOM 6777 C CA . LYS A 1 854 ? 23.961 0.627 -27.276 1.00 87.69 854 LYS A CA 1
ATOM 6778 C C . LYS A 1 854 ? 23.296 -0.735 -27.489 1.00 87.69 854 LYS A C 1
ATOM 6780 O O . LYS A 1 854 ? 23.494 -1.350 -28.528 1.00 87.69 854 LYS A O 1
ATOM 6785 N N . PHE A 1 855 ? 22.535 -1.215 -26.511 1.00 90.44 855 PHE A N 1
ATOM 6786 C CA . PHE A 1 855 ? 21.919 -2.536 -26.547 1.00 90.44 855 PHE A CA 1
ATOM 6787 C C . PHE A 1 855 ? 20.594 -2.532 -25.786 1.00 90.44 855 PHE A C 1
ATOM 6789 O O . PHE A 1 855 ? 20.526 -2.011 -24.671 1.00 90.44 855 PHE A O 1
ATOM 6796 N N . MET A 1 856 ? 19.583 -3.159 -26.375 1.00 89.62 856 MET A N 1
ATOM 6797 C CA . MET A 1 856 ? 18.306 -3.505 -25.760 1.00 89.62 856 MET A CA 1
ATOM 6798 C C . MET A 1 856 ? 18.148 -5.023 -25.854 1.00 89.62 856 MET A C 1
ATOM 6800 O O . MET A 1 856 ? 18.407 -5.600 -26.905 1.00 89.62 856 MET A O 1
ATOM 6804 N N . PHE A 1 857 ? 17.756 -5.683 -24.767 1.00 89.94 857 PHE A N 1
ATOM 6805 C CA . PHE A 1 857 ? 17.455 -7.115 -24.790 1.00 89.94 857 PHE A CA 1
ATOM 6806 C C . PHE A 1 857 ? 16.147 -7.390 -25.536 1.00 89.94 857 PHE A C 1
ATOM 6808 O O . PHE A 1 857 ? 16.051 -8.350 -26.296 1.00 89.94 857 PHE A O 1
ATOM 6815 N N . ASP A 1 858 ? 15.160 -6.525 -25.314 1.00 84.81 858 ASP A N 1
ATOM 6816 C CA . ASP A 1 858 ? 13.867 -6.581 -25.978 1.00 84.81 858 ASP A CA 1
ATOM 6817 C C . ASP A 1 858 ? 13.912 -5.981 -27.385 1.00 84.81 858 ASP A C 1
ATOM 6819 O O . ASP A 1 858 ? 14.871 -5.335 -27.807 1.00 84.81 858 ASP A O 1
ATOM 6823 N N . THR A 1 859 ? 12.836 -6.208 -28.132 1.00 82.50 859 THR A N 1
ATOM 6824 C CA . THR A 1 859 ? 12.658 -5.659 -29.474 1.00 82.50 859 THR A CA 1
ATOM 6825 C C . THR A 1 859 ? 12.010 -4.278 -29.394 1.00 82.50 859 THR A C 1
ATOM 6827 O O . THR A 1 859 ? 10.863 -4.174 -28.959 1.00 82.50 859 THR A O 1
ATOM 6830 N N . GLY A 1 860 ? 12.714 -3.225 -29.802 1.00 84.62 860 GLY A N 1
ATOM 6831 C CA . GLY A 1 860 ? 12.233 -1.844 -29.829 1.00 84.62 860 GLY A CA 1
ATOM 6832 C C . GLY A 1 860 ? 11.600 -1.464 -31.172 1.00 84.62 860 GLY A C 1
ATOM 6833 O O . GLY A 1 860 ? 11.018 -2.298 -31.868 1.00 84.62 860 GLY A O 1
ATOM 6834 N N . PHE A 1 861 ? 11.675 -0.180 -31.532 1.00 91.06 861 PHE A N 1
ATOM 6835 C CA . PHE A 1 861 ? 11.082 0.350 -32.769 1.00 91.06 861 PHE A CA 1
ATOM 6836 C C . PHE A 1 861 ? 11.830 -0.065 -34.038 1.00 91.06 861 PHE A C 1
ATOM 6838 O O . PHE A 1 861 ? 11.262 0.024 -35.122 1.00 91.06 861 PHE A O 1
ATOM 6845 N N . ASN A 1 862 ? 13.068 -0.544 -33.935 1.00 91.19 862 ASN A N 1
ATOM 6846 C CA . ASN A 1 862 ? 13.931 -0.760 -35.089 1.00 91.19 862 ASN A CA 1
ATOM 6847 C C . ASN A 1 862 ? 13.381 -1.798 -36.096 1.00 91.19 862 ASN A C 1
ATOM 6849 O O . ASN A 1 862 ? 13.078 -1.418 -37.230 1.00 91.19 862 ASN A O 1
ATOM 6853 N N . PRO A 1 863 ? 13.140 -3.075 -35.730 1.00 89.44 863 PRO A N 1
ATOM 6854 C CA . PRO A 1 863 ? 12.582 -4.041 -36.680 1.00 89.44 863 PRO A CA 1
ATOM 6855 C C . PRO A 1 863 ? 11.129 -3.727 -37.062 1.00 89.44 863 PRO A C 1
ATOM 6857 O O . PRO A 1 863 ? 10.685 -4.095 -38.148 1.00 89.44 863 PRO A O 1
ATOM 6860 N N . MET A 1 864 ? 10.395 -3.004 -36.209 1.00 91.12 864 MET A N 1
ATOM 6861 C CA . MET A 1 864 ? 9.041 -2.522 -36.504 1.00 91.12 864 MET A CA 1
ATOM 6862 C C . MET A 1 864 ? 9.036 -1.504 -37.655 1.00 91.12 864 MET A C 1
ATOM 6864 O O . MET A 1 864 ? 8.226 -1.592 -38.584 1.00 91.12 864 MET A O 1
ATOM 6868 N N . LEU A 1 865 ? 9.972 -0.555 -37.620 1.00 96.00 865 LEU A N 1
ATOM 6869 C CA . LEU A 1 865 ? 10.159 0.447 -38.664 1.00 96.00 865 LEU A CA 1
ATOM 6870 C C . LEU A 1 865 ? 10.781 -0.156 -39.923 1.00 96.00 865 LEU A C 1
ATOM 6872 O O . LEU A 1 865 ? 10.322 0.156 -41.017 1.00 96.00 865 LEU A O 1
ATOM 6876 N N . HIS A 1 866 ? 11.732 -1.084 -39.787 1.00 94.88 866 HIS A N 1
ATOM 6877 C CA . HIS A 1 866 ? 12.238 -1.844 -40.930 1.00 94.88 866 HIS A CA 1
ATOM 6878 C C . HIS A 1 866 ? 11.113 -2.580 -41.658 1.00 94.88 866 HIS A C 1
ATOM 6880 O O . HIS A 1 866 ? 10.993 -2.454 -42.872 1.00 94.88 866 HIS A O 1
ATOM 6886 N N . PHE A 1 867 ? 10.242 -3.291 -40.935 1.00 93.25 867 PHE A N 1
ATOM 6887 C CA . PHE A 1 867 ? 9.100 -3.953 -41.561 1.00 93.25 867 PHE A CA 1
ATOM 6888 C C . PHE A 1 867 ? 8.159 -2.949 -42.243 1.00 93.25 867 PHE A C 1
ATOM 6890 O O . PHE A 1 867 ? 7.671 -3.195 -43.347 1.00 93.25 867 PHE A O 1
ATOM 6897 N N . THR A 1 868 ? 7.918 -1.805 -41.599 1.00 96.56 868 THR A N 1
ATOM 6898 C CA . THR A 1 868 ? 7.113 -0.719 -42.172 1.00 96.56 868 THR A CA 1
ATOM 6899 C C . THR A 1 868 ? 7.697 -0.258 -43.503 1.00 96.56 868 THR A C 1
ATOM 6901 O O . THR A 1 868 ? 6.968 -0.181 -44.486 1.00 96.56 868 THR A O 1
ATOM 6904 N N . ILE A 1 869 ? 9.010 -0.034 -43.572 1.00 97.12 869 ILE A N 1
ATOM 6905 C CA . ILE A 1 869 ? 9.707 0.336 -44.809 1.00 97.12 869 ILE A CA 1
ATOM 6906 C C . ILE A 1 869 ? 9.608 -0.788 -45.835 1.00 97.12 869 ILE A C 1
ATOM 6908 O O . ILE A 1 869 ? 9.252 -0.542 -46.984 1.00 97.12 869 ILE A O 1
ATOM 6912 N N . PHE A 1 870 ? 9.859 -2.021 -45.405 1.00 93.56 870 PHE A N 1
ATOM 6913 C CA . PHE A 1 870 ? 9.846 -3.203 -46.249 1.00 93.56 870 PHE A CA 1
ATOM 6914 C C . PHE A 1 870 ? 8.498 -3.393 -46.958 1.00 93.56 870 PHE A C 1
ATOM 6916 O O . PHE A 1 870 ? 8.483 -3.616 -48.166 1.00 93.56 870 PHE A O 1
ATOM 6923 N N . LYS A 1 871 ? 7.365 -3.244 -46.257 1.00 94.50 871 LYS A N 1
ATOM 6924 C CA . LYS A 1 871 ? 6.032 -3.566 -46.807 1.00 94.50 871 LYS A CA 1
ATOM 6925 C C . LYS A 1 871 ? 5.154 -2.386 -47.221 1.00 94.50 871 LYS A C 1
ATOM 6927 O O . LYS A 1 871 ? 4.319 -2.560 -48.103 1.00 94.50 871 LYS A O 1
ATOM 6932 N N . CYS A 1 872 ? 5.315 -1.199 -46.637 1.00 96.06 872 CYS A N 1
ATOM 6933 C CA . CYS A 1 872 ? 4.650 0.014 -47.141 1.00 96.06 872 CYS A CA 1
ATOM 6934 C C . CYS A 1 872 ? 5.120 0.284 -48.577 1.00 96.06 872 CYS A C 1
ATOM 6936 O O . CYS A 1 872 ? 6.237 -0.090 -48.872 1.00 96.06 872 CYS A O 1
ATOM 6938 N N . ARG A 1 873 ? 4.350 0.934 -49.461 1.00 95.06 873 ARG A N 1
ATOM 6939 C CA . ARG A 1 873 ? 4.796 1.332 -50.825 1.00 95.06 873 ARG A CA 1
ATOM 6940 C C . ARG A 1 873 ? 4.906 2.845 -51.032 1.00 95.06 873 ARG A C 1
ATOM 6942 O O . ARG A 1 873 ? 5.352 3.293 -52.083 1.00 95.06 873 ARG A O 1
ATOM 6949 N N . TYR A 1 874 ? 4.507 3.632 -50.035 1.00 96.19 874 TYR A N 1
ATOM 6950 C CA . TYR A 1 874 ? 4.476 5.091 -50.106 1.00 96.19 874 TYR A CA 1
ATOM 6951 C C . TYR A 1 874 ? 5.840 5.676 -49.732 1.00 96.19 874 TYR A C 1
ATOM 6953 O O . TYR A 1 874 ? 6.274 5.537 -48.585 1.00 96.19 874 TYR A O 1
ATOM 6961 N N . LEU A 1 875 ? 6.493 6.353 -50.683 1.00 96.06 875 LEU A N 1
ATOM 6962 C CA . LEU A 1 875 ? 7.858 6.867 -50.529 1.00 96.06 875 LEU A CA 1
ATOM 6963 C C . LEU A 1 875 ? 8.012 7.771 -49.296 1.00 96.06 875 LEU A C 1
ATOM 6965 O O . LEU A 1 875 ? 8.899 7.540 -48.478 1.00 96.06 875 LEU A O 1
ATOM 6969 N N . ALA A 1 876 ? 7.105 8.733 -49.106 1.00 95.94 876 ALA A N 1
ATOM 6970 C CA . ALA A 1 876 ? 7.152 9.662 -47.975 1.00 95.94 876 ALA A CA 1
ATOM 6971 C C . ALA A 1 876 ? 7.145 8.952 -46.607 1.00 95.94 876 ALA A C 1
ATOM 6973 O O . ALA A 1 876 ? 7.984 9.239 -45.755 1.00 95.94 876 ALA A O 1
ATOM 6974 N N . LEU A 1 877 ? 6.254 7.969 -46.416 1.00 97.00 877 LEU A N 1
ATOM 6975 C CA . LEU A 1 877 ? 6.178 7.197 -45.167 1.00 97.00 877 LEU A CA 1
ATOM 6976 C C . LEU A 1 877 ? 7.438 6.355 -44.941 1.00 97.00 877 LEU A C 1
ATOM 6978 O O . LEU A 1 877 ? 7.888 6.207 -43.807 1.00 97.00 877 LEU A O 1
ATOM 6982 N N . ARG A 1 878 ? 8.019 5.806 -46.013 1.00 97.25 878 ARG A N 1
ATOM 6983 C CA . ARG A 1 878 ? 9.248 5.003 -45.953 1.00 97.25 878 ARG A CA 1
ATOM 6984 C C . ARG A 1 878 ? 10.460 5.835 -45.563 1.00 97.25 878 ARG A C 1
ATOM 6986 O O . ARG A 1 878 ? 11.207 5.434 -44.676 1.00 97.25 878 ARG A O 1
ATOM 6993 N N . VAL A 1 879 ? 10.645 6.989 -46.202 1.00 96.69 879 VAL A N 1
ATOM 6994 C CA . VAL A 1 879 ? 11.753 7.909 -45.904 1.00 96.69 879 VAL A CA 1
ATOM 6995 C C . VAL A 1 879 ? 11.621 8.459 -44.485 1.00 96.69 879 VAL A C 1
ATOM 6997 O O . VAL A 1 879 ? 12.610 8.540 -43.755 1.00 96.69 879 VAL A O 1
ATOM 7000 N N . GLU A 1 880 ? 10.400 8.768 -44.048 1.00 97.25 880 GLU A N 1
ATOM 7001 C CA . GLU A 1 880 ? 10.163 9.193 -42.673 1.00 97.25 880 GLU A CA 1
ATOM 7002 C C . GLU A 1 880 ? 10.470 8.081 -41.660 1.00 97.25 880 GLU A C 1
ATOM 7004 O O . GLU A 1 880 ? 11.207 8.312 -40.698 1.00 97.25 880 GLU A O 1
ATOM 7009 N N . ALA A 1 881 ? 9.984 6.858 -41.893 1.00 98.00 881 ALA A N 1
ATOM 7010 C CA . ALA A 1 881 ? 10.312 5.704 -41.058 1.00 98.00 881 ALA A CA 1
ATOM 7011 C C . ALA A 1 881 ? 11.831 5.452 -41.004 1.00 98.00 881 ALA A C 1
ATOM 7013 O O . ALA A 1 881 ? 12.369 5.213 -39.921 1.00 98.00 881 ALA A O 1
ATOM 7014 N N . LEU A 1 882 ? 12.534 5.578 -42.136 1.00 97.12 882 LEU A N 1
ATOM 7015 C CA . LEU A 1 882 ? 13.991 5.432 -42.224 1.00 97.12 882 LEU A CA 1
ATOM 7016 C C . LEU A 1 882 ? 14.716 6.482 -41.365 1.00 97.12 882 LEU A C 1
ATOM 7018 O O . LEU A 1 882 ? 15.661 6.158 -40.644 1.00 97.12 882 LEU A O 1
ATOM 7022 N N . SER A 1 883 ? 14.251 7.733 -41.390 1.00 96.00 883 SER A N 1
ATOM 7023 C CA . SER A 1 883 ? 14.767 8.804 -40.528 1.00 96.00 883 SER A CA 1
ATOM 7024 C C . SER A 1 883 ? 14.541 8.498 -39.040 1.00 96.00 883 SER A C 1
ATOM 7026 O O . SER A 1 883 ? 15.456 8.626 -38.219 1.00 96.00 883 SER A O 1
ATOM 7028 N N . LEU A 1 884 ? 13.345 8.018 -38.686 1.00 97.00 884 LEU A N 1
ATOM 7029 C CA . LEU A 1 884 ? 12.983 7.668 -37.310 1.00 97.00 884 LEU A CA 1
ATOM 7030 C C . LEU A 1 884 ? 13.795 6.489 -36.760 1.00 97.00 884 LEU A C 1
ATOM 7032 O O . LEU A 1 884 ? 14.123 6.500 -35.573 1.00 97.00 884 LEU A O 1
ATOM 7036 N N . MET A 1 885 ? 14.207 5.528 -37.599 1.00 94.88 885 MET A N 1
ATOM 7037 C CA . MET A 1 885 ? 15.094 4.437 -37.170 1.00 94.88 885 MET A CA 1
ATOM 7038 C C . MET A 1 885 ? 16.377 4.972 -36.526 1.00 94.88 885 MET A C 1
ATOM 7040 O O . MET A 1 885 ? 16.777 4.471 -35.478 1.00 94.88 885 MET A O 1
ATOM 7044 N N . ARG A 1 886 ? 16.992 6.029 -37.071 1.00 89.44 886 ARG A N 1
ATOM 7045 C CA . ARG A 1 886 ? 18.218 6.619 -36.495 1.00 89.44 886 ARG A CA 1
ATOM 7046 C C . ARG A 1 886 ? 17.978 7.346 -35.175 1.00 89.44 886 ARG A C 1
ATOM 7048 O O . ARG A 1 886 ? 18.889 7.432 -34.359 1.00 89.44 886 ARG A O 1
ATOM 7055 N N . ARG A 1 887 ? 16.778 7.899 -34.991 1.00 92.38 887 ARG A N 1
ATOM 7056 C CA . ARG A 1 887 ? 16.406 8.700 -33.815 1.00 92.38 887 ARG A CA 1
ATOM 7057 C C . ARG A 1 887 ? 15.979 7.835 -32.630 1.00 92.38 887 ARG A C 1
ATOM 7059 O O . ARG A 1 887 ? 16.153 8.252 -31.492 1.00 92.38 887 ARG A O 1
ATOM 7066 N N . LEU A 1 888 ? 15.436 6.644 -32.891 1.00 90.94 888 LEU A N 1
ATOM 7067 C CA . LEU A 1 888 ? 14.818 5.786 -31.873 1.00 90.94 888 LEU A CA 1
ATOM 7068 C C . LEU A 1 888 ? 15.599 4.520 -31.534 1.00 90.94 888 LEU A C 1
ATOM 7070 O O . LEU A 1 888 ? 15.493 4.028 -30.411 1.00 90.94 888 LEU A O 1
ATOM 7074 N N . SER A 1 889 ? 16.316 3.951 -32.502 1.00 89.44 889 SER A N 1
ATOM 7075 C CA . SER A 1 889 ? 16.814 2.580 -32.376 1.00 89.44 889 SER A CA 1
ATOM 7076 C C . SER A 1 889 ? 18.038 2.508 -31.484 1.00 89.44 889 SER A C 1
ATOM 7078 O O . SER A 1 889 ? 18.992 3.270 -31.658 1.00 89.44 889 SER A O 1
ATOM 7080 N N . SER A 1 890 ? 18.050 1.532 -30.576 1.00 89.56 890 SER A N 1
ATOM 7081 C CA . SER A 1 890 ? 19.308 1.155 -29.926 1.00 89.56 890 SER A CA 1
ATOM 7082 C C . SER A 1 890 ? 20.251 0.548 -30.963 1.00 89.56 890 SER A C 1
ATOM 7084 O O . SER A 1 890 ? 19.785 -0.065 -31.919 1.00 89.56 890 SER A O 1
ATOM 7086 N N . GLN A 1 891 ? 21.570 0.683 -30.790 1.00 88.25 891 GLN A N 1
ATOM 7087 C CA . GLN A 1 891 ? 22.528 0.181 -31.795 1.00 88.25 891 GLN A CA 1
ATOM 7088 C C . GLN A 1 891 ? 22.360 -1.328 -32.069 1.00 88.25 891 GLN A C 1
ATOM 7090 O O . GLN A 1 891 ? 22.600 -1.791 -33.186 1.00 88.25 891 GLN A O 1
ATOM 7095 N N . GLN A 1 892 ? 21.903 -2.070 -31.058 1.00 88.69 892 GLN A N 1
ATOM 7096 C CA . GLN A 1 892 ? 21.473 -3.457 -31.144 1.00 88.69 892 GLN A CA 1
ATOM 7097 C C . GLN A 1 892 ? 20.180 -3.658 -30.327 1.00 88.69 892 GLN A C 1
ATOM 7099 O O . GLN A 1 892 ? 20.111 -3.233 -29.175 1.00 88.69 892 GLN A O 1
ATOM 7104 N N . GLU A 1 893 ? 19.172 -4.322 -30.890 1.00 89.75 893 GLU A N 1
ATOM 7105 C CA . GLU A 1 893 ? 17.923 -4.710 -30.213 1.00 89.75 893 GLU A CA 1
ATOM 7106 C C . GLU A 1 893 ? 17.744 -6.231 -30.331 1.00 89.75 893 GLU A C 1
ATOM 7108 O O . GLU A 1 893 ? 17.492 -6.746 -31.414 1.00 89.75 893 GLU A O 1
ATOM 7113 N N . ALA A 1 894 ? 17.915 -6.989 -29.251 1.00 89.62 894 ALA A N 1
ATOM 7114 C CA . ALA A 1 894 ? 18.104 -8.440 -29.303 1.00 89.62 894 ALA A CA 1
ATOM 7115 C C . ALA A 1 894 ? 19.229 -8.828 -30.295 1.00 89.62 894 ALA A C 1
ATOM 7117 O O . ALA A 1 894 ? 20.387 -8.436 -30.125 1.00 89.62 894 ALA A O 1
ATOM 7118 N N . LEU A 1 895 ? 18.903 -9.570 -31.359 1.00 86.44 895 LEU A N 1
ATOM 7119 C CA . LEU A 1 895 ? 19.821 -9.906 -32.459 1.00 86.44 895 LEU A CA 1
ATOM 7120 C C . LEU A 1 895 ? 19.777 -8.901 -33.624 1.00 86.44 895 LEU A C 1
ATOM 7122 O O . LEU A 1 895 ? 20.629 -8.953 -34.511 1.00 86.44 895 LEU A O 1
ATOM 7126 N N . TRP A 1 896 ? 18.866 -7.930 -33.587 1.00 86.94 896 TRP A N 1
ATOM 7127 C CA . TRP A 1 896 ? 18.698 -6.918 -34.622 1.00 86.94 896 TRP A CA 1
ATOM 7128 C C . TRP A 1 896 ? 19.765 -5.828 -34.529 1.00 86.94 896 TRP A C 1
ATOM 7130 O O . TRP A 1 896 ? 19.815 -5.065 -33.566 1.00 86.94 896 TRP A O 1
ATOM 7140 N N . ASN A 1 897 ? 20.595 -5.722 -35.565 1.00 87.56 897 ASN A N 1
ATOM 7141 C CA . ASN A 1 897 ? 21.619 -4.686 -35.667 1.00 87.56 897 ASN A CA 1
ATOM 7142 C C . ASN A 1 897 ? 21.045 -3.445 -36.359 1.00 87.56 897 ASN A C 1
ATOM 7144 O O . ASN A 1 897 ? 20.560 -3.543 -37.486 1.00 87.56 897 ASN A O 1
ATOM 7148 N N . ALA A 1 898 ? 21.095 -2.284 -35.701 1.00 89.06 898 ALA A N 1
ATOM 7149 C CA . ALA A 1 898 ? 20.481 -1.065 -36.228 1.00 89.06 898 ALA A CA 1
ATOM 7150 C C . ALA A 1 898 ? 21.142 -0.542 -37.494 1.00 89.06 898 ALA A C 1
ATOM 7152 O O . ALA A 1 898 ? 20.436 -0.091 -38.391 1.00 89.06 898 ALA A O 1
ATOM 7153 N N . THR A 1 899 ? 22.466 -0.647 -37.601 1.00 87.75 899 THR A N 1
ATOM 7154 C CA . THR A 1 899 ? 23.180 -0.234 -38.812 1.00 87.75 899 THR A CA 1
ATOM 7155 C C . THR A 1 899 ? 22.784 -1.114 -39.991 1.00 87.75 899 THR A C 1
ATOM 7157 O O . THR A 1 899 ? 22.380 -0.592 -41.023 1.00 87.75 899 THR A O 1
ATOM 7160 N N . LEU A 1 900 ? 22.805 -2.440 -39.816 1.00 86.69 900 LEU A N 1
ATOM 7161 C CA . LEU A 1 900 ? 22.415 -3.374 -40.872 1.00 86.69 900 LEU A CA 1
ATOM 7162 C C . LEU A 1 900 ? 20.954 -3.169 -41.302 1.00 86.69 900 LEU A C 1
ATOM 7164 O O . LEU A 1 900 ? 20.678 -3.074 -42.493 1.00 86.69 900 LEU A O 1
ATOM 7168 N N . LEU A 1 901 ? 20.024 -3.052 -40.346 1.00 90.06 901 LEU A N 1
ATOM 7169 C CA . LEU A 1 901 ? 18.608 -2.794 -40.639 1.00 90.06 901 LEU A CA 1
ATOM 7170 C C . LEU A 1 901 ? 18.406 -1.474 -41.369 1.00 90.06 901 LEU A C 1
ATOM 7172 O O . LEU A 1 901 ? 17.608 -1.417 -42.301 1.00 90.06 901 LEU A O 1
ATOM 7176 N N . TYR A 1 902 ? 19.101 -0.419 -40.950 1.00 92.38 902 TYR A N 1
ATOM 7177 C CA . TYR A 1 902 ? 19.032 0.881 -41.602 1.00 92.38 902 TYR A CA 1
ATOM 7178 C C . TYR A 1 902 ? 19.526 0.797 -43.048 1.00 92.38 902 TYR A C 1
ATOM 7180 O O . TYR A 1 902 ? 18.813 1.207 -43.960 1.00 92.38 902 TYR A O 1
ATOM 7188 N N . ASP A 1 903 ? 20.702 0.210 -43.257 1.00 90.56 903 ASP A N 1
ATOM 7189 C CA . ASP A 1 903 ? 21.325 0.069 -44.570 1.00 90.56 903 ASP A CA 1
ATOM 7190 C C . ASP A 1 903 ? 20.468 -0.792 -45.515 1.00 90.56 903 ASP A C 1
ATOM 7192 O O . ASP A 1 903 ? 20.214 -0.414 -46.659 1.00 90.56 903 ASP A O 1
ATOM 7196 N N . MET A 1 904 ? 19.916 -1.903 -45.017 1.00 90.31 904 MET A N 1
ATOM 7197 C CA . MET A 1 904 ? 18.967 -2.725 -45.772 1.00 90.31 904 MET A CA 1
ATOM 7198 C C . MET A 1 904 ? 17.684 -1.967 -46.103 1.00 90.31 904 MET A C 1
ATOM 7200 O O . MET A 1 904 ? 17.214 -2.019 -47.235 1.00 90.31 904 MET A O 1
ATOM 7204 N N . SER A 1 905 ? 17.110 -1.254 -45.132 1.00 94.81 905 SER A N 1
ATOM 7205 C CA . SER A 1 905 ? 15.879 -0.480 -45.331 1.00 94.81 905 SER A CA 1
ATOM 7206 C C . SER A 1 905 ? 16.078 0.622 -46.365 1.00 94.81 905 SER A C 1
ATOM 7208 O O . SER A 1 905 ? 15.231 0.814 -47.235 1.00 94.81 905 SER A O 1
ATOM 7210 N N . ARG A 1 906 ? 17.226 1.306 -46.307 1.00 94.56 906 ARG A N 1
ATOM 7211 C CA . ARG A 1 906 ? 17.650 2.283 -47.306 1.00 94.56 906 ARG A CA 1
ATOM 7212 C C . ARG A 1 906 ? 17.728 1.632 -48.688 1.00 94.56 906 ARG A C 1
ATOM 7214 O O . ARG A 1 906 ? 17.116 2.139 -49.624 1.00 94.56 906 ARG A O 1
ATOM 7221 N N . ARG A 1 907 ? 18.412 0.488 -48.802 1.00 94.00 907 ARG A N 1
ATOM 7222 C CA . ARG A 1 907 ? 18.583 -0.209 -50.082 1.00 94.00 907 ARG A CA 1
ATOM 7223 C C . ARG A 1 907 ? 17.263 -0.703 -50.669 1.00 94.00 907 ARG A C 1
ATOM 7225 O O . ARG A 1 907 ? 17.072 -0.605 -51.875 1.00 94.00 907 ARG A O 1
ATOM 7232 N N . ILE A 1 908 ? 16.334 -1.176 -49.837 1.00 94.38 908 ILE A N 1
ATOM 7233 C CA . ILE A 1 908 ? 14.979 -1.547 -50.270 1.00 94.38 908 ILE A CA 1
ATOM 7234 C C . ILE A 1 908 ? 14.274 -0.337 -50.897 1.00 94.38 908 ILE A C 1
ATOM 7236 O O . ILE A 1 908 ? 13.710 -0.457 -51.979 1.00 94.38 908 ILE A O 1
ATOM 7240 N N . ILE A 1 909 ? 14.337 0.844 -50.274 1.00 95.44 909 ILE A N 1
ATOM 7241 C CA . ILE A 1 909 ? 13.720 2.054 -50.842 1.00 95.44 909 ILE A CA 1
ATOM 7242 C C . ILE A 1 909 ? 14.344 2.393 -52.202 1.00 95.44 909 ILE A C 1
ATOM 7244 O O . ILE A 1 909 ? 13.613 2.583 -53.172 1.00 95.44 909 ILE A O 1
ATOM 7248 N N . GLU A 1 910 ? 15.675 2.429 -52.285 1.00 94.00 910 GLU A N 1
ATOM 7249 C CA . GLU A 1 910 ? 16.409 2.753 -53.516 1.00 94.00 910 GLU A CA 1
ATOM 7250 C C . GLU A 1 910 ? 16.090 1.778 -54.658 1.00 94.00 910 GLU A C 1
ATOM 7252 O O . GLU A 1 910 ? 15.810 2.202 -55.778 1.00 94.00 910 GLU A O 1
ATOM 7257 N N . VAL A 1 911 ? 16.082 0.472 -54.372 1.00 92.44 911 VAL A N 1
ATOM 7258 C CA . VAL A 1 911 ? 15.824 -0.581 -55.364 1.00 92.44 911 VAL A CA 1
ATOM 7259 C C . VAL A 1 911 ? 14.391 -0.532 -55.881 1.00 92.44 911 VAL A C 1
ATOM 7261 O O . VAL A 1 911 ? 14.181 -0.598 -57.090 1.00 92.44 911 VAL A O 1
ATOM 7264 N N . GLU A 1 912 ? 13.406 -0.418 -54.992 1.00 93.94 912 GLU A N 1
ATOM 7265 C CA . GLU A 1 912 ? 12.001 -0.511 -55.390 1.00 93.94 912 GLU A CA 1
ATOM 7266 C C . GLU A 1 912 ? 11.498 0.779 -56.055 1.00 93.94 912 GLU A C 1
ATOM 7268 O O . GLU A 1 912 ? 10.675 0.715 -56.970 1.00 93.94 912 GLU A O 1
ATOM 7273 N N . HIS A 1 913 ? 11.989 1.946 -55.620 1.00 93.44 913 HIS A N 1
ATOM 7274 C CA . HIS A 1 913 ? 11.624 3.239 -56.215 1.00 93.44 913 HIS A CA 1
ATOM 7275 C C . HIS A 1 913 ? 12.548 3.665 -57.364 1.00 93.44 913 HIS A C 1
ATOM 7277 O O . HIS A 1 913 ? 12.196 4.583 -58.102 1.00 93.44 913 HIS A O 1
ATOM 7283 N N . GLY A 1 914 ? 13.701 3.014 -57.544 1.00 91.19 914 GLY A N 1
ATOM 7284 C CA . GLY A 1 914 ? 14.675 3.381 -58.573 1.00 91.19 914 GLY A CA 1
ATOM 7285 C C . GLY A 1 914 ? 15.305 4.757 -58.334 1.00 91.19 914 GLY A C 1
ATOM 7286 O O . GLY A 1 914 ? 15.497 5.508 -59.287 1.00 91.19 914 GLY A O 1
ATOM 7287 N N . ILE A 1 915 ? 15.584 5.092 -57.071 1.00 92.31 915 ILE A N 1
ATOM 7288 C CA . ILE A 1 915 ? 16.153 6.383 -56.643 1.00 92.31 915 ILE A CA 1
ATOM 7289 C C . ILE A 1 915 ? 17.486 6.186 -55.917 1.00 92.31 915 ILE A C 1
ATOM 7291 O O . ILE A 1 915 ? 17.757 5.102 -55.404 1.00 92.31 915 ILE A O 1
ATOM 7295 N N . ASP A 1 916 ? 18.280 7.251 -55.814 1.00 89.00 916 ASP A N 1
ATOM 7296 C CA . ASP A 1 916 ? 19.423 7.332 -54.902 1.00 89.00 916 ASP A CA 1
ATOM 7297 C C . ASP A 1 916 ? 19.081 8.286 -53.751 1.00 89.00 916 ASP A C 1
ATOM 7299 O O . ASP A 1 916 ? 18.871 9.479 -53.958 1.00 89.00 916 ASP A O 1
ATOM 7303 N N . LEU A 1 917 ? 19.026 7.763 -52.522 1.00 89.12 917 LEU A N 1
ATOM 7304 C CA . LEU A 1 917 ? 18.699 8.563 -51.337 1.00 89.12 917 LEU A CA 1
ATOM 7305 C C . LEU A 1 917 ? 19.822 9.532 -50.921 1.00 89.12 917 LEU A C 1
ATOM 7307 O O . LEU A 1 917 ? 19.635 10.304 -49.978 1.00 89.12 917 LEU A O 1
ATOM 7311 N N . SER A 1 918 ? 20.988 9.474 -51.574 1.00 86.25 918 SER A N 1
ATOM 7312 C CA . SER A 1 918 ? 22.088 10.429 -51.399 1.00 86.25 918 SER A CA 1
ATOM 7313 C C . SER A 1 918 ? 22.079 11.596 -52.389 1.00 86.25 918 SER A C 1
ATOM 7315 O O . SER A 1 918 ? 22.806 12.566 -52.165 1.00 86.25 918 SER A O 1
ATOM 7317 N N . GLU A 1 919 ? 21.240 11.538 -53.425 1.00 88.31 919 GLU A N 1
ATOM 7318 C CA . GLU A 1 919 ? 21.030 12.615 -54.397 1.00 88.31 919 GLU A CA 1
ATOM 7319 C C . GLU A 1 919 ? 19.685 13.330 -54.162 1.00 88.31 919 GLU A C 1
ATOM 7321 O O . GLU A 1 919 ? 18.947 13.013 -53.227 1.00 88.31 919 GLU A O 1
ATOM 7326 N N . ASP A 1 920 ? 19.362 14.320 -54.998 1.00 83.12 920 ASP A N 1
ATOM 7327 C CA . ASP A 1 920 ? 18.050 14.970 -54.980 1.00 83.12 920 ASP A CA 1
ATOM 7328 C C . ASP A 1 920 ? 16.990 14.046 -55.607 1.00 83.12 920 ASP A C 1
ATOM 7330 O O . ASP A 1 920 ? 17.100 13.632 -56.762 1.00 83.12 920 ASP A O 1
ATOM 7334 N N . TYR A 1 921 ? 15.922 13.762 -54.863 1.00 88.75 921 TYR A N 1
ATOM 7335 C CA . TYR A 1 921 ? 14.764 12.985 -55.312 1.00 88.75 921 TYR A CA 1
ATOM 7336 C C . TYR A 1 921 ? 13.460 13.677 -54.899 1.00 88.75 921 TYR A C 1
ATOM 7338 O O . TYR A 1 921 ? 13.416 14.448 -53.939 1.00 88.75 921 TYR A O 1
ATOM 7346 N N . ASP A 1 922 ? 12.372 13.395 -55.616 1.00 89.69 922 ASP A N 1
ATOM 7347 C CA . ASP A 1 922 ? 11.055 13.934 -55.278 1.00 89.69 922 ASP A CA 1
ATOM 7348 C C . ASP A 1 922 ? 10.384 13.086 -54.189 1.00 89.69 922 ASP A C 1
ATOM 7350 O O . ASP A 1 922 ? 9.848 12.010 -54.450 1.00 89.69 922 ASP A O 1
ATOM 7354 N N . LEU A 1 923 ? 10.403 13.578 -52.947 1.00 88.94 923 LEU A N 1
ATOM 7355 C CA . LEU A 1 923 ? 9.746 12.933 -51.804 1.00 88.94 923 LEU A CA 1
ATOM 7356 C C . LEU A 1 923 ? 8.221 12.805 -51.983 1.00 88.94 923 LEU A C 1
ATOM 7358 O O . LEU A 1 923 ? 7.598 11.953 -51.343 1.00 88.94 923 LEU A O 1
ATOM 7362 N N . TYR A 1 924 ? 7.625 13.646 -52.833 1.00 87.19 924 TYR A N 1
ATOM 7363 C CA . TYR A 1 924 ? 6.191 13.673 -53.105 1.00 87.19 924 TYR A CA 1
ATOM 7364 C C . TYR A 1 924 ? 5.803 12.845 -54.334 1.00 87.19 924 TYR A C 1
ATOM 7366 O O . TYR A 1 924 ? 4.654 12.917 -54.768 1.00 87.19 924 TYR A O 1
ATOM 7374 N N . ASP A 1 925 ? 6.718 12.036 -54.878 1.00 85.69 925 ASP A N 1
ATOM 7375 C CA . ASP A 1 925 ? 6.377 11.093 -55.937 1.00 85.69 925 ASP A CA 1
ATOM 7376 C C . ASP A 1 925 ? 5.350 10.068 -55.427 1.00 85.69 925 ASP A C 1
ATOM 7378 O O . ASP A 1 925 ? 5.640 9.190 -54.609 1.00 85.69 925 ASP A O 1
ATOM 7382 N N . GLU A 1 926 ? 4.115 10.195 -55.914 1.00 86.44 926 GLU A N 1
ATOM 7383 C CA . GLU A 1 926 ? 3.006 9.312 -55.553 1.00 86.44 926 GLU A CA 1
ATOM 7384 C C . GLU A 1 926 ? 3.037 7.976 -56.315 1.00 86.44 926 GLU A C 1
ATOM 7386 O O . GLU A 1 926 ? 2.194 7.105 -56.069 1.00 86.44 926 GLU A O 1
ATOM 7391 N N . ARG A 1 927 ? 3.991 7.775 -57.239 1.00 90.50 927 ARG A N 1
ATOM 7392 C CA . ARG A 1 927 ? 4.128 6.512 -57.973 1.00 90.50 927 ARG A CA 1
ATOM 7393 C C . ARG A 1 927 ? 4.548 5.394 -57.027 1.00 90.50 927 ARG A C 1
ATOM 7395 O O . ARG A 1 927 ? 5.618 5.408 -56.422 1.00 90.50 927 ARG A O 1
ATOM 7402 N N . LEU A 1 928 ? 3.698 4.377 -56.939 1.00 93.06 928 LEU A N 1
ATOM 7403 C CA . LEU A 1 928 ? 3.963 3.191 -56.136 1.00 93.06 928 LEU A CA 1
ATOM 7404 C C . LEU A 1 928 ? 4.796 2.173 -56.940 1.00 93.06 928 LEU A C 1
ATOM 7406 O O . LEU A 1 928 ? 4.428 1.884 -58.082 1.00 93.06 928 LEU A O 1
ATOM 7410 N N . PRO A 1 929 ? 5.847 1.562 -56.358 1.00 93.12 929 PRO A N 1
ATOM 7411 C CA . PRO A 1 929 ? 6.647 0.528 -57.022 1.00 93.12 929 PRO A CA 1
ATOM 7412 C C . PRO A 1 929 ? 5.779 -0.623 -57.551 1.00 93.12 929 PRO A C 1
ATOM 7414 O O . PRO A 1 929 ? 4.971 -1.130 -56.769 1.00 93.12 929 PRO A O 1
ATOM 7417 N N . PRO A 1 930 ? 5.888 -1.050 -58.821 1.00 90.44 930 PRO A N 1
ATOM 7418 C CA . PRO A 1 930 ? 5.114 -2.182 -59.348 1.00 90.44 930 PRO A CA 1
ATOM 7419 C C . PRO A 1 930 ? 5.498 -3.498 -58.651 1.00 90.44 930 PRO A C 1
ATOM 7421 O O . PRO A 1 930 ? 6.592 -3.588 -58.102 1.00 90.44 930 PRO A O 1
ATOM 7424 N N . ASP A 1 931 ? 4.618 -4.512 -58.675 1.00 86.94 931 ASP A N 1
ATOM 7425 C CA . ASP A 1 931 ? 4.809 -5.781 -57.936 1.00 86.94 931 ASP A CA 1
ATOM 7426 C C . ASP A 1 931 ? 6.124 -6.504 -58.289 1.00 86.94 931 ASP A C 1
ATOM 7428 O O . ASP A 1 931 ? 6.795 -7.021 -57.403 1.00 86.94 931 ASP A O 1
ATOM 7432 N N . GLU A 1 932 ? 6.546 -6.458 -59.557 1.00 86.62 932 GLU A N 1
ATOM 7433 C CA . GLU A 1 932 ? 7.826 -7.008 -60.044 1.00 86.62 932 GLU A CA 1
ATOM 7434 C C . GLU A 1 932 ? 9.055 -6.348 -59.399 1.00 86.62 932 GLU A C 1
ATOM 7436 O O . GLU A 1 932 ? 10.066 -7.000 -59.151 1.00 86.62 932 GLU A O 1
ATOM 7441 N N . ASN A 1 933 ? 8.943 -5.067 -59.041 1.00 89.56 933 ASN A N 1
ATOM 7442 C CA . ASN A 1 933 ? 9.995 -4.338 -58.347 1.00 89.56 933 ASN A CA 1
ATOM 7443 C C . ASN A 1 933 ? 9.906 -4.508 -56.832 1.00 89.56 933 ASN A C 1
ATOM 7445 O O . ASN A 1 933 ? 10.741 -3.943 -56.139 1.00 89.56 933 ASN A O 1
ATOM 7449 N N . ARG A 1 934 ? 8.914 -5.229 -56.295 1.00 92.00 934 ARG A N 1
ATOM 7450 C CA . ARG A 1 934 ? 8.760 -5.416 -54.850 1.00 92.00 934 ARG A CA 1
ATOM 7451 C C . ARG A 1 934 ? 9.701 -6.493 -54.338 1.00 92.00 934 ARG A C 1
ATOM 7453 O O . ARG A 1 934 ? 9.754 -7.606 -54.861 1.00 92.00 934 ARG A O 1
ATOM 7460 N N . VAL A 1 935 ? 10.371 -6.189 -53.238 1.00 90.50 935 VAL A N 1
ATOM 7461 C CA . VAL A 1 935 ? 11.089 -7.172 -52.439 1.00 90.50 935 VAL A CA 1
ATOM 7462 C C . VAL A 1 935 ? 10.053 -7.968 -51.634 1.00 90.50 935 VAL A C 1
ATOM 7464 O O . VAL A 1 935 ? 9.329 -7.437 -50.789 1.00 90.50 935 VAL A O 1
ATOM 7467 N N . ARG A 1 936 ? 9.964 -9.270 -51.904 1.00 87.00 936 ARG A N 1
ATOM 7468 C CA . ARG A 1 936 ? 9.036 -10.220 -51.266 1.00 87.00 936 ARG A CA 1
ATOM 7469 C C . ARG A 1 936 ? 9.628 -10.848 -49.999 1.00 87.00 936 ARG A C 1
ATOM 7471 O O . ARG A 1 936 ? 8.905 -11.091 -49.023 1.00 87.00 936 ARG A O 1
ATOM 7478 N N . GLY A 1 937 ? 10.950 -11.031 -50.000 1.00 84.44 937 GLY A N 1
ATOM 7479 C CA . GLY A 1 937 ? 11.781 -11.603 -48.936 1.00 84.44 937 GLY A CA 1
ATOM 7480 C C . GLY A 1 937 ? 13.263 -11.269 -49.151 1.00 84.44 937 GLY A C 1
ATOM 7481 O O . GLY A 1 937 ? 13.617 -10.666 -50.164 1.00 84.44 937 GLY A O 1
ATOM 7482 N N . PHE A 1 938 ? 14.133 -11.633 -48.211 1.00 84.88 938 PHE A N 1
ATOM 7483 C CA . PHE A 1 938 ? 15.574 -11.406 -48.337 1.00 84.88 938 PHE A CA 1
ATOM 7484 C C . PHE A 1 938 ? 16.395 -12.480 -47.614 1.00 84.88 938 PHE A C 1
ATOM 7486 O O . PHE A 1 938 ? 15.945 -13.030 -46.611 1.00 84.88 938 PHE A O 1
ATOM 7493 N N . PHE A 1 939 ? 17.611 -12.736 -48.106 1.00 78.19 939 PHE A N 1
ATOM 7494 C CA . PHE A 1 939 ? 18.534 -13.763 -47.606 1.00 78.19 939 PHE A CA 1
ATOM 7495 C C . PHE A 1 939 ? 19.984 -13.256 -47.619 1.00 78.19 939 PHE A C 1
ATOM 7497 O O . PHE A 1 939 ? 20.322 -12.375 -48.403 1.00 78.19 939 PHE A O 1
ATOM 7504 N N . PHE A 1 940 ? 20.870 -13.811 -46.788 1.00 75.75 940 PHE A N 1
ATOM 7505 C CA . PHE A 1 940 ? 22.286 -13.396 -46.726 1.00 75.75 940 PHE A CA 1
ATOM 7506 C C . PHE A 1 940 ? 23.259 -14.359 -47.426 1.00 75.75 940 PHE A C 1
ATOM 7508 O O . PHE A 1 940 ? 24.446 -14.062 -47.551 1.00 75.75 940 PHE A O 1
ATOM 7515 N N . ARG A 1 941 ? 22.769 -15.500 -47.922 1.00 68.50 941 ARG A N 1
ATOM 7516 C CA . ARG A 1 941 ? 23.538 -16.476 -48.707 1.00 68.50 941 ARG A CA 1
ATOM 7517 C C . ARG A 1 941 ? 22.869 -16.731 -50.056 1.00 68.50 941 ARG A C 1
ATOM 7519 O O . ARG A 1 941 ? 21.685 -16.462 -50.227 1.00 68.50 941 ARG A O 1
ATOM 7526 N N . GLU A 1 942 ? 23.660 -17.215 -51.005 1.00 60.78 942 GLU A N 1
ATOM 7527 C CA . GLU A 1 942 ? 23.246 -17.483 -52.383 1.00 60.78 942 GLU A CA 1
ATOM 7528 C C . GLU A 1 942 ? 22.638 -18.893 -52.504 1.00 60.78 942 GLU A C 1
ATOM 7530 O O . GLU A 1 942 ? 23.286 -19.864 -52.115 1.00 60.78 942 GLU A O 1
ATOM 7535 N N . GLY A 1 943 ? 21.423 -19.008 -53.056 1.00 54.56 943 GLY A N 1
ATOM 7536 C CA . GLY A 1 943 ? 20.809 -20.278 -53.480 1.00 54.56 943 GLY A CA 1
ATOM 7537 C C . GLY A 1 943 ? 19.410 -20.596 -52.897 1.00 54.56 943 GLY A C 1
ATOM 7538 O O . GLY A 1 943 ? 19.034 -20.017 -51.884 1.00 54.56 943 GLY A O 1
ATOM 7539 N N . PRO A 1 944 ? 18.652 -21.532 -53.518 1.00 45.22 944 PRO A N 1
ATOM 7540 C CA . PRO A 1 944 ? 17.348 -22.056 -53.044 1.00 45.22 944 PRO A CA 1
ATOM 7541 C C . PRO A 1 944 ? 17.455 -22.816 -51.731 1.00 45.22 944 PRO A C 1
ATOM 7543 O O . PRO A 1 944 ? 16.612 -22.716 -50.851 1.00 45.22 944 PRO A O 1
ATOM 7546 N N . GLU A 1 945 ? 18.507 -23.633 -51.669 1.00 46.09 945 GLU A N 1
ATOM 7547 C CA . GLU A 1 945 ? 18.864 -24.511 -50.562 1.00 46.09 945 GLU A CA 1
ATOM 7548 C C . GLU A 1 945 ? 19.738 -23.777 -49.549 1.00 46.09 945 GLU A C 1
ATOM 7550 O O . GLU A 1 945 ? 20.332 -24.405 -48.675 1.00 46.09 945 GLU A O 1
ATOM 7555 N N . ALA A 1 946 ? 19.864 -22.450 -49.677 1.00 48.59 946 ALA A N 1
ATOM 7556 C CA . ALA A 1 946 ? 20.409 -21.642 -48.612 1.00 48.59 946 ALA A CA 1
ATOM 7557 C C . ALA A 1 946 ? 19.427 -21.752 -47.442 1.00 48.59 946 ALA A C 1
ATOM 7559 O O . ALA A 1 946 ? 18.537 -20.915 -47.290 1.00 48.59 946 ALA A O 1
ATOM 7560 N N . GLU A 1 947 ? 19.601 -22.804 -46.627 1.00 43.66 947 GLU A N 1
ATOM 7561 C CA . GLU A 1 947 ? 19.184 -22.843 -45.230 1.00 43.66 947 GLU A CA 1
ATOM 7562 C C . GLU A 1 947 ? 19.356 -21.422 -44.720 1.00 43.66 947 GLU A C 1
ATOM 7564 O O . GLU A 1 947 ? 20.415 -20.820 -44.949 1.00 43.66 947 GLU A O 1
ATOM 7569 N N . SER A 1 948 ? 18.264 -20.856 -44.209 1.00 44.03 948 SER A N 1
ATOM 7570 C CA . SER A 1 948 ? 18.110 -19.453 -43.853 1.00 44.03 948 SER A CA 1
ATOM 7571 C C . SER A 1 948 ? 19.186 -19.100 -42.837 1.00 44.03 948 SER A C 1
ATOM 7573 O O . SER A 1 948 ? 18.963 -19.062 -41.628 1.00 44.03 948 SER A O 1
ATOM 7575 N N . VAL A 1 949 ? 20.389 -18.803 -43.324 1.00 42.09 949 VAL A N 1
ATOM 7576 C CA . VAL A 1 949 ? 21.488 -18.439 -42.460 1.00 42.09 949 VAL A CA 1
ATOM 7577 C C . VAL A 1 949 ? 21.249 -17.000 -42.061 1.00 42.09 949 VAL A C 1
ATOM 7579 O O . VAL A 1 949 ? 21.698 -16.054 -42.703 1.00 42.09 949 VAL A O 1
ATOM 7582 N N . ILE A 1 950 ? 20.429 -16.897 -41.014 1.00 54.25 950 ILE A N 1
ATOM 7583 C CA . ILE A 1 950 ? 20.805 -16.342 -39.731 1.00 54.25 950 ILE A CA 1
ATOM 7584 C C . ILE A 1 950 ? 21.457 -14.989 -39.946 1.00 54.25 950 ILE A C 1
ATOM 7586 O O . ILE A 1 950 ? 22.671 -14.916 -40.099 1.00 54.25 950 ILE A O 1
ATOM 7590 N N . TRP A 1 951 ? 20.603 -13.960 -39.982 1.00 64.00 951 TRP A N 1
ATOM 7591 C CA . TRP A 1 951 ? 20.914 -12.547 -39.763 1.00 64.00 951 TRP A CA 1
ATOM 7592 C C . TRP A 1 951 ? 22.408 -12.273 -39.551 1.00 64.00 951 TRP A C 1
ATOM 7594 O O . TRP A 1 951 ? 22.905 -12.217 -38.422 1.00 64.00 951 TRP A O 1
ATOM 7604 N N . ASP A 1 952 ? 23.142 -12.156 -40.657 1.00 65.56 952 ASP A N 1
ATOM 7605 C CA . ASP A 1 952 ? 24.589 -12.032 -40.602 1.00 65.56 952 ASP A CA 1
ATOM 7606 C C . ASP A 1 952 ? 24.950 -10.555 -40.450 1.00 65.56 952 ASP A C 1
ATOM 7608 O O . ASP A 1 952 ? 24.942 -9.771 -41.398 1.00 65.56 952 ASP A O 1
ATOM 7612 N N . LYS A 1 953 ? 25.292 -10.161 -39.220 1.00 64.00 953 LYS A N 1
ATOM 7613 C CA . LYS A 1 953 ? 25.748 -8.799 -38.895 1.00 64.00 953 LYS A CA 1
ATOM 7614 C C . LYS A 1 953 ? 26.991 -8.362 -39.686 1.00 64.00 953 LYS A C 1
ATOM 7616 O O . LYS A 1 953 ? 27.272 -7.163 -39.754 1.00 64.00 953 LYS A O 1
ATOM 7621 N N . ASN A 1 954 ? 27.733 -9.313 -40.255 1.00 66.50 954 ASN A N 1
ATOM 7622 C CA . ASN A 1 954 ? 28.914 -9.083 -41.078 1.00 66.50 954 ASN A CA 1
ATOM 7623 C C . ASN A 1 954 ? 28.618 -9.175 -42.580 1.00 66.50 954 ASN A C 1
ATOM 7625 O O . ASN A 1 954 ? 29.538 -8.979 -43.375 1.00 66.50 954 ASN A O 1
ATOM 7629 N N . ALA A 1 955 ? 27.368 -9.426 -42.980 1.00 71.06 955 ALA A N 1
ATOM 7630 C CA . ALA A 1 955 ? 27.007 -9.508 -44.381 1.00 71.06 955 ALA A CA 1
ATOM 7631 C C . ALA A 1 955 ? 27.318 -8.195 -45.104 1.00 71.06 955 ALA A C 1
ATOM 7633 O O . ALA A 1 955 ? 26.774 -7.132 -44.797 1.00 71.06 955 ALA A O 1
ATOM 7634 N N . GLU A 1 956 ? 28.188 -8.284 -46.107 1.00 77.50 956 GLU A N 1
ATOM 7635 C CA . GLU A 1 956 ? 28.404 -7.195 -47.060 1.00 77.50 956 GLU A CA 1
ATOM 7636 C C . GLU A 1 956 ? 27.340 -7.213 -48.171 1.00 77.50 956 GLU A C 1
ATOM 7638 O O . GLU A 1 956 ? 27.108 -6.188 -48.815 1.00 77.50 956 GLU A O 1
ATOM 7643 N N . THR A 1 957 ? 26.666 -8.354 -48.364 1.00 81.38 957 THR A N 1
ATOM 7644 C CA . THR A 1 957 ? 25.691 -8.594 -49.434 1.00 81.38 957 THR A CA 1
ATOM 7645 C C . THR A 1 957 ? 24.388 -9.196 -48.920 1.00 81.38 957 THR A C 1
ATOM 7647 O O . THR A 1 957 ? 24.406 -10.043 -48.030 1.00 81.38 957 THR A O 1
ATOM 7650 N N . VAL A 1 958 ? 23.274 -8.824 -49.545 1.00 85.62 958 VAL A N 1
ATOM 7651 C CA . VAL A 1 958 ? 21.933 -9.379 -49.330 1.00 85.62 958 VAL A CA 1
ATOM 7652 C C . VAL A 1 958 ? 21.324 -9.791 -50.672 1.00 85.62 958 VAL A C 1
ATOM 7654 O O . VAL A 1 958 ? 21.554 -9.146 -51.689 1.00 85.62 958 VAL A O 1
ATOM 7657 N N . TYR A 1 959 ? 20.552 -10.869 -50.690 1.00 85.75 959 TYR A N 1
ATOM 7658 C CA . TYR A 1 959 ? 19.814 -11.358 -51.848 1.00 85.75 959 TYR A CA 1
ATOM 7659 C C . TYR A 1 959 ? 18.334 -11.057 -51.645 1.00 85.75 959 TYR A C 1
ATOM 7661 O O . TYR A 1 959 ? 17.695 -11.632 -50.767 1.00 85.75 959 TYR A O 1
ATOM 7669 N N . PHE A 1 960 ? 17.792 -10.140 -52.436 1.00 88.38 960 PHE A N 1
ATOM 7670 C CA . PHE A 1 960 ? 16.376 -9.798 -52.434 1.00 88.38 960 PHE A CA 1
ATOM 7671 C C . PHE A 1 960 ? 15.595 -10.758 -53.323 1.00 88.38 960 PHE A C 1
ATOM 7673 O O . PHE A 1 960 ? 15.907 -10.911 -54.501 1.00 88.38 960 PHE A O 1
ATOM 7680 N N . LEU A 1 961 ? 14.566 -11.382 -52.755 1.00 86.62 961 LEU A N 1
ATOM 7681 C CA . LEU A 1 961 ? 13.591 -12.174 -53.491 1.00 86.62 961 LEU A CA 1
ATOM 7682 C C . LEU A 1 961 ? 12.576 -11.228 -54.125 1.00 86.62 961 LEU A C 1
ATOM 7684 O O . LEU A 1 961 ? 11.919 -10.470 -53.411 1.00 86.62 961 LEU A O 1
ATOM 7688 N N . MET A 1 962 ? 12.441 -11.270 -55.442 1.00 86.31 962 MET A N 1
ATOM 7689 C CA . MET A 1 962 ? 11.568 -10.386 -56.217 1.00 86.31 962 MET A CA 1
ATOM 7690 C C . MET A 1 962 ? 10.685 -11.206 -57.159 1.00 86.31 962 MET A C 1
ATOM 7692 O O . MET A 1 962 ? 10.992 -12.363 -57.445 1.00 86.31 962 MET A O 1
ATOM 7696 N N . GLY A 1 963 ? 9.578 -10.628 -57.625 1.00 81.25 963 GLY A N 1
ATOM 7697 C CA . GLY A 1 963 ? 8.751 -11.262 -58.654 1.00 81.25 963 GLY A CA 1
ATOM 7698 C C . GLY A 1 963 ? 9.468 -11.252 -60.002 1.00 81.25 963 GLY A C 1
ATOM 7699 O O . GLY A 1 963 ? 10.030 -10.231 -60.393 1.00 81.25 963 GLY A O 1
ATOM 7700 N N . HIS A 1 964 ? 9.458 -12.375 -60.716 1.00 79.56 964 HIS A N 1
ATOM 7701 C CA . HIS A 1 964 ? 10.039 -12.441 -62.050 1.00 79.56 964 HIS A CA 1
ATOM 7702 C C . HIS A 1 964 ? 9.041 -11.913 -63.107 1.00 79.56 964 HIS A C 1
ATOM 7704 O O . HIS A 1 964 ? 7.872 -12.312 -63.076 1.00 79.56 964 HIS A O 1
ATOM 7710 N N . PRO A 1 965 ? 9.461 -11.074 -64.078 1.00 73.94 965 PRO A N 1
ATOM 7711 C CA . PRO A 1 965 ? 8.570 -10.533 -65.117 1.00 73.94 965 PRO A CA 1
ATOM 7712 C C . PRO A 1 965 ? 7.854 -11.588 -65.980 1.00 73.94 965 PRO A C 1
ATOM 7714 O O . PRO A 1 965 ? 6.783 -11.327 -66.523 1.00 73.94 965 PRO A O 1
ATOM 7717 N N . GLU A 1 966 ? 8.427 -12.788 -66.105 1.00 74.81 966 GLU A N 1
ATOM 7718 C CA . GLU A 1 966 ? 7.850 -13.923 -66.851 1.00 74.81 966 GLU A CA 1
ATOM 7719 C C . GLU A 1 966 ? 7.068 -14.913 -65.957 1.00 74.81 966 GLU A C 1
ATOM 7721 O O . GLU A 1 966 ? 6.605 -15.945 -66.442 1.00 74.81 966 GLU A O 1
ATOM 7726 N N . GLY A 1 967 ? 6.885 -14.593 -64.669 1.00 71.69 967 GLY A N 1
ATOM 7727 C CA . GLY A 1 967 ? 6.240 -15.445 -63.662 1.00 71.69 967 GLY A CA 1
ATOM 7728 C C . GLY A 1 967 ? 7.239 -16.207 -62.783 1.00 71.69 967 GLY A C 1
ATOM 7729 O O . GLY A 1 967 ? 8.320 -16.573 -63.240 1.00 71.69 967 GLY A O 1
ATOM 7730 N N . GLY A 1 968 ? 6.876 -16.431 -61.515 1.00 73.81 968 GLY A N 1
ATOM 7731 C CA . GLY A 1 968 ? 7.749 -17.016 -60.490 1.00 73.81 968 GLY A CA 1
ATOM 7732 C C . GLY A 1 968 ? 8.572 -15.970 -59.730 1.00 73.81 968 GLY A C 1
ATOM 7733 O O . GLY A 1 968 ? 8.244 -14.779 -59.724 1.00 73.81 968 GLY A O 1
ATOM 7734 N N . VAL A 1 969 ? 9.650 -16.409 -59.078 1.00 78.81 969 VAL A N 1
ATOM 7735 C CA . VAL A 1 969 ? 10.504 -15.566 -58.226 1.00 78.81 969 VAL A CA 1
ATOM 7736 C C . VAL A 1 969 ? 11.959 -15.552 -58.697 1.00 78.81 969 VAL A C 1
ATOM 7738 O O . VAL A 1 969 ? 12.448 -16.513 -59.279 1.00 78.81 969 VAL A O 1
ATOM 7741 N N . MET A 1 970 ? 12.665 -14.453 -58.436 1.00 85.31 970 MET A N 1
ATOM 7742 C CA . MET A 1 970 ? 14.083 -14.273 -58.766 1.00 85.31 970 MET A CA 1
ATOM 7743 C C . MET A 1 970 ? 14.867 -13.692 -57.589 1.00 85.31 970 MET A C 1
ATOM 7745 O O . MET A 1 970 ? 14.305 -12.988 -56.749 1.00 85.31 970 MET A O 1
ATOM 7749 N N . PHE A 1 971 ? 16.180 -13.941 -57.553 1.00 84.06 971 PHE A N 1
ATOM 7750 C CA . PHE A 1 971 ? 17.074 -13.408 -56.525 1.00 84.06 971 PHE A CA 1
ATOM 7751 C C . PHE A 1 971 ? 17.963 -12.310 -57.104 1.00 84.06 971 PHE A C 1
ATOM 7753 O O . PHE A 1 971 ? 18.726 -12.534 -58.048 1.00 84.06 971 PHE A O 1
ATOM 7760 N N . ARG A 1 972 ? 17.896 -11.122 -56.503 1.00 86.88 972 ARG A N 1
ATOM 7761 C CA . ARG A 1 972 ? 18.725 -9.965 -56.842 1.00 86.88 972 ARG A CA 1
ATOM 7762 C C . ARG A 1 972 ? 19.757 -9.722 -55.745 1.00 86.88 972 ARG A C 1
ATOM 7764 O O . ARG A 1 972 ? 19.396 -9.378 -54.622 1.00 86.88 972 ARG A O 1
ATOM 7771 N N . LYS A 1 973 ? 21.039 -9.890 -56.071 1.00 88.06 973 LYS A N 1
ATOM 7772 C CA . LYS A 1 973 ? 22.152 -9.603 -55.158 1.00 88.06 973 LYS A CA 1
ATOM 7773 C C . LYS A 1 973 ? 22.376 -8.095 -55.030 1.00 88.06 973 LYS A C 1
ATOM 7775 O O . LYS A 1 973 ? 22.509 -7.402 -56.035 1.00 88.06 973 LYS A O 1
ATOM 7780 N N . GLU A 1 974 ? 22.477 -7.610 -53.802 1.00 87.50 974 GLU A N 1
ATOM 7781 C CA . GLU A 1 974 ? 22.684 -6.206 -53.453 1.00 87.50 974 GLU A CA 1
ATOM 7782 C C . GLU A 1 974 ? 23.756 -6.059 -52.369 1.00 87.50 974 GLU A C 1
ATOM 7784 O O . GLU A 1 974 ? 23.921 -6.934 -51.520 1.00 87.50 974 GLU A O 1
ATOM 7789 N N . TYR A 1 975 ? 24.484 -4.942 -52.386 1.00 84.06 975 TYR A N 1
ATOM 7790 C CA . TYR A 1 975 ? 25.455 -4.597 -51.345 1.00 84.06 975 TYR A CA 1
ATOM 7791 C C . TYR A 1 975 ? 24.800 -3.708 -50.292 1.00 84.06 975 TYR A C 1
ATOM 7793 O O . TYR A 1 975 ? 24.079 -2.769 -50.626 1.00 84.06 975 TYR A O 1
ATOM 7801 N N . VAL A 1 976 ? 25.046 -4.012 -49.018 1.00 74.50 976 VAL A N 1
ATOM 7802 C CA . VAL A 1 976 ? 24.348 -3.352 -47.905 1.00 74.50 976 VAL A CA 1
ATOM 7803 C C . VAL A 1 976 ? 25.133 -2.144 -47.379 1.00 74.50 976 VAL A C 1
ATOM 7805 O O . VAL A 1 976 ? 24.549 -1.099 -47.131 1.00 74.50 976 VAL A O 1
ATOM 7808 N N . ARG A 1 977 ? 26.467 -2.227 -47.266 1.00 71.12 977 ARG A N 1
ATOM 7809 C CA . ARG A 1 977 ? 27.308 -1.112 -46.783 1.00 71.12 977 ARG A CA 1
ATOM 7810 C C . ARG A 1 977 ? 27.907 -0.321 -47.945 1.00 71.12 977 ARG A C 1
ATOM 7812 O O . ARG A 1 977 ? 28.484 -0.913 -48.854 1.00 71.12 977 ARG A O 1
ATOM 7819 N N . ASN A 1 978 ? 27.866 1.011 -47.859 1.00 53.16 978 ASN A N 1
ATOM 7820 C CA . ASN A 1 978 ? 28.584 1.903 -48.775 1.00 53.16 978 ASN A CA 1
ATOM 7821 C C . ASN A 1 978 ? 30.103 1.712 -48.602 1.00 53.16 978 ASN A C 1
ATOM 7823 O O . ASN A 1 978 ? 30.728 2.337 -47.746 1.00 53.16 978 ASN A O 1
ATOM 7827 N N . LYS A 1 979 ? 30.711 0.837 -49.406 1.00 42.16 979 LYS A N 1
ATOM 7828 C CA . LYS A 1 979 ? 32.103 1.020 -49.820 1.00 42.16 979 LYS A CA 1
ATOM 7829 C C . LYS A 1 979 ? 32.054 1.878 -51.073 1.00 42.16 979 LYS A C 1
ATOM 7831 O O . LYS A 1 979 ? 31.422 1.491 -52.053 1.00 42.16 979 LYS A O 1
ATOM 7836 N N . ASP A 1 980 ? 32.703 3.034 -51.018 1.00 36.88 980 ASP A N 1
ATOM 7837 C CA . ASP A 1 980 ? 33.043 3.799 -52.210 1.00 36.88 980 ASP A CA 1
ATOM 7838 C C . ASP A 1 980 ? 33.596 2.841 -53.280 1.00 36.88 980 ASP A C 1
ATOM 7840 O O . ASP A 1 980 ? 34.596 2.169 -53.039 1.00 36.88 980 ASP A O 1
ATOM 7844 N N . LEU A 1 981 ? 32.924 2.800 -54.437 1.00 42.69 981 LEU A N 1
ATOM 7845 C CA . LEU A 1 981 ? 33.410 2.321 -55.739 1.00 42.69 981 LEU A CA 1
ATOM 7846 C C . LEU A 1 981 ? 33.999 0.893 -55.786 1.00 42.69 981 LEU A C 1
ATOM 7848 O O . LEU A 1 981 ? 35.148 0.720 -55.419 1.00 42.69 981 LEU A O 1
ATOM 7852 N N . VAL A 1 982 ? 33.303 -0.074 -56.412 1.00 31.03 982 VAL A N 1
ATOM 7853 C CA . VAL A 1 982 ? 33.803 -0.866 -57.570 1.00 31.03 982 VAL A CA 1
ATOM 7854 C C . VAL A 1 982 ? 32.606 -1.482 -58.326 1.00 31.03 982 VAL A C 1
ATOM 7856 O O . VAL A 1 982 ? 31.626 -1.944 -57.755 1.00 31.03 982 VAL A O 1
ATOM 7859 N N . SER A 1 983 ? 32.723 -1.443 -59.647 1.00 35.28 983 SER A N 1
ATOM 7860 C CA . SER A 1 983 ? 31.835 -1.803 -60.754 1.00 35.28 983 SER A CA 1
ATOM 7861 C C . SER A 1 983 ? 31.358 -3.269 -60.860 1.00 35.28 983 SER A C 1
ATOM 7863 O O . SER A 1 983 ? 31.588 -3.884 -61.898 1.00 35.28 983 SER A O 1
ATOM 7865 N N . ASP A 1 984 ? 30.684 -3.826 -59.848 1.00 37.75 984 ASP A N 1
ATOM 7866 C CA . ASP A 1 984 ? 30.166 -5.217 -59.907 1.00 37.75 984 ASP A CA 1
ATOM 7867 C C . ASP A 1 984 ? 28.748 -5.411 -59.301 1.00 37.75 984 ASP A C 1
ATOM 7869 O O . ASP A 1 984 ? 28.383 -6.489 -58.830 1.00 37.75 984 ASP A O 1
ATOM 7873 N N . CYS A 1 985 ? 27.901 -4.373 -59.310 1.00 37.81 985 CYS A N 1
ATOM 7874 C CA . CYS A 1 985 ? 26.487 -4.500 -58.918 1.00 37.81 985 CYS A CA 1
ATOM 7875 C C . CYS A 1 985 ? 25.652 -5.164 -60.029 1.00 37.81 985 CYS A C 1
ATOM 7877 O O . CYS A 1 985 ? 25.537 -4.601 -61.117 1.00 37.81 985 CYS A O 1
ATOM 7879 N N . GLY A 1 986 ? 24.998 -6.299 -59.736 1.00 49.03 986 GLY A N 1
ATOM 7880 C CA . GLY A 1 986 ? 23.895 -6.815 -60.566 1.00 49.03 986 GLY A CA 1
ATOM 7881 C C . GLY A 1 986 ? 23.953 -8.281 -61.011 1.00 49.03 986 GLY A C 1
ATOM 7882 O O . GLY A 1 986 ? 23.470 -8.593 -62.098 1.00 49.03 986 GLY A O 1
ATOM 7883 N N . GLN A 1 987 ? 24.501 -9.204 -60.217 1.00 45.75 987 GLN A N 1
ATOM 7884 C CA . GLN A 1 987 ? 24.333 -10.631 -60.525 1.00 45.75 987 GLN A CA 1
ATOM 7885 C C . GLN A 1 987 ? 22.945 -11.115 -60.081 1.00 45.75 987 GLN A C 1
ATOM 7887 O O . GLN A 1 987 ? 22.574 -11.009 -58.911 1.00 45.75 987 GLN A O 1
ATOM 7892 N N . THR A 1 988 ? 22.174 -11.606 -61.053 1.00 45.28 988 THR A N 1
ATOM 7893 C CA . THR A 1 988 ? 20.818 -12.136 -60.874 1.00 45.28 988 THR A CA 1
ATOM 7894 C C . THR A 1 988 ? 20.876 -13.647 -61.047 1.00 45.28 988 THR A C 1
ATOM 7896 O O . THR A 1 988 ? 21.422 -14.116 -62.047 1.00 45.28 988 THR A O 1
ATOM 7899 N N . PHE A 1 989 ? 20.337 -14.398 -60.091 1.00 47.41 989 PHE A N 1
ATOM 7900 C CA . PHE A 1 989 ? 20.365 -15.862 -60.110 1.00 47.41 989 PHE A CA 1
ATOM 7901 C C . PHE A 1 989 ? 18.944 -16.416 -60.238 1.00 47.41 989 PHE A C 1
ATOM 7903 O O . PHE A 1 989 ? 18.005 -15.884 -59.642 1.00 47.41 989 PHE A O 1
ATOM 7910 N N . TRP A 1 990 ? 18.806 -17.458 -61.056 1.00 41.62 990 TRP A N 1
ATOM 7911 C CA . TRP A 1 990 ? 17.537 -18.078 -61.437 1.00 41.62 990 TRP A CA 1
ATOM 7912 C C . TRP A 1 990 ? 17.296 -19.386 -60.689 1.00 41.62 990 TRP A C 1
ATOM 7914 O O . TRP A 1 990 ? 18.255 -20.087 -60.357 1.00 41.62 990 TRP A O 1
ATOM 7924 N N . MET A 1 991 ? 16.020 -19.706 -60.472 1.00 37.59 991 MET A N 1
ATOM 7925 C CA . MET A 1 991 ? 15.555 -20.897 -59.768 1.00 37.59 991 MET A CA 1
ATOM 7926 C C . MET A 1 991 ? 14.452 -21.599 -60.542 1.00 37.59 991 MET A C 1
ATOM 7928 O O . MET A 1 991 ? 13.543 -20.877 -61.010 1.00 37.59 991 MET A O 1
#

Foldseek 3Di:
DPPFAEDLDAFAEEEEALELLSLLLLLLLLDQWFAAPEAVLSCQQFQLNLVCPQQGWHQHPPPRDIRTGPDRDHFDTRYAYEYQQDLDHCRLVVLLCVQLVPFWDLAFQQQARHRHYSNLLVVLCVVVVNCVQWAFPPLQEDDDQDPVNVVVCVVDDDDDDPRRPHQAYNVCRSRGTIGTPVSRVVSSVVSCVVSVVDSVRYDNWAWQAWDWAQDPPNDDPRHIWIFTDTPRYTYTYNFYEYPPQLLDDDDDDDAAQQDPDDGAQEDESSPDPHPPDPLQLVCQVVVHAAEEEQEFQAASSLSNLLVCVVSRHQAYEYEYQADAAEDSDQFDSCCPHDNVSVLVSCLSPDPDLQVLVVQLCVGRVGHYHYPVSVVSQVVCVVVNRYDHYHSKDWRHWHADPVVCWIDTAMVVGDDDDTHNHYYYHHDRQAAPCPRSRCVNVCVVPNADDDRRATPEDLLQANYPVHNYHYAAPNSCSNQHNCRSDSNRSNVNSNSNSSVSSVPDDHPPCVVDPPVVVCVVVVPDDPPPVPPPPDDPDVPSDGSVQRVPDQAAQDDDPDPLLVVLLVQQQPPVQVPQAPQDPSCCRNRVLSRCLRHPLLSVLLSSLLSQLVVVFDLQDQRDPPPSSVVSNVVSVVSVVPDPDDDLQNLLSSLLSQLSSCLSNLNVVSNLVSLQVNLVSCVVVLNPYPCLLVSLQSLLVVLVFAFQPDDRDDNDDDPPDPLQADADPDLVSLLSSLSNLSNLLSVLLSLQVCQLLVVDPDDDDPVSVVSLVVSLSSLVNSVVNLVVNLVPDDPVVSLELSNLFSLLSSLVSNLRSQCSNHNFLVSSQVSVVSLVSNLVSLVSNLVVCVVVVHAAAQEYQGATCQVSLLVSLQRPQQLLSLVSSLVSLRSRPHCYYSSDGSLQSSLVSQVQSCQQVVDHPVDDDDSPPRDGRDRQSHQSDKALDDDPPPRRPGDDSPRQKMWTWGADPVGHIWTAIDGRDDDPDDDDHTDIDDD